Protein 5FJN (pdb70)

Radius of gyration: 31.71 Å; Cα contacts (8 Å, |Δi|>4): 2123; chains: 2; bounding box: 74×63×100 Å

Solvent-accessible surface area: 36143 Å² total

Organism: NCBI:txid184072

B-factor: mean 37.13, std 14.11, range [18.3, 121.69]

Structure (mmCIF, N/CA/C/O backbone):
data_5FJN
#
_entry.id   5FJN
#
_cell.length_a   72.810
_cell.length_b   93.320
_cell.length_c   75.070
_cell.angle_alpha   90.00
_cell.angle_beta   103.22
_cell.angle_gamma   90.00
#
_symmetry.space_group_name_H-M   'P 1 21 1'
#
loop_
_entity.id
_entity.type
_entity.pdbx_description
1 polymer 'L-AMINO ACID DEAMINASE'
2 non-polymer 'FLAVIN-ADENINE DINUCLEOTIDE'
3 non-polymer '2-AMINOBENZOIC ACID'
4 water water
#
loop_
_atom_site.group_PDB
_atom_site.id
_atom_site.type_symbol
_atom_site.label_atom_id
_atom_site.label_alt_id
_atom_site.label_comp_id
_atom_site.label_asym_id
_atom_site.label_entity_id
_atom_site.label_seq_id
_atom_site.pdbx_PDB_ins_code
_atom_site.Cartn_x
_atom_site.Cartn_y
_atom_site.Cartn_z
_atom_site.occupancy
_atom_site.B_iso_or_equiv
_atom_site.auth_seq_id
_atom_site.auth_comp_id
_atom_site.auth_asym_id
_atom_site.auth_atom_id
_atom_site.pdbx_PDB_model_num
ATOM 1 N N . MET A 1 10 ? -21.757 25.585 -30.199 1.00 100.04 28 MET A N 1
ATOM 2 C CA . MET A 1 10 ? -21.090 26.668 -30.990 1.00 97.61 28 MET A CA 1
ATOM 3 C C . MET A 1 10 ? -19.570 26.543 -30.893 1.00 91.13 28 MET A C 1
ATOM 4 O O . MET A 1 10 ? -19.031 26.331 -29.805 1.00 99.46 28 MET A O 1
ATOM 9 N N . VAL A 1 11 ? -18.889 26.664 -32.031 1.00 81.78 29 VAL A N 1
ATOM 10 C CA . VAL A 1 11 ? -17.425 26.577 -32.083 1.00 73.10 29 VAL A CA 1
ATOM 11 C C . VAL A 1 11 ? -16.819 27.939 -31.755 1.00 62.78 29 VAL A C 1
ATOM 12 O O . VAL A 1 11 ? -17.353 28.976 -32.146 1.00 57.67 29 VAL A O 1
ATOM 16 N N . ARG A 1 12 ? -15.688 27.925 -31.056 1.00 59.19 30 ARG A N 1
ATOM 17 C CA . ARG A 1 12 ? -15.031 29.157 -30.616 1.00 55.47 30 ARG A CA 1
ATOM 18 C C . ARG A 1 12 ? -14.548 29.999 -31.797 1.00 51.64 30 ARG A C 1
ATOM 19 O O . ARG A 1 12 ? -14.304 29.470 -32.883 1.00 51.57 30 ARG A O 1
ATOM 27 N N . ARG A 1 13 ? -14.407 31.306 -31.576 1.00 51.99 31 ARG A N 1
ATOM 28 C CA . ARG A 1 13 ? -14.073 32.249 -32.652 1.00 60.51 31 ARG A CA 1
ATOM 29 C C . ARG A 1 13 ? -12.876 33.157 -32.330 1.00 60.69 31 ARG A C 1
ATOM 30 O O . ARG A 1 13 ? -12.630 34.133 -33.041 1.00 60.60 31 ARG A O 1
ATOM 38 N N . ASP A 1 14 ? -12.114 32.816 -31.292 1.00 60.35 32 ASP A N 1
ATOM 39 C CA . ASP A 1 14 ? -11.151 33.755 -30.689 1.00 61.10 32 ASP A CA 1
ATOM 40 C C . ASP A 1 14 ? -9.675 33.525 -31.044 1.00 59.37 32 ASP A C 1
ATOM 41 O O . ASP A 1 14 ? -8.889 34.475 -31.044 1.00 61.62 32 ASP A O 1
ATOM 46 N N . GLY A 1 15 ? -9.295 32.279 -31.319 1.00 53.06 33 GLY A N 1
ATOM 47 C CA . GLY A 1 15 ? -7.892 31.942 -31.579 1.00 45.56 33 GLY A CA 1
ATOM 48 C C . GLY A 1 15 ? -7.372 32.601 -32.841 1.00 42.01 33 GLY A C 1
ATOM 49 O O . GLY A 1 15 ? -7.973 32.457 -33.906 1.00 46.60 33 GLY A O 1
ATOM 50 N N . LYS A 1 16 ? -6.262 33.331 -32.729 1.00 35.76 34 LYS A N 1
ATOM 51 C CA . LYS A 1 16 ? -5.723 34.082 -33.867 1.00 36.58 34 LYS A CA 1
ATOM 52 C C . LYS A 1 16 ? -4.190 34.141 -33.903 1.00 32.34 34 LYS A C 1
ATOM 53 O O . LYS A 1 16 ? -3.541 34.438 -32.904 1.00 29.97 34 LYS A O 1
ATOM 59 N N . PHE A 1 17 ? -3.641 33.887 -35.088 1.00 32.13 35 PHE A N 1
ATOM 60 C CA . PHE A 1 17 ? -2.209 33.990 -35.368 1.00 30.69 35 PHE A CA 1
ATOM 61 C C . PHE A 1 17 ? -1.855 35.465 -35.538 1.00 31.33 35 PHE A C 1
ATOM 62 O O . PHE A 1 17 ? -2.428 36.132 -36.396 1.00 34.65 35 PHE A O 1
ATOM 70 N N . VAL A 1 18 ? -0.934 35.980 -34.724 1.00 29.87 36 VAL A N 1
ATOM 71 C CA . VAL A 1 18 ? -0.582 37.411 -34.767 1.00 31.60 36 VAL A CA 1
ATOM 72 C C . VAL A 1 18 ? 0.922 37.672 -34.687 1.00 32.06 36 VAL A C 1
ATOM 73 O O . VAL A 1 18 ? 1.677 36.872 -34.133 1.00 29.95 36 VAL A O 1
ATOM 77 N N . GLU A 1 19 ? 1.344 38.802 -35.250 1.00 33.55 37 GLU A N 1
ATOM 78 C CA . GLU A 1 19 ? 2.701 39.303 -35.052 1.00 35.15 37 GLU A CA 1
ATOM 79 C C . GLU A 1 19 ? 2.780 39.835 -33.627 1.00 32.45 37 GLU A C 1
ATOM 80 O O . GLU A 1 19 ? 1.840 40.457 -33.140 1.00 36.54 37 GLU A O 1
ATOM 86 N N . SER A 1 20 ? 3.892 39.568 -32.954 1.00 30.26 38 SER A N 1
ATOM 87 C CA . SER A 1 20 ? 4.055 39.959 -31.563 1.00 31.12 38 SER A CA 1
ATOM 88 C C . SER A 1 20 ? 5.475 40.455 -31.306 1.00 29.37 38 SER A C 1
ATOM 89 O O . SER A 1 20 ? 6.200 40.797 -32.241 1.00 31.00 38 SER A O 1
ATOM 92 N N . LYS A 1 21 ? 5.844 40.519 -30.031 1.00 30.97 39 LYS A N 1
ATOM 93 C CA . LYS A 1 21 ? 7.195 40.870 -29.605 1.00 32.40 39 LYS A CA 1
ATOM 94 C C . LYS A 1 21 ? 7.743 39.734 -28.751 1.00 29.26 39 LYS A C 1
ATOM 95 O O . LYS A 1 21 ? 6.982 38.905 -28.260 1.00 28.83 39 LYS A O 1
ATOM 101 N N . SER A 1 22 ? 9.061 39.694 -28.579 1.00 27.81 40 SER A N 1
ATOM 102 C CA . SER A 1 22 ? 9.679 38.676 -27.743 1.00 25.94 40 SER A CA 1
ATOM 103 C C . SER A 1 22 ? 9.364 38.956 -26.283 1.00 26.74 40 SER A C 1
ATOM 104 O O . SER A 1 22 ? 9.304 40.118 -25.869 1.00 28.31 40 SER A O 1
ATOM 107 N N . ARG A 1 23 ? 9.145 37.889 -25.515 1.00 25.57 41 ARG A N 1
ATOM 108 C CA . ARG A 1 23 ? 9.054 37.986 -24.056 1.00 27.02 41 ARG A CA 1
ATOM 109 C C . ARG A 1 23 ? 10.338 37.510 -23.378 1.00 24.97 41 ARG A C 1
ATOM 110 O O . ARG A 1 23 ? 10.411 37.435 -22.154 1.00 27.02 41 ARG A O 1
ATOM 118 N N . ALA A 1 24 ? 11.348 37.182 -24.175 1.00 26.36 42 ALA A N 1
ATOM 119 C CA . ALA A 1 24 ? 12.602 36.670 -23.644 1.00 25.35 42 ALA A CA 1
ATOM 120 C C . ALA A 1 24 ? 13.641 37.775 -23.620 1.00 25.87 42 ALA A C 1
ATOM 121 O O . ALA A 1 24 ? 13.472 38.803 -24.275 1.00 25.12 42 ALA A O 1
ATOM 123 N N . LEU A 1 25 ? 14.715 37.547 -22.867 1.00 25.91 43 LEU A N 1
ATOM 124 C CA . LEU A 1 25 ? 15.838 38.473 -22.810 1.00 27.68 43 LEU A CA 1
ATOM 125 C C . LEU A 1 25 ? 16.342 38.795 -24.210 1.00 27.47 43 LEU A C 1
ATOM 126 O O . LEU A 1 25 ? 16.387 37.931 -25.092 1.00 26.22 43 LEU A O 1
ATOM 131 N N . PHE A 1 26 ? 16.727 40.049 -24.396 1.00 28.53 44 PHE A N 1
ATOM 132 C CA . PHE A 1 26 ? 17.189 40.544 -25.678 1.00 28.64 44 PHE A CA 1
ATOM 133 C C . PHE A 1 26 ? 18.592 40.020 -25.961 1.00 27.56 44 PHE A C 1
ATOM 134 O O . PHE A 1 26 ? 19.435 39.978 -25.067 1.00 29.70 44 PHE A O 1
ATOM 142 N N . VAL A 1 27 ? 18.827 39.600 -27.200 1.00 27.15 45 VAL A N 1
ATOM 143 C CA . VAL A 1 27 ? 20.161 39.206 -27.642 1.00 27.63 45 VAL A CA 1
ATOM 144 C C . VAL A 1 27 ? 20.555 40.079 -28.824 1.00 28.00 45 VAL A C 1
ATOM 145 O O . VAL A 1 27 ? 19.888 40.071 -29.860 1.00 27.69 45 VAL A O 1
ATOM 149 N N . GLU A 1 28 ? 21.632 40.843 -28.642 1.00 30.82 46 GLU A N 1
ATOM 150 C CA . GLU A 1 28 ? 22.198 41.688 -29.686 1.00 32.93 46 GLU A CA 1
ATOM 151 C C . GLU A 1 28 ? 22.622 40.862 -30.889 1.00 29.99 46 GLU A C 1
ATOM 152 O O . GLU A 1 28 ? 23.213 39.794 -30.743 1.00 31.70 46 GLU A O 1
ATOM 158 N N . SER A 1 29 ? 22.327 41.367 -32.077 1.00 31.12 47 SER A N 1
ATOM 159 C CA . SER A 1 29 ? 22.854 40.792 -33.307 1.00 32.47 47 SER A CA 1
ATOM 160 C C . SER A 1 29 ? 24.375 40.930 -33.328 1.00 32.67 47 SER A C 1
ATOM 161 O O . SER A 1 29 ? 24.929 41.891 -32.787 1.00 33.45 47 SER A O 1
ATOM 164 N N . THR A 1 30 ? 25.047 39.957 -33.937 1.00 34.04 48 THR A N 1
ATOM 165 C CA . THR A 1 30 ? 26.455 40.103 -34.283 1.00 33.64 48 THR A CA 1
ATOM 166 C C . THR A 1 30 ? 26.568 41.356 -35.153 1.00 34.38 48 THR A C 1
ATOM 167 O O . THR A 1 30 ? 25.714 41.590 -36.006 1.00 33.53 48 THR A O 1
ATOM 171 N N . GLU A 1 31 ? 27.596 42.168 -34.911 1.00 36.49 49 GLU A N 1
ATOM 172 C CA . GLU A 1 31 ? 27.767 43.443 -35.619 1.00 41.11 49 GLU A CA 1
ATOM 173 C C . GLU A 1 31 ? 28.276 43.230 -37.037 1.00 39.62 49 GLU A C 1
ATOM 174 O O . GLU A 1 31 ? 28.990 42.269 -37.304 1.00 35.96 49 GLU A O 1
ATOM 180 N N . GLY A 1 32 ? 27.908 44.136 -37.937 1.00 41.62 50 GLY A N 1
ATOM 181 C CA . GLY A 1 32 ? 28.508 44.195 -39.267 1.00 41.56 50 GLY A CA 1
ATOM 182 C C . GLY A 1 32 ? 27.784 43.402 -40.335 1.00 42.01 50 GLY A C 1
ATOM 183 O O . GLY A 1 32 ? 26.683 42.897 -40.117 1.00 41.79 50 GLY A O 1
ATOM 184 N N . ALA A 1 33 ? 28.423 43.300 -41.497 1.00 43.67 51 ALA A N 1
ATOM 185 C CA . ALA A 1 33 ? 27.847 42.631 -42.661 1.00 40.92 51 ALA A CA 1
ATOM 186 C C . ALA A 1 33 ? 27.785 41.118 -42.474 1.00 37.61 51 ALA A C 1
ATOM 187 O O . ALA A 1 33 ? 28.562 40.549 -41.708 1.00 35.29 51 ALA A O 1
ATOM 189 N N . LEU A 1 34 ? 26.861 40.473 -43.183 1.00 35.28 52 LEU A N 1
ATOM 190 C CA . LEU A 1 34 ? 26.817 39.016 -43.235 1.00 37.42 52 LEU A CA 1
ATOM 191 C C . LEU A 1 34 ? 28.153 38.501 -43.755 1.00 37.30 52 LEU A C 1
ATOM 192 O O . LEU A 1 34 ? 28.775 39.151 -44.599 1.00 38.94 52 LEU A O 1
ATOM 197 N N . PRO A 1 35 ? 28.602 37.333 -43.262 1.00 36.80 53 PRO A N 1
ATOM 198 C CA . PRO A 1 35 ? 29.786 36.739 -43.870 1.00 38.32 53 PRO A CA 1
ATOM 199 C C . PRO A 1 35 ? 29.484 36.273 -45.293 1.00 39.75 53 PRO A C 1
ATOM 200 O O . PRO A 1 35 ? 28.337 35.943 -45.606 1.00 37.11 53 PRO A O 1
ATOM 204 N N . SER A 1 36 ? 30.498 36.266 -46.151 1.00 42.24 54 SER A N 1
ATOM 205 C CA . SER A 1 36 ? 30.321 35.801 -47.526 1.00 41.09 54 SER A CA 1
ATOM 206 C C . SER A 1 36 ? 30.205 34.279 -47.567 1.00 37.13 54 SER A C 1
ATOM 207 O O . SER A 1 36 ? 29.522 33.735 -48.431 1.00 39.64 54 SER A O 1
ATOM 210 N N . GLU A 1 37 ? 30.860 33.594 -46.629 1.00 35.67 55 GLU A N 1
ATOM 211 C CA . GLU A 1 37 ? 30.688 32.145 -46.491 1.00 37.65 55 GLU A CA 1
ATOM 212 C C . GLU A 1 37 ? 30.726 31.680 -45.031 1.00 34.99 55 GLU A C 1
ATOM 213 O O . GLU A 1 37 ? 31.177 32.402 -44.146 1.00 36.62 55 GLU A O 1
ATOM 219 N N . SER A 1 38 ? 30.236 30.465 -44.805 1.00 31.21 56 SER A N 1
ATOM 220 C CA . SER A 1 38 ? 30.270 29.829 -43.491 1.00 32.83 56 SER A CA 1
ATOM 221 C C . SER A 1 38 ? 30.243 28.320 -43.687 1.00 31.84 56 SER A C 1
ATOM 222 O O . SER A 1 38 ? 29.598 27.832 -44.612 1.00 34.58 56 SER A O 1
ATOM 225 N N . ASP A 1 39 ? 30.947 27.584 -42.830 1.00 31.82 57 ASP A N 1
ATOM 226 C CA . ASP A 1 39 ? 30.939 26.121 -42.895 1.00 33.46 57 ASP A CA 1
ATOM 227 C C . ASP A 1 39 ? 29.519 25.582 -42.769 1.00 33.61 57 ASP A C 1
ATOM 228 O O . ASP A 1 39 ? 29.123 24.685 -43.504 1.00 33.19 57 ASP A O 1
ATOM 233 N N . VAL A 1 40 ? 28.761 26.127 -41.824 1.00 32.60 58 VAL A N 1
ATOM 234 C CA . VAL A 1 40 ? 27.362 25.758 -41.656 1.00 29.69 58 VAL A CA 1
ATOM 235 C C . VAL A 1 40 ? 26.530 27.021 -41.483 1.00 30.38 58 VAL A C 1
ATOM 236 O O . VAL A 1 40 ? 26.962 27.973 -40.835 1.00 30.74 58 VAL A O 1
ATOM 240 N N . VAL A 1 41 ? 25.343 27.030 -42.082 1.00 29.33 59 VAL A N 1
ATOM 241 C CA . VAL A 1 41 ? 24.359 28.074 -41.822 1.00 29.61 59 VAL A CA 1
ATOM 242 C C . VAL A 1 41 ? 23.145 27.428 -41.164 1.00 29.59 59 VAL A C 1
ATOM 243 O O . VAL A 1 41 ? 22.673 26.373 -41.602 1.00 25.67 59 VAL A O 1
ATOM 247 N N . ILE A 1 42 ? 22.654 28.067 -40.105 1.00 28.11 60 ILE A N 1
ATOM 248 C CA . ILE A 1 42 ? 21.521 27.565 -39.347 1.00 27.14 60 ILE A CA 1
ATOM 249 C C . ILE A 1 42 ? 20.367 28.560 -39.450 1.00 25.47 60 ILE A C 1
ATOM 250 O O . ILE A 1 42 ? 20.529 29.750 -39.174 1.00 26.56 60 ILE A O 1
ATOM 255 N N . ILE A 1 43 ? 19.208 28.057 -39.862 1.00 25.49 61 ILE A N 1
ATOM 256 C CA . ILE A 1 43 ? 17.998 28.867 -39.987 1.00 25.27 61 ILE A CA 1
ATOM 257 C C . ILE A 1 43 ? 17.200 28.714 -38.698 1.00 24.46 61 ILE A C 1
ATOM 258 O O . ILE A 1 43 ? 16.642 27.646 -38.433 1.00 24.59 61 ILE A O 1
ATOM 263 N N . GLY A 1 44 ? 17.175 29.772 -37.889 1.00 24.41 62 GLY A N 1
ATOM 264 C CA . GLY A 1 44 ? 16.393 29.801 -36.649 1.00 24.88 62 GLY A CA 1
ATOM 265 C C . GLY A 1 44 ? 17.212 29.926 -35.369 1.00 25.19 62 GLY A C 1
ATOM 266 O O . GLY A 1 44 ? 18.129 29.135 -35.124 1.00 25.04 62 GLY A O 1
ATOM 267 N N . GLY A 1 45 ? 16.860 30.914 -34.545 1.00 24.78 63 GLY A N 1
ATOM 268 C CA . GLY A 1 45 ? 17.526 31.166 -33.266 1.00 23.83 63 GLY A CA 1
ATOM 269 C C . GLY A 1 45 ? 16.680 30.825 -32.050 1.00 24.08 63 GLY A C 1
ATOM 270 O O . GLY A 1 45 ? 16.609 31.603 -31.090 1.00 24.74 63 GLY A O 1
ATOM 271 N N . GLY A 1 46 ? 16.018 29.671 -32.104 1.00 21.63 64 GLY A N 1
ATOM 272 C CA . GLY A 1 46 ? 15.409 29.051 -30.935 1.00 22.18 64 GLY A CA 1
ATOM 273 C C . GLY A 1 46 ? 16.398 28.073 -30.330 1.00 21.55 64 GLY A C 1
ATOM 274 O O . GLY A 1 46 ? 17.559 28.019 -30.742 1.00 22.96 64 GLY A O 1
ATOM 275 N N . ILE A 1 47 ? 15.944 27.284 -29.363 1.00 23.08 65 ILE A N 1
ATOM 276 C CA . ILE A 1 47 ? 16.838 26.370 -28.650 1.00 22.98 65 ILE A CA 1
ATOM 277 C C . ILE A 1 47 ? 17.476 25.320 -29.567 1.00 23.01 65 ILE A C 1
ATOM 278 O O . ILE A 1 47 ? 18.630 24.955 -29.368 1.00 21.75 65 ILE A O 1
ATOM 283 N N . GLN A 1 48 ? 16.746 24.855 -30.581 1.00 22.58 66 GLN A N 1
ATOM 284 C CA . GLN A 1 48 ? 17.286 23.830 -31.483 1.00 23.59 66 GLN A CA 1
ATOM 285 C C . GLN A 1 48 ? 18.422 24.361 -32.344 1.00 23.23 66 GLN A C 1
ATOM 286 O O . GLN A 1 48 ? 19.474 23.715 -32.468 1.00 24.96 66 GLN A O 1
ATOM 292 N N . GLY A 1 49 ? 18.216 25.536 -32.930 1.00 21.56 67 GLY A N 1
ATOM 293 C CA . GLY A 1 49 ? 19.244 26.189 -33.721 1.00 22.36 67 GLY A CA 1
ATOM 294 C C . GLY A 1 49 ? 20.473 26.530 -32.894 1.00 23.61 67 GLY A C 1
ATOM 295 O O . GLY A 1 49 ? 21.602 26.291 -33.325 1.00 22.85 67 GLY A O 1
ATOM 296 N N . ILE A 1 50 ? 20.244 27.083 -31.705 1.00 22.45 68 ILE A N 1
ATOM 297 C CA . ILE A 1 50 ? 21.327 27.485 -30.804 1.00 22.82 68 ILE A CA 1
ATOM 298 C C . ILE A 1 50 ? 22.146 26.283 -30.319 1.00 22.61 68 ILE A C 1
ATOM 299 O O . ILE A 1 50 ? 23.377 26.311 -30.377 1.00 23.23 68 ILE A O 1
ATOM 304 N N . MET A 1 51 ? 21.480 25.230 -29.852 1.00 22.46 69 MET A N 1
ATOM 305 C CA . MET A 1 51 ? 22.203 24.035 -29.379 1.00 22.03 69 MET A CA 1
ATOM 306 C C . MET A 1 51 ? 22.941 23.316 -30.516 1.00 22.91 69 MET A C 1
ATOM 307 O O . MET A 1 51 ? 24.038 22.771 -30.312 1.00 22.46 69 MET A O 1
ATOM 312 N N . THR A 1 52 ? 22.357 23.310 -31.710 1.00 21.89 70 THR A N 1
ATOM 313 C CA . THR A 1 52 ? 23.040 22.729 -32.871 1.00 23.37 70 THR A CA 1
ATOM 314 C C . THR A 1 52 ? 24.300 23.532 -33.189 1.00 23.09 70 THR A C 1
ATOM 315 O O . THR A 1 52 ? 25.367 22.962 -33.421 1.00 25.38 70 THR A O 1
ATOM 319 N N . ALA A 1 53 ? 24.171 24.855 -33.185 1.00 23.07 71 ALA A N 1
ATOM 320 C CA . ALA A 1 53 ? 25.302 25.747 -33.453 1.00 23.10 71 ALA A CA 1
ATOM 321 C C . ALA A 1 53 ? 26.443 25.545 -32.458 1.00 23.87 71 ALA A C 1
ATOM 322 O O . ALA A 1 53 ? 27.613 25.494 -32.844 1.00 25.29 71 ALA A O 1
ATOM 324 N N . ILE A 1 54 ? 26.097 25.436 -31.180 1.00 23.45 72 ILE A N 1
ATOM 325 C CA . ILE A 1 54 ? 27.093 25.233 -30.129 1.00 23.79 72 ILE A CA 1
ATOM 326 C C . ILE A 1 54 ? 27.888 23.955 -30.375 1.00 25.54 72 ILE A C 1
ATOM 327 O O . ILE A 1 54 ? 29.119 23.960 -30.302 1.00 25.89 72 ILE A O 1
ATOM 332 N N . ASN A 1 55 ? 27.186 22.866 -30.676 1.00 24.51 73 ASN A N 1
ATOM 333 C CA . ASN A 1 55 ? 27.849 21.587 -30.918 1.00 26.50 73 ASN A CA 1
ATOM 334 C C . ASN A 1 55 ? 28.773 21.631 -32.141 1.00 28.10 73 ASN A C 1
ATOM 335 O O . ASN A 1 55 ? 29.882 21.088 -32.101 1.00 33.75 73 ASN A O 1
ATOM 340 N N . LEU A 1 56 ? 28.335 22.302 -33.203 1.00 27.00 74 LEU A N 1
ATOM 341 C CA . LEU A 1 56 ? 29.148 22.449 -34.416 1.00 28.68 74 LEU A CA 1
ATOM 342 C C . LEU A 1 56 ? 30.365 23.364 -34.224 1.00 30.84 74 LEU A C 1
ATOM 343 O O . LEU A 1 56 ? 31.457 23.055 -34.707 1.00 32.27 74 LEU A O 1
ATOM 348 N N . ALA A 1 57 ? 30.178 24.486 -33.531 1.00 29.22 75 ALA A N 1
ATOM 349 C CA . ALA A 1 57 ? 31.280 25.414 -33.259 1.00 29.59 75 ALA A CA 1
ATOM 350 C C . ALA A 1 57 ? 32.339 24.786 -32.346 1.00 31.31 75 ALA A C 1
ATOM 351 O O . ALA A 1 57 ? 33.538 25.017 -32.524 1.00 33.84 75 ALA A O 1
ATOM 353 N N . GLU A 1 58 ? 31.899 23.977 -31.387 1.00 30.87 76 GLU A N 1
ATOM 354 C CA . GLU A 1 58 ? 32.821 23.262 -30.499 1.00 35.16 76 GLU A CA 1
ATOM 355 C C . GLU A 1 58 ? 33.662 22.218 -31.242 1.00 36.57 76 GLU A C 1
ATOM 356 O O . GLU A 1 58 ? 34.707 21.797 -30.749 1.00 39.01 76 GLU A O 1
ATOM 362 N N . ARG A 1 59 ? 33.202 21.818 -32.426 1.00 36.82 77 ARG A N 1
ATOM 363 C CA . ARG A 1 59 ? 33.948 20.922 -33.311 1.00 38.41 77 ARG A CA 1
ATOM 364 C C . ARG A 1 59 ? 34.789 21.668 -34.355 1.00 38.02 77 ARG A C 1
ATOM 365 O O . ARG A 1 59 ? 35.296 21.059 -35.299 1.00 43.99 77 ARG A O 1
ATOM 373 N N . GLY A 1 60 ? 34.928 22.980 -34.189 1.00 37.38 78 GLY A N 1
ATOM 374 C CA . GLY A 1 60 ? 35.810 23.783 -35.031 1.00 38.20 78 GLY A CA 1
ATOM 375 C C . GLY A 1 60 ? 35.213 24.358 -36.303 1.00 39.71 78 GLY A C 1
ATOM 376 O O . GLY A 1 60 ? 35.936 24.944 -37.103 1.00 41.27 78 GLY A O 1
ATOM 377 N N . MET A 1 61 ? 33.905 24.208 -36.507 1.00 38.09 79 MET A N 1
ATOM 378 C CA . MET A 1 61 ? 33.262 24.773 -37.702 1.00 37.16 79 MET A CA 1
ATOM 379 C C . MET A 1 61 ? 32.795 26.204 -37.479 1.00 33.43 79 MET A C 1
ATOM 380 O O . MET A 1 61 ? 32.375 26.562 -36.381 1.00 35.97 79 MET A O 1
ATOM 385 N N . SER A 1 62 ? 32.872 27.012 -38.532 1.00 30.89 80 SER A N 1
ATOM 386 C CA . SER A 1 62 ? 32.297 28.350 -38.517 1.00 32.72 80 SER A CA 1
ATOM 387 C C . SER A 1 62 ? 30.791 28.208 -38.699 1.00 32.94 80 SER A C 1
ATOM 388 O O . SER A 1 62 ? 30.336 27.498 -39.600 1.00 31.66 80 SER A O 1
ATOM 391 N N . VAL A 1 63 ? 30.027 28.869 -37.833 1.00 31.79 81 VAL A N 1
ATOM 392 C CA . VAL A 1 63 ? 28.573 28.752 -37.831 1.00 30.80 81 VAL A CA 1
ATOM 393 C C . VAL A 1 63 ? 27.923 30.134 -37.812 1.00 29.90 81 VAL A C 1
ATOM 394 O O . VAL A 1 63 ? 28.291 30.997 -37.006 1.00 28.34 81 VAL A O 1
ATOM 398 N N . THR A 1 64 ? 26.965 30.337 -38.713 1.00 28.60 82 THR A N 1
ATOM 399 C CA . THR A 1 64 ? 26.149 31.543 -38.723 1.00 28.19 82 THR A CA 1
ATOM 400 C C . THR A 1 64 ? 24.683 31.144 -38.541 1.00 28.47 82 THR A C 1
ATOM 401 O O . THR A 1 64 ? 24.163 30.312 -39.287 1.00 29.62 82 THR A O 1
ATOM 405 N N . ILE A 1 65 ? 24.048 31.719 -37.523 1.00 27.16 83 ILE A N 1
ATOM 406 C CA . ILE A 1 65 ? 22.610 31.579 -37.301 1.00 25.52 83 ILE A CA 1
ATOM 407 C C . ILE A 1 65 ? 21.903 32.807 -37.872 1.00 24.96 83 ILE A C 1
ATOM 408 O O . ILE A 1 65 ? 22.336 33.935 -37.646 1.00 26.25 83 ILE A O 1
ATOM 413 N N . LEU A 1 66 ? 20.818 32.582 -38.606 1.00 24.80 84 LEU A N 1
ATOM 414 C CA . LEU A 1 66 ? 19.953 33.660 -39.082 1.00 26.91 84 LEU A CA 1
ATOM 415 C C . LEU A 1 66 ? 18.596 33.554 -38.393 1.00 25.83 84 LEU A C 1
ATOM 416 O O . LEU A 1 66 ? 17.995 32.481 -38.346 1.00 25.71 84 LEU A O 1
ATOM 421 N N . GLU A 1 67 ? 18.126 34.673 -37.850 1.00 26.08 85 GLU A N 1
ATOM 422 C CA . GLU A 1 67 ? 16.880 34.711 -37.090 1.00 25.09 85 GLU A CA 1
ATOM 423 C C . GLU A 1 67 ? 16.028 35.868 -37.605 1.00 25.95 85 GLU A C 1
ATOM 424 O O . GLU A 1 67 ? 16.441 37.027 -37.543 1.00 26.01 85 GLU A O 1
ATOM 430 N N . LYS A 1 68 ? 14.841 35.544 -38.113 1.00 25.65 86 LYS A N 1
ATOM 431 C CA . LYS A 1 68 ? 13.961 36.540 -38.742 1.00 26.03 86 LYS A CA 1
ATOM 432 C C . LYS A 1 68 ? 13.460 37.619 -37.776 1.00 26.93 86 LYS A C 1
ATOM 433 O O . LYS A 1 68 ? 13.181 38.743 -38.195 1.00 28.57 86 LYS A O 1
ATOM 439 N N . GLY A 1 69 ? 13.347 37.270 -36.497 1.00 25.81 87 GLY A N 1
ATOM 440 C CA . GLY A 1 69 ? 12.894 38.195 -35.463 1.00 25.40 87 GLY A CA 1
ATOM 441 C C . GLY A 1 69 ? 13.953 38.327 -34.388 1.00 25.75 87 GLY A C 1
ATOM 442 O O . GLY A 1 69 ? 14.998 38.931 -34.616 1.00 28.29 87 GLY A O 1
ATOM 443 N N . GLU A 1 70 ? 13.682 37.747 -33.220 1.00 25.53 88 GLU A N 1
ATOM 444 C CA . GLU A 1 70 ? 14.589 37.808 -32.080 1.00 25.65 88 GLU A CA 1
ATOM 445 C C . GLU A 1 70 ? 14.897 36.404 -31.588 1.00 24.27 88 GLU A C 1
ATOM 446 O O . GLU A 1 70 ? 14.115 35.474 -31.815 1.00 24.07 88 GLU A O 1
ATOM 452 N N . VAL A 1 71 ? 16.032 36.256 -30.907 1.00 24.43 89 VAL A N 1
ATOM 453 C CA . VAL A 1 71 ? 16.384 34.983 -30.285 1.00 24.13 89 VAL A CA 1
ATOM 454 C C . VAL A 1 71 ? 15.298 34.602 -29.280 1.00 24.63 89 VAL A C 1
ATOM 455 O O . VAL A 1 71 ? 14.896 35.417 -28.448 1.00 23.71 89 VAL A O 1
ATOM 459 N N . ALA A 1 72 ? 14.815 33.367 -29.386 1.00 23.83 90 ALA A N 1
ATOM 460 C CA . ALA A 1 72 ? 13.741 32.855 -28.530 1.00 24.14 90 ALA A CA 1
ATOM 461 C C . ALA A 1 72 ? 12.471 33.707 -28.584 1.00 23.03 90 ALA A C 1
ATOM 462 O O . ALA A 1 72 ? 11.740 33.796 -27.599 1.00 24.28 90 ALA A O 1
ATOM 464 N N . GLY A 1 73 ? 12.207 34.323 -29.732 1.00 23.37 91 GLY A N 1
ATOM 465 C CA . GLY A 1 73 ? 11.001 35.136 -29.905 1.00 23.72 91 GLY A CA 1
ATOM 466 C C . GLY A 1 73 ? 9.734 34.293 -29.928 1.00 23.99 91 GLY A C 1
ATOM 467 O O . GLY A 1 73 ? 8.668 34.742 -29.505 1.00 24.85 91 GLY A O 1
ATOM 468 N N . GLU A 1 74 ? 9.856 33.065 -30.423 1.00 23.38 92 GLU A N 1
ATOM 469 C CA . GLU A 1 74 ? 8.712 32.176 -30.589 1.00 23.05 92 GLU A CA 1
ATOM 470 C C . GLU A 1 74 ? 9.033 31.027 -29.608 1.00 23.93 92 GLU A C 1
ATOM 471 O O . GLU A 1 74 ? 9.721 31.257 -28.620 1.00 27.19 92 GLU A O 1
ATOM 477 N N . GLN A 1 75 ? 8.555 29.811 -29.866 1.00 25.24 93 GLN A N 1
ATOM 478 C CA . GLN A 1 75 ? 8.313 28.742 -28.876 1.00 23.99 93 GLN A CA 1
ATOM 479 C C . GLN A 1 75 ? 9.307 28.722 -27.724 1.00 21.86 93 GLN A C 1
ATOM 480 O O . GLN A 1 75 ? 8.924 28.586 -26.556 1.00 21.70 93 GLN A O 1
ATOM 486 N N . SER A 1 76 ? 10.589 28.849 -28.056 1.00 22.17 94 SER A N 1
ATOM 487 C CA . SER A 1 76 ? 11.650 28.680 -27.070 1.00 21.69 94 SER A CA 1
ATOM 488 C C . SER A 1 76 ? 11.599 29.728 -25.958 1.00 23.11 94 SER A C 1
ATOM 489 O O . SER A 1 76 ? 12.115 29.492 -24.869 1.00 27.09 94 SER A O 1
ATOM 492 N N . GLY A 1 77 ? 10.975 30.874 -26.229 1.00 21.56 95 GLY A N 1
ATOM 493 C CA . GLY A 1 77 ? 10.803 31.918 -25.217 1.00 22.96 95 GLY A CA 1
ATOM 494 C C . GLY A 1 77 ? 9.482 31.862 -24.471 1.00 23.36 95 GLY A C 1
ATOM 495 O O . GLY A 1 77 ? 9.273 32.632 -23.532 1.00 23.49 95 GLY A O 1
ATOM 496 N N . ARG A 1 78 ? 8.605 30.942 -24.878 1.00 22.66 96 ARG A N 1
ATOM 497 C CA . ARG A 1 78 ? 7.204 30.915 -24.432 1.00 22.96 96 ARG A CA 1
ATOM 498 C C . ARG A 1 78 ? 6.786 29.614 -23.734 1.00 24.22 96 ARG A C 1
ATOM 499 O O . ARG A 1 78 ? 5.655 29.498 -23.243 1.00 24.47 96 ARG A O 1
ATOM 507 N N . ALA A 1 79 ? 7.698 28.649 -23.674 1.00 23.19 97 ALA A N 1
ATOM 508 C CA . ALA A 1 79 ? 7.396 27.324 -23.146 1.00 23.59 97 ALA A CA 1
ATOM 509 C C . ALA A 1 79 ? 7.043 27.311 -21.657 1.00 24.20 97 ALA A C 1
ATOM 510 O O . ALA A 1 79 ? 7.505 28.136 -20.886 1.00 27.23 97 ALA A O 1
ATOM 512 N N . TYR A 1 80 ? 6.214 26.349 -21.269 1.00 26.31 98 TYR A N 1
ATOM 513 C CA . TYR A 1 80 ? 5.978 26.020 -19.871 1.00 26.24 98 TYR A CA 1
ATOM 514 C C . TYR A 1 80 ? 7.302 25.591 -19.261 1.00 26.28 98 TYR A C 1
ATOM 515 O O . TYR A 1 80 ? 7.631 25.957 -18.143 1.00 28.63 98 TYR A O 1
ATOM 524 N N . SER A 1 81 ? 8.032 24.785 -20.023 1.00 26.20 99 SER A N 1
ATOM 525 C CA . SER A 1 81 ? 9.465 24.562 -19.830 1.00 26.42 99 SER A CA 1
ATOM 526 C C . SER A 1 81 ? 9.816 23.642 -18.653 1.00 27.20 99 SER A C 1
ATOM 527 O O . SER A 1 81 ? 10.783 23.885 -17.920 1.00 28.53 99 SER A O 1
ATOM 530 N N . GLN A 1 82 ? 9.032 22.577 -18.490 1.00 28.18 100 GLN A N 1
ATOM 531 C CA . GLN A 1 82 ? 9.403 21.487 -17.597 1.00 27.17 100 GLN A CA 1
ATOM 532 C C . GLN A 1 82 ? 10.317 20.516 -18.344 1.00 27.41 100 GLN A C 1
ATOM 533 O O . GLN A 1 82 ? 10.050 20.123 -19.486 1.00 24.02 100 GLN A O 1
ATOM 539 N N . ILE A 1 83 ? 11.413 20.149 -17.690 1.00 28.01 101 ILE A N 1
ATOM 540 C CA . ILE A 1 83 ? 12.455 19.341 -18.298 1.00 26.36 101 ILE A CA 1
ATOM 541 C C . ILE A 1 83 ? 12.373 17.941 -17.706 1.00 27.50 101 ILE A C 1
ATOM 542 O O . ILE A 1 83 ? 12.894 17.682 -16.623 1.00 28.56 101 ILE A O 1
ATOM 547 N N . ILE A 1 84 ? 11.688 17.050 -18.420 1.00 27.78 102 ILE A N 1
ATOM 548 C CA . ILE A 1 84 ? 11.275 15.767 -17.858 1.00 27.05 102 ILE A CA 1
ATOM 549 C C . ILE A 1 84 ? 11.425 14.605 -18.830 1.00 27.48 102 ILE A C 1
ATOM 550 O O . ILE A 1 84 ? 11.462 14.791 -20.046 1.00 25.92 102 ILE A O 1
ATOM 555 N N . SER A 1 85 ? 11.496 13.401 -18.266 1.00 28.43 103 SER A N 1
ATOM 556 C CA . SER A 1 85 ? 11.497 12.160 -19.031 1.00 31.06 103 SER A CA 1
ATOM 557 C C . SER A 1 85 ? 10.239 11.312 -18.798 1.00 31.22 103 SER A C 1
ATOM 558 O O . SER A 1 85 ? 10.028 10.335 -19.507 1.00 33.39 103 SER A O 1
ATOM 561 N N . TYR A 1 86 ? 9.420 11.676 -17.812 1.00 30.81 104 TYR A N 1
ATOM 562 C CA . TYR A 1 86 ? 8.294 10.838 -17.383 1.00 33.28 104 TYR A CA 1
ATOM 563 C C . TYR A 1 86 ? 7.316 10.530 -18.520 1.00 35.80 104 TYR A C 1
ATOM 564 O O . TYR A 1 86 ? 6.954 11.415 -19.292 1.00 32.75 104 TYR A O 1
ATOM 573 N N . GLN A 1 87 ? 6.923 9.258 -18.609 1.00 38.36 105 GLN A N 1
ATOM 574 C CA . GLN A 1 87 ? 5.975 8.738 -19.612 1.00 38.24 105 GLN A CA 1
ATOM 575 C C . GLN A 1 87 ? 6.385 8.897 -21.080 1.00 36.63 105 GLN A C 1
ATOM 576 O O . GLN A 1 87 ? 5.536 8.815 -21.965 1.00 42.51 105 GLN A O 1
ATOM 582 N N . THR A 1 88 ? 7.673 9.101 -21.348 1.00 33.10 106 THR A N 1
ATOM 583 C CA . THR A 1 88 ? 8.156 9.181 -22.724 1.00 35.49 106 THR A CA 1
ATOM 584 C C . THR A 1 88 ? 8.217 7.801 -23.367 1.00 37.41 106 THR A C 1
ATOM 585 O O . THR A 1 88 ? 8.420 6.794 -22.685 1.00 39.31 106 THR A O 1
ATOM 589 N N . SER A 1 89 ? 8.045 7.766 -24.685 1.00 37.93 107 SER A N 1
ATOM 590 C CA . SER A 1 89 ? 8.128 6.523 -25.441 1.00 39.61 107 SER A CA 1
ATOM 591 C C . SER A 1 89 ? 9.568 6.007 -25.435 1.00 43.26 107 SER A C 1
ATOM 592 O O . SER A 1 89 ? 10.500 6.769 -25.153 1.00 40.25 107 SER A O 1
ATOM 595 N N . PRO A 1 90 ? 9.762 4.713 -25.749 1.00 44.55 108 PRO A N 1
ATOM 596 C CA . PRO A 1 90 ? 11.123 4.171 -25.803 1.00 43.33 108 PRO A CA 1
ATOM 597 C C . PRO A 1 90 ? 12.034 4.884 -26.811 1.00 40.10 108 PRO A C 1
ATOM 598 O O . PRO A 1 90 ? 13.241 4.944 -26.609 1.00 40.49 108 PRO A O 1
ATOM 602 N N . GLU A 1 91 ? 11.450 5.426 -27.876 1.00 38.86 109 GLU A N 1
ATOM 603 C CA . GLU A 1 91 ? 12.211 6.111 -28.921 1.00 41.22 109 GLU A CA 1
ATOM 604 C C . GLU A 1 91 ? 12.637 7.510 -28.468 1.00 37.77 109 GLU A C 1
ATOM 605 O O . GLU A 1 91 ? 13.696 7.999 -28.856 1.00 35.99 109 GLU A O 1
ATOM 611 N N . ILE A 1 92 ? 11.796 8.140 -27.651 1.00 37.55 110 ILE A N 1
ATOM 612 C CA . ILE A 1 92 ? 11.992 9.523 -27.206 1.00 35.72 110 ILE A CA 1
ATOM 613 C C . ILE A 1 92 ? 12.764 9.610 -25.891 1.00 33.93 110 ILE A C 1
ATOM 614 O O . ILE A 1 92 ? 13.490 10.579 -25.661 1.00 33.83 110 ILE A O 1
ATOM 619 N N . PHE A 1 93 ? 12.602 8.599 -25.040 1.00 33.59 111 PHE A N 1
ATOM 620 C CA . PHE A 1 93 ? 13.185 8.590 -23.696 1.00 34.89 111 PHE A CA 1
ATOM 621 C C . PHE A 1 93 ? 14.684 8.939 -23.653 1.00 34.55 111 PHE A C 1
ATOM 622 O O . PHE A 1 93 ? 15.087 9.746 -22.821 1.00 31.24 111 PHE A O 1
ATOM 630 N N . PRO A 1 94 ? 15.510 8.353 -24.545 1.00 36.12 112 PRO A N 1
ATOM 631 C CA . PRO A 1 94 ? 16.942 8.706 -24.533 1.00 35.93 112 PRO A CA 1
ATOM 632 C C . PRO A 1 94 ? 17.219 10.194 -24.779 1.00 33.89 112 PRO A C 1
ATOM 633 O O . PRO A 1 94 ? 18.125 10.767 -24.179 1.00 31.95 112 PRO A O 1
ATOM 637 N N . LEU A 1 95 ? 16.436 10.800 -25.662 1.00 33.10 113 LEU A N 1
ATOM 638 C CA . LEU A 1 95 ? 16.553 12.222 -25.971 1.00 31.06 113 LEU A CA 1
ATOM 639 C C . LEU A 1 95 ? 16.293 13.068 -24.714 1.00 27.28 113 LEU A C 1
ATOM 640 O O . LEU A 1 95 ? 16.983 14.058 -24.466 1.00 30.99 113 LEU A O 1
ATOM 645 N N . HIS A 1 96 ? 15.305 12.660 -23.919 1.00 26.39 114 HIS A N 1
ATOM 646 C CA . HIS A 1 96 ? 14.949 13.367 -22.690 1.00 27.09 114 HIS A CA 1
ATOM 647 C C . HIS A 1 96 ? 15.918 13.064 -21.555 1.00 27.66 114 HIS A C 1
ATOM 648 O O . HIS A 1 96 ? 16.336 13.970 -20.846 1.00 26.18 114 HIS A O 1
ATOM 655 N N . HIS A 1 97 ? 16.260 11.788 -21.386 1.00 29.47 115 HIS A N 1
ATOM 656 C CA . HIS A 1 97 ? 17.201 11.360 -20.347 1.00 29.56 115 HIS A CA 1
ATOM 657 C C . HIS A 1 97 ? 18.543 12.072 -20.527 1.00 28.15 115 HIS A C 1
ATOM 658 O O . HIS A 1 97 ? 19.082 12.652 -19.581 1.00 32.16 115 HIS A O 1
ATOM 665 N N . TYR A 1 98 ? 19.058 12.039 -21.751 1.00 26.52 116 TYR A N 1
ATOM 666 C CA . TYR A 1 98 ? 20.332 12.675 -22.080 1.00 27.85 116 TYR A CA 1
ATOM 667 C C . TYR A 1 98 ? 20.215 14.203 -22.107 1.00 28.60 116 TYR A C 1
ATOM 668 O O . TYR A 1 98 ? 21.151 14.904 -21.730 1.00 27.43 116 TYR A O 1
ATOM 677 N N . GLY A 1 99 ? 19.068 14.721 -22.541 1.00 29.33 117 GLY A N 1
ATOM 678 C CA . GLY A 1 99 ? 18.820 16.164 -22.472 1.00 26.78 117 GLY A CA 1
ATOM 679 C C . GLY A 1 99 ? 18.978 16.686 -21.054 1.00 25.03 117 GLY A C 1
ATOM 680 O O . GLY A 1 99 ? 19.597 17.731 -20.829 1.00 27.45 117 GLY A O 1
ATOM 681 N N . LYS A 1 100 ? 18.425 15.947 -20.094 1.00 24.82 118 LYS A N 1
ATOM 682 C CA . LYS A 1 100 ? 18.510 16.299 -18.678 1.00 26.14 118 LYS A CA 1
ATOM 683 C C . LYS A 1 100 ? 19.951 16.239 -18.155 1.00 26.64 118 LYS A C 1
ATOM 684 O O . LYS A 1 100 ? 20.381 17.121 -17.414 1.00 25.83 118 LYS A O 1
ATOM 690 N N . ILE A 1 101 ? 20.682 15.197 -18.539 1.00 26.66 119 ILE A N 1
ATOM 691 C CA . ILE A 1 101 ? 22.113 15.085 -18.200 1.00 28.13 119 ILE A CA 1
ATOM 692 C C . ILE A 1 101 ? 22.872 16.323 -18.685 1.00 26.70 119 ILE A C 1
ATOM 693 O O . ILE A 1 101 ? 23.645 16.928 -17.939 1.00 29.09 119 ILE A O 1
ATOM 698 N N . LEU A 1 102 ? 22.640 16.698 -19.937 1.00 26.09 120 LEU A N 1
ATOM 699 C CA . LEU A 1 102 ? 23.279 17.878 -20.515 1.00 26.52 120 LEU A CA 1
ATOM 700 C C . LEU A 1 102 ? 22.845 19.177 -19.834 1.00 26.61 120 LEU A C 1
ATOM 701 O O . LEU A 1 102 ? 23.667 20.059 -19.596 1.00 26.67 120 LEU A O 1
ATOM 706 N N . TRP A 1 103 ? 21.562 19.299 -19.510 1.00 24.87 121 TRP A N 1
ATOM 707 C CA . TRP A 1 103 ? 21.083 20.500 -18.829 1.00 23.88 121 TRP A CA 1
ATOM 708 C C . TRP A 1 103 ? 21.758 20.656 -17.464 1.00 25.40 121 TRP A C 1
ATOM 709 O O . TRP A 1 103 ? 22.120 21.766 -17.073 1.00 25.90 121 TRP A O 1
ATOM 720 N N . ARG A 1 104 ? 21.934 19.547 -16.748 1.00 26.26 122 ARG A N 1
ATOM 721 C CA . ARG A 1 104 ? 22.590 19.585 -15.435 1.00 27.29 122 ARG A CA 1
ATOM 722 C C . ARG A 1 104 ? 24.048 20.060 -15.509 1.00 26.98 122 ARG A C 1
ATOM 723 O O . ARG A 1 104 ? 24.569 20.592 -14.534 1.00 29.51 122 ARG A O 1
ATOM 731 N N . GLY A 1 105 ? 24.693 19.887 -16.659 1.00 26.66 123 GLY A N 1
ATOM 732 C CA . GLY A 1 105 ? 26.061 20.380 -16.862 1.00 26.64 123 GLY A CA 1
ATOM 733 C C . GLY A 1 105 ? 26.157 21.730 -17.559 1.00 24.91 123 GLY A C 1
ATOM 734 O O . GLY A 1 105 ? 27.257 22.230 -17.790 1.00 25.74 123 GLY A O 1
ATOM 735 N N . MET A 1 106 ? 25.019 22.337 -17.887 1.00 23.21 124 MET A N 1
ATOM 736 C CA . MET A 1 106 ? 25.012 23.487 -18.803 1.00 22.84 124 MET A CA 1
ATOM 737 C C . MET A 1 106 ? 25.605 24.757 -18.187 1.00 23.95 124 MET A C 1
ATOM 738 O O . MET A 1 106 ? 26.410 25.444 -18.819 1.00 25.07 124 MET A O 1
ATOM 743 N N . ASN A 1 107 ? 25.199 25.085 -16.967 1.00 24.38 125 ASN A N 1
ATOM 744 C CA . ASN A 1 107 ? 25.736 26.274 -16.308 1.00 25.11 125 ASN A CA 1
ATOM 745 C C . ASN A 1 107 ? 27.257 26.198 -16.167 1.00 25.35 125 ASN A C 1
ATOM 746 O O . ASN A 1 107 ? 27.957 27.190 -16.378 1.00 25.60 125 ASN A O 1
ATOM 751 N N . GLU A 1 108 ? 27.752 25.016 -15.819 1.00 26.80 126 GLU A N 1
ATOM 752 C CA . GLU A 1 108 ? 29.195 24.773 -15.716 1.00 28.96 126 GLU A CA 1
ATOM 753 C C . GLU A 1 108 ? 29.873 24.960 -17.066 1.00 29.49 126 GLU A C 1
ATOM 754 O O . GLU A 1 108 ? 30.910 25.605 -17.167 1.00 30.57 126 GLU A O 1
ATOM 760 N N . LYS A 1 109 ? 29.278 24.388 -18.104 1.00 30.34 127 LYS A N 1
ATOM 761 C CA . LYS A 1 109 ? 29.846 24.457 -19.445 1.00 29.74 127 LYS A CA 1
ATOM 762 C C . LYS A 1 109 ? 29.970 25.896 -19.958 1.00 27.03 127 LYS A C 1
ATOM 763 O O . LYS A 1 109 ? 31.001 26.275 -20.521 1.00 31.80 127 LYS A O 1
ATOM 769 N N . ILE A 1 110 ? 28.930 26.692 -19.718 1.00 25.04 128 ILE A N 1
ATOM 770 C CA A ILE A 1 110 ? 28.750 28.038 -20.260 0.50 26.87 128 ILE A CA 1
ATOM 771 C CA B ILE A 1 110 ? 28.879 28.038 -20.305 0.50 24.52 128 ILE A CA 1
ATOM 772 C C . ILE A 1 110 ? 29.357 29.135 -19.357 1.00 24.69 128 ILE A C 1
ATOM 773 O O . ILE A 1 110 ? 29.549 30.272 -19.783 1.00 26.45 128 ILE A O 1
ATOM 782 N N . GLY A 1 111 ? 29.604 28.798 -18.095 1.00 26.73 129 GLY A N 1
ATOM 783 C CA . GLY A 1 111 ? 30.111 29.777 -17.119 1.00 28.60 129 GLY A CA 1
ATOM 784 C C . GLY A 1 111 ? 29.113 30.884 -16.827 1.00 28.77 129 GLY A C 1
ATOM 785 O O . GLY A 1 111 ? 29.482 32.044 -16.660 1.00 29.51 129 GLY A O 1
ATOM 786 N N . ALA A 1 112 ? 27.835 30.520 -16.789 1.00 28.90 130 ALA A N 1
ATOM 787 C CA . ALA A 1 112 ? 26.761 31.466 -16.532 1.00 27.79 130 ALA A CA 1
ATOM 788 C C . ALA A 1 112 ? 25.529 30.709 -16.061 1.00 28.49 130 ALA A C 1
ATOM 789 O O . ALA A 1 112 ? 25.518 29.478 -16.049 1.00 28.72 130 ALA A O 1
ATOM 791 N N . ASP A 1 113 ? 24.494 31.450 -15.681 1.00 25.02 131 ASP A N 1
ATOM 792 C CA . ASP A 1 113 ? 23.267 30.848 -15.173 1.00 26.32 131 ASP A CA 1
ATOM 793 C C . ASP A 1 113 ? 22.162 30.890 -16.224 1.00 25.42 131 ASP A C 1
ATOM 794 O O . ASP A 1 113 ? 21.588 31.949 -16.499 1.00 24.60 131 ASP A O 1
ATOM 799 N N . THR A 1 114 ? 21.866 29.721 -16.794 1.00 24.15 132 THR A N 1
ATOM 800 C CA . THR A 1 114 ? 20.767 29.558 -17.747 1.00 22.41 132 THR A CA 1
ATOM 801 C C . THR A 1 114 ? 19.399 29.624 -17.081 1.00 22.89 132 THR A C 1
ATOM 802 O O . THR A 1 114 ? 18.380 29.710 -17.772 1.00 23.72 132 THR A O 1
ATOM 806 N N . SER A 1 115 ? 19.397 29.551 -15.749 1.00 25.71 133 SER A N 1
ATOM 807 C CA . SER A 1 115 ? 18.202 29.414 -14.907 1.00 25.48 133 SER A CA 1
ATOM 808 C C . SER A 1 115 ? 17.797 27.949 -14.714 1.00 25.30 133 SER A C 1
ATOM 809 O O . SER A 1 115 ? 16.828 27.677 -14.012 1.00 25.93 133 SER A O 1
ATOM 812 N N . TYR A 1 116 ? 18.535 27.008 -15.310 1.00 25.08 134 TYR A N 1
ATOM 813 C CA . TYR A 1 116 ? 18.228 25.590 -15.116 1.00 25.14 134 TYR A CA 1
ATOM 814 C C . TYR A 1 116 ? 18.381 25.207 -13.653 1.00 26.87 134 TYR A C 1
ATOM 815 O O . TYR A 1 116 ? 19.383 25.548 -13.015 1.00 26.54 134 TYR A O 1
ATOM 824 N N . ARG A 1 117 ? 17.376 24.500 -13.139 1.00 28.70 135 ARG A N 1
ATOM 825 C CA . ARG A 1 117 ? 17.358 24.007 -11.766 1.00 29.07 135 ARG A CA 1
ATOM 826 C C . ARG A 1 117 ? 16.809 22.583 -11.762 1.00 28.74 135 ARG A C 1
ATOM 827 O O . ARG A 1 117 ? 15.810 22.304 -12.424 1.00 32.89 135 ARG A O 1
ATOM 835 N N . THR A 1 118 ? 17.458 21.690 -11.025 1.00 28.58 136 THR A N 1
ATOM 836 C CA . THR A 1 118 ? 16.888 20.379 -10.734 1.00 29.25 136 THR A CA 1
ATOM 837 C C . THR A 1 118 ? 15.939 20.597 -9.559 1.00 30.98 136 THR A C 1
ATOM 838 O O . THR A 1 118 ? 16.371 21.038 -8.492 1.00 31.99 136 THR A O 1
ATOM 842 N N . GLN A 1 119 ? 14.649 20.328 -9.760 1.00 28.92 137 GLN A N 1
ATOM 843 C CA . GLN A 1 119 ? 13.633 20.665 -8.749 1.00 31.53 137 GLN A CA 1
ATOM 844 C C . GLN A 1 119 ? 12.692 19.527 -8.340 1.00 31.86 137 GLN A C 1
ATOM 845 O O . GLN A 1 119 ? 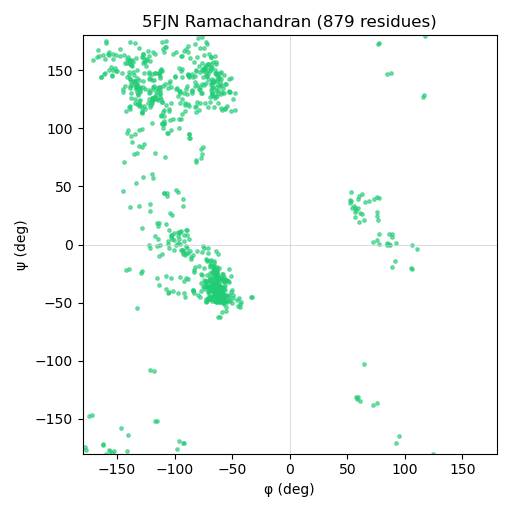12.104 19.582 -7.263 1.00 32.25 137 GLN A O 1
ATOM 851 N N . GLY A 1 120 ? 12.530 18.519 -9.194 1.00 30.02 138 GLY A N 1
ATOM 852 C CA . GLY A 1 120 ? 11.626 17.411 -8.907 1.00 31.81 138 GLY A CA 1
ATOM 853 C C . GLY A 1 120 ? 10.187 17.711 -9.298 1.00 31.32 138 GLY A C 1
ATOM 854 O O . GLY A 1 120 ? 9.729 18.854 -9.204 1.00 28.21 138 GLY A O 1
ATOM 855 N N . ARG A 1 121 ? 9.476 16.673 -9.730 1.00 30.98 139 ARG A N 1
ATOM 856 C CA . ARG A 1 121 ? 8.107 16.806 -10.229 1.00 30.08 139 ARG A CA 1
ATOM 857 C C . ARG A 1 121 ? 7.199 15.756 -9.612 1.00 30.77 139 ARG A C 1
ATOM 858 O O . ARG A 1 121 ? 7.439 14.562 -9.776 1.00 34.26 139 ARG A O 1
ATOM 866 N N . VAL A 1 122 ? 6.151 16.209 -8.928 1.00 32.77 140 VAL A N 1
ATOM 867 C CA . VAL A 1 122 ? 5.154 15.312 -8.339 1.00 33.63 140 VAL A CA 1
ATOM 868 C C . VAL A 1 122 ? 3.863 15.340 -9.161 1.00 33.01 140 VAL A C 1
ATOM 869 O O . VAL A 1 122 ? 3.201 16.373 -9.246 1.00 32.11 140 VAL A O 1
ATOM 873 N N . GLU A 1 123 ? 3.527 14.203 -9.771 1.00 30.69 141 GLU A N 1
ATOM 874 C CA . GLU A 1 123 ? 2.266 14.045 -10.491 1.00 31.35 141 GLU A CA 1
ATOM 875 C C . GLU A 1 123 ? 1.345 13.112 -9.717 1.00 32.76 141 GLU A C 1
ATOM 876 O O . GLU A 1 123 ? 1.540 11.901 -9.736 1.00 33.72 141 GLU A O 1
ATOM 882 N N . ALA A 1 124 ? 0.348 13.677 -9.042 1.00 35.09 142 ALA A N 1
ATOM 883 C CA . ALA A 1 124 ? -0.654 12.870 -8.341 1.00 36.49 142 ALA A CA 1
ATOM 884 C C . ALA A 1 124 ? -1.401 11.992 -9.343 1.00 41.08 142 ALA A C 1
ATOM 885 O O . ALA A 1 124 ? -1.637 12.400 -10.483 1.00 39.46 142 ALA A O 1
ATOM 887 N N . LEU A 1 125 ? -1.752 10.781 -8.920 1.00 42.34 143 LEU A N 1
ATOM 888 C CA . LEU A 1 125 ? -2.421 9.820 -9.794 1.00 44.54 143 LEU A CA 1
ATOM 889 C C . LEU A 1 125 ? -3.869 9.636 -9.344 1.00 48.80 143 LEU A C 1
ATOM 890 O O . LEU A 1 125 ? -4.148 9.530 -8.151 1.00 44.52 143 LEU A O 1
ATOM 895 N N . ALA A 1 126 ? -4.784 9.607 -10.309 1.00 51.97 144 ALA A N 1
ATOM 896 C CA . ALA A 1 126 ? -6.220 9.703 -10.028 1.00 53.29 144 ALA A CA 1
ATOM 897 C C . ALA A 1 126 ? -6.833 8.408 -9.494 1.00 51.53 144 ALA A C 1
ATOM 898 O O . ALA A 1 126 ? -7.672 8.444 -8.595 1.00 51.86 144 ALA A O 1
ATOM 900 N N . ASP A 1 127 ? -6.412 7.276 -10.050 1.00 51.55 145 ASP A N 1
ATOM 901 C CA . ASP A 1 127 ? -7.048 5.987 -9.776 1.00 54.61 145 ASP A CA 1
ATOM 902 C C . ASP A 1 127 ? -6.067 4.831 -9.988 1.00 54.21 145 ASP A C 1
ATOM 903 O O . ASP A 1 127 ? -4.915 5.053 -10.349 1.00 51.81 145 ASP A O 1
ATOM 908 N N . GLU A 1 128 ? -6.528 3.600 -9.774 1.00 59.29 146 GLU A N 1
ATOM 909 C CA . GLU A 1 128 ? -5.656 2.420 -9.875 1.00 59.89 146 GLU A CA 1
ATOM 910 C C . GLU A 1 128 ? -5.099 2.228 -11.285 1.00 53.57 146 GLU A C 1
ATOM 911 O O . GLU A 1 128 ? -3.960 1.793 -11.445 1.00 54.03 146 GLU A O 1
ATOM 917 N N . LYS A 1 129 ? -5.905 2.536 -12.299 1.00 47.44 147 LYS A N 1
ATOM 918 C CA . LYS A 1 129 ? -5.468 2.435 -13.695 1.00 55.54 147 LYS A CA 1
ATOM 919 C C . LYS A 1 129 ? -4.322 3.411 -13.973 1.00 50.80 147 LYS A C 1
ATOM 920 O O . LYS A 1 129 ? -3.338 3.057 -14.625 1.00 47.84 147 LYS A O 1
ATOM 926 N N . ALA A 1 130 ? -4.459 4.637 -13.477 1.00 50.93 148 ALA A N 1
ATOM 927 C CA . ALA A 1 130 ? -3.383 5.625 -13.565 1.00 47.45 148 ALA A CA 1
ATOM 928 C C . ALA A 1 130 ? -2.143 5.139 -12.805 1.00 49.19 148 ALA A C 1
ATOM 929 O O . ALA A 1 130 ? -1.021 5.243 -13.307 1.00 50.77 148 ALA A O 1
ATOM 931 N N . LEU A 1 131 ? -2.354 4.599 -11.605 1.00 47.87 149 LEU A N 1
ATOM 932 C CA . LEU A 1 131 ? -1.260 4.031 -10.809 1.00 49.63 149 LEU A CA 1
ATOM 933 C C . LEU A 1 131 ? -0.564 2.884 -11.541 1.00 47.06 149 LEU A C 1
ATOM 934 O O . LEU A 1 131 ? 0.661 2.841 -11.605 1.00 43.05 149 LEU A O 1
ATOM 939 N N . ASP A 1 132 ? -1.348 1.961 -12.092 1.00 50.31 150 ASP A N 1
ATOM 940 C CA . ASP A 1 132 ? -0.801 0.828 -12.844 1.00 52.35 150 ASP A CA 1
ATOM 941 C C . ASP A 1 132 ? 0.062 1.300 -14.011 1.00 51.16 150 ASP A C 1
ATOM 942 O O . ASP A 1 132 ? 1.137 0.751 -14.260 1.00 48.16 150 ASP A O 1
ATOM 947 N N . ARG A 1 133 ? -0.416 2.320 -14.720 1.00 48.95 151 ARG A N 1
ATOM 948 C CA . ARG A 1 133 ? 0.296 2.850 -15.879 1.00 52.91 151 ARG A CA 1
ATOM 949 C C . ARG A 1 133 ? 1.626 3.488 -15.472 1.00 46.07 151 ARG A C 1
ATOM 950 O O . ARG A 1 133 ? 2.629 3.319 -16.161 1.00 44.39 151 ARG A O 1
ATOM 958 N N . ALA A 1 134 ? 1.625 4.207 -14.351 1.00 41.88 152 ALA A N 1
ATOM 959 C CA . ALA A 1 134 ? 2.848 4.825 -13.826 1.00 44.03 152 ALA A CA 1
ATOM 960 C C . ALA A 1 134 ? 3.880 3.770 -13.425 1.00 48.36 152 ALA A C 1
ATOM 961 O O . ALA A 1 134 ? 5.043 3.851 -13.819 1.00 46.54 152 ALA A O 1
ATOM 963 N N . GLN A 1 135 ? 3.448 2.775 -12.654 1.00 48.40 153 GLN A N 1
ATOM 964 C CA . GLN A 1 135 ? 4.354 1.715 -12.195 1.00 48.73 153 GLN A CA 1
ATOM 965 C C . GLN A 1 135 ? 4.965 0.943 -13.360 1.00 46.06 153 GLN A C 1
ATOM 966 O O . GLN A 1 135 ? 6.151 0.613 -13.335 1.00 46.80 153 GLN A O 1
ATOM 972 N N . GLU A 1 136 ? 4.153 0.670 -14.379 1.00 46.74 154 GLU A N 1
ATOM 973 C CA . GLU A 1 136 ? 4.605 -0.060 -15.565 1.00 51.53 154 GLU A CA 1
ATOM 974 C C . GLU A 1 136 ? 5.639 0.731 -16.374 1.00 51.57 154 GLU A C 1
ATOM 975 O O . GLU A 1 136 ? 6.618 0.158 -16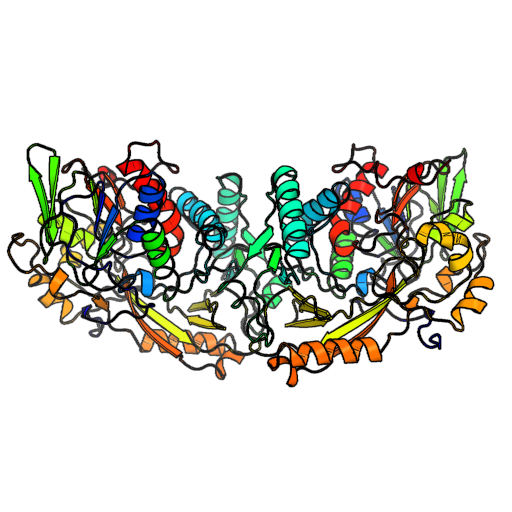.864 1.00 47.73 154 GLU A O 1
ATOM 981 N N . TRP A 1 137 ? 5.428 2.039 -16.519 1.00 47.56 155 TRP A N 1
ATOM 982 C CA . TRP A 1 137 ? 6.398 2.876 -17.229 1.00 44.11 155 TRP A CA 1
ATOM 983 C C . TRP A 1 137 ? 7.709 2.976 -16.453 1.00 38.87 155 TRP A C 1
ATOM 984 O O . TRP A 1 137 ? 8.787 2.799 -17.022 1.00 41.19 155 TRP A O 1
ATOM 995 N N . ILE A 1 138 ? 7.601 3.268 -15.159 1.00 39.99 156 ILE A N 1
ATOM 996 C CA . ILE A 1 138 ? 8.766 3.413 -14.278 1.00 44.61 156 ILE A CA 1
ATOM 997 C C . ILE A 1 138 ? 9.614 2.143 -14.282 1.00 49.51 156 ILE A C 1
ATOM 998 O O . ILE A 1 138 ? 10.838 2.212 -14.379 1.00 47.03 156 ILE A O 1
ATOM 1003 N N . LYS A 1 139 ? 8.955 0.990 -14.181 1.00 52.92 157 LYS A N 1
ATOM 1004 C CA . LYS A 1 139 ? 9.635 -0.305 -14.212 1.00 53.42 157 LYS A CA 1
ATOM 1005 C C . LYS A 1 139 ? 10.451 -0.486 -15.494 1.00 48.75 157 LYS A C 1
ATOM 1006 O O . LYS A 1 139 ? 11.624 -0.856 -15.441 1.00 54.31 157 LYS A O 1
ATOM 1012 N N . THR A 1 140 ? 9.828 -0.213 -16.636 1.00 47.40 158 THR A N 1
ATOM 1013 C CA . THR A 1 140 ? 10.468 -0.396 -17.943 1.00 51.13 158 THR A CA 1
ATOM 1014 C C . THR A 1 140 ? 11.574 0.627 -18.206 1.00 50.80 158 THR A C 1
ATOM 1015 O O . THR A 1 140 ? 12.612 0.294 -18.782 1.00 48.65 158 THR A O 1
ATOM 1019 N N . ALA A 1 141 ? 11.334 1.872 -17.802 1.00 48.90 159 ALA A N 1
ATOM 1020 C CA . ALA A 1 141 ? 12.309 2.945 -17.991 1.00 48.28 159 ALA A CA 1
ATOM 1021 C C . ALA A 1 141 ? 13.573 2.703 -17.164 1.00 48.24 159 ALA A C 1
ATOM 1022 O O . ALA A 1 141 ? 14.686 2.958 -17.630 1.00 42.42 159 ALA A O 1
ATOM 1024 N N . LYS A 1 142 ? 13.389 2.202 -15.944 1.00 50.74 160 LYS A N 1
ATOM 1025 C CA . LYS A 1 142 ? 14.501 1.913 -15.032 1.00 54.59 160 LYS A CA 1
ATOM 1026 C C . LYS A 1 142 ? 15.514 0.955 -15.661 1.00 55.36 160 LYS A C 1
ATOM 1027 O O . LYS A 1 142 ? 16.722 1.173 -15.576 1.00 52.83 160 LYS A O 1
ATOM 1033 N N . GLU A 1 143 ? 15.009 -0.092 -16.306 1.00 58.51 161 GLU A N 1
ATOM 1034 C CA . GLU A 1 143 ? 15.855 -1.133 -16.894 1.00 59.69 161 GLU A CA 1
ATOM 1035 C C . GLU A 1 143 ? 16.608 -0.677 -18.148 1.00 57.20 161 GLU A C 1
ATOM 1036 O O . GLU A 1 143 ? 17.668 -1.219 -18.458 1.00 56.88 161 GLU A O 1
ATOM 1042 N N . THR A 1 144 ? 16.063 0.311 -18.857 1.00 53.26 162 THR A N 1
ATOM 1043 C CA . THR A 1 144 ? 16.640 0.782 -20.122 1.00 55.28 162 THR A CA 1
ATOM 1044 C C . THR A 1 144 ? 17.373 2.127 -20.015 1.00 51.91 162 THR A C 1
ATOM 1045 O O . THR A 1 144 ? 17.954 2.591 -20.996 1.00 49.93 162 THR A O 1
ATOM 1049 N N . ALA A 1 145 ? 17.350 2.746 -18.834 1.00 49.79 163 ALA A N 1
ATOM 1050 C CA . ALA A 1 145 ? 17.982 4.058 -18.624 1.00 49.38 163 ALA A CA 1
ATOM 1051 C C . ALA A 1 145 ? 19.458 4.052 -19.034 1.00 51.24 163 ALA A C 1
ATOM 1052 O O . ALA A 1 145 ? 20.260 3.299 -18.477 1.00 52.90 163 ALA A O 1
ATOM 1054 N N . GLY A 1 146 ? 19.804 4.897 -20.006 1.00 47.93 164 GLY A N 1
ATOM 1055 C CA . GLY A 1 146 ? 21.135 4.884 -20.619 1.00 47.05 164 GLY A CA 1
ATOM 1056 C C . GLY A 1 146 ? 22.140 5.882 -20.066 1.00 45.34 164 GLY A C 1
ATOM 1057 O O . GLY A 1 146 ? 21.925 6.497 -19.018 1.00 39.71 164 GLY A O 1
ATOM 1058 N N . PHE A 1 147 ? 23.258 6.009 -20.780 1.00 45.09 165 PHE A N 1
ATOM 1059 C CA . PHE A 1 147 ? 24.316 6.984 -20.482 1.00 45.53 165 PHE A CA 1
ATOM 1060 C C . PHE A 1 147 ? 24.894 6.867 -19.065 1.00 48.79 165 PHE A C 1
ATOM 1061 O O . PHE A 1 147 ? 25.376 7.849 -18.498 1.00 46.95 165 PHE A O 1
ATOM 1069 N N . ASP A 1 148 ? 24.852 5.654 -18.513 1.00 50.13 166 ASP A N 1
ATOM 1070 C CA . ASP A 1 148 ? 25.366 5.363 -17.170 1.00 51.53 166 ASP A CA 1
ATOM 1071 C C . ASP A 1 148 ? 24.735 6.215 -16.064 1.00 51.59 166 ASP A C 1
ATOM 1072 O O . ASP A 1 148 ? 25.331 6.405 -15.004 1.00 50.57 166 ASP A O 1
ATOM 1077 N N . VAL A 1 149 ? 23.527 6.718 -16.316 1.00 46.98 167 VAL A N 1
ATOM 1078 C CA . VAL A 1 149 ? 22.783 7.495 -15.336 1.00 43.60 167 VAL A CA 1
ATOM 1079 C C . VAL A 1 149 ? 21.470 6.763 -15.096 1.00 43.74 167 VAL A C 1
ATOM 1080 O O . VAL A 1 149 ? 20.694 6.568 -16.038 1.00 42.27 167 VAL A O 1
ATOM 1084 N N . PRO A 1 150 ? 21.216 6.345 -13.843 1.00 45.69 168 PRO A N 1
ATOM 1085 C CA . PRO A 1 150 ? 19.971 5.634 -13.562 1.00 45.81 168 PRO A CA 1
ATOM 1086 C C . PRO A 1 150 ? 18.750 6.551 -13.585 1.00 47.93 168 PRO A C 1
ATOM 1087 O O . PRO A 1 150 ? 18.869 7.757 -13.363 1.00 41.23 168 PRO A O 1
ATOM 1091 N N . LEU A 1 151 ? 17.589 5.972 -13.866 1.00 47.30 169 LEU A N 1
ATOM 1092 C CA . LEU A 1 151 ? 16.331 6.688 -13.729 1.00 46.37 169 LEU A CA 1
ATOM 1093 C C . LEU A 1 151 ? 16.160 7.075 -12.262 1.00 46.35 169 LEU A C 1
ATOM 1094 O O . LEU A 1 151 ? 16.462 6.278 -11.370 1.00 50.38 169 LEU A O 1
ATOM 1099 N N . ASN A 1 152 ? 15.708 8.302 -12.016 1.00 38.63 170 ASN A N 1
ATOM 1100 C CA . ASN A 1 152 ? 15.396 8.751 -10.663 1.00 41.08 170 ASN A CA 1
ATOM 1101 C C . ASN A 1 152 ? 13.922 9.145 -10.572 1.00 41.34 170 ASN A C 1
ATOM 1102 O O . ASN A 1 152 ? 13.576 10.292 -10.270 1.00 38.14 170 ASN A O 1
ATOM 1107 N N . THR A 1 153 ? 13.064 8.164 -10.843 1.00 39.63 171 THR A N 1
ATOM 1108 C CA . THR A 1 153 ? 11.615 8.339 -10.804 1.00 38.88 171 THR A CA 1
ATOM 1109 C C . THR A 1 153 ? 10.991 7.185 -10.017 1.00 37.89 171 THR A C 1
ATOM 1110 O O . THR A 1 153 ? 11.317 6.030 -10.267 1.00 41.95 171 THR A O 1
ATOM 1114 N N . ARG A 1 154 ? 10.112 7.508 -9.068 1.00 38.20 172 ARG A N 1
ATOM 1115 C CA . ARG A 1 154 ? 9.478 6.505 -8.200 1.00 40.30 172 ARG A CA 1
ATOM 1116 C C . ARG A 1 154 ? 8.056 6.903 -7.799 1.00 40.08 172 ARG A C 1
ATOM 1117 O O . ARG A 1 154 ? 7.638 8.045 -7.994 1.00 39.40 172 ARG A O 1
ATOM 1125 N N . ILE A 1 155 ? 7.323 5.951 -7.227 1.00 42.38 173 ILE A N 1
ATOM 1126 C CA . ILE A 1 155 ? 6.007 6.218 -6.650 1.00 40.21 173 ILE A CA 1
ATOM 1127 C C . ILE A 1 155 ? 6.164 6.629 -5.186 1.00 38.77 173 ILE A C 1
ATOM 1128 O O . ILE A 1 155 ? 6.939 6.013 -4.449 1.00 42.23 173 ILE A O 1
ATOM 1133 N N . ILE A 1 156 ? 5.426 7.657 -4.767 1.00 37.39 174 ILE A N 1
ATOM 1134 C CA . ILE A 1 156 ? 5.409 8.091 -3.366 1.00 43.86 174 ILE A CA 1
ATOM 1135 C C . ILE A 1 156 ? 3.984 8.175 -2.827 1.00 49.44 174 ILE A C 1
ATOM 1136 O O . ILE A 1 156 ? 3.024 8.236 -3.599 1.00 48.34 174 ILE A O 1
ATOM 1141 N N . LYS A 1 157 ? 3.864 8.182 -1.498 1.00 54.21 175 LYS A N 1
ATOM 1142 C CA . LYS A 1 157 ? 2.562 8.230 -0.821 1.00 57.52 175 LYS A CA 1
ATOM 1143 C C . LYS A 1 157 ? 2.668 8.731 0.628 1.00 58.96 175 LYS A C 1
ATOM 1144 O O . LYS A 1 157 ? 3.752 9.082 1.097 1.00 61.07 175 LYS A O 1
ATOM 1150 N N . GLY A 1 158 ? 1.526 8.799 1.308 1.00 58.57 176 GLY A N 1
ATOM 1151 C CA . GLY A 1 158 ? 1.475 9.075 2.743 1.00 57.61 176 GLY A CA 1
ATOM 1152 C C . GLY A 1 158 ? 2.056 10.414 3.162 1.00 60.27 176 GLY A C 1
ATOM 1153 O O . GLY A 1 158 ? 1.781 11.443 2.540 1.00 54.70 176 GLY A O 1
ATOM 1154 N N . GLU A 1 159 ? 2.862 10.387 4.224 1.00 59.89 177 GLU A N 1
ATOM 1155 C CA . GLU A 1 159 ? 3.478 11.594 4.782 1.00 55.35 177 GLU A CA 1
ATOM 1156 C C . GLU A 1 159 ? 4.379 12.304 3.768 1.00 49.13 177 GLU A C 1
ATOM 1157 O O . GLU A 1 159 ? 4.334 13.528 3.648 1.00 46.99 177 GLU A O 1
ATOM 1163 N N . GLU A 1 160 ? 5.175 11.533 3.032 1.00 43.51 178 GLU A N 1
ATOM 1164 C CA . GLU A 1 160 ? 6.094 12.095 2.048 1.00 43.49 178 GLU A CA 1
ATOM 1165 C C . GLU A 1 160 ? 5.363 12.842 0.934 1.00 43.82 178 GLU A C 1
ATOM 1166 O O . GLU A 1 160 ? 5.790 13.921 0.518 1.00 40.05 178 GLU A O 1
ATOM 1172 N N . LEU A 1 161 ? 4.278 12.254 0.440 1.00 43.92 179 LEU A N 1
ATOM 1173 C CA . LEU A 1 161 ? 3.483 12.882 -0.609 1.00 41.85 179 LEU A CA 1
ATOM 1174 C C . LEU A 1 161 ? 2.837 14.168 -0.108 1.00 41.11 179 LEU A C 1
ATOM 1175 O O . LEU A 1 161 ? 2.930 15.202 -0.767 1.00 42.51 179 LEU A O 1
ATOM 1180 N N . SER A 1 162 ? 2.194 14.106 1.056 1.00 41.26 180 SER A N 1
ATOM 1181 C CA . SER A 1 162 ? 1.535 15.283 1.629 1.00 46.12 180 SER A CA 1
ATOM 1182 C C . SER A 1 162 ? 2.523 16.404 1.968 1.00 46.99 180 SER A C 1
ATOM 1183 O O . SER A 1 162 ? 2.159 17.577 1.915 1.00 48.89 180 SER A O 1
ATOM 1186 N N . ASN A 1 163 ? 3.760 16.037 2.314 1.00 49.10 181 ASN A N 1
ATOM 1187 C CA . ASN A 1 163 ? 4.839 17.008 2.540 1.00 48.72 181 ASN A CA 1
ATOM 1188 C C . ASN A 1 163 ? 5.192 17.760 1.264 1.00 46.22 181 ASN A C 1
ATOM 1189 O O . ASN A 1 163 ? 5.417 18.967 1.288 1.00 47.19 181 ASN A O 1
ATOM 1194 N N . ARG A 1 164 ? 5.267 17.025 0.159 1.00 43.89 182 ARG A N 1
ATOM 1195 C CA . ARG A 1 164 ? 5.532 17.608 -1.151 1.00 46.56 182 ARG A CA 1
ATOM 1196 C C . ARG A 1 164 ? 4.378 18.504 -1.588 1.00 47.04 182 ARG A C 1
ATOM 1197 O O . ARG A 1 164 ? 4.595 19.609 -2.080 1.00 43.36 182 ARG A O 1
ATOM 1205 N N . LEU A 1 165 ? 3.152 18.026 -1.389 1.00 46.61 183 LEU A N 1
ATOM 1206 C CA . LEU A 1 165 ? 1.956 18.777 -1.761 1.00 46.68 183 LEU A CA 1
ATOM 1207 C C . LEU A 1 165 ? 1.344 19.489 -0.555 1.00 47.03 183 LEU A C 1
ATOM 1208 O O . LEU A 1 165 ? 0.132 19.426 -0.340 1.00 48.41 183 LEU A O 1
ATOM 1213 N N . VAL A 1 166 ? 2.185 20.166 0.226 1.00 49.88 184 VAL A N 1
ATOM 1214 C CA . VAL A 1 166 ? 1.723 20.932 1.392 1.00 53.70 184 VAL A CA 1
ATOM 1215 C C . VAL A 1 166 ? 0.520 21.821 1.072 1.00 53.09 184 VAL A C 1
ATOM 1216 O O . VAL A 1 166 ? 0.525 22.563 0.086 1.00 51.64 184 VAL A O 1
ATOM 1220 N N . GLY A 1 167 ? -0.510 21.721 1.913 1.00 50.99 185 GLY A N 1
ATOM 1221 C CA . GLY A 1 167 ? -1.709 22.548 1.796 1.00 51.32 185 GLY A CA 1
ATOM 1222 C C . GLY A 1 167 ? -2.766 22.031 0.835 1.00 50.49 185 GLY A C 1
ATOM 1223 O O . GLY A 1 167 ? -3.799 22.674 0.658 1.00 56.90 185 GLY A O 1
ATOM 1224 N N . ALA A 1 168 ? -2.521 20.873 0.223 1.00 47.06 186 ALA A N 1
ATOM 1225 C CA . ALA A 1 168 ? -3.436 20.313 -0.776 1.00 49.83 186 ALA A CA 1
ATOM 1226 C C . ALA A 1 168 ? -4.773 19.929 -0.150 1.00 53.72 186 ALA A C 1
ATOM 1227 O O . ALA A 1 168 ? -4.823 19.074 0.732 1.00 53.99 186 ALA A O 1
ATOM 1229 N N . GLN A 1 169 ? -5.848 20.564 -0.615 1.00 55.04 187 GLN A N 1
ATOM 1230 C CA . GLN A 1 169 ? -7.190 20.324 -0.079 1.00 54.78 187 GLN A CA 1
ATOM 1231 C C . GLN A 1 169 ? -7.736 18.941 -0.432 1.00 55.29 187 GLN A C 1
ATOM 1232 O O . GLN A 1 169 ? -8.539 18.383 0.318 1.00 58.53 187 GLN A O 1
ATOM 1238 N N . THR A 1 170 ? -7.312 18.397 -1.569 1.00 53.28 188 THR A N 1
ATOM 1239 C CA . THR A 1 170 ? -7.686 17.042 -1.958 1.00 54.36 188 THR A CA 1
ATOM 1240 C C . THR A 1 170 ? -6.729 16.054 -1.300 1.00 57.91 188 THR A C 1
ATOM 1241 O O . THR A 1 170 ? -5.512 16.223 -1.395 1.00 57.20 188 THR A O 1
ATOM 1245 N N . PRO A 1 171 ? -7.268 15.014 -0.637 1.00 61.84 189 PRO A N 1
ATOM 1246 C CA . PRO A 1 171 ? -6.403 14.014 -0.018 1.00 58.82 189 PRO A CA 1
ATOM 1247 C C . PRO A 1 171 ? -5.822 13.058 -1.059 1.00 54.24 189 PRO A C 1
ATOM 1248 O O . PRO A 1 171 ? -6.296 11.929 -1.209 1.00 54.85 189 PRO A O 1
ATOM 1252 N N . TRP A 1 172 ? -4.802 13.521 -1.780 1.00 50.08 190 TRP A N 1
ATOM 1253 C CA . TRP A 1 172 ? -4.128 12.693 -2.777 1.00 46.70 190 TRP A CA 1
ATOM 1254 C C . TRP A 1 172 ? -3.403 11.575 -2.043 1.00 45.84 190 TRP A C 1
ATOM 1255 O O . TRP A 1 172 ? -2.805 11.810 -0.994 1.00 46.94 190 TRP A O 1
ATOM 1266 N N . THR A 1 173 ? -3.469 10.365 -2.589 1.00 45.50 191 THR A N 1
ATOM 1267 C CA . THR A 1 173 ? -2.930 9.185 -1.916 1.00 46.80 191 THR A CA 1
ATOM 1268 C C . THR A 1 173 ? -1.652 8.648 -2.551 1.00 44.29 191 THR A C 1
ATOM 1269 O O . THR A 1 173 ? -0.845 8.026 -1.871 1.00 47.43 191 THR A O 1
ATOM 1273 N N . VAL A 1 174 ? -1.466 8.874 -3.847 1.00 43.60 192 VAL A N 1
ATOM 1274 C CA . VAL A 1 174 ? -0.335 8.285 -4.556 1.00 43.67 192 VAL A CA 1
ATOM 1275 C C . VAL A 1 174 ? 0.091 9.173 -5.729 1.00 43.25 192 VAL A C 1
ATOM 1276 O O . VAL A 1 174 ? -0.733 9.874 -6.316 1.00 40.23 192 VAL A O 1
ATOM 1280 N N . ALA A 1 175 ? 1.382 9.151 -6.054 1.00 41.57 193 ALA A N 1
ATOM 1281 C CA . ALA A 1 175 ? 1.927 10.024 -7.097 1.00 39.11 193 ALA A CA 1
ATOM 1282 C C . ALA A 1 175 ? 3.199 9.463 -7.713 1.00 36.74 193 ALA A C 1
ATOM 1283 O O . ALA A 1 175 ? 3.931 8.719 -7.070 1.00 37.94 193 ALA A O 1
ATOM 1285 N N . ALA A 1 176 ? 3.454 9.824 -8.968 1.00 38.36 194 ALA A N 1
ATOM 1286 C CA . ALA A 1 176 ? 4.741 9.550 -9.596 1.00 37.54 194 ALA A CA 1
ATOM 1287 C C . ALA A 1 176 ? 5.662 10.735 -9.317 1.00 40.31 194 ALA A C 1
ATOM 1288 O O . ALA A 1 176 ? 5.277 11.885 -9.538 1.00 36.57 194 ALA A O 1
ATOM 1290 N N . PHE A 1 177 ? 6.869 10.450 -8.828 1.00 40.46 195 PHE A N 1
ATOM 1291 C CA . PHE A 1 177 ? 7.825 11.486 -8.428 1.00 38.30 195 PHE A CA 1
ATOM 1292 C C . PHE A 1 177 ? 9.098 11.365 -9.253 1.00 37.26 195 PHE A C 1
ATOM 1293 O O . PHE A 1 177 ? 9.894 10.455 -9.040 1.00 37.91 195 PHE A O 1
ATOM 1301 N N . GLU A 1 178 ? 9.271 12.268 -10.214 1.00 36.47 196 GLU A N 1
ATOM 1302 C CA . GLU A 1 178 ? 10.515 12.354 -10.969 1.00 34.69 196 GLU A CA 1
ATOM 1303 C C . GLU A 1 178 ? 11.441 13.269 -10.189 1.00 35.45 196 GLU A C 1
ATOM 1304 O O . GLU A 1 178 ? 11.406 14.484 -10.358 1.00 31.42 196 GLU A O 1
ATOM 1310 N N . GLU A 1 179 ? 12.254 12.689 -9.312 1.00 35.25 197 GLU A N 1
ATOM 1311 C CA . GLU A 1 179 ? 12.986 13.495 -8.338 1.00 35.42 197 GLU A CA 1
ATOM 1312 C C . GLU A 1 179 ? 14.013 14.424 -8.980 1.00 30.49 197 GLU A C 1
ATOM 1313 O O . GLU A 1 179 ? 14.290 15.492 -8.437 1.00 31.94 197 GLU A O 1
ATOM 1319 N N . ASP A 1 180 ? 14.558 14.033 -10.130 1.00 29.92 198 ASP A N 1
ATOM 1320 C CA . ASP A 1 180 ? 15.565 14.850 -10.817 1.00 30.85 198 ASP A CA 1
ATOM 1321 C C . ASP A 1 180 ? 14.998 15.622 -12.016 1.00 31.09 198 ASP A C 1
ATOM 1322 O O . ASP A 1 180 ? 15.735 15.971 -12.939 1.00 29.09 198 ASP A O 1
ATOM 1327 N N . SER A 1 181 ? 13.697 15.904 -11.998 1.00 30.53 199 SER A N 1
ATOM 1328 C CA . SER A 1 181 ? 13.100 16.721 -13.054 1.00 28.63 199 SER A CA 1
ATOM 1329 C C . SER A 1 181 ? 13.706 18.113 -13.011 1.00 28.39 199 SER A C 1
ATOM 1330 O O . SER A 1 181 ? 14.037 18.621 -11.935 1.00 28.71 199 SER A O 1
ATOM 1333 N N . GLY A 1 182 ? 13.844 18.724 -14.183 1.00 28.35 200 GLY A N 1
ATOM 1334 C CA . GLY A 1 182 ? 14.420 20.050 -14.295 1.00 27.46 200 GLY A CA 1
ATOM 1335 C C . GLY A 1 182 ? 13.433 21.134 -14.675 1.00 28.04 200 GLY A C 1
ATOM 1336 O O . GLY A 1 182 ? 12.292 20.869 -15.078 1.00 26.40 200 GLY A O 1
ATOM 1337 N N . SER A 1 183 ? 13.906 22.365 -14.544 1.00 27.96 201 SER A N 1
ATOM 1338 C CA . SER A 1 183 ? 13.151 23.554 -14.885 1.00 27.48 201 SER A CA 1
ATOM 1339 C C . SER A 1 183 ? 14.121 24.551 -15.486 1.00 27.49 201 SER A C 1
ATOM 1340 O O . SER A 1 183 ? 15.223 24.717 -14.982 1.00 28.16 201 SER A O 1
ATOM 1343 N N . VAL A 1 184 ? 13.718 25.194 -16.574 1.00 27.44 202 VAL A N 1
ATOM 1344 C CA . VAL A 1 184 ? 14.436 26.358 -17.077 1.00 26.63 202 VAL A CA 1
ATOM 1345 C C . VAL A 1 184 ? 13.399 27.428 -17.398 1.00 25.78 202 VAL A C 1
ATOM 1346 O O . VAL A 1 184 ? 12.353 27.127 -17.964 1.00 26.48 202 VAL A O 1
ATOM 1350 N N . ASP A 1 185 ? 13.673 28.665 -16.994 1.00 23.63 203 ASP A N 1
ATOM 1351 C CA . ASP A 1 185 ? 12.796 29.781 -17.317 1.00 24.80 203 ASP A CA 1
ATOM 1352 C C . ASP A 1 185 ? 13.071 30.193 -18.769 1.00 24.03 203 ASP A C 1
ATOM 1353 O O . ASP A 1 185 ? 14.179 30.626 -19.093 1.00 22.96 203 ASP A O 1
ATOM 1358 N N . PRO A 1 186 ? 12.076 30.042 -19.657 1.00 24.16 204 PRO A N 1
ATOM 1359 C CA . PRO A 1 186 ? 12.354 30.213 -21.087 1.00 25.49 204 PRO A CA 1
ATOM 1360 C C . PRO A 1 186 ? 12.772 31.629 -21.494 1.00 24.54 204 PRO A C 1
ATOM 1361 O O . PRO A 1 186 ? 13.473 31.797 -22.485 1.00 26.53 204 PRO A O 1
ATOM 1365 N N . GLU A 1 187 ? 12.360 32.633 -20.728 1.00 25.20 205 GLU A N 1
ATOM 1366 C CA . GLU A 1 187 ? 12.801 34.010 -20.962 1.00 24.87 205 GLU A CA 1
ATOM 1367 C C . GLU A 1 187 ? 14.311 34.173 -20.781 1.00 24.54 205 GLU A C 1
ATOM 1368 O O . GLU A 1 187 ? 14.901 35.092 -21.346 1.00 25.71 205 GLU A O 1
ATOM 1374 N N . THR A 1 188 ? 14.919 33.275 -19.999 1.00 24.17 206 THR A N 1
ATOM 1375 C CA . THR A 1 188 ? 16.335 33.348 -19.635 1.00 24.75 206 THR A CA 1
ATOM 1376 C C . THR A 1 188 ? 17.212 32.320 -20.361 1.00 24.14 206 THR A C 1
ATOM 1377 O O . THR A 1 188 ? 18.311 32.648 -20.807 1.00 24.38 206 THR A O 1
ATOM 1381 N N . GLY A 1 189 ? 16.724 31.089 -20.487 1.00 22.64 207 GLY A N 1
ATOM 1382 C CA . GLY A 1 189 ? 17.552 29.972 -20.936 1.00 22.31 207 GLY A CA 1
ATOM 1383 C C . GLY A 1 189 ? 18.161 30.116 -22.316 1.00 22.32 207 GLY A C 1
ATOM 1384 O O . GLY A 1 189 ? 19.388 30.141 -22.462 1.00 21.06 207 GLY A O 1
ATOM 1385 N N . THR A 1 190 ? 17.313 30.201 -23.336 1.00 21.25 208 THR A N 1
ATOM 1386 C CA . THR A 1 190 ? 17.803 30.251 -24.708 1.00 21.64 208 THR A CA 1
ATOM 1387 C C . THR A 1 190 ? 18.653 31.506 -24.970 1.00 22.21 208 THR A C 1
ATOM 1388 O O . THR A 1 190 ? 19.715 31.406 -25.587 1.00 23.35 208 THR A O 1
ATOM 1392 N N . PRO A 1 191 ? 18.221 32.681 -24.473 1.00 21.51 209 PRO A N 1
ATOM 1393 C CA . PRO A 1 191 ? 19.092 33.851 -24.655 1.00 22.74 209 PRO A CA 1
ATOM 1394 C C . PRO A 1 191 ? 20.491 33.707 -24.041 1.00 21.89 209 PRO A C 1
ATOM 1395 O O . PRO A 1 191 ? 21.467 34.150 -24.655 1.00 22.81 209 PRO A O 1
ATOM 1399 N N . THR A 1 192 ? 20.593 33.096 -22.862 1.00 21.34 210 THR A N 1
ATOM 1400 C CA A THR A 1 192 ? 21.883 32.860 -22.208 0.50 22.74 210 THR A CA 1
ATOM 1401 C CA B THR A 1 192 ? 21.903 32.896 -22.239 0.50 23.19 210 THR A CA 1
ATOM 1402 C C . THR A 1 192 ? 22.748 31.908 -23.037 1.00 23.73 210 THR A C 1
ATOM 1403 O O . THR A 1 192 ? 23.962 32.066 -23.127 1.00 25.20 210 THR A O 1
ATOM 1410 N N . LEU A 1 193 ? 22.110 30.902 -23.634 1.00 24.38 211 LEU A N 1
ATOM 1411 C CA . LEU A 1 193 ? 22.822 29.966 -24.493 1.00 23.48 211 LEU A CA 1
ATOM 1412 C C . LEU A 1 193 ? 23.295 30.668 -25.764 1.00 22.46 211 LEU A C 1
ATOM 1413 O O . LEU A 1 193 ? 24.378 30.372 -26.267 1.00 23.09 211 LEU A O 1
ATOM 1418 N N . ALA A 1 194 ? 22.504 31.617 -26.264 1.00 23.11 212 ALA A N 1
ATOM 1419 C CA . ALA A 1 194 ? 22.884 32.377 -27.457 1.00 23.88 212 ALA A CA 1
ATOM 1420 C C . ALA A 1 194 ? 24.109 33.246 -27.195 1.00 23.80 212 ALA A C 1
ATOM 1421 O O . ALA A 1 194 ? 24.969 33.384 -28.066 1.00 22.85 212 ALA A O 1
ATOM 1423 N N . ARG A 1 195 ? 24.182 33.834 -26.002 1.00 24.30 213 ARG A N 1
ATOM 1424 C CA . ARG A 1 195 ? 25.356 34.617 -25.601 1.00 25.85 213 ARG A CA 1
ATOM 1425 C C . ARG A 1 195 ? 26.605 33.748 -25.572 1.00 25.16 213 ARG A C 1
ATOM 1426 O O . ARG A 1 195 ? 27.669 34.169 -26.025 1.00 25.18 213 ARG A O 1
ATOM 1434 N N . TYR A 1 196 ? 26.473 32.531 -25.052 1.00 25.14 214 TYR A N 1
ATOM 1435 C CA . TYR A 1 196 ? 27.580 31.582 -25.059 1.00 25.65 214 TYR A CA 1
ATOM 1436 C C . TYR A 1 196 ? 27.983 31.201 -26.481 1.00 25.94 214 TYR A C 1
ATOM 1437 O O . TYR A 1 196 ? 29.176 31.157 -26.804 1.00 24.75 214 TYR A O 1
ATOM 1446 N N . ALA A 1 197 ? 26.995 30.920 -27.328 1.00 24.07 215 ALA A N 1
ATOM 1447 C CA . ALA A 1 197 ? 27.264 30.624 -28.734 1.00 23.82 215 ALA A CA 1
ATOM 1448 C C . ALA A 1 197 ? 28.115 31.728 -29.352 1.00 22.91 215 ALA A C 1
ATOM 1449 O O . ALA A 1 197 ? 29.116 31.450 -30.009 1.00 24.26 215 ALA A O 1
ATOM 1451 N N . LYS A 1 198 ? 27.731 32.979 -29.119 1.00 23.04 216 LYS A N 1
ATOM 1452 C CA . LYS A 1 198 ? 28.493 34.112 -29.642 1.00 23.92 216 LYS A CA 1
ATOM 1453 C C . LYS A 1 198 ? 29.917 34.166 -29.089 1.00 24.13 216 LYS A C 1
ATOM 1454 O O . LYS A 1 198 ? 30.853 34.486 -29.824 1.00 26.42 216 LYS A O 1
ATOM 1460 N N . GLN A 1 199 ? 30.079 33.839 -27.810 1.00 26.30 217 GLN A N 1
ATOM 1461 C CA . GLN A 1 199 ? 31.408 33.794 -27.180 1.00 28.10 217 GLN A CA 1
ATOM 1462 C C . GLN A 1 199 ? 32.345 32.786 -27.835 1.00 28.32 217 GLN A C 1
ATOM 1463 O O . GLN A 1 199 ? 33.548 33.032 -27.922 1.00 30.86 217 GLN A O 1
ATOM 1469 N N . ILE A 1 200 ? 31.806 31.656 -28.288 1.00 26.61 218 ILE A N 1
ATOM 1470 C CA . ILE A 1 200 ? 32.639 30.634 -28.929 1.00 25.89 218 ILE A CA 1
ATOM 1471 C C . ILE A 1 200 ? 32.730 30.791 -30.455 1.00 25.45 218 ILE A C 1
ATOM 1472 O O . ILE A 1 200 ? 33.278 29.925 -31.134 1.00 29.09 218 ILE A O 1
ATOM 1477 N N . GLY A 1 201 ? 32.213 31.899 -30.982 1.00 25.14 219 GLY A N 1
ATOM 1478 C CA . GLY A 1 201 ? 32.429 32.272 -32.378 1.00 26.93 219 GLY A CA 1
ATOM 1479 C C . GLY A 1 201 ? 31.248 32.104 -33.319 1.00 28.42 219 GLY A C 1
ATOM 1480 O O . GLY A 1 201 ? 31.364 32.405 -34.508 1.00 28.56 219 GLY A O 1
ATOM 1481 N N . VAL A 1 202 ? 30.113 31.629 -32.811 1.00 27.39 220 VAL A N 1
ATOM 1482 C CA . VAL A 1 202 ? 28.899 31.565 -33.623 1.00 26.25 220 VAL A CA 1
ATOM 1483 C C . VAL A 1 202 ? 28.432 32.994 -33.912 1.00 26.84 220 VAL A C 1
ATOM 1484 O O . VAL A 1 202 ? 28.314 33.808 -33.000 1.00 27.64 220 VAL A O 1
ATOM 1488 N N . LYS A 1 203 ? 28.193 33.294 -35.184 1.00 26.44 221 LYS A N 1
ATOM 1489 C CA . LYS A 1 203 ? 27.619 34.572 -35.581 1.00 26.68 221 LYS A CA 1
ATOM 1490 C C . LYS A 1 203 ? 26.105 34.423 -35.586 1.00 26.51 221 LYS A C 1
ATOM 1491 O O . LYS A 1 203 ? 25.586 33.434 -36.100 1.00 27.11 221 LYS A O 1
ATOM 1497 N N . ILE A 1 204 ? 25.409 35.397 -35.001 1.00 26.37 222 ILE A N 1
ATOM 1498 C CA . ILE A 1 204 ? 23.945 35.392 -34.944 1.00 26.80 222 ILE A CA 1
ATOM 1499 C C . ILE A 1 204 ? 23.403 36.721 -35.466 1.00 27.43 222 ILE A C 1
ATOM 1500 O O . ILE A 1 204 ? 23.664 37.783 -34.887 1.00 29.38 222 ILE A O 1
ATOM 1505 N N . TYR A 1 205 ? 22.648 36.653 -36.558 1.00 26.09 223 TYR A N 1
ATOM 1506 C CA . TYR A 1 205 ? 22.043 37.838 -37.157 1.00 26.67 223 TYR A CA 1
ATOM 1507 C C . TYR A 1 205 ? 20.532 37.795 -36.985 1.00 26.87 223 TYR A C 1
ATOM 1508 O O . TYR A 1 205 ? 19.847 36.955 -37.577 1.00 27.01 223 TYR A O 1
ATOM 1517 N N . THR A 1 206 ? 20.029 38.689 -36.136 1.00 27.12 224 THR A N 1
ATOM 1518 C CA . THR A 1 206 ? 18.598 38.826 -35.892 1.00 27.40 224 THR A CA 1
ATOM 1519 C C . THR A 1 206 ? 17.998 39.804 -36.896 1.00 29.79 224 THR A C 1
ATOM 1520 O O . THR A 1 206 ? 18.728 40.458 -37.645 1.00 29.89 224 THR A O 1
ATOM 1524 N N . HIS A 1 207 ? 16.669 39.889 -36.915 1.00 29.71 225 HIS A N 1
ATOM 1525 C CA . HIS A 1 207 ? 15.952 40.701 -37.900 1.00 32.32 225 HIS A CA 1
ATOM 1526 C C . HIS A 1 207 ? 16.405 40.362 -39.319 1.00 30.79 225 HIS A C 1
ATOM 1527 O O . HIS A 1 207 ? 16.483 41.237 -40.179 1.00 32.70 225 HIS A O 1
ATOM 1534 N N . CYS A 1 208 ? 16.699 39.085 -39.551 1.00 31.70 226 CYS A N 1
ATOM 1535 C CA . CYS A 1 208 ? 17.271 38.635 -40.817 1.00 30.94 226 CYS A CA 1
ATOM 1536 C C . CYS A 1 208 ? 16.650 37.310 -41.233 1.00 29.77 226 CYS A C 1
ATOM 1537 O O . CYS A 1 208 ? 17.036 36.242 -40.747 1.00 30.62 226 CYS A O 1
ATOM 1540 N N . ALA A 1 209 ? 15.672 37.396 -42.128 1.00 30.98 227 ALA A N 1
ATOM 1541 C CA . ALA A 1 209 ? 14.930 36.232 -42.591 1.00 30.46 227 ALA A CA 1
ATOM 1542 C C . ALA A 1 209 ? 15.689 35.506 -43.692 1.00 29.47 227 ALA A C 1
ATOM 1543 O O . ALA A 1 209 ? 16.283 36.142 -44.566 1.00 31.05 227 ALA A O 1
ATOM 1545 N N . VAL A 1 210 ? 15.664 34.177 -43.638 1.00 28.70 228 VAL A N 1
ATOM 1546 C CA . VAL A 1 210 ? 16.140 33.341 -44.731 1.00 30.64 228 VAL A CA 1
ATOM 1547 C C . VAL A 1 210 ? 14.960 33.043 -45.655 1.00 33.67 228 VAL A C 1
ATOM 1548 O O . VAL A 1 210 ? 13.959 32.461 -45.232 1.00 32.95 228 VAL A O 1
ATOM 1552 N N . ARG A 1 211 ? 15.087 33.448 -46.912 1.00 35.37 229 ARG A N 1
ATOM 1553 C CA . ARG A 1 211 ? 14.034 33.243 -47.902 1.00 35.94 229 ARG A CA 1
ATOM 1554 C C . ARG A 1 211 ? 14.123 31.855 -48.519 1.00 37.07 229 ARG A C 1
ATOM 1555 O O . ARG A 1 211 ? 13.104 31.203 -48.757 1.00 37.75 229 ARG A O 1
ATOM 1563 N N . GLY A 1 212 ? 15.341 31.397 -48.777 1.00 35.17 230 GLY A N 1
ATOM 1564 C CA . GLY A 1 212 ? 15.516 30.063 -49.318 1.00 36.05 230 GLY A CA 1
ATOM 1565 C C . GLY A 1 212 ? 16.953 29.633 -49.496 1.00 36.97 230 GLY A C 1
ATOM 1566 O O . GLY A 1 212 ? 17.886 30.358 -49.146 1.00 36.65 230 GLY A O 1
ATOM 1567 N N . ILE A 1 213 ? 17.103 28.434 -50.049 1.00 35.40 231 ILE A N 1
ATOM 1568 C CA . ILE A 1 213 ? 18.396 27.812 -50.286 1.00 37.99 231 ILE A CA 1
ATOM 1569 C C . ILE A 1 213 ? 18.576 27.658 -51.792 1.00 40.67 231 ILE A C 1
ATOM 1570 O O . ILE A 1 213 ? 17.675 27.176 -52.473 1.00 37.98 231 ILE A O 1
ATOM 1575 N N . GLU A 1 214 ? 19.729 28.076 -52.306 1.00 43.15 232 GLU A N 1
ATOM 1576 C CA . GLU A 1 214 ? 20.060 27.875 -53.718 1.00 46.15 232 GLU A CA 1
ATOM 1577 C C . GLU A 1 214 ? 20.929 26.628 -53.865 1.00 48.28 232 GLU A C 1
ATOM 1578 O O . GLU A 1 214 ? 21.948 26.487 -53.184 1.00 45.60 232 GLU A O 1
ATOM 1584 N N . THR A 1 215 ? 20.504 25.732 -54.753 1.00 50.19 233 THR A N 1
ATOM 1585 C CA . THR A 1 215 ? 21.099 24.407 -54.912 1.00 51.42 233 THR A CA 1
ATOM 1586 C C . THR A 1 215 ? 21.171 24.066 -56.398 1.00 53.31 233 THR A C 1
ATOM 1587 O O . THR A 1 215 ? 20.325 24.504 -57.176 1.00 46.80 233 THR A O 1
ATOM 1591 N N . ALA A 1 216 ? 22.183 23.293 -56.784 1.00 58.68 234 ALA A N 1
ATOM 1592 C CA . ALA A 1 216 ? 22.289 22.768 -58.150 1.00 58.44 234 ALA A CA 1
ATOM 1593 C C . ALA A 1 216 ? 23.097 21.475 -58.157 1.00 60.46 234 ALA A C 1
ATOM 1594 O O . ALA A 1 216 ? 23.858 21.205 -57.224 1.00 55.70 234 ALA A O 1
ATOM 1596 N N . GLY A 1 217 ? 22.930 20.685 -59.216 1.00 65.60 235 GLY A N 1
ATOM 1597 C CA . GLY A 1 217 ? 23.499 19.341 -59.276 1.00 66.66 235 GLY A CA 1
ATOM 1598 C C . GLY A 1 217 ? 22.853 18.494 -58.198 1.00 71.31 235 GLY A C 1
ATOM 1599 O O . GLY A 1 217 ? 21.714 18.048 -58.348 1.00 86.89 235 GLY A O 1
ATOM 1600 N N . GLY A 1 218 ? 23.585 18.273 -57.112 1.00 68.01 236 GLY A N 1
ATOM 1601 C CA . GLY A 1 218 ? 23.008 17.749 -55.875 1.00 61.82 236 GLY A CA 1
ATOM 1602 C C . GLY A 1 218 ? 23.600 18.470 -54.678 1.00 55.18 236 GLY A C 1
ATOM 1603 O O . GLY A 1 218 ? 23.735 17.891 -53.604 1.00 53.10 236 GLY A O 1
ATOM 1604 N N . LYS A 1 219 ? 23.931 19.746 -54.858 1.00 50.89 237 LYS A N 1
ATOM 1605 C CA . LYS A 1 219 ? 24.783 20.453 -53.907 1.00 52.84 237 LYS A CA 1
ATOM 1606 C C . LYS A 1 219 ? 24.313 21.871 -53.602 1.00 48.72 237 LYS A C 1
ATOM 1607 O O . LYS A 1 219 ? 24.115 22.685 -54.507 1.00 46.12 237 LYS A O 1
ATOM 1613 N N . ILE A 1 220 ? 24.137 22.151 -52.312 1.00 47.55 238 ILE A N 1
ATOM 1614 C CA . ILE A 1 220 ? 23.787 23.488 -51.845 1.00 43.26 238 ILE A CA 1
ATOM 1615 C C . ILE A 1 220 ? 24.966 24.415 -52.097 1.00 40.53 238 ILE A C 1
ATOM 1616 O O . ILE A 1 220 ? 26.114 24.061 -51.816 1.00 46.23 238 ILE A O 1
ATOM 1621 N N . SER A 1 221 ? 24.676 25.598 -52.630 1.00 37.86 239 SER A N 1
ATOM 1622 C CA . SER A 1 221 ? 25.701 26.602 -52.915 1.00 44.38 239 SER A CA 1
ATOM 1623 C C . SER A 1 221 ? 25.640 27.784 -51.947 1.00 42.59 239 SER A C 1
ATOM 1624 O O . SER A 1 221 ? 26.678 28.307 -51.547 1.00 42.73 239 SER A O 1
ATOM 1627 N N . ASP A 1 222 ? 24.431 28.208 -51.577 1.00 42.66 240 ASP A N 1
ATOM 1628 C CA . ASP A 1 222 ? 24.262 29.327 -50.648 1.00 41.56 240 ASP A CA 1
ATOM 1629 C C . ASP A 1 222 ? 22.844 29.422 -50.083 1.00 40.60 240 ASP A C 1
ATOM 1630 O O . ASP A 1 222 ? 21.906 28.845 -50.627 1.00 39.68 240 ASP A O 1
ATOM 1635 N N . VAL A 1 223 ? 22.705 30.153 -48.980 1.00 38.19 241 VAL A N 1
ATOM 1636 C CA . VAL A 1 223 ? 21.386 30.514 -48.454 1.00 37.85 241 VAL A CA 1
ATOM 1637 C C . VAL A 1 223 ? 21.137 31.973 -48.804 1.00 34.39 241 VAL A C 1
ATOM 1638 O O . VAL A 1 223 ? 22.054 32.789 -48.750 1.00 41.60 241 VAL A O 1
ATOM 1642 N N . VAL A 1 224 ? 19.902 32.299 -49.171 1.00 33.33 242 VAL A N 1
ATOM 1643 C CA . VAL A 1 224 ? 19.549 33.669 -49.529 1.00 35.79 242 VAL A CA 1
ATOM 1644 C C . VAL A 1 224 ? 18.703 34.294 -48.424 1.00 34.91 242 VAL A C 1
ATOM 1645 O O . VAL A 1 224 ? 17.625 33.794 -48.105 1.00 37.75 242 VAL A O 1
ATOM 1649 N N . THR A 1 225 ? 19.201 35.390 -47.855 1.00 35.35 243 THR A N 1
ATOM 1650 C CA . THR A 1 225 ? 18.488 36.125 -46.813 1.00 36.17 243 THR A CA 1
ATOM 1651 C C . THR A 1 225 ? 17.958 37.432 -47.395 1.00 39.01 243 THR A C 1
ATOM 1652 O O . THR A 1 225 ? 18.246 37.770 -48.543 1.00 42.74 243 THR A O 1
ATOM 1656 N N . GLU A 1 226 ? 17.192 38.167 -46.593 1.00 38.67 244 GLU A N 1
ATOM 1657 C CA . GLU A 1 226 ? 16.732 39.507 -46.973 1.00 39.72 244 GLU A CA 1
ATOM 1658 C C . GLU A 1 226 ? 17.859 40.551 -47.028 1.00 42.19 244 GLU A C 1
ATOM 1659 O O . GLU A 1 226 ? 17.658 41.643 -47.562 1.00 45.35 244 GLU A O 1
ATOM 1665 N N . LYS A 1 227 ? 19.026 40.227 -46.468 1.00 45.38 245 LYS A N 1
ATOM 1666 C CA . LYS A 1 227 ? 20.171 41.147 -46.448 1.00 49.11 245 LYS A CA 1
ATOM 1667 C C . LYS A 1 227 ? 21.368 40.650 -47.263 1.00 46.01 245 LYS A C 1
ATOM 1668 O O . LYS A 1 227 ? 22.477 41.154 -47.094 1.00 50.68 245 LYS A O 1
ATOM 1674 N N . GLY A 1 228 ? 21.148 39.671 -48.138 1.00 43.01 246 GLY A N 1
ATOM 1675 C CA . GLY A 1 228 ? 22.224 39.092 -48.939 1.00 42.99 246 GLY A CA 1
ATOM 1676 C C . GLY A 1 228 ? 22.336 37.586 -48.790 1.00 42.66 246 GLY A C 1
ATOM 1677 O O . GLY A 1 228 ? 21.572 36.960 -48.047 1.00 40.82 246 GLY A O 1
ATOM 1678 N N . ALA A 1 229 ? 23.302 37.009 -49.499 1.00 39.62 247 ALA A N 1
ATOM 1679 C CA . ALA A 1 229 ? 23.493 35.563 -49.535 1.00 39.62 247 ALA A CA 1
ATOM 1680 C C . ALA A 1 229 ? 24.776 35.163 -48.818 1.00 38.85 247 ALA A C 1
ATOM 1681 O O . ALA A 1 229 ? 25.742 35.924 -48.793 1.00 39.75 247 ALA A O 1
ATOM 1683 N N . ILE A 1 230 ? 24.767 33.966 -48.236 1.00 37.91 248 ILE A N 1
ATOM 1684 C CA . ILE A 1 230 ? 25.941 33.393 -47.582 1.00 36.43 248 ILE A CA 1
ATOM 1685 C C . ILE A 1 230 ? 26.259 32.055 -48.234 1.00 34.05 248 ILE A C 1
ATOM 1686 O O . ILE A 1 230 ? 25.401 31.181 -48.287 1.00 33.65 248 ILE A O 1
ATOM 1691 N N . ARG A 1 231 ? 27.489 31.889 -48.719 1.00 34.90 249 ARG A N 1
ATOM 1692 C CA A ARG A 1 231 ? 27.899 30.627 -49.332 0.50 33.72 249 ARG A CA 1
ATOM 1693 C CA B ARG A 1 231 ? 27.899 30.626 -49.332 0.50 34.87 249 ARG A CA 1
ATOM 1694 C C . ARG A 1 231 ? 28.115 29.540 -48.284 1.00 32.48 249 ARG A C 1
ATOM 1695 O O . ARG A 1 231 ? 28.730 29.778 -47.248 1.00 35.42 249 ARG A O 1
ATOM 1710 N N . THR A 1 232 ? 27.609 28.347 -48.572 1.00 33.31 250 THR A N 1
ATOM 1711 C CA . THR A 1 232 ? 27.783 27.187 -47.706 1.00 35.30 250 THR A CA 1
ATOM 1712 C C . THR A 1 232 ? 27.280 25.954 -48.451 1.00 34.83 250 THR A C 1
ATOM 1713 O O . THR A 1 232 ? 26.500 26.078 -49.393 1.00 39.22 250 THR A O 1
ATOM 1717 N N . SER A 1 233 ? 27.733 24.774 -48.039 1.00 35.29 251 SER A N 1
ATOM 1718 C CA . SER A 1 233 ? 27.163 23.517 -48.532 1.00 38.59 251 SER A CA 1
ATOM 1719 C C . SER A 1 233 ? 26.461 22.735 -47.419 1.00 37.29 251 SER A C 1
ATOM 1720 O O . SER A 1 233 ? 26.007 21.610 -47.639 1.00 34.99 251 SER A O 1
ATOM 1723 N N . ASN A 1 234 ? 26.371 23.329 -46.227 1.00 35.64 252 ASN A N 1
ATOM 1724 C CA . ASN A 1 234 ? 25.687 22.703 -45.100 1.00 34.14 252 ASN A CA 1
ATOM 1725 C C . ASN A 1 234 ? 24.701 23.660 -44.456 1.00 31.78 252 ASN A C 1
ATOM 1726 O O . ASN A 1 234 ? 25.072 24.765 -44.055 1.00 29.47 252 ASN A O 1
ATOM 1731 N N . VAL A 1 235 ? 23.447 23.222 -44.366 1.00 31.04 253 VAL A N 1
ATOM 1732 C CA . VAL A 1 235 ? 22.373 24.036 -43.806 1.00 30.27 253 VAL A CA 1
ATOM 1733 C C . VAL A 1 235 ? 21.539 23.218 -42.828 1.00 29.09 253 VAL A C 1
ATOM 1734 O O . VAL A 1 235 ? 21.169 22.078 -43.114 1.00 30.66 253 VAL A O 1
ATOM 1738 N N . VAL A 1 236 ? 21.257 23.807 -41.667 1.00 26.76 254 VAL A N 1
ATOM 1739 C CA . VAL A 1 236 ? 20.326 23.229 -40.710 1.00 26.75 254 VAL A CA 1
ATOM 1740 C C . VAL A 1 236 ? 19.089 24.115 -40.677 1.00 26.67 254 VAL A C 1
ATOM 1741 O O . VAL A 1 236 ? 19.190 25.317 -40.431 1.00 26.69 254 VAL A O 1
ATOM 1745 N N . LEU A 1 237 ? 17.930 23.525 -40.950 1.00 27.14 255 LEU A N 1
ATOM 1746 C CA . LEU A 1 237 ? 16.661 24.214 -40.750 1.00 25.56 255 LEU A CA 1
ATOM 1747 C C . LEU A 1 237 ? 16.141 23.867 -39.367 1.00 25.02 255 LEU A C 1
ATOM 1748 O O . LEU A 1 237 ? 15.778 22.720 -39.097 1.00 25.06 255 LEU A O 1
ATOM 1753 N N . ALA A 1 238 ? 16.125 24.867 -38.492 1.00 25.13 256 ALA A N 1
ATOM 1754 C CA . ALA A 1 238 ? 15.507 24.758 -37.181 1.00 24.75 256 ALA A CA 1
ATOM 1755 C C . ALA A 1 238 ? 14.534 25.928 -37.042 1.00 24.26 256 ALA A C 1
ATOM 1756 O O . ALA A 1 238 ? 14.653 26.745 -36.130 1.00 23.54 256 ALA A O 1
ATOM 1758 N N . GLY A 1 239 ? 13.576 26.000 -37.965 1.00 23.89 257 GLY A N 1
ATOM 1759 C CA . GLY A 1 239 ? 12.672 27.149 -38.060 1.00 24.61 257 GLY A CA 1
ATOM 1760 C C . GLY A 1 239 ? 11.402 27.066 -37.230 1.00 24.45 257 GLY A C 1
ATOM 1761 O O . GLY A 1 239 ? 10.481 27.872 -37.415 1.00 24.62 257 GLY A O 1
ATOM 1762 N N . GLY A 1 240 ? 11.339 26.111 -36.308 1.00 22.78 258 GLY A N 1
ATOM 1763 C CA . GLY A 1 240 ? 10.163 25.955 -35.461 1.00 23.59 258 GLY A CA 1
ATOM 1764 C C . GLY A 1 240 ? 8.913 25.741 -36.298 1.00 24.88 258 GLY A C 1
ATOM 1765 O O . GLY A 1 240 ? 8.917 24.941 -37.241 1.00 24.09 258 GLY A O 1
ATOM 1766 N N . ILE A 1 241 ? 7.856 26.492 -35.995 1.00 24.55 259 ILE A N 1
ATOM 1767 C CA . ILE A 1 241 ? 6.561 26.293 -36.668 1.00 25.84 259 ILE A CA 1
ATOM 1768 C C . ILE A 1 241 ? 6.608 26.634 -38.168 1.00 26.64 259 ILE A C 1
ATOM 1769 O O . ILE A 1 241 ? 5.713 26.242 -38.920 1.00 29.52 259 ILE A O 1
ATOM 1774 N N . TRP A 1 242 ? 7.648 27.356 -38.583 1.00 24.57 260 TRP A N 1
ATOM 1775 C CA . TRP A 1 242 ? 7.823 27.813 -39.960 1.00 25.81 260 TRP A CA 1
ATOM 1776 C C . TRP A 1 242 ? 8.525 26.812 -40.871 1.00 25.48 260 TRP A C 1
ATOM 1777 O O . TRP A 1 242 ? 8.645 27.050 -42.072 1.00 27.81 260 TRP A O 1
ATOM 1788 N N . SER A 1 243 ? 8.996 25.707 -40.305 1.00 25.78 261 SER A N 1
ATOM 1789 C CA . SER A 1 243 ? 9.791 24.746 -41.060 1.00 25.65 261 SER A CA 1
ATOM 1790 C C . SER A 1 243 ? 9.005 24.136 -42.223 1.00 25.94 261 SER A C 1
ATOM 1791 O O . SER A 1 243 ? 9.528 24.027 -43.328 1.00 27.45 261 SER A O 1
ATOM 1794 N N . ARG A 1 244 ? 7.751 23.768 -41.977 1.00 26.97 262 ARG A N 1
ATOM 1795 C CA . ARG A 1 244 ? 6.885 23.223 -43.032 1.00 27.53 262 ARG A CA 1
ATOM 1796 C C . ARG A 1 244 ? 6.773 24.197 -44.200 1.00 28.68 262 ARG A C 1
ATOM 1797 O O . ARG A 1 244 ? 6.993 23.821 -45.352 1.00 29.92 262 ARG A O 1
ATOM 1805 N N . LEU A 1 245 ? 6.447 25.452 -43.903 1.00 30.51 263 LEU A N 1
ATOM 1806 C CA . LEU A 1 245 ? 6.306 26.465 -44.949 1.00 31.10 263 LEU A CA 1
ATOM 1807 C C . LEU A 1 245 ? 7.590 26.602 -45.759 1.00 32.35 263 LEU A C 1
ATOM 1808 O O . LEU A 1 245 ? 7.560 26.640 -46.990 1.00 33.65 263 LEU A O 1
ATOM 1813 N N . PHE A 1 246 ? 8.719 26.671 -45.061 1.00 33.46 264 PHE A N 1
ATOM 1814 C CA . PHE A 1 246 ? 10.022 26.776 -45.706 1.00 32.02 264 PHE A CA 1
ATOM 1815 C C . PHE A 1 246 ? 10.285 25.608 -46.650 1.00 30.32 264 PHE A C 1
ATOM 1816 O O . PHE A 1 246 ? 10.682 25.814 -47.792 1.00 35.45 264 PHE A O 1
ATOM 1824 N N . MET A 1 247 ? 10.074 24.387 -46.165 1.00 29.86 265 MET A N 1
ATOM 1825 C CA . MET A 1 247 ? 10.325 23.192 -46.972 1.00 32.42 265 MET A CA 1
ATOM 1826 C C . MET A 1 247 ? 9.326 23.041 -48.122 1.00 35.00 265 MET A C 1
ATOM 1827 O O . MET A 1 247 ? 9.681 22.521 -49.180 1.00 36.82 265 MET A O 1
ATOM 1832 N N . GLY A 1 248 ? 8.096 23.509 -47.923 1.00 37.00 266 GLY A N 1
ATOM 1833 C CA . GLY A 1 248 ? 7.089 23.530 -48.988 1.00 37.89 266 GLY A CA 1
ATOM 1834 C C . GLY A 1 248 ? 7.535 24.305 -50.217 1.00 36.90 266 GLY A C 1
ATOM 1835 O O . GLY A 1 248 ? 7.250 23.910 -51.347 1.00 38.54 266 GLY A O 1
ATOM 1836 N N . ASN A 1 249 ? 8.250 25.405 -49.998 1.00 39.16 267 ASN A N 1
ATOM 1837 C CA . ASN A 1 249 ? 8.825 26.198 -51.087 1.00 40.76 267 ASN A CA 1
ATOM 1838 C C . ASN A 1 249 ? 9.916 25.443 -51.860 1.00 40.54 267 ASN A C 1
ATOM 1839 O O . ASN A 1 249 ? 10.237 25.805 -52.992 1.00 44.37 267 ASN A O 1
ATOM 1844 N N . MET A 1 250 ? 10.480 24.404 -51.240 1.00 40.13 268 MET A N 1
ATOM 1845 C CA . MET A 1 250 ? 11.480 23.540 -51.876 1.00 40.89 268 MET A CA 1
ATOM 1846 C C . MET A 1 250 ? 10.885 22.207 -52.342 1.00 40.38 268 MET A C 1
ATOM 1847 O O . MET A 1 250 ? 11.617 21.305 -52.753 1.00 40.00 268 MET A O 1
ATOM 1852 N N . GLY A 1 251 ? 9.564 22.080 -52.276 1.00 40.98 269 GLY A N 1
ATOM 1853 C CA . GLY A 1 251 ? 8.879 20.880 -52.746 1.00 40.75 269 GLY A CA 1
ATOM 1854 C C . GLY A 1 251 ? 8.986 19.671 -51.832 1.00 40.83 269 GLY A C 1
ATOM 1855 O O . GLY A 1 251 ? 8.853 18.539 -52.295 1.00 44.47 269 GLY A O 1
ATOM 1856 N N . VAL A 1 252 ? 9.222 19.901 -50.540 1.00 39.89 270 VAL A N 1
ATOM 1857 C CA . VAL A 1 252 ? 9.259 18.826 -49.544 1.00 39.06 270 VAL A CA 1
ATOM 1858 C C . VAL A 1 252 ? 8.170 19.062 -48.503 1.00 37.54 270 VAL A C 1
ATOM 1859 O O . VAL A 1 252 ? 8.029 20.172 -47.994 1.00 37.84 270 VAL A O 1
ATOM 1863 N N . ASP A 1 253 ? 7.423 18.009 -48.178 1.00 39.97 271 ASP A N 1
ATOM 1864 C CA . ASP A 1 253 ? 6.326 18.091 -47.211 1.00 39.97 271 ASP A CA 1
ATOM 1865 C C . ASP A 1 253 ? 6.776 17.690 -45.808 1.00 39.27 271 ASP A C 1
ATOM 1866 O O . ASP A 1 253 ? 7.266 16.577 -45.607 1.00 41.42 271 ASP A O 1
ATOM 1871 N N . LEU A 1 254 ? 6.610 18.601 -44.847 1.00 34.13 272 LEU A N 1
ATOM 1872 C CA . LEU A 1 254 ? 6.725 18.264 -43.428 1.00 33.42 272 LEU A CA 1
ATOM 1873 C C . LEU A 1 254 ? 5.322 18.212 -42.841 1.00 31.84 272 LEU A C 1
ATOM 1874 O O . LEU A 1 254 ? 4.630 19.232 -42.822 1.00 35.44 272 LEU A O 1
ATOM 1879 N N . PRO A 1 255 ? 4.894 17.033 -42.358 1.00 32.85 273 PRO A N 1
ATOM 1880 C CA . PRO A 1 255 ? 3.525 16.902 -41.862 1.00 33.10 273 PRO A CA 1
ATOM 1881 C C . PRO A 1 255 ? 3.359 17.417 -40.430 1.00 30.12 273 PRO A C 1
ATOM 1882 O O . PRO A 1 255 ? 3.202 16.634 -39.491 1.00 31.03 273 PRO A O 1
ATOM 1886 N N . THR A 1 256 ? 3.393 18.739 -40.280 1.00 28.61 274 THR A N 1
ATOM 1887 C CA . THR A 1 256 ? 3.219 19.382 -38.983 1.00 28.03 274 THR A CA 1
ATOM 1888 C C . THR A 1 256 ? 1.966 20.243 -39.000 1.00 27.02 274 THR A C 1
ATOM 1889 O O . THR A 1 256 ? 1.613 20.805 -40.032 1.00 30.04 274 THR A O 1
ATOM 1893 N N . LEU A 1 257 ? 1.307 20.341 -37.851 1.00 26.68 275 LEU A N 1
ATOM 1894 C CA . LEU A 1 257 ? 0.066 21.105 -37.733 1.00 28.59 275 LEU A CA 1
ATOM 1895 C C . LEU A 1 257 ? 0.145 22.019 -36.515 1.00 29.53 275 LEU A C 1
ATOM 1896 O O . LEU A 1 257 ? 0.490 21.575 -35.412 1.00 28.42 275 LEU A O 1
ATOM 1901 N N . ASN A 1 258 ? -0.167 23.295 -36.719 1.00 28.03 276 ASN A N 1
ATOM 1902 C CA . ASN A 1 258 ? -0.099 24.274 -35.640 1.00 29.28 276 ASN A CA 1
ATOM 1903 C C . ASN A 1 258 ? -1.170 24.037 -34.579 1.00 28.90 276 ASN A C 1
ATOM 1904 O O . ASN A 1 258 ? -2.313 23.705 -34.900 1.00 31.28 276 ASN A O 1
ATOM 1909 N N . VAL A 1 259 ? -0.777 24.207 -33.320 1.00 26.98 277 VAL A N 1
ATOM 1910 C CA . VAL A 1 259 ? -1.675 24.131 -32.174 1.00 30.47 277 VAL A CA 1
ATOM 1911 C C . VAL A 1 259 ? -1.395 25.350 -31.300 1.00 30.41 277 VAL A C 1
ATOM 1912 O O . VAL A 1 259 ? -0.232 25.704 -31.084 1.00 30.90 277 VAL A O 1
ATOM 1916 N N . TYR A 1 260 ? -2.451 25.980 -30.792 1.00 28.64 278 TYR A N 1
ATOM 1917 C CA . TYR A 1 260 ? -2.297 27.179 -29.971 1.00 27.46 278 TYR A CA 1
ATOM 1918 C C . TYR A 1 260 ? -2.399 26.853 -28.494 1.00 26.88 278 TYR A C 1
ATOM 1919 O O . TYR A 1 260 ? -3.178 25.989 -28.083 1.00 27.33 278 TYR A O 1
ATOM 1928 N N . LEU A 1 261 ? -1.605 27.574 -27.708 1.00 28.52 279 LEU A N 1
ATOM 1929 C CA . LEU A 1 261 ? -1.501 27.375 -26.271 1.00 29.12 279 LEU A CA 1
ATOM 1930 C C . LEU A 1 261 ? -1.486 28.722 -25.554 1.00 27.65 279 LEU A C 1
ATOM 1931 O O . LEU A 1 261 ? -1.168 29.746 -26.157 1.00 29.07 279 LEU A O 1
ATOM 1936 N N . SER A 1 262 ? -1.831 28.704 -24.268 1.00 26.73 280 SER A N 1
ATOM 1937 C CA . SER A 1 262 ? -1.727 29.885 -23.407 1.00 27.27 280 SER A CA 1
ATOM 1938 C C . SER A 1 262 ? -0.912 29.548 -22.170 1.00 26.38 280 SER A C 1
ATOM 1939 O O . SER A 1 262 ? -0.947 28.418 -21.685 1.00 28.99 280 SER A O 1
ATOM 1942 N N . GLN A 1 263 ? -0.184 30.538 -21.660 1.00 26.94 281 GLN A N 1
ATOM 1943 C CA . GLN A 1 263 ? 0.674 30.365 -20.489 1.00 27.10 281 GLN A CA 1
ATOM 1944 C C . GLN A 1 263 ? 0.613 31.593 -19.597 1.00 26.50 281 GLN A C 1
ATOM 1945 O O . GLN A 1 263 ? 0.240 32.682 -20.044 1.00 29.67 281 GLN A O 1
ATOM 1951 N N . GLN A 1 264 ? 0.987 31.418 -18.334 1.00 27.23 282 GLN A N 1
ATOM 1952 C CA . GLN A 1 264 ? 1.091 32.551 -17.426 1.00 28.39 282 GLN A CA 1
ATOM 1953 C C . GLN A 1 264 ? 2.119 32.357 -16.329 1.00 27.44 282 GLN A C 1
ATOM 1954 O O . GLN A 1 264 ? 2.573 31.240 -16.066 1.00 30.26 282 GLN A O 1
ATOM 1960 N N . ARG A 1 265 ? 2.488 33.473 -15.709 1.00 27.74 283 ARG A N 1
ATOM 1961 C CA . ARG A 1 265 ? 3.261 33.475 -14.476 1.00 28.55 283 ARG A CA 1
ATOM 1962 C C . ARG A 1 265 ? 2.440 34.150 -13.386 1.00 29.47 283 ARG A C 1
ATOM 1963 O O . ARG A 1 265 ? 1.825 35.188 -13.619 1.00 29.70 283 ARG A O 1
ATOM 1971 N N . VAL A 1 266 ? 2.432 33.550 -12.202 1.00 29.77 284 VAL A N 1
ATOM 1972 C CA . VAL A 1 266 ? 1.775 34.138 -11.037 1.00 32.69 284 VAL A CA 1
ATOM 1973 C C . VAL A 1 266 ? 2.808 34.316 -9.927 1.00 34.16 284 VAL A C 1
ATOM 1974 O O . VAL A 1 266 ? 3.851 33.654 -9.921 1.00 33.74 284 VAL A O 1
ATOM 1978 N N . SER A 1 267 ? 2.520 35.215 -8.996 1.00 35.67 285 SER A N 1
ATOM 1979 C CA . SER A 1 267 ? 3.468 35.541 -7.938 1.00 36.12 285 SER A CA 1
ATOM 1980 C C . SER A 1 267 ? 3.588 34.394 -6.937 1.00 37.01 285 SER A C 1
ATOM 1981 O O . SER A 1 267 ? 2.616 33.682 -6.665 1.00 37.13 285 SER A O 1
ATOM 1984 N N . GLY A 1 268 ? 4.795 34.213 -6.410 1.00 36.63 286 GLY A N 1
ATOM 1985 C CA . GLY A 1 268 ? 5.040 33.226 -5.369 1.00 39.15 286 GLY A CA 1
ATOM 1986 C C . GLY A 1 268 ? 4.486 33.702 -4.039 1.00 39.63 286 GLY A C 1
ATOM 1987 O O . GLY A 1 268 ? 4.387 34.905 -3.794 1.00 38.02 286 GLY A O 1
ATOM 1988 N N . VAL A 1 269 ? 4.116 32.752 -3.187 1.00 39.94 287 VAL A N 1
ATOM 1989 C CA . VAL A 1 269 ? 3.599 33.051 -1.853 1.00 40.52 287 VAL A CA 1
ATOM 1990 C C . VAL A 1 269 ? 4.237 32.115 -0.829 1.00 41.62 287 VAL A C 1
ATOM 1991 O O . VAL A 1 269 ? 4.706 31.032 -1.191 1.00 43.96 287 VAL A O 1
ATOM 1995 N N . PRO A 1 270 ? 4.255 32.522 0.454 1.00 44.58 288 PRO A N 1
ATOM 1996 C CA . PRO A 1 270 ? 4.761 31.609 1.477 1.00 46.83 288 PRO A CA 1
ATOM 1997 C C . PRO A 1 270 ? 3.825 30.413 1.671 1.00 47.14 288 PRO A C 1
ATOM 1998 O O . PRO A 1 270 ? 2.604 30.582 1.691 1.00 51.80 288 PRO A O 1
ATOM 2002 N N . GLY A 1 271 ? 4.398 29.220 1.793 1.00 45.90 289 GLY A N 1
ATOM 2003 C CA . GLY A 1 271 ? 3.619 28.001 2.018 1.00 49.37 289 GLY A CA 1
ATOM 2004 C C . GLY A 1 271 ? 3.217 27.245 0.762 1.00 49.76 289 GLY A C 1
ATOM 2005 O O . GLY A 1 271 ? 2.544 26.220 0.850 1.00 51.59 289 GLY A O 1
ATOM 2006 N N . ALA A 1 272 ? 3.627 27.741 -0.405 1.00 47.33 290 ALA A N 1
ATOM 2007 C CA . ALA A 1 272 ? 3.331 27.079 -1.672 1.00 46.00 290 ALA A CA 1
ATOM 2008 C C . ALA A 1 272 ? 4.171 25.812 -1.826 1.00 44.50 290 ALA A C 1
ATOM 2009 O O . ALA A 1 272 ? 5.303 25.761 -1.344 1.00 47.15 290 ALA A O 1
ATOM 2011 N N . PRO A 1 273 ? 3.622 24.781 -2.493 1.00 41.57 291 PRO A N 1
ATOM 2012 C CA . PRO A 1 273 ? 4.464 23.638 -2.839 1.00 42.31 291 PRO A CA 1
ATOM 2013 C C . PRO A 1 273 ? 5.643 24.055 -3.718 1.00 43.17 291 PRO A C 1
ATOM 2014 O O . PRO A 1 273 ? 5.501 24.939 -4.565 1.00 40.22 291 PRO A O 1
ATOM 2018 N N . ARG A 1 274 ? 6.794 23.430 -3.493 1.00 42.96 292 ARG A N 1
ATOM 2019 C CA . ARG A 1 274 ? 8.001 23.722 -4.257 1.00 42.18 292 ARG A CA 1
ATOM 2020 C C . ARG A 1 274 ? 8.043 22.883 -5.529 1.00 37.74 292 ARG A C 1
ATOM 2021 O O . ARG A 1 274 ? 7.365 21.859 -5.645 1.00 37.08 292 ARG A O 1
ATOM 2029 N N . GLY A 1 275 ? 8.847 23.332 -6.483 1.00 35.27 293 GLY A N 1
ATOM 2030 C CA . GLY A 1 275 ? 9.123 22.553 -7.673 1.00 35.25 293 GLY A CA 1
ATOM 2031 C C . GLY A 1 275 ? 7.941 22.499 -8.617 1.00 33.10 293 GLY A C 1
ATOM 2032 O O . GLY A 1 275 ? 7.250 23.498 -8.816 1.00 31.35 293 GLY A O 1
ATOM 2033 N N . ASN A 1 276 ? 7.714 21.310 -9.168 1.00 32.54 294 ASN A N 1
ATOM 2034 C CA . ASN A 1 276 ? 6.779 21.085 -10.261 1.00 31.45 294 ASN A CA 1
ATOM 2035 C C . ASN A 1 276 ? 5.641 20.192 -9.766 1.00 32.17 294 ASN A C 1
ATOM 2036 O O . ASN A 1 276 ? 5.888 19.106 -9.244 1.00 31.31 294 ASN A O 1
ATOM 2041 N N . VAL A 1 277 ? 4.404 20.661 -9.925 1.00 32.07 295 VAL A N 1
ATOM 2042 C CA . VAL A 1 277 ? 3.219 19.917 -9.486 1.00 31.01 295 VAL A CA 1
ATOM 2043 C C . VAL A 1 277 ? 2.274 19.674 -10.659 1.00 31.57 295 VAL A C 1
ATOM 2044 O O . VAL A 1 277 ? 1.948 20.600 -11.398 1.00 30.64 295 VAL A O 1
ATOM 2048 N N . HIS A 1 278 ? 1.843 18.424 -10.820 1.00 33.35 296 HIS A N 1
ATOM 2049 C CA . HIS A 1 278 ? 0.820 18.058 -11.801 1.00 31.98 296 HIS A CA 1
ATOM 2050 C C . HIS A 1 278 ? -0.279 17.263 -11.098 1.00 34.51 296 HIS A C 1
ATOM 2051 O O . HIS A 1 278 ? -0.034 16.159 -10.634 1.00 35.00 296 HIS A O 1
ATOM 2058 N N . LEU A 1 279 ? -1.483 17.825 -11.025 1.00 37.00 297 LEU A N 1
ATOM 2059 C CA . LEU A 1 279 ? -2.625 17.120 -10.436 1.00 35.30 297 LEU A CA 1
ATOM 2060 C C . LEU A 1 279 ? -3.663 16.797 -11.516 1.00 39.82 297 LEU A C 1
ATOM 2061 O O . LEU A 1 279 ? -3.849 17.577 -12.451 1.00 38.68 297 LEU A O 1
ATOM 2066 N N . PRO A 1 280 ? -4.346 15.645 -11.390 1.00 40.08 298 PRO A N 1
ATOM 2067 C CA . PRO A 1 280 ? -5.294 15.210 -12.422 1.00 40.63 298 PRO A CA 1
ATOM 2068 C C . PRO A 1 280 ? -6.587 16.031 -12.496 1.00 38.89 298 PRO A C 1
ATOM 2069 O O . PRO A 1 280 ? -7.373 15.829 -13.419 1.00 42.07 298 PRO A O 1
ATOM 2073 N N . ASN A 1 281 ? -6.802 16.937 -11.543 1.00 38.75 299 ASN A N 1
ATOM 2074 C CA . ASN A 1 281 ? -7.924 17.879 -11.601 1.00 41.49 299 ASN A CA 1
ATOM 2075 C C . ASN A 1 281 ? -7.547 19.223 -12.260 1.00 41.17 299 ASN A C 1
ATOM 2076 O O . ASN A 1 281 ? -7.989 20.290 -11.827 1.00 45.00 299 ASN A O 1
ATOM 2081 N N . GLY A 1 282 ? -6.731 19.153 -13.312 1.00 38.57 300 GLY A N 1
ATOM 2082 C CA . GLY A 1 282 ? -6.398 20.318 -14.131 1.00 38.96 300 GLY A CA 1
ATOM 2083 C C . GLY A 1 282 ? -5.547 21.384 -13.466 1.00 40.02 300 GLY A C 1
ATOM 2084 O O . GLY A 1 282 ? -5.757 22.574 -13.699 1.00 38.20 300 GLY A O 1
ATOM 2085 N N . ILE A 1 283 ? -4.584 20.971 -12.643 1.00 39.31 301 ILE A N 1
ATOM 2086 C CA . ILE A 1 283 ? -3.656 21.912 -12.009 1.00 37.03 301 ILE A CA 1
ATOM 2087 C C . ILE A 1 283 ? -2.220 21.537 -12.357 1.00 36.21 301 ILE A C 1
ATOM 2088 O O . ILE A 1 283 ? -1.770 20.424 -12.091 1.00 33.70 301 ILE A O 1
ATOM 2093 N N . HIS A 1 284 ? -1.508 22.475 -12.969 1.00 35.46 302 HIS A N 1
ATOM 2094 C CA . HIS A 1 284 ? -0.129 22.247 -13.374 1.00 34.90 302 HIS A CA 1
ATOM 2095 C C . HIS A 1 284 ? 0.659 23.528 -13.146 1.00 34.23 302 HIS A C 1
ATOM 2096 O O . HIS A 1 284 ? 0.383 24.551 -13.777 1.00 32.18 302 HIS A O 1
ATOM 2103 N N . PHE A 1 285 ? 1.622 23.486 -12.231 1.00 31.46 303 PHE A N 1
ATOM 2104 C CA . PHE A 1 285 ? 2.498 24.634 -12.024 1.00 31.02 303 PHE A CA 1
ATOM 2105 C C . PHE A 1 285 ? 3.946 24.235 -11.763 1.00 30.66 303 PHE A C 1
ATOM 2106 O O . PHE A 1 285 ? 4.227 23.118 -11.334 1.00 28.73 303 PHE A O 1
ATOM 2114 N N . ARG A 1 286 ? 4.846 25.170 -12.056 1.00 30.33 304 ARG A N 1
ATOM 2115 C CA . ARG A 1 286 ? 6.293 24.973 -11.971 1.00 29.65 304 ARG A CA 1
ATOM 2116 C C . ARG A 1 286 ? 6.923 26.225 -11.364 1.00 29.82 304 ARG A C 1
ATOM 2117 O O . ARG A 1 286 ? 6.813 27.322 -11.926 1.00 30.29 304 ARG A O 1
ATOM 2125 N N . GLU A 1 287 ? 7.587 26.062 -10.227 1.00 28.31 305 GLU A N 1
ATOM 2126 C CA . GLU A 1 287 ? 8.282 27.167 -9.592 1.00 30.88 305 GLU A CA 1
ATOM 2127 C C . GLU A 1 287 ? 9.467 27.582 -10.460 1.00 30.94 305 GLU A C 1
ATOM 2128 O O . GLU A 1 287 ? 10.252 26.733 -10.886 1.00 30.62 305 GLU A O 1
ATOM 2134 N N . GLN A 1 288 ? 9.576 28.883 -10.720 1.00 30.17 306 GLN A N 1
ATOM 2135 C CA . GLN A 1 288 ? 10.658 29.431 -11.532 1.00 29.09 306 GLN A CA 1
ATOM 2136 C C . GLN A 1 288 ? 11.825 29.833 -10.646 1.00 31.50 306 GLN A C 1
ATOM 2137 O O . GLN A 1 288 ? 11.683 29.946 -9.427 1.00 33.12 306 GLN A O 1
ATOM 2143 N N . ALA A 1 289 ? 12.971 30.077 -11.273 1.00 31.64 307 ALA A N 1
ATOM 2144 C CA . ALA A 1 289 ? 14.173 30.501 -10.556 1.00 32.53 307 ALA A CA 1
ATOM 2145 C C . ALA A 1 289 ? 14.008 31.876 -9.915 1.00 33.08 307 ALA A C 1
ATOM 2146 O O . ALA A 1 289 ? 14.667 32.175 -8.920 1.00 38.10 307 ALA A O 1
ATOM 2148 N N . ASP A 1 290 ? 13.136 32.705 -10.489 1.00 34.07 308 ASP A N 1
ATOM 2149 C CA . ASP A 1 290 ? 12.893 34.066 -9.995 1.00 35.75 308 ASP A CA 1
ATOM 2150 C C . ASP A 1 290 ? 11.815 34.168 -8.909 1.00 35.79 308 ASP A C 1
ATOM 2151 O O . ASP A 1 290 ? 11.460 35.271 -8.501 1.00 38.08 308 ASP A O 1
ATOM 2156 N N . GLY A 1 291 ? 11.288 33.031 -8.455 1.00 34.91 309 GLY A N 1
ATOM 2157 C CA . GLY A 1 291 ? 10.294 33.019 -7.373 1.00 36.20 309 GLY A CA 1
ATOM 2158 C C . GLY A 1 291 ? 8.842 33.071 -7.816 1.00 35.54 309 GLY A C 1
ATOM 2159 O O . GLY A 1 291 ? 7.937 32.808 -7.015 1.00 37.41 309 GLY A O 1
ATOM 2160 N N . THR A 1 292 ? 8.600 33.417 -9.077 1.00 33.52 310 THR A N 1
ATOM 2161 C CA . THR A 1 292 ? 7.249 33.319 -9.638 1.00 31.94 310 THR A CA 1
ATOM 2162 C C . THR A 1 292 ? 6.937 31.866 -9.980 1.00 31.05 310 THR A C 1
ATOM 2163 O O . THR A 1 292 ? 7.822 31.004 -9.955 1.00 30.45 310 THR A O 1
ATOM 2167 N N . TYR A 1 293 ? 5.668 31.604 -10.284 1.00 31.29 311 TYR A N 1
ATOM 2168 C CA . TYR A 1 293 ? 5.205 30.274 -10.662 1.00 30.37 311 TYR A CA 1
ATOM 2169 C C . TYR A 1 293 ? 4.645 30.305 -12.077 1.00 30.52 311 TYR A C 1
ATOM 2170 O O . TYR A 1 293 ? 3.784 31.129 -12.389 1.00 29.69 311 TYR A O 1
ATOM 2179 N N . ALA A 1 294 ? 5.154 29.416 -12.926 1.00 29.00 312 ALA A N 1
ATOM 2180 C CA . ALA A 1 294 ? 4.583 29.186 -14.243 1.00 30.04 312 ALA A CA 1
ATOM 2181 C C . ALA A 1 294 ? 3.356 28.307 -14.055 1.00 31.09 312 ALA A C 1
ATOM 2182 O O . ALA A 1 294 ? 3.408 27.324 -13.320 1.00 31.21 312 ALA A O 1
ATOM 2184 N N . VAL A 1 295 ? 2.255 28.669 -14.708 1.00 30.81 313 VAL A N 1
ATOM 2185 C CA . VAL A 1 295 ? 0.992 27.944 -14.568 1.00 31.78 313 VAL A CA 1
ATOM 2186 C C . VAL A 1 295 ? 0.442 27.654 -15.955 1.00 31.17 313 VAL A C 1
ATOM 2187 O O . VAL A 1 295 ? 0.203 28.579 -16.736 1.00 32.55 313 VAL A O 1
ATOM 2191 N N . ALA A 1 296 ? 0.250 26.370 -16.255 1.00 29.66 314 ALA A N 1
ATOM 2192 C CA . ALA A 1 296 ? -0.157 25.927 -17.583 1.00 30.85 314 ALA A CA 1
ATOM 2193 C C . ALA A 1 296 ? -1.574 25.364 -17.539 1.00 31.37 314 ALA A C 1
ATOM 2194 O O . ALA A 1 296 ? -1.853 24.479 -16.738 1.00 31.12 314 ALA A O 1
ATOM 2196 N N . PRO A 1 297 ? -2.480 25.892 -18.383 1.00 31.45 315 PRO A N 1
ATOM 2197 C CA . PRO A 1 297 ? -3.782 25.243 -18.560 1.00 33.23 315 PRO A CA 1
ATOM 2198 C C . PRO A 1 297 ? -3.670 23.840 -19.172 1.00 35.34 315 PRO A C 1
ATOM 2199 O O . PRO A 1 297 ? -4.494 22.971 -18.880 1.00 37.63 315 PRO A O 1
ATOM 2203 N N . ARG A 1 298 ? -2.655 23.636 -20.009 1.00 36.96 316 ARG A N 1
ATOM 2204 C CA . ARG A 1 298 ? -2.473 22.390 -20.759 1.00 43.93 316 ARG A CA 1
ATOM 2205 C C . ARG A 1 298 ? -3.745 22.026 -21.539 1.00 45.06 316 ARG A C 1
ATOM 2206 O O . ARG A 1 298 ? -4.191 20.878 -21.532 1.00 50.70 316 ARG A O 1
ATOM 2214 N N . ILE A 1 299 ? -4.323 23.031 -22.195 1.00 44.55 317 ILE A N 1
ATOM 2215 C CA . ILE A 1 299 ? -5.443 22.836 -23.114 1.00 43.55 317 ILE A CA 1
ATOM 2216 C C . ILE A 1 299 ? -4.990 23.281 -24.496 1.00 39.88 317 ILE A C 1
ATOM 2217 O O . ILE A 1 299 ? -4.348 24.321 -24.645 1.00 41.15 317 ILE A O 1
ATOM 2222 N N . PHE A 1 300 ? -5.330 22.483 -25.500 1.00 40.44 318 PHE A N 1
ATOM 2223 C CA . PHE A 1 300 ? -4.887 22.710 -26.868 1.00 40.69 318 PHE A CA 1
ATOM 2224 C C . PHE A 1 300 ? -6.021 23.305 -27.693 1.00 38.78 318 PHE A C 1
ATOM 2225 O O . PHE A 1 300 ? -7.164 22.859 -27.598 1.00 41.38 318 PHE A O 1
ATOM 2233 N N . THR A 1 301 ? -5.706 24.320 -28.492 1.00 35.42 319 THR A N 1
ATOM 2234 C CA . THR A 1 301 ? -6.678 24.915 -29.397 1.00 35.74 319 THR A CA 1
ATOM 2235 C C . THR A 1 301 ? -6.189 24.757 -30.826 1.00 33.71 319 THR A C 1
ATOM 2236 O O . THR A 1 301 ? -5.072 25.166 -31.153 1.00 32.43 319 THR A O 1
ATOM 2240 N N . SER A 1 302 ? -7.032 24.152 -31.663 1.00 33.00 320 SER A N 1
ATOM 2241 C CA A SER A 1 302 ? -6.744 23.991 -33.084 0.50 34.02 320 SER A CA 1
ATOM 2242 C CA B SER A 1 302 ? -6.745 23.985 -33.084 0.50 33.63 320 SER A CA 1
ATOM 2243 C C . SER A 1 302 ? -7.583 24.963 -33.907 1.00 33.64 320 SER A C 1
ATOM 2244 O O . SER A 1 302 ? -8.797 24.785 -34.054 1.00 34.85 320 SER A O 1
ATOM 2249 N N . SER A 1 303 ? -6.935 25.998 -34.432 1.00 32.09 321 SER A N 1
ATOM 2250 C CA . SER A 1 303 ? -7.602 26.971 -35.280 1.00 32.57 321 SER A CA 1
ATOM 2251 C C . SER A 1 303 ? -7.700 26.386 -36.678 1.00 33.58 321 SER A C 1
ATOM 2252 O O . SER A 1 303 ? -6.685 26.033 -37.282 1.00 34.29 321 SER A O 1
ATOM 2255 N N . ILE A 1 304 ? -8.921 26.278 -37.188 1.00 31.14 322 ILE A N 1
ATOM 2256 C CA . ILE A 1 304 ? -9.162 25.569 -38.442 1.00 32.39 322 ILE A CA 1
ATOM 2257 C C . ILE A 1 304 ? -8.606 26.358 -39.626 1.00 31.25 322 ILE A C 1
ATOM 2258 O O . ILE A 1 304 ? -9.030 27.483 -39.897 1.00 35.84 322 ILE A O 1
ATOM 2263 N N . VAL A 1 305 ? -7.651 25.748 -40.322 1.00 30.56 323 VAL A N 1
ATOM 2264 C CA . VAL A 1 305 ? -6.955 26.382 -41.435 1.00 31.30 323 VAL A CA 1
ATOM 2265 C C . VAL A 1 305 ? -6.857 25.411 -42.604 1.00 30.90 323 VAL A C 1
ATOM 2266 O O . VAL A 1 305 ? -7.224 24.239 -42.485 1.00 33.21 323 VAL A O 1
ATOM 2270 N N . LYS A 1 306 ? -6.364 25.916 -43.731 1.00 31.33 324 LYS A N 1
ATOM 2271 C CA . LYS A 1 306 ? -6.079 25.108 -44.917 1.00 34.06 324 LYS A CA 1
ATOM 2272 C C . LYS A 1 306 ? -5.405 23.780 -44.561 1.00 32.07 324 LYS A C 1
ATOM 2273 O O . LYS A 1 306 ? -5.844 22.718 -45.000 1.00 34.14 324 LYS A O 1
ATOM 2279 N N . ASP A 1 307 ? -4.354 23.838 -43.744 1.00 31.69 325 ASP A N 1
ATOM 2280 C CA . ASP A 1 307 ? -3.593 22.629 -43.396 1.00 30.90 325 ASP A CA 1
ATOM 2281 C C . ASP A 1 307 ? -4.371 21.609 -42.565 1.00 28.47 325 ASP A C 1
ATOM 2282 O O . ASP A 1 307 ? -4.042 20.421 -42.593 1.00 30.68 325 ASP A O 1
ATOM 2287 N N . SER A 1 308 ? -5.389 22.061 -41.830 1.00 29.67 326 SER A N 1
ATOM 2288 C CA . SER A 1 308 ? -6.281 21.148 -41.102 1.00 30.67 326 SER A CA 1
ATOM 2289 C C . SER A 1 308 ? -6.911 20.131 -42.056 1.00 31.27 326 SER A C 1
ATOM 2290 O O . SER A 1 308 ? -7.135 18.979 -41.686 1.00 30.65 326 SER A O 1
ATOM 2293 N N . PHE A 1 309 ? -7.195 20.574 -43.278 1.00 29.83 327 PHE A N 1
ATOM 2294 C CA . PHE A 1 309 ? -7.775 19.713 -44.307 1.00 31.75 327 PHE A CA 1
ATOM 2295 C C . PHE A 1 309 ? -6.699 18.917 -45.043 1.00 34.89 327 PHE A C 1
ATOM 2296 O O . PHE A 1 309 ? -6.895 17.741 -45.343 1.00 39.20 327 PHE A O 1
ATOM 2304 N N . LEU A 1 310 ? -5.564 19.553 -45.327 1.00 33.76 328 LEU A N 1
ATOM 2305 C CA . LEU A 1 310 ? -4.463 18.881 -46.025 1.00 34.64 328 LEU A CA 1
ATOM 2306 C C . LEU A 1 310 ? -3.818 17.756 -45.211 1.00 35.78 328 LEU A C 1
ATOM 2307 O O . LEU A 1 310 ? -3.350 16.772 -45.792 1.00 37.84 328 LEU A O 1
ATOM 2312 N N . LEU A 1 311 ? -3.789 17.904 -43.886 1.00 32.16 329 LEU A N 1
ATOM 2313 C CA . LEU A 1 311 ? -3.153 16.920 -42.993 1.00 35.69 329 LEU A CA 1
ATOM 2314 C C . LEU A 1 311 ? -4.123 16.205 -42.047 1.00 36.10 329 LEU A C 1
ATOM 2315 O O . LEU A 1 311 ? -3.713 15.325 -41.298 1.00 35.85 329 LEU A O 1
ATOM 2320 N N . GLY A 1 312 ? -5.406 16.555 -42.103 1.00 38.51 330 GLY A N 1
ATOM 2321 C CA . GLY A 1 312 ? -6.416 16.000 -41.197 1.00 37.43 330 GLY A CA 1
ATOM 2322 C C . GLY A 1 312 ? -6.402 14.498 -40.934 1.00 38.33 330 GLY A C 1
ATOM 2323 O O . GLY A 1 312 ? -6.518 14.081 -39.780 1.00 39.21 330 GLY A O 1
ATOM 2324 N N . PRO A 1 313 ? -6.271 13.670 -41.993 1.00 38.26 331 PRO A N 1
ATOM 2325 C CA . PRO A 1 313 ? -6.368 12.211 -41.810 1.00 38.97 331 PRO A CA 1
ATOM 2326 C C . PRO A 1 313 ? -5.334 11.631 -40.847 1.00 39.47 331 PRO A C 1
ATOM 2327 O O . PRO A 1 313 ? -5.657 10.749 -40.047 1.00 39.28 331 PRO A O 1
ATOM 2331 N N . LYS A 1 314 ? -4.107 12.135 -40.930 1.00 42.38 332 LYS A N 1
ATOM 2332 C CA . LYS A 1 314 ? -3.006 11.648 -40.098 1.00 44.46 332 LYS A CA 1
ATOM 2333 C C . LYS A 1 314 ? -3.143 12.090 -38.645 1.00 41.58 332 LYS A C 1
ATOM 2334 O O . LYS A 1 314 ? -2.726 11.375 -37.735 1.00 45.83 332 LYS A O 1
ATOM 2340 N N . PHE A 1 315 ? -3.730 13.264 -38.435 1.00 36.33 333 PHE A N 1
ATOM 2341 C CA . PHE A 1 315 ? -3.886 13.819 -37.097 1.00 38.65 333 PHE A CA 1
ATOM 2342 C C . PHE A 1 315 ? -5.107 13.257 -36.377 1.00 45.56 333 PHE A C 1
ATOM 2343 O O . PHE A 1 315 ? -5.137 13.253 -35.151 1.00 49.82 333 PHE A O 1
ATOM 2351 N N . MET A 1 316 ? -6.094 12.763 -37.119 1.00 49.07 334 MET A N 1
ATOM 2352 C CA . MET A 1 316 ? -7.451 12.550 -36.607 1.00 56.84 334 MET A CA 1
ATOM 2353 C C . MET A 1 316 ? -7.509 11.703 -35.337 1.00 62.71 334 MET A C 1
ATOM 2354 O O . MET A 1 316 ? -8.387 11.912 -34.501 1.00 71.66 334 MET A O 1
ATOM 2359 N N . HIS A 1 317 ? -6.581 10.762 -35.181 1.00 68.28 335 HIS A N 1
ATOM 2360 C CA . HIS A 1 317 ? -6.479 10.010 -33.926 1.00 75.07 335 HIS A CA 1
ATOM 2361 C C . HIS A 1 317 ? -6.139 10.922 -32.732 1.00 79.55 335 HIS A C 1
ATOM 2362 O O . HIS A 1 317 ? -6.165 10.477 -31.584 1.00 86.86 335 HIS A O 1
ATOM 2369 N N . LEU A 1 318 ? -5.827 12.190 -33.015 1.00 84.86 336 LEU A N 1
ATOM 2370 C CA . LEU A 1 318 ? -5.608 13.210 -31.980 1.00 82.90 336 LEU A CA 1
ATOM 2371 C C . LEU A 1 318 ? -6.197 14.615 -32.282 1.00 90.17 336 LEU A C 1
ATOM 2372 O O . LEU A 1 318 ? -6.399 15.397 -31.352 1.00 99.76 336 LEU A O 1
ATOM 2377 N N . LEU A 1 319 ? -6.467 14.934 -33.554 1.00 97.76 337 LEU A N 1
ATOM 2378 C CA . LEU A 1 319 ? -7.089 16.217 -33.955 1.00 99.39 337 LEU A CA 1
ATOM 2379 C C . LEU A 1 319 ? -8.611 16.090 -33.911 1.00 113.88 337 LEU A C 1
ATOM 2380 O O . LEU A 1 319 ? -9.231 15.613 -34.866 1.00 121.55 337 LEU A O 1
ATOM 2385 N N . GLY A 1 320 ? -9.206 16.505 -32.795 1.00 118.47 338 GLY A N 1
ATOM 2386 C CA . GLY A 1 320 ? -10.653 16.387 -32.600 1.00 110.77 338 GLY A CA 1
ATOM 2387 C C . GLY A 1 320 ? -11.115 14.958 -32.359 1.00 108.34 338 GLY A C 1
ATOM 2388 O O . GLY A 1 320 ? -12.313 14.704 -32.221 1.00 112.95 338 GLY A O 1
ATOM 2389 N N . GLY A 1 321 ? -10.160 14.028 -32.319 1.00 106.03 339 GLY A N 1
ATOM 2390 C CA . GLY A 1 321 ? -10.412 12.627 -32.000 1.00 102.19 339 GLY A CA 1
ATOM 2391 C C . GLY A 1 321 ? -9.467 12.212 -30.890 1.00 101.72 339 GLY A C 1
ATOM 2392 O O . GLY A 1 321 ? -8.482 12.899 -30.615 1.00 95.93 339 GLY A O 1
ATOM 2393 N N . GLY A 1 322 ? -9.764 11.087 -30.247 1.00 101.60 340 GLY A N 1
ATOM 2394 C CA . GLY A 1 322 ? -9.083 10.715 -29.011 1.00 102.65 340 GLY A CA 1
ATOM 2395 C C . GLY A 1 322 ? -9.636 11.550 -27.869 1.00 106.40 340 GLY A C 1
ATOM 2396 O O . GLY A 1 322 ? -10.416 12.478 -28.093 1.00 111.38 340 GLY A O 1
ATOM 2397 N N . GLU A 1 323 ? -9.225 11.233 -26.645 1.00 109.25 341 GLU A N 1
ATOM 2398 C CA . GLU A 1 323 ? -9.778 11.888 -25.451 1.00 107.31 341 GLU A CA 1
ATOM 2399 C C . GLU A 1 323 ? -8.789 12.878 -24.820 1.00 103.62 341 GLU A C 1
ATOM 2400 O O . GLU A 1 323 ? -8.626 12.920 -23.598 1.00 104.54 341 GLU A O 1
ATOM 2406 N N . LEU A 1 324 ? -8.144 13.681 -25.668 1.00 97.48 342 LEU A N 1
ATOM 2407 C CA . LEU A 1 324 ? -7.216 14.722 -25.217 1.00 91.59 342 LEU A CA 1
ATOM 2408 C C . LEU A 1 324 ? -7.951 16.064 -25.136 1.00 82.86 342 LEU A C 1
ATOM 2409 O O . LEU A 1 324 ? -8.909 16.288 -25.882 1.00 80.86 342 LEU A O 1
ATOM 2414 N N . PRO A 1 325 ? -7.506 16.966 -24.239 1.00 73.70 343 PRO A N 1
ATOM 2415 C CA . PRO A 1 325 ? -8.226 18.221 -24.042 1.00 67.38 343 PRO A CA 1
ATOM 2416 C C . PRO A 1 325 ? -7.942 19.212 -25.171 1.00 64.05 343 PRO A C 1
ATOM 2417 O O . PRO A 1 325 ? -7.081 20.086 -25.040 1.00 60.46 343 PRO A O 1
ATOM 2421 N N . LEU A 1 326 ? -8.662 19.044 -26.279 1.00 63.23 344 LEU A N 1
ATOM 2422 C CA . LEU A 1 326 ? -8.523 19.899 -27.453 1.00 61.46 344 LEU A CA 1
ATOM 2423 C C . LEU A 1 326 ? -9.825 20.647 -27.724 1.00 62.25 344 LEU A C 1
ATOM 2424 O O . LEU A 1 326 ? -10.911 20.133 -27.454 1.00 65.28 344 LEU A O 1
ATOM 2429 N N . GLU A 1 327 ? -9.703 21.861 -28.256 1.00 56.58 345 GLU A N 1
ATOM 2430 C CA . GLU A 1 327 ? -10.854 22.659 -28.670 1.00 50.27 345 GLU A CA 1
ATOM 2431 C C . GLU A 1 327 ? -10.639 23.184 -30.084 1.00 48.83 345 GLU A C 1
ATOM 2432 O O . GLU A 1 327 ? -9.521 23.546 -30.450 1.00 46.84 345 GLU A O 1
ATOM 2438 N N . PHE A 1 328 ? -11.707 23.212 -30.878 1.00 44.19 346 PHE A N 1
ATOM 2439 C CA . PHE A 1 328 ? -11.664 23.822 -32.203 1.00 43.25 346 PHE A CA 1
ATOM 2440 C C . PHE A 1 328 ? -11.912 25.321 -32.096 1.00 40.73 346 PHE A C 1
ATOM 2441 O O . PHE A 1 328 ? -12.672 25.774 -31.241 1.00 41.76 346 PHE A O 1
ATOM 2449 N N . SER A 1 329 ? -11.265 26.079 -32.976 1.00 37.91 347 SER A N 1
ATOM 2450 C CA . SER A 1 329 ? -11.532 27.503 -33.131 1.00 39.35 347 SER A CA 1
ATOM 2451 C C . SER A 1 329 ? -11.602 27.814 -34.614 1.00 36.89 347 SER A C 1
ATOM 2452 O O . SER A 1 329 ? -10.934 27.166 -35.421 1.00 34.60 347 SER A O 1
ATOM 2455 N N . ILE A 1 330 ? -12.421 28.793 -34.978 1.00 35.96 348 ILE A N 1
ATOM 2456 C CA . ILE A 1 330 ? -12.433 29.278 -36.349 1.00 41.47 348 ILE A CA 1
ATOM 2457 C C . ILE A 1 330 ? -12.544 30.795 -36.364 1.00 42.26 348 ILE A C 1
ATOM 2458 O O . ILE A 1 330 ? -13.236 31.383 -35.539 1.00 46.81 348 ILE A O 1
ATOM 2463 N N . GLY A 1 331 ? -11.842 31.422 -37.298 1.00 44.05 349 GLY A N 1
ATOM 2464 C CA . GLY A 1 331 ? -11.819 32.873 -37.387 1.00 45.54 349 GLY A CA 1
ATOM 2465 C C . GLY A 1 331 ? -11.065 33.337 -38.611 1.00 44.17 349 GLY A C 1
ATOM 2466 O O . GLY A 1 331 ? -11.058 32.659 -39.643 1.00 45.05 349 GLY A O 1
ATOM 2467 N N . GLU A 1 332 ? -10.417 34.492 -38.490 1.00 45.39 350 GLU A N 1
ATOM 2468 C CA . GLU A 1 332 ? -9.637 35.064 -39.588 1.00 45.00 350 GLU A CA 1
ATOM 2469 C C . GLU A 1 332 ? -8.552 34.116 -40.103 1.00 40.18 350 GLU A C 1
ATOM 2470 O O . GLU A 1 332 ? -8.233 34.145 -41.291 1.00 37.31 350 GLU A O 1
ATOM 2476 N N . ASP A 1 333 ? -8.002 33.283 -39.215 1.00 36.56 351 ASP A N 1
ATOM 2477 C CA . ASP A 1 333 ? -6.960 32.307 -39.579 1.00 35.64 351 ASP A CA 1
ATOM 2478 C C . ASP A 1 333 ? -7.330 31.486 -40.812 1.00 36.41 351 ASP A C 1
ATOM 2479 O O . ASP A 1 333 ? -6.490 31.268 -41.687 1.00 34.71 351 ASP A O 1
ATOM 2484 N N . LEU A 1 334 ? -8.578 31.024 -40.882 1.00 36.85 352 LEU A N 1
ATOM 2485 C CA . LEU A 1 334 ? -9.005 30.193 -42.010 1.00 36.99 352 LEU A CA 1
ATOM 2486 C C . LEU A 1 334 ? -8.738 30.909 -43.325 1.00 37.67 352 LEU A C 1
ATOM 2487 O O . LEU A 1 334 ? -8.026 30.396 -44.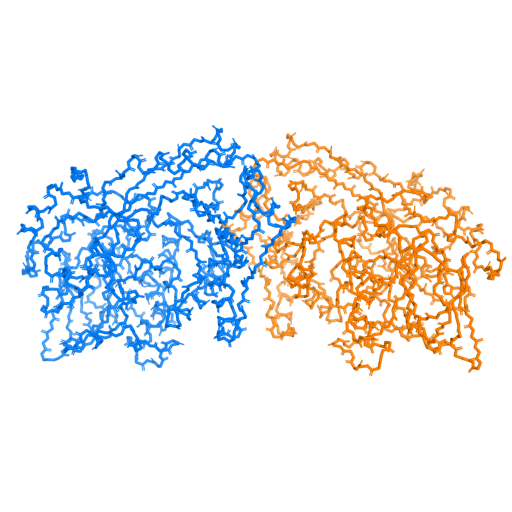183 1.00 36.82 352 LEU A O 1
ATOM 2492 N N . PHE A 1 335 ? -9.298 32.103 -43.477 1.00 40.10 353 PHE A N 1
ATOM 2493 C CA . PHE A 1 335 ? -9.144 32.844 -44.727 1.00 45.02 353 PHE A CA 1
ATOM 2494 C C . PHE A 1 335 ? -7.699 33.275 -44.958 1.00 42.55 353 PHE A C 1
ATOM 2495 O O . PHE A 1 335 ? -7.199 33.193 -46.080 1.00 40.90 353 PHE A O 1
ATOM 2503 N N . ASN A 1 336 ? -7.028 33.710 -43.896 1.00 39.87 354 ASN A N 1
ATOM 2504 C CA . ASN A 1 336 ? -5.616 34.082 -43.988 1.00 42.17 354 ASN A CA 1
ATOM 2505 C C . ASN A 1 336 ? -4.729 32.917 -44.424 1.00 41.58 354 ASN A C 1
ATOM 2506 O O . ASN A 1 336 ? -3.801 33.108 -45.210 1.00 41.65 354 ASN A O 1
ATOM 2511 N N . SER A 1 337 ? -5.030 31.714 -43.938 1.00 40.33 355 SER A N 1
ATOM 2512 C CA . SER A 1 337 ? -4.250 30.524 -44.297 1.00 39.11 355 SER A CA 1
ATOM 2513 C C . SER A 1 337 ? -4.314 30.211 -45.793 1.00 40.17 355 SER A C 1
ATOM 2514 O O . SER A 1 337 ? -3.355 29.681 -46.355 1.00 40.16 355 SER A O 1
ATOM 2517 N N . PHE A 1 338 ? -5.439 30.537 -46.430 1.00 42.64 356 PHE A N 1
ATOM 2518 C CA . PHE A 1 338 ? -5.583 30.362 -47.879 1.00 43.74 356 PHE A CA 1
ATOM 2519 C C . PHE A 1 338 ? -4.900 31.482 -48.667 1.00 46.71 356 PHE A C 1
ATOM 2520 O O . PHE A 1 338 ? -4.627 31.321 -49.855 1.00 51.73 356 PHE A O 1
ATOM 2528 N N . LYS A 1 339 ? -4.626 32.607 -48.004 1.00 49.53 357 LYS A N 1
ATOM 2529 C CA . LYS A 1 339 ? -3.894 33.724 -48.615 1.00 55.05 357 LYS A CA 1
ATOM 2530 C C . LYS A 1 339 ? -2.374 33.600 -48.452 1.00 54.64 357 LYS A C 1
ATOM 2531 O O . LYS A 1 339 ? -1.622 34.084 -49.294 1.00 49.02 357 LYS A O 1
ATOM 2537 N N . MET A 1 340 ? -1.933 32.965 -47.366 1.00 56.01 358 MET A N 1
ATOM 2538 C CA . MET A 1 340 ? -0.508 32.706 -47.124 1.00 53.35 358 MET A CA 1
ATOM 2539 C C . MET A 1 340 ? 0.131 32.041 -48.344 1.00 49.63 358 MET A C 1
ATOM 2540 O O . MET A 1 340 ? -0.236 30.918 -48.687 1.00 53.37 358 MET A O 1
ATOM 2545 N N . PRO A 1 341 ? 1.085 32.724 -49.008 1.00 49.65 359 PRO A N 1
ATOM 2546 C CA . PRO A 1 341 ? 1.753 32.044 -50.120 1.00 50.03 359 PRO A CA 1
ATOM 2547 C C . PRO A 1 341 ? 2.598 30.870 -49.634 1.00 50.45 359 PRO A C 1
ATOM 2548 O O . PRO A 1 341 ? 3.232 30.958 -48.577 1.00 48.25 359 PRO A O 1
ATOM 2552 N N . THR A 1 342 ? 2.577 29.778 -50.393 1.00 50.33 360 THR A N 1
ATOM 2553 C CA . THR A 1 342 ? 3.355 28.584 -50.073 1.00 50.18 360 THR A CA 1
ATOM 2554 C C . THR A 1 342 ? 4.570 28.444 -50.992 1.00 48.86 360 THR A C 1
ATOM 2555 O O . THR A 1 342 ? 5.307 27.462 -50.917 1.00 49.27 360 THR A O 1
ATOM 2559 N N . SER A 1 343 ? 4.766 29.428 -51.865 1.00 48.89 361 SER A N 1
ATOM 2560 C CA . SER A 1 343 ? 6.010 29.560 -52.611 1.00 50.36 361 SER A CA 1
ATOM 2561 C C . SER A 1 343 ? 6.281 31.028 -52.928 1.00 47.62 361 SER A C 1
ATOM 2562 O O . SER A 1 343 ? 5.358 31.833 -53.064 1.00 50.93 361 SER A O 1
ATOM 2565 N N . TRP A 1 344 ? 7.562 31.365 -53.012 1.00 44.59 362 TRP A N 1
ATOM 2566 C CA . TRP A 1 344 ? 8.009 32.729 -53.254 1.00 43.25 362 TRP A CA 1
ATOM 2567 C C . TRP A 1 344 ? 9.376 32.667 -53.918 1.00 45.56 362 TRP A C 1
ATOM 2568 O O . TRP A 1 344 ? 10.137 31.722 -53.695 1.00 48.51 362 TRP A O 1
ATOM 2579 N N . LYS A 1 345 ? 9.680 33.660 -54.745 1.00 47.90 363 LYS A N 1
ATOM 2580 C CA . LYS A 1 345 ? 11.009 33.784 -55.328 1.00 52.03 363 LYS A CA 1
ATOM 2581 C C . LYS A 1 345 ? 11.959 34.325 -54.262 1.00 52.19 363 LYS A C 1
ATOM 2582 O O . LYS A 1 345 ? 11.526 34.971 -53.304 1.00 46.42 363 LYS A O 1
ATOM 2588 N N . LEU A 1 346 ? 13.250 34.050 -54.418 1.00 51.16 364 LEU A N 1
ATOM 2589 C CA . LEU A 1 346 ? 14.236 34.426 -53.401 1.00 50.11 364 LEU A CA 1
ATOM 2590 C C . LEU A 1 346 ? 14.646 35.895 -53.483 1.00 52.14 364 LEU A C 1
ATOM 2591 O O . LEU A 1 346 ? 15.372 36.385 -52.620 1.00 54.89 364 LEU A O 1
ATOM 2596 N N . ASP A 1 347 ? 14.169 36.596 -54.510 1.00 54.23 365 ASP A N 1
ATOM 2597 C CA . ASP A 1 347 ? 14.434 38.028 -54.672 1.00 57.37 365 ASP A CA 1
ATOM 2598 C C . ASP A 1 347 ? 13.230 38.895 -54.287 1.00 56.11 365 ASP A C 1
ATOM 2599 O O . ASP A 1 347 ? 13.240 40.106 -54.516 1.00 60.58 365 ASP A O 1
ATOM 2604 N N . GLU A 1 348 ? 12.201 38.278 -53.704 1.00 54.11 366 GLU A N 1
ATOM 2605 C CA . GLU A 1 348 ? 11.032 39.014 -53.219 1.00 55.59 366 GLU A CA 1
ATOM 2606 C C . GLU A 1 348 ? 10.786 38.757 -51.731 1.00 53.73 366 GLU A C 1
ATOM 2607 O O . GLU A 1 348 ? 11.356 37.836 -51.138 1.00 51.33 366 GLU A O 1
ATOM 2613 N N . LYS A 1 349 ? 9.928 39.586 -51.146 1.00 54.13 367 LYS A N 1
ATOM 2614 C CA . LYS A 1 349 ? 9.597 39.518 -49.723 1.00 50.70 367 LYS A CA 1
ATOM 2615 C C . LYS A 1 349 ? 8.930 38.183 -49.388 1.00 47.25 367 LYS A C 1
ATOM 2616 O O . LYS A 1 349 ? 7.964 37.791 -50.038 1.00 48.84 367 LYS A O 1
ATOM 2622 N N . SER A 1 350 ? 9.460 37.487 -48.385 1.00 42.97 368 SER A N 1
ATOM 2623 C CA . SER A 1 350 ? 8.931 36.191 -47.959 1.00 38.96 368 SER A CA 1
ATOM 2624 C C . SER A 1 350 ? 7.928 36.380 -46.822 1.00 36.11 368 SER A C 1
ATOM 2625 O O . SER A 1 350 ? 7.923 37.429 -46.177 1.00 38.40 368 SER A O 1
ATOM 2628 N N . PRO A 1 351 ? 7.088 35.358 -46.553 1.00 35.19 369 PRO A N 1
ATOM 2629 C CA . PRO A 1 351 ? 6.167 35.432 -45.411 1.00 36.12 369 PRO A CA 1
ATOM 2630 C C . PRO A 1 351 ? 6.880 35.634 -44.069 1.00 35.08 369 PRO A C 1
ATOM 2631 O O . PRO A 1 351 ? 6.289 36.176 -43.136 1.00 34.33 369 PRO A O 1
ATOM 2635 N N . PHE A 1 352 ? 8.141 35.207 -43.997 1.00 33.87 370 PHE A N 1
ATOM 2636 C CA . PHE A 1 352 ? 8.962 35.330 -42.790 1.00 33.24 370 PHE A CA 1
ATOM 2637 C C . PHE A 1 352 ? 9.248 36.779 -42.400 1.00 35.71 370 PHE A C 1
ATOM 2638 O O . PHE A 1 352 ? 9.487 37.076 -41.227 1.00 34.78 370 PHE A O 1
ATOM 2646 N N . GLU A 1 353 ? 9.239 37.673 -43.386 1.00 35.30 371 GLU A N 1
ATOM 2647 C CA . GLU A 1 353 ? 9.504 39.087 -43.148 1.00 36.90 371 GLU A CA 1
ATOM 2648 C C . GLU A 1 353 ? 8.247 39.846 -42.704 1.00 38.13 371 GLU A C 1
ATOM 2649 O O . GLU A 1 353 ? 8.332 41.000 -42.296 1.00 39.39 371 GLU A O 1
ATOM 2655 N N . GLN A 1 354 ? 7.094 39.186 -42.779 1.00 38.61 372 GLN A N 1
ATOM 2656 C CA . GLN A 1 354 ? 5.823 39.743 -42.312 1.00 41.02 372 GLN A CA 1
ATOM 2657 C C . GLN A 1 354 ? 5.559 39.359 -40.854 1.00 39.10 372 GLN A C 1
ATOM 2658 O O . GLN A 1 354 ? 5.098 40.181 -40.061 1.00 43.28 372 GLN A O 1
ATOM 2664 N N . TYR A 1 355 ? 5.848 38.106 -40.512 1.00 35.01 373 TYR A N 1
ATOM 2665 C CA . TYR A 1 355 ? 5.626 37.588 -39.163 1.00 33.41 373 TYR A CA 1
ATOM 2666 C C . TYR A 1 355 ? 6.954 37.176 -38.537 1.00 32.63 373 TYR A C 1
ATOM 2667 O O . TYR A 1 355 ? 7.288 35.990 -38.486 1.00 31.77 373 TYR A O 1
ATOM 2676 N N . ARG A 1 356 ? 7.703 38.160 -38.052 1.00 30.98 374 ARG A N 1
ATOM 2677 C CA . ARG A 1 356 ? 9.044 37.921 -37.516 1.00 29.38 374 ARG A CA 1
ATOM 2678 C C . ARG A 1 356 ? 9.031 37.272 -36.132 1.00 27.98 374 ARG A C 1
ATOM 2679 O O . ARG A 1 356 ? 9.896 36.452 -35.819 1.00 26.23 374 ARG A O 1
ATOM 2687 N N . ILE A 1 357 ? 8.059 37.654 -35.308 1.00 28.16 375 ILE A N 1
ATOM 2688 C CA . ILE A 1 357 ? 7.869 37.067 -33.985 1.00 27.72 375 ILE A CA 1
ATOM 2689 C C . ILE A 1 357 ? 6.397 36.690 -33.848 1.00 27.86 375 ILE A C 1
ATOM 2690 O O . ILE A 1 357 ? 5.588 37.460 -33.317 1.00 29.39 375 ILE A O 1
ATOM 2695 N N . ALA A 1 358 ? 6.058 35.502 -34.338 1.00 26.70 376 ALA A N 1
ATOM 2696 C CA . ALA A 1 358 ? 4.671 35.073 -34.410 1.00 26.35 376 ALA A CA 1
ATOM 2697 C C . ALA A 1 358 ? 4.242 34.382 -33.130 1.00 27.15 376 ALA A C 1
ATOM 2698 O O . ALA A 1 358 ? 5.039 33.701 -32.474 1.00 28.83 376 ALA A O 1
ATOM 2700 N N . THR A 1 359 ? 2.978 34.574 -32.775 1.00 25.45 377 THR A N 1
ATOM 2701 C CA . THR A 1 359 ? 2.374 33.839 -31.685 1.00 27.09 377 THR A CA 1
ATOM 2702 C C . THR A 1 359 ? 0.869 33.734 -31.924 1.00 26.09 377 THR A C 1
ATOM 2703 O O . THR A 1 359 ? 0.358 34.171 -32.964 1.00 26.50 377 THR A O 1
ATOM 2707 N N . ALA A 1 360 ? 0.174 33.126 -30.974 1.00 26.59 378 ALA A N 1
ATOM 2708 C CA . ALA A 1 360 ? -1.278 33.099 -30.982 1.00 27.80 378 ALA A CA 1
ATOM 2709 C C . ALA A 1 360 ? -1.763 33.950 -29.828 1.00 29.16 378 ALA A C 1
ATOM 2710 O O . ALA A 1 360 ? -1.080 34.076 -28.809 1.00 29.99 378 ALA A O 1
ATOM 2712 N N . THR A 1 361 ? -2.935 34.548 -29.994 1.00 29.40 379 THR A N 1
ATOM 2713 C CA . THR A 1 361 ? -3.549 35.313 -28.918 1.00 31.61 379 THR A CA 1
ATOM 2714 C C . THR A 1 361 ? -3.865 34.390 -27.741 1.00 31.63 379 THR A C 1
ATOM 2715 O O . THR A 1 361 ? -4.277 33.245 -27.933 1.00 32.35 379 THR A O 1
ATOM 2719 N N . GLN A 1 362 ? -3.649 34.890 -26.528 1.00 30.44 380 GLN A N 1
ATOM 2720 C CA . GLN A 1 362 ? -3.888 34.116 -25.314 1.00 34.06 380 GLN A CA 1
ATOM 2721 C C . GLN A 1 362 ? -5.375 33.868 -25.096 1.00 34.49 380 GLN A C 1
ATOM 2722 O O . GLN A 1 362 ? -6.221 34.653 -25.532 1.00 37.28 380 GLN A O 1
ATOM 2728 N N . ASN A 1 363 ? -5.680 32.775 -24.409 1.00 32.72 381 ASN A N 1
ATOM 2729 C CA . ASN A 1 363 ? -7.041 32.479 -23.998 1.00 31.84 381 ASN A CA 1
ATOM 2730 C C . ASN A 1 363 ? -7.208 32.788 -22.515 1.00 30.18 381 ASN A C 1
ATOM 2731 O O . ASN A 1 363 ? -6.853 31.980 -21.652 1.00 30.89 381 ASN A O 1
ATOM 2736 N N . THR A 1 364 ? -7.758 33.963 -22.229 1.00 30.20 382 THR A N 1
ATOM 2737 C CA . THR A 1 364 ? -7.917 34.443 -20.859 1.00 31.27 382 THR A CA 1
ATOM 2738 C C . THR A 1 364 ? -8.817 33.539 -20.021 1.00 29.75 382 THR A C 1
ATOM 2739 O O . THR A 1 364 ? -8.547 33.320 -18.845 1.00 31.61 382 THR A O 1
ATOM 2743 N N . GLU A 1 365 ? -9.878 33.010 -20.626 1.00 30.82 383 GLU A N 1
ATOM 2744 C CA . GLU A 1 365 ? -10.758 32.071 -19.924 1.00 31.61 383 GLU A CA 1
ATOM 2745 C C . GLU A 1 365 ? -9.993 30.843 -19.420 1.00 32.98 383 GLU A C 1
ATOM 2746 O O . GLU A 1 365 ? -10.132 30.463 -18.256 1.00 32.71 383 GLU A O 1
ATOM 2752 N N . HIS A 1 366 ? -9.190 30.232 -20.292 1.00 31.24 384 HIS A N 1
ATOM 2753 C CA . HIS A 1 366 ? -8.358 29.085 -19.896 1.00 32.83 384 HIS A CA 1
ATOM 2754 C C . HIS A 1 366 ? -7.418 29.449 -18.750 1.00 31.55 384 HIS A C 1
ATOM 2755 O O . HIS A 1 366 ? -7.298 28.705 -17.779 1.00 32.99 384 HIS A O 1
ATOM 2762 N N . LEU A 1 367 ? -6.756 30.596 -18.869 1.00 31.26 385 LEU A N 1
ATOM 2763 C CA . LEU A 1 367 ? -5.771 31.027 -17.872 1.00 32.39 385 LEU A CA 1
ATOM 2764 C C . LEU A 1 367 ? -6.405 31.363 -16.520 1.00 33.87 385 LEU A C 1
ATOM 2765 O O . LEU A 1 367 ? -5.837 31.046 -15.470 1.00 31.84 385 LEU A O 1
ATOM 2770 N N . ASP A 1 368 ? -7.578 31.995 -16.547 1.00 34.60 386 ASP A N 1
ATOM 2771 C CA . ASP A 1 368 ? -8.338 32.253 -15.321 1.00 33.79 386 ASP A CA 1
ATOM 2772 C C . ASP A 1 368 ? -8.797 30.953 -14.666 1.00 31.88 386 ASP A C 1
ATOM 2773 O O . ASP A 1 368 ? -8.712 30.805 -13.447 1.00 33.54 386 ASP A O 1
ATOM 2778 N N . ALA A 1 369 ? -9.273 30.014 -15.478 1.00 32.74 387 ALA A N 1
ATOM 2779 C CA . ALA A 1 369 ? -9.797 28.750 -14.960 1.00 35.32 387 ALA A CA 1
ATOM 2780 C C . ALA A 1 369 ? -8.742 27.934 -14.206 1.00 36.51 387 ALA A C 1
ATOM 2781 O O . ALA A 1 369 ? -8.994 27.487 -13.088 1.00 36.43 387 ALA A O 1
ATOM 2783 N N . VAL A 1 370 ? -7.564 27.750 -14.802 1.00 36.17 388 VAL A N 1
ATOM 2784 C CA . VAL A 1 370 ? -6.499 26.982 -14.136 1.00 34.28 388 VAL A CA 1
ATOM 2785 C C . VAL A 1 370 ? -6.035 27.668 -12.850 1.00 32.16 388 VAL A C 1
ATOM 2786 O O . VAL A 1 370 ? -5.770 27.003 -11.848 1.00 34.56 388 VAL A O 1
ATOM 2790 N N . PHE A 1 371 ? -5.959 28.995 -12.874 1.00 31.69 389 PHE A N 1
ATOM 2791 C CA . PHE A 1 371 ? -5.511 29.749 -11.706 1.00 35.29 389 PHE A CA 1
ATOM 2792 C C . PHE A 1 371 ? -6.533 29.650 -10.568 1.00 40.43 389 PHE A C 1
ATOM 2793 O O . PHE A 1 371 ? -6.158 29.537 -9.400 1.00 38.11 389 PHE A O 1
ATOM 2801 N N . GLN A 1 372 ? -7.820 29.663 -10.911 1.00 42.75 390 GLN A N 1
ATOM 2802 C CA . GLN A 1 372 ? -8.873 29.454 -9.912 1.00 42.87 390 GLN A CA 1
ATOM 2803 C C . GLN A 1 372 ? -8.800 28.052 -9.304 1.00 40.69 390 GLN A C 1
ATOM 2804 O O . GLN A 1 372 ? -8.877 27.898 -8.083 1.00 42.88 390 GLN A O 1
ATOM 2810 N N . ARG A 1 373 ? -8.661 27.040 -10.157 1.00 36.99 391 ARG A N 1
ATOM 2811 C CA . ARG A 1 373 ? -8.552 25.655 -9.702 1.00 41.42 391 ARG A CA 1
ATOM 2812 C C . ARG A 1 373 ? -7.354 25.494 -8.765 1.00 43.68 391 ARG A C 1
ATOM 2813 O O . ARG A 1 373 ? -7.430 24.821 -7.736 1.00 41.06 391 ARG A O 1
ATOM 2821 N N . MET A 1 374 ? -6.252 26.137 -9.129 1.00 42.74 392 MET A N 1
ATOM 2822 C CA . MET A 1 374 ? -5.048 26.162 -8.308 1.00 41.09 392 MET A CA 1
ATOM 2823 C C . MET A 1 374 ? -5.299 26.804 -6.937 1.00 41.89 392 MET A C 1
ATOM 2824 O O . MET A 1 374 ? -4.824 26.302 -5.916 1.00 44.73 392 MET A O 1
ATOM 2829 N N . LYS A 1 375 ? -6.049 27.905 -6.920 1.00 43.68 393 LYS A N 1
ATOM 2830 C CA . LYS A 1 375 ? -6.401 28.600 -5.671 1.00 46.61 393 LYS A CA 1
ATOM 2831 C C . LYS A 1 375 ? -7.284 27.757 -4.747 1.00 48.98 393 LYS A C 1
ATOM 2832 O O . LYS A 1 375 ? -7.155 27.825 -3.524 1.00 47.89 393 LYS A O 1
ATOM 2838 N N . THR A 1 376 ? -8.194 26.990 -5.338 1.00 52.10 394 THR A N 1
ATOM 2839 C CA . THR A 1 376 ? -9.091 26.122 -4.577 1.00 51.41 394 THR A CA 1
ATOM 2840 C C . THR A 1 376 ? -8.318 24.967 -3.935 1.00 52.10 394 THR A C 1
ATOM 2841 O O . THR A 1 376 ? -8.505 24.671 -2.753 1.00 51.13 394 THR A O 1
ATOM 2845 N N . GLU A 1 377 ? -7.458 24.323 -4.722 1.00 48.51 395 GLU A N 1
ATOM 2846 C CA . GLU A 1 377 ? -6.651 23.195 -4.248 1.00 46.67 395 GLU A CA 1
ATOM 2847 C C . GLU A 1 377 ? -5.574 23.641 -3.264 1.00 46.67 395 GLU A C 1
ATOM 2848 O O . GLU A 1 377 ? -5.272 22.930 -2.302 1.00 44.08 395 GLU A O 1
ATOM 2854 N N . PHE A 1 378 ? -4.996 24.813 -3.520 1.00 45.71 396 PHE A N 1
ATOM 2855 C CA . PHE A 1 378 ? -3.932 25.370 -2.691 1.00 45.65 396 PHE A CA 1
ATOM 2856 C C . PHE A 1 378 ? -4.289 26.798 -2.251 1.00 47.16 396 PHE A C 1
ATOM 2857 O O . PHE A 1 378 ? -3.904 27.767 -2.909 1.00 46.34 396 PHE A O 1
ATOM 2865 N N . PRO A 1 379 ? -5.038 26.929 -1.136 1.00 49.12 397 PRO A N 1
ATOM 2866 C CA . PRO A 1 379 ? -5.511 28.213 -0.599 1.00 48.11 397 PRO A CA 1
ATOM 2867 C C . PRO A 1 379 ? -4.469 29.325 -0.399 1.00 45.39 397 PRO A C 1
ATOM 2868 O O . PRO A 1 379 ? -4.838 30.498 -0.439 1.00 46.59 397 PRO A O 1
ATOM 2872 N N . VAL A 1 380 ? -3.197 28.987 -0.183 1.00 45.73 398 VAL A N 1
ATOM 2873 C CA . VAL A 1 380 ? -2.155 30.027 -0.087 1.00 46.93 398 VAL A CA 1
ATOM 2874 C C . VAL A 1 380 ? -2.094 30.904 -1.346 1.00 43.55 398 VAL A C 1
ATOM 2875 O O . VAL A 1 380 ? -1.745 32.083 -1.265 1.00 45.70 398 VAL A O 1
ATOM 2879 N N . PHE A 1 381 ? -2.447 30.335 -2.497 1.00 43.12 399 PHE A N 1
ATOM 2880 C CA . PHE A 1 381 ? -2.441 31.080 -3.766 1.00 44.19 399 PHE A CA 1
ATOM 2881 C C . PHE A 1 381 ? -3.609 32.071 -3.919 1.00 45.78 399 PHE A C 1
ATOM 2882 O O . PHE A 1 381 ? -3.674 32.804 -4.903 1.00 42.26 399 PHE A O 1
ATOM 2890 N N . GLU A 1 382 ? -4.521 32.113 -2.949 1.00 49.62 400 GLU A N 1
ATOM 2891 C CA . GLU A 1 382 ? -5.516 33.190 -2.889 1.00 48.70 400 GLU A CA 1
ATOM 2892 C C . GLU A 1 382 ? -4.845 34.571 -2.839 1.00 45.24 400 GLU A C 1
ATOM 2893 O O . GLU A 1 382 ? -5.388 35.544 -3.356 1.00 44.44 400 GLU A O 1
ATOM 2899 N N . LYS A 1 383 ? -3.664 34.649 -2.224 1.00 43.07 401 LYS A N 1
ATOM 2900 C CA . LYS A 1 383 ? -2.918 35.906 -2.131 1.00 45.30 401 LYS A CA 1
ATOM 2901 C C . LYS A 1 383 ? -1.944 36.144 -3.296 1.00 45.62 401 LYS A C 1
ATOM 2902 O O . LYS A 1 383 ? -1.282 37.181 -3.346 1.00 42.80 401 LYS A O 1
ATOM 2908 N N . SER A 1 384 ? -1.861 35.196 -4.228 1.00 44.03 402 SER A N 1
ATOM 2909 C CA . SER A 1 384 ? -1.009 35.346 -5.410 1.00 43.39 402 SER A CA 1
ATOM 2910 C C . SER A 1 384 ? -1.722 36.180 -6.464 1.00 43.84 402 SER A C 1
ATOM 2911 O O . SER A 1 384 ? -2.952 36.175 -6.537 1.00 41.35 402 SER A O 1
ATOM 2914 N N . GLN A 1 385 ? -0.955 36.900 -7.278 1.00 41.51 403 GLN A N 1
ATOM 2915 C CA . GLN A 1 385 ? -1.533 37.649 -8.388 1.00 45.52 403 GLN A CA 1
ATOM 2916 C C . GLN A 1 385 ? -0.837 37.339 -9.708 1.00 41.31 403 GLN A C 1
ATOM 2917 O O . GLN A 1 385 ? 0.284 36.827 -9.739 1.00 35.92 403 GLN A O 1
ATOM 2923 N N . ILE A 1 386 ? -1.531 37.656 -10.795 1.00 40.23 404 ILE A N 1
ATOM 2924 C CA . ILE A 1 386 ? -1.030 37.413 -12.137 1.00 35.79 404 ILE A CA 1
ATOM 2925 C C . ILE A 1 386 ? 0.132 38.367 -12.387 1.00 36.31 404 ILE A C 1
ATOM 2926 O O . ILE A 1 386 ? -0.002 39.578 -12.195 1.00 34.28 404 ILE A O 1
ATOM 2931 N N . VAL A 1 387 ? 1.270 37.808 -12.790 1.00 34.48 405 VAL A N 1
ATOM 2932 C CA . VAL A 1 387 ? 2.459 38.589 -13.127 1.00 34.96 405 VAL A CA 1
ATOM 2933 C C . VAL A 1 387 ? 2.550 38.810 -14.638 1.00 31.46 405 VAL A C 1
ATOM 2934 O O . VAL A 1 387 ? 2.895 39.897 -15.091 1.00 31.30 405 VAL A O 1
ATOM 2938 N N . GLU A 1 388 ? 2.249 37.775 -15.416 1.00 29.79 406 GLU A N 1
ATOM 2939 C CA . GLU A 1 388 ? 2.410 37.836 -16.870 1.00 28.30 406 GLU A CA 1
ATOM 2940 C C . GLU A 1 388 ? 1.571 36.757 -17.550 1.00 25.55 406 GLU A C 1
ATOM 2941 O O . GLU A 1 388 ? 1.368 35.683 -16.993 1.00 29.73 406 GLU A O 1
ATOM 2947 N N . ARG A 1 389 ? 1.083 37.066 -18.748 1.00 27.20 407 ARG A N 1
ATOM 2948 C CA . ARG A 1 389 ? 0.302 36.134 -19.558 1.00 26.49 407 ARG A CA 1
ATOM 2949 C C . ARG A 1 389 ? 0.704 36.253 -21.017 1.00 26.41 407 ARG A C 1
ATOM 2950 O O . ARG A 1 389 ? 1.052 37.338 -21.492 1.00 27.33 407 ARG A O 1
ATOM 2958 N N . TRP A 1 390 ? 0.669 35.134 -21.731 1.00 25.31 408 TRP A N 1
ATOM 2959 C CA . TRP A 1 390 ? 0.982 35.142 -23.153 1.00 24.73 408 TRP A CA 1
ATOM 2960 C C . TRP A 1 390 ? 0.388 33.940 -23.847 1.00 24.76 408 TRP A C 1
ATOM 2961 O O . TRP A 1 390 ? -0.042 32.978 -23.198 1.00 26.11 408 TRP A O 1
ATOM 2972 N N . GLY A 1 391 ? 0.337 34.028 -25.171 1.00 25.60 409 GLY A N 1
ATOM 2973 C CA . GLY A 1 391 ? -0.044 32.909 -26.011 1.00 25.66 409 GLY A CA 1
ATOM 2974 C C . GLY A 1 391 ? 1.163 32.350 -26.739 1.00 26.34 409 GLY A C 1
ATOM 2975 O O . GLY A 1 391 ? 2.249 32.944 -26.727 1.00 25.79 409 GLY A O 1
ATOM 2976 N N . ALA A 1 392 ? 0.967 31.202 -27.375 1.00 26.82 410 ALA A N 1
ATOM 2977 C CA . ALA A 1 392 ? 2.046 30.507 -28.066 1.00 28.20 410 ALA A CA 1
ATOM 2978 C C . ALA A 1 392 ? 1.509 29.508 -29.091 1.00 28.79 410 ALA A C 1
ATOM 2979 O O . ALA A 1 392 ? 0.351 29.088 -29.017 1.00 27.73 410 ALA A O 1
ATOM 2981 N N . VAL A 1 393 ? 2.364 29.150 -30.046 1.00 26.93 411 VAL A N 1
ATOM 2982 C CA . VAL A 1 393 ? 2.040 28.184 -31.092 1.00 26.59 411 VAL A CA 1
ATOM 2983 C C . VAL A 1 393 ? 3.101 27.089 -31.098 1.00 27.97 411 VAL A C 1
ATOM 2984 O O . VAL A 1 393 ? 4.302 27.390 -31.044 1.00 26.71 411 VAL A O 1
ATOM 2988 N N . VAL A 1 394 ? 2.654 25.833 -31.157 1.00 28.08 412 VAL A N 1
ATOM 2989 C CA . VAL A 1 394 ? 3.538 24.684 -31.414 1.00 27.51 412 VAL A CA 1
ATOM 2990 C C . VAL A 1 394 ? 3.097 24.002 -32.695 1.00 29.39 412 VAL A C 1
ATOM 2991 O O . VAL A 1 394 ? 1.994 24.255 -33.193 1.00 27.99 412 VAL A O 1
ATOM 2995 N N . SER A 1 395 ? 3.954 23.135 -33.225 1.00 28.17 413 SER A N 1
ATOM 2996 C CA . SER A 1 395 ? 3.675 22.487 -34.496 1.00 28.12 413 SER A CA 1
ATOM 2997 C C . SER A 1 395 ? 4.177 21.045 -34.519 1.00 25.27 413 SER A C 1
ATOM 2998 O O . SER A 1 395 ? 5.145 20.737 -35.207 1.00 27.21 413 SER A O 1
ATOM 3001 N N . PRO A 1 396 ? 3.511 20.153 -33.771 1.00 25.52 414 PRO A N 1
ATOM 3002 C CA . PRO A 1 396 ? 3.935 18.753 -33.765 1.00 26.60 414 PRO A CA 1
ATOM 3003 C C . PRO A 1 396 ? 3.673 18.008 -35.069 1.00 28.23 414 PRO A C 1
ATOM 3004 O O . PRO A 1 396 ? 2.890 18.462 -35.916 1.00 28.33 414 PRO A O 1
ATOM 3008 N N . THR A 1 397 ? 4.333 16.864 -35.209 1.00 29.78 415 THR A N 1
ATOM 3009 C CA . THR A 1 397 ? 3.968 15.872 -36.211 1.00 31.46 415 THR A CA 1
ATOM 3010 C C . THR A 1 397 ? 2.784 15.082 -35.670 1.00 33.07 415 THR A C 1
ATOM 3011 O O . THR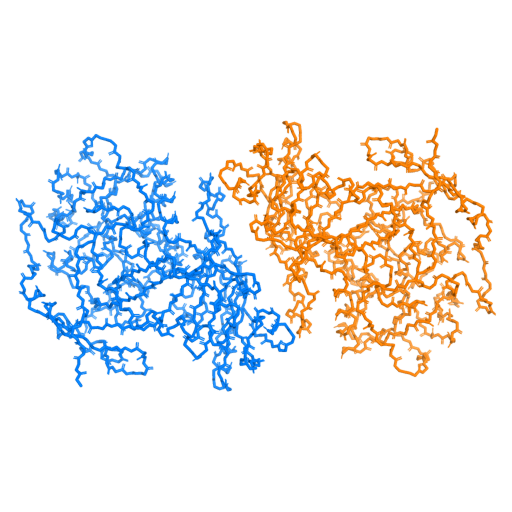 A 1 397 ? 2.354 15.298 -34.537 1.00 32.00 415 THR A O 1
ATOM 3015 N N . PHE A 1 398 ? 2.269 14.154 -36.470 1.00 31.44 416 PHE A N 1
ATOM 3016 C CA . PHE A 1 398 ? 1.131 13.330 -36.052 1.00 35.06 416 PHE A CA 1
ATOM 3017 C C . PHE A 1 398 ? 1.522 12.087 -35.244 1.00 35.10 416 PHE A C 1
ATOM 3018 O O . PHE A 1 398 ? 0.656 11.439 -34.659 1.00 34.90 416 PHE A O 1
ATOM 3026 N N . ASP A 1 399 ? 2.814 11.768 -35.193 1.00 35.77 417 ASP A N 1
ATOM 3027 C CA . ASP A 1 399 ? 3.266 10.509 -34.583 1.00 35.09 417 ASP A CA 1
ATOM 3028 C C . ASP A 1 399 ? 4.102 10.664 -33.302 1.00 38.12 417 ASP A C 1
ATOM 3029 O O . ASP A 1 399 ? 4.799 9.733 -32.903 1.00 37.88 417 ASP A O 1
ATOM 3034 N N . GLU A 1 400 ? 4.025 11.832 -32.664 1.00 39.34 418 GLU A N 1
ATOM 3035 C CA . GLU A 1 400 ? 4.703 12.088 -31.382 1.00 40.92 418 GLU A CA 1
ATOM 3036 C C . GLU A 1 400 ? 6.216 11.825 -31.422 1.00 37.48 418 GLU A C 1
ATOM 3037 O O . GLU A 1 400 ? 6.814 11.396 -30.430 1.00 35.38 418 GLU A O 1
ATOM 3043 N N . LEU A 1 401 ? 6.818 12.090 -32.577 1.00 31.82 419 LEU A N 1
ATOM 3044 C CA . LEU A 1 401 ? 8.260 12.004 -32.754 1.00 31.67 419 LEU A CA 1
ATOM 3045 C C . LEU A 1 401 ? 8.734 13.269 -33.457 1.00 31.38 419 LEU A C 1
ATOM 3046 O O . LEU A 1 401 ? 8.029 13.792 -34.331 1.00 29.28 419 LEU A O 1
ATOM 3051 N N . PRO A 1 402 ? 9.924 13.775 -33.083 1.00 29.86 420 PRO A N 1
ATOM 3052 C CA . PRO A 1 402 ? 10.456 14.927 -33.795 1.00 28.81 420 PRO A CA 1
ATOM 3053 C C . PRO A 1 402 ? 10.950 14.582 -35.193 1.00 26.70 420 PRO A C 1
ATOM 3054 O O . PRO A 1 402 ? 10.953 13.414 -35.600 1.00 29.18 420 PRO A O 1
ATOM 3058 N N . ILE A 1 403 ? 11.339 15.616 -35.922 1.00 25.76 421 ILE A N 1
ATOM 3059 C CA . ILE A 1 403 ? 11.999 15.465 -37.201 1.00 27.76 421 ILE A CA 1
ATOM 3060 C C . ILE A 1 403 ? 13.441 15.930 -37.034 1.00 29.47 421 ILE A C 1
ATOM 3061 O O . ILE A 1 403 ? 13.714 17.124 -36.952 1.00 28.56 421 ILE A O 1
ATOM 3066 N N . ILE A 1 404 ? 14.349 14.964 -36.945 1.00 29.78 422 ILE A N 1
ATOM 3067 C CA . ILE A 1 404 ? 15.780 15.228 -36.879 1.00 28.97 422 ILE A CA 1
ATOM 3068 C C . ILE A 1 404 ? 16.379 14.359 -37.970 1.00 28.28 422 ILE A C 1
ATOM 3069 O O . ILE A 1 404 ? 16.550 13.154 -37.778 1.00 31.34 422 ILE A O 1
ATOM 3074 N N . SER A 1 405 ? 16.661 14.959 -39.123 1.00 28.63 423 SER A N 1
ATOM 3075 C CA . SER A 1 405 ? 16.861 14.178 -40.346 1.00 32.24 423 SER A CA 1
ATOM 3076 C C . SER A 1 405 ? 17.591 14.910 -41.459 1.00 30.49 423 SER A C 1
ATOM 3077 O O . SER A 1 405 ? 17.433 16.114 -41.635 1.00 31.37 423 SER A O 1
ATOM 3080 N N . GLU A 1 406 ? 18.367 14.156 -42.232 1.00 34.95 424 GLU A N 1
ATOM 3081 C CA . GLU A 1 406 ? 18.864 14.628 -43.521 1.00 36.27 424 GLU A CA 1
ATOM 3082 C C . GLU A 1 406 ? 17.671 14.784 -44.450 1.00 34.62 424 GLU A C 1
ATOM 3083 O O . GLU A 1 406 ? 16.635 14.145 -44.252 1.00 34.58 424 GLU A O 1
ATOM 3089 N N . VAL A 1 407 ? 17.825 15.627 -45.467 1.00 36.51 425 VAL A N 1
ATOM 3090 C CA . VAL A 1 407 ? 16.840 15.729 -46.540 1.00 39.70 425 VAL A CA 1
ATOM 3091 C C . VAL A 1 407 ? 17.467 15.156 -47.810 1.00 43.10 425 VAL A C 1
ATOM 3092 O O . VAL A 1 407 ? 18.257 15.823 -48.485 1.00 38.81 425 VAL A O 1
ATOM 3096 N N . LYS A 1 408 ? 17.107 13.913 -48.121 1.00 47.73 426 LYS A N 1
ATOM 3097 C CA . LYS A 1 408 ? 17.672 13.192 -49.266 1.00 49.56 426 LYS A CA 1
ATOM 3098 C C . LYS A 1 408 ? 17.630 13.998 -50.565 1.00 45.16 426 LYS A C 1
ATOM 3099 O O . LYS A 1 408 ? 18.584 13.974 -51.338 1.00 43.41 426 LYS A O 1
ATOM 3105 N N . GLU A 1 409 ? 16.543 14.735 -50.782 1.00 43.40 427 GLU A N 1
ATOM 3106 C CA . GLU A 1 409 ? 16.389 15.552 -51.990 1.00 46.54 427 GLU A CA 1
ATOM 3107 C C . GLU A 1 409 ? 17.406 16.694 -52.088 1.00 42.13 427 GLU A C 1
ATOM 3108 O O . GLU A 1 409 ? 17.668 17.196 -53.177 1.00 41.14 427 GLU A O 1
ATOM 3114 N N . TYR A 1 410 ? 17.968 17.110 -50.955 1.00 42.59 428 TYR A N 1
ATOM 3115 C CA . TYR A 1 410 ? 18.850 18.273 -50.903 1.00 39.10 428 TYR A CA 1
ATOM 3116 C C . TYR A 1 410 ? 20.094 17.997 -50.061 1.00 41.47 428 TYR A C 1
ATOM 3117 O O . TYR A 1 410 ? 20.177 18.438 -48.906 1.00 38.26 428 TYR A O 1
ATOM 3126 N N . PRO A 1 411 ? 21.072 17.271 -50.634 1.00 40.70 429 PRO A N 1
ATOM 3127 C CA . PRO A 1 411 ? 22.268 16.923 -49.869 1.00 37.51 429 PRO A CA 1
ATOM 3128 C C . PRO A 1 411 ? 22.922 18.142 -49.232 1.00 36.60 429 PRO A C 1
ATOM 3129 O O . PRO A 1 411 ? 23.116 19.164 -49.893 1.00 36.09 429 PRO A O 1
ATOM 3133 N N . GLY A 1 412 ? 23.236 18.025 -47.946 1.00 34.58 430 GLY A N 1
ATOM 3134 C CA . GLY A 1 412 ? 23.761 19.144 -47.174 1.00 34.76 430 GLY A CA 1
ATOM 3135 C C . GLY A 1 412 ? 22.727 19.733 -46.231 1.00 34.63 430 GLY A C 1
ATOM 3136 O O . GLY A 1 412 ? 23.085 20.405 -45.266 1.00 34.52 430 GLY A O 1
ATOM 3137 N N . LEU A 1 413 ? 21.446 19.488 -46.504 1.00 32.99 431 LEU A N 1
ATOM 3138 C CA . LEU A 1 413 ? 20.371 20.025 -45.664 1.00 32.75 431 LEU A CA 1
ATOM 3139 C C . LEU A 1 413 ? 19.989 19.046 -44.561 1.00 31.05 431 LEU A C 1
ATOM 3140 O O . LEU A 1 413 ? 19.741 17.872 -44.823 1.00 35.21 431 LEU A O 1
ATOM 3145 N N . VAL A 1 414 ? 19.932 19.542 -43.326 1.00 28.08 432 VAL A N 1
ATOM 3146 C CA . VAL A 1 414 ? 19.474 18.749 -42.188 1.00 27.41 432 VAL A CA 1
ATOM 3147 C C . VAL A 1 414 ? 18.383 19.540 -41.474 1.00 26.81 432 VAL A C 1
ATOM 3148 O O . VAL A 1 414 ? 18.477 20.759 -41.349 1.00 29.76 432 VAL A O 1
ATOM 3152 N N . ILE A 1 415 ? 17.349 18.837 -41.023 1.00 27.37 433 ILE A N 1
ATOM 3153 C CA . ILE A 1 415 ? 16.215 19.451 -40.338 1.00 26.76 433 ILE A CA 1
ATOM 3154 C C . ILE A 1 415 ? 16.199 19.017 -38.879 1.00 26.96 433 ILE A C 1
ATOM 3155 O O . ILE A 1 415 ? 16.383 17.850 -38.569 1.00 28.97 433 ILE A O 1
ATOM 3160 N N . ASN A 1 416 ? 15.978 19.976 -37.987 1.00 27.85 434 ASN A N 1
ATOM 3161 C CA . ASN A 1 416 ? 15.814 19.708 -36.566 1.00 25.64 434 ASN A CA 1
ATOM 3162 C C . ASN A 1 416 ? 14.616 20.517 -36.092 1.00 26.87 434 ASN A C 1
ATOM 3163 O O . ASN A 1 416 ? 14.753 21.695 -35.787 1.00 26.77 434 ASN A O 1
ATOM 3168 N N . THR A 1 417 ? 13.442 19.890 -36.053 1.00 28.04 435 THR A N 1
ATOM 3169 C CA . THR A 1 417 ? 12.204 20.626 -35.786 1.00 26.39 435 THR A CA 1
ATOM 3170 C C . THR A 1 417 ? 11.047 19.715 -35.365 1.00 26.52 435 THR A C 1
ATOM 3171 O O . THR A 1 417 ? 11.241 18.523 -35.096 1.00 26.66 435 THR A O 1
ATOM 3175 N N . ALA A 1 418 ? 9.855 20.301 -35.271 1.00 27.09 436 ALA A N 1
ATOM 3176 C CA . ALA A 1 418 ? 8.610 19.557 -35.089 1.00 26.83 436 ALA A CA 1
ATOM 3177 C C . ALA A 1 418 ? 8.563 18.774 -33.780 1.00 26.45 436 ALA A C 1
ATOM 3178 O O . ALA A 1 418 ? 8.129 17.624 -33.752 1.00 31.13 436 ALA A O 1
ATOM 3180 N N . THR A 1 419 ? 9.000 19.404 -32.695 1.00 24.26 437 THR A N 1
ATOM 3181 C CA . THR A 1 419 ? 8.886 18.800 -31.375 1.00 24.22 437 THR A CA 1
ATOM 3182 C C . THR A 1 419 ? 8.094 19.693 -30.435 1.00 24.75 437 THR A C 1
ATOM 3183 O O . THR A 1 419 ? 8.162 20.924 -30.526 1.00 27.71 437 THR A O 1
ATOM 3187 N N . VAL A 1 420 ? 7.350 19.065 -29.530 1.00 24.17 438 VAL A N 1
ATOM 3188 C CA . VAL A 1 420 ? 6.683 19.782 -28.450 1.00 25.68 438 VAL A CA 1
ATOM 3189 C C . VAL A 1 420 ? 7.404 19.570 -27.115 1.00 24.12 438 VAL A C 1
ATOM 3190 O O . VAL A 1 420 ? 6.882 19.922 -26.060 1.00 23.47 438 VAL A O 1
ATOM 3194 N N . TRP A 1 421 ? 8.615 19.011 -27.178 1.00 23.42 439 TRP A N 1
ATOM 3195 C CA . TRP A 1 421 ? 9.452 18.791 -25.998 1.00 24.75 439 TRP A CA 1
ATOM 3196 C C . TRP A 1 421 ? 10.877 19.309 -26.237 1.00 24.25 439 TRP A C 1
ATOM 3197 O O . TRP A 1 421 ? 11.858 18.758 -25.710 1.00 25.00 439 TRP A O 1
ATOM 3208 N N . GLY A 1 422 ? 10.982 20.382 -27.016 1.00 22.27 440 GLY A N 1
ATOM 3209 C CA . GLY A 1 422 ? 12.272 20.922 -27.430 1.00 22.44 440 GLY A CA 1
ATOM 3210 C C . GLY A 1 422 ? 13.108 21.576 -26.340 1.00 22.31 440 GLY A C 1
ATOM 3211 O O . GLY A 1 422 ? 14.332 21.646 -26.467 1.00 23.37 440 GLY A O 1
ATOM 3212 N N . MET A 1 423 ? 12.478 22.060 -25.272 1.00 21.34 441 MET A N 1
ATOM 3213 C CA . MET A 1 423 ? 13.252 22.615 -24.152 1.00 22.89 441 MET A CA 1
ATOM 3214 C C . MET A 1 423 ? 14.062 21.496 -23.500 1.00 23.67 441 MET A C 1
ATOM 3215 O O . MET A 1 423 ? 15.241 21.666 -23.199 1.00 24.74 441 MET A O 1
ATOM 3220 N N . THR A 1 424 ? 13.426 20.343 -23.323 1.00 24.12 442 THR A N 1
ATOM 3221 C CA . THR A 1 424 ? 14.075 19.149 -22.778 1.00 22.74 442 THR A CA 1
ATOM 3222 C C . THR A 1 424 ? 15.040 18.512 -23.776 1.00 23.81 442 THR A C 1
ATOM 3223 O O . THR A 1 424 ? 16.181 18.192 -23.432 1.00 25.10 442 THR A O 1
ATOM 3227 N N . GLU A 1 425 ? 14.575 18.324 -25.008 1.00 24.16 443 GLU A N 1
ATOM 3228 C CA . GLU A 1 425 ? 15.336 17.599 -26.032 1.00 25.11 443 GLU A CA 1
ATOM 3229 C C . GLU A 1 425 ? 16.486 18.410 -26.637 1.00 24.20 443 GLU A C 1
ATOM 3230 O O . GLU A 1 425 ? 17.464 17.837 -27.105 1.00 24.01 443 GLU A O 1
ATOM 3236 N N . GLY A 1 426 ? 16.361 19.737 -26.622 1.00 23.55 444 GLY A N 1
ATOM 3237 C CA . GLY A 1 426 ? 17.252 20.622 -27.365 1.00 22.60 444 GLY A CA 1
ATOM 3238 C C . GLY A 1 426 ? 18.743 20.324 -27.274 1.00 23.34 444 GLY A C 1
ATOM 3239 O O . GLY A 1 426 ? 19.413 20.217 -28.302 1.00 22.26 444 GLY A O 1
ATOM 3240 N N . PRO A 1 427 ? 19.279 20.207 -26.047 1.00 23.47 445 PRO A N 1
ATOM 3241 C CA . PRO A 1 427 ? 20.711 19.897 -25.930 1.00 24.44 445 PRO A CA 1
ATOM 3242 C C . PRO A 1 427 ? 21.101 18.573 -26.604 1.00 24.44 445 PRO A C 1
ATOM 3243 O O . PRO A 1 427 ? 22.138 18.500 -27.269 1.00 24.17 445 PRO A O 1
ATOM 3247 N N . ALA A 1 428 ? 20.259 17.554 -26.452 1.00 25.27 446 ALA A N 1
ATOM 3248 C CA . ALA A 1 428 ? 20.504 16.248 -27.064 1.00 25.98 446 ALA A CA 1
ATOM 3249 C C . ALA A 1 428 ? 20.307 16.275 -28.581 1.00 25.71 446 ALA A C 1
ATOM 3250 O O . ALA A 1 428 ? 21.161 15.799 -29.332 1.00 25.34 446 ALA A O 1
ATOM 3252 N N . ALA A 1 429 ? 19.191 16.843 -29.034 1.00 25.49 447 ALA A N 1
ATOM 3253 C CA . ALA A 1 429 ? 18.901 16.940 -30.467 1.00 24.82 447 ALA A CA 1
ATOM 3254 C C . ALA A 1 429 ? 19.929 17.801 -31.201 1.00 23.39 447 ALA A C 1
ATOM 3255 O O . ALA A 1 429 ? 20.248 17.553 -32.361 1.00 24.96 447 ALA A O 1
ATOM 3257 N N . GLY A 1 430 ? 20.444 18.818 -30.517 1.00 25.51 448 GLY A N 1
ATOM 3258 C CA . GLY A 1 430 ? 21.508 19.641 -31.063 1.00 23.43 448 GLY A CA 1
ATOM 3259 C C . GLY A 1 430 ? 22.765 18.838 -31.338 1.00 24.34 448 GLY A C 1
ATOM 3260 O O . GLY A 1 430 ? 23.426 19.045 -32.359 1.00 24.99 448 GLY A O 1
ATOM 3261 N N . GLU A 1 431 ? 23.102 17.922 -30.431 1.00 24.65 449 GLU A N 1
ATOM 3262 C CA . GLU A 1 431 ? 24.275 17.063 -30.627 1.00 26.81 449 GLU A CA 1
ATOM 3263 C C . GLU A 1 431 ? 24.016 16.059 -31.754 1.00 27.27 449 GLU A C 1
ATOM 3264 O O . GLU A 1 431 ? 24.865 15.863 -32.620 1.00 31.13 449 GLU A O 1
ATOM 3270 N N . VAL A 1 432 ? 22.839 15.439 -31.741 1.00 27.86 450 VAL A N 1
ATOM 3271 C CA . VAL A 1 432 ? 22.448 14.506 -32.809 1.00 27.39 450 VAL A CA 1
ATOM 3272 C C . VAL A 1 432 ? 22.511 15.202 -34.173 1.00 26.20 450 VAL A C 1
ATOM 3273 O O . VAL A 1 432 ? 23.087 14.675 -35.125 1.00 28.18 450 VAL A O 1
ATOM 3277 N N . THR A 1 433 ? 21.935 16.396 -34.258 1.00 25.70 451 THR A N 1
ATOM 3278 C CA . THR A 1 433 ? 21.942 17.165 -35.501 1.00 24.43 451 THR A CA 1
ATOM 3279 C C . THR A 1 433 ? 23.363 17.474 -35.972 1.00 26.69 451 THR A C 1
ATOM 3280 O O . THR A 1 433 ? 23.672 17.324 -37.154 1.00 27.86 451 THR A O 1
ATOM 3284 N N . ALA A 1 434 ? 24.222 17.900 -35.046 1.00 28.17 452 ALA A N 1
ATOM 3285 C CA . ALA A 1 434 ? 25.628 18.165 -35.355 1.00 27.48 452 ALA A CA 1
ATOM 3286 C C . ALA A 1 434 ? 26.330 16.915 -35.905 1.00 28.37 452 ALA A C 1
ATOM 3287 O O . ALA A 1 434 ? 27.127 17.012 -36.840 1.00 31.24 452 ALA A O 1
ATOM 3289 N N . ASP A 1 435 ? 26.017 15.755 -35.330 1.00 28.19 453 ASP A N 1
ATOM 3290 C CA . ASP A 1 435 ? 26.559 14.467 -35.794 1.00 29.82 453 ASP A CA 1
ATOM 3291 C C . ASP A 1 435 ? 26.105 14.134 -37.214 1.00 31.42 453 ASP A C 1
ATOM 3292 O O . ASP A 1 435 ? 26.903 13.678 -38.035 1.00 34.07 453 ASP A O 1
ATOM 3297 N N . ILE A 1 436 ? 24.825 14.366 -37.500 1.00 33.08 454 ILE A N 1
ATOM 3298 C CA . ILE A 1 436 ? 24.294 14.153 -38.847 1.00 32.47 454 ILE A CA 1
ATOM 3299 C C . ILE A 1 436 ? 25.001 15.081 -39.827 1.00 31.68 454 ILE A C 1
ATOM 3300 O O . ILE A 1 436 ? 25.445 14.644 -40.880 1.00 34.26 454 ILE A O 1
ATOM 3305 N N . VAL A 1 437 ? 25.118 16.357 -39.470 1.00 29.86 455 VAL A N 1
ATOM 3306 C CA . VAL A 1 437 ? 25.787 17.342 -40.325 1.00 31.56 455 VAL A CA 1
ATOM 3307 C C . VAL A 1 437 ? 27.217 16.917 -40.682 1.00 33.81 455 VAL A C 1
ATOM 3308 O O . VAL A 1 437 ? 27.624 17.023 -41.836 1.00 36.81 455 VAL A O 1
ATOM 3312 N N . THR A 1 438 ? 27.964 16.437 -39.691 1.00 34.39 456 THR A N 1
ATOM 3313 C CA . THR A 1 438 ? 29.391 16.134 -39.865 1.00 36.80 456 THR A CA 1
ATOM 3314 C C . THR A 1 438 ? 29.688 14.704 -40.329 1.00 40.48 456 THR A C 1
ATOM 3315 O O . THR A 1 438 ? 30.838 14.381 -40.623 1.00 45.63 456 THR A O 1
ATOM 3319 N N . GLY A 1 439 ? 28.670 13.851 -40.379 1.00 40.94 457 GLY A N 1
ATOM 3320 C CA . GLY A 1 439 ? 28.859 12.445 -40.747 1.00 41.22 457 GLY A CA 1
ATOM 3321 C C . GLY A 1 439 ? 29.445 11.573 -39.646 1.00 42.95 457 GLY A C 1
ATOM 3322 O O . GLY A 1 439 ? 30.006 10.511 -39.926 1.00 48.08 457 GLY A O 1
ATOM 3323 N N . LYS A 1 440 ? 29.318 12.014 -38.397 1.00 41.34 458 LYS A N 1
ATOM 3324 C CA . LYS A 1 440 ? 29.756 11.233 -37.240 1.00 43.60 458 LYS A CA 1
ATOM 3325 C C . LYS A 1 440 ? 28.619 10.318 -36.791 1.00 44.77 458 LYS A C 1
ATOM 3326 O O . LYS A 1 440 ? 27.449 10.688 -36.906 1.00 45.54 458 LYS A O 1
ATOM 3332 N N . LYS A 1 441 ? 28.955 9.131 -36.285 1.00 40.88 459 LYS A N 1
ATOM 3333 C CA . LYS A 1 441 ? 27.948 8.243 -35.699 1.00 45.34 459 LYS A CA 1
ATOM 3334 C C . LYS A 1 441 ? 27.214 9.000 -34.589 1.00 42.78 459 LYS A C 1
ATOM 3335 O O . LYS A 1 441 ? 27.834 9.401 -33.605 1.00 37.86 459 LYS A O 1
ATOM 3341 N N . PRO A 1 442 ? 25.896 9.217 -34.749 1.00 40.58 460 PRO A N 1
ATOM 3342 C CA . PRO A 1 442 ? 25.227 10.042 -33.745 1.00 38.45 460 PRO A CA 1
ATOM 3343 C C . PRO A 1 442 ? 25.199 9.441 -32.341 1.00 36.46 460 PRO A C 1
ATOM 3344 O O . PRO A 1 442 ? 25.152 8.221 -32.184 1.00 38.66 460 PRO A O 1
ATOM 3348 N N . VAL A 1 443 ? 25.246 10.314 -31.336 1.00 34.85 461 VAL A N 1
ATOM 3349 C CA . VAL A 1 443 ? 25.190 9.910 -29.927 1.00 36.20 461 VAL A CA 1
ATOM 3350 C C . VAL A 1 443 ? 23.905 9.143 -29.597 1.00 36.67 461 VAL A C 1
ATOM 3351 O O . VAL A 1 443 ? 23.886 8.309 -28.690 1.00 37.23 461 VAL A O 1
ATOM 3355 N N . ILE A 1 444 ? 22.833 9.453 -30.324 1.00 37.07 462 ILE A N 1
ATOM 3356 C CA . ILE A 1 444 ? 21.580 8.702 -30.257 1.00 36.28 462 ILE A CA 1
ATOM 3357 C C . ILE A 1 444 ? 21.170 8.382 -31.689 1.00 35.74 462 ILE A C 1
ATOM 3358 O O . ILE A 1 444 ? 21.227 9.250 -32.560 1.00 32.68 462 ILE A O 1
ATOM 3363 N N . ASP A 1 445 ? 20.770 7.135 -31.931 1.00 37.60 463 ASP A N 1
ATOM 3364 C CA . ASP A 1 445 ? 20.350 6.703 -33.266 1.00 38.02 463 ASP A CA 1
ATOM 3365 C C . ASP A 1 445 ? 19.163 7.553 -33.718 1.00 31.94 463 ASP A C 1
ATOM 3366 O O . ASP A 1 445 ? 18.119 7.526 -33.079 1.00 37.55 463 ASP A O 1
ATOM 3371 N N . PRO A 1 446 ? 19.326 8.320 -34.812 1.00 33.58 464 PRO A N 1
ATOM 3372 C CA . PRO A 1 446 ? 18.260 9.214 -35.268 1.00 35.46 464 PRO A CA 1
ATOM 3373 C C . PRO A 1 446 ? 17.273 8.571 -36.249 1.00 36.30 464 PRO A C 1
ATOM 3374 O O . PRO A 1 446 ? 16.423 9.268 -36.803 1.00 36.49 464 PRO A O 1
ATOM 3378 N N . THR A 1 447 ? 17.380 7.262 -36.457 1.00 34.58 465 THR A N 1
ATOM 3379 C CA . THR A 1 447 ? 16.503 6.556 -37.394 1.00 34.70 465 THR A CA 1
ATOM 3380 C C . THR A 1 447 ? 15.015 6.837 -37.135 1.00 32.23 465 THR A C 1
ATOM 3381 O O . THR A 1 447 ? 14.287 7.171 -38.074 1.00 34.13 465 THR A O 1
ATOM 3385 N N . PRO A 1 448 ? 14.561 6.735 -35.867 1.00 30.45 466 PRO A N 1
ATOM 3386 C CA . PRO A 1 448 ? 13.139 6.983 -35.580 1.00 33.29 466 PRO A CA 1
ATOM 3387 C C . PRO A 1 448 ? 12.649 8.395 -35.921 1.00 34.29 466 PRO A C 1
ATOM 3388 O O . PRO A 1 448 ? 11.447 8.605 -36.085 1.00 35.96 466 PRO A O 1
ATOM 3392 N N . PHE A 1 449 ? 13.575 9.342 -36.036 1.00 33.82 467 PHE A N 1
ATOM 3393 C CA . PHE A 1 449 ? 13.239 10.743 -36.278 1.00 31.25 467 PHE A CA 1
ATOM 3394 C C . PHE A 1 449 ? 13.417 11.126 -37.743 1.00 31.70 467 PHE A C 1
ATOM 3395 O O . PHE A 1 449 ? 13.338 12.304 -38.092 1.00 32.72 467 PHE A O 1
ATOM 3403 N N . SER A 1 450 ? 13.638 10.128 -38.597 1.00 31.99 468 SER A N 1
ATOM 3404 C CA . SER A 1 450 ? 13.914 10.349 -40.010 1.00 32.84 468 SER A CA 1
ATOM 3405 C C . SER A 1 450 ? 12.666 10.771 -40.785 1.00 32.77 468 SER A C 1
ATOM 3406 O O . SER A 1 450 ? 11.547 10.391 -40.434 1.00 32.97 468 SER A O 1
ATOM 3409 N N . LEU A 1 451 ? 12.885 11.542 -41.848 1.00 31.28 469 LEU A N 1
ATOM 3410 C CA . LEU A 1 451 ? 11.839 11.863 -42.826 1.00 36.84 469 LEU A CA 1
ATOM 3411 C C . LEU A 1 451 ? 11.445 10.644 -43.659 1.00 40.61 469 LEU A C 1
ATOM 3412 O O . LEU A 1 451 ? 10.375 10.632 -44.271 1.00 41.12 469 LEU A O 1
ATOM 3417 N N . ASP A 1 452 ? 12.314 9.633 -43.687 1.00 41.02 470 ASP A N 1
ATOM 3418 C CA . ASP A 1 452 ? 12.023 8.371 -44.378 1.00 42.53 470 ASP A CA 1
ATOM 3419 C C . ASP A 1 452 ? 10.745 7.708 -43.866 1.00 42.58 470 ASP A C 1
ATOM 3420 O O . ASP A 1 452 ? 10.086 6.981 -44.608 1.00 49.01 470 ASP A O 1
ATOM 3425 N N . ARG A 1 453 ? 10.392 7.959 -42.606 1.00 40.73 471 ARG A N 1
ATOM 3426 C CA . ARG A 1 453 ? 9.219 7.329 -41.993 1.00 42.28 471 ARG A CA 1
ATOM 3427 C C . ARG A 1 453 ? 7.878 7.796 -42.579 1.00 43.83 471 ARG A C 1
ATOM 3428 O O . ARG 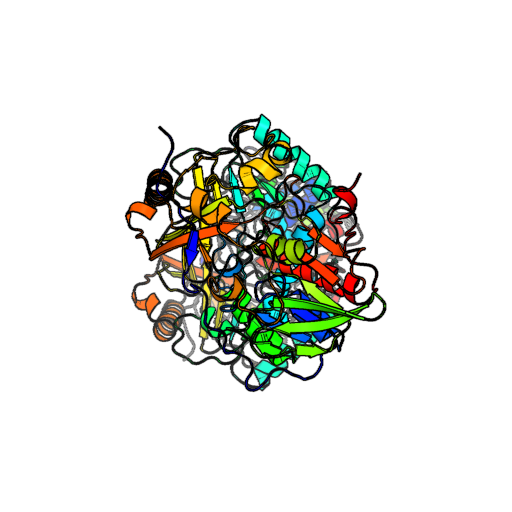A 1 453 ? 6.858 7.133 -42.386 1.00 44.72 471 ARG A O 1
ATOM 3436 N N . PHE A 1 454 ? 7.880 8.928 -43.280 1.00 41.88 472 PHE A N 1
ATOM 3437 C CA . PHE A 1 454 ? 6.674 9.433 -43.939 1.00 46.17 472 PHE A CA 1
ATOM 3438 C C . PHE A 1 454 ? 6.567 8.956 -45.389 1.00 54.01 472 PHE A C 1
ATOM 3439 O O . PHE A 1 454 ? 5.554 9.198 -46.044 1.00 59.04 472 PHE A O 1
ATOM 3447 N N . LYS A 1 455 ? 7.607 8.285 -45.885 1.00 60.50 473 LYS A N 1
ATOM 3448 C CA . LYS A 1 455 ? 7.647 7.826 -47.276 1.00 69.12 473 LYS A CA 1
ATOM 3449 C C . LYS A 1 455 ? 6.663 6.681 -47.510 1.00 78.32 473 LYS A C 1
ATOM 3450 O O . LYS A 1 455 ? 6.422 5.868 -46.614 1.00 73.56 473 LYS A O 1
ATOM 3456 N N . LYS A 1 456 ? 6.105 6.632 -48.720 1.00 85.89 474 LYS A N 1
ATOM 3457 C CA . LYS A 1 456 ? 5.190 5.563 -49.140 1.00 89.82 474 LYS A CA 1
ATOM 3458 C C . LYS A 1 456 ? 3.979 5.451 -48.216 1.00 90.27 474 LYS A C 1
ATOM 3459 O O . LYS A 1 456 ? 3.014 4.754 -48.525 1.00 98.00 474 LYS A O 1
ATOM 3465 N N . MET B 1 10 ? 40.967 36.009 31.722 1.00 110.59 28 MET B N 1
ATOM 3466 C CA . MET B 1 10 ? 39.478 35.909 31.822 1.00 109.89 28 MET B CA 1
ATOM 3467 C C . MET B 1 10 ? 38.953 34.682 31.066 1.00 104.22 28 MET B C 1
ATOM 3468 O O . MET B 1 10 ? 38.536 34.780 29.909 1.00 109.10 28 MET B O 1
ATOM 3473 N N . VAL B 1 11 ? 38.990 33.527 31.730 1.00 93.95 29 VAL B N 1
ATOM 3474 C CA . VAL B 1 11 ? 38.460 32.280 31.172 1.00 89.90 29 VAL B CA 1
ATOM 3475 C C . VAL B 1 11 ? 36.975 32.163 31.504 1.00 84.91 29 VAL B C 1
ATOM 3476 O O . VAL B 1 11 ? 36.535 32.578 32.577 1.00 75.96 29 VAL B O 1
ATOM 3480 N N . ARG B 1 12 ? 36.215 31.583 30.580 1.00 85.97 30 ARG B N 1
ATOM 3481 C CA . ARG B 1 12 ? 34.763 31.480 30.711 1.00 84.23 30 ARG B CA 1
ATOM 3482 C C . ARG B 1 12 ? 34.299 30.534 31.823 1.00 80.30 30 ARG B C 1
ATOM 3483 O O . ARG B 1 12 ? 35.050 29.675 32.288 1.00 70.70 30 ARG B O 1
ATOM 3491 N N . ARG B 1 13 ? 33.038 30.704 32.215 1.00 83.09 31 ARG B N 1
ATOM 3492 C CA . ARG B 1 13 ? 32.394 29.901 33.255 1.00 87.23 31 ARG B CA 1
ATOM 3493 C C . ARG B 1 13 ? 30.914 29.508 33.219 1.00 91.63 31 ARG B C 1
ATOM 3494 O O . ARG B 1 13 ? 30.198 29.646 34.214 1.00 100.52 31 ARG B O 1
ATOM 3502 N N . ASP B 1 14 ? 30.455 29.050 32.054 1.00 89.54 32 ASP B N 1
ATOM 3503 C CA . ASP B 1 14 ? 29.034 28.959 31.684 1.00 83.20 32 ASP B CA 1
ATOM 3504 C C . ASP B 1 14 ? 28.653 27.599 31.076 1.00 78.33 32 ASP B C 1
ATOM 3505 O O . ASP B 1 14 ? 27.731 26.942 31.564 1.00 79.85 32 ASP B O 1
ATOM 3510 N N . GLY B 1 15 ? 29.353 27.186 30.019 1.00 69.96 33 GLY B N 1
ATOM 3511 C CA . GLY B 1 15 ? 29.045 25.931 29.321 1.00 61.27 33 GLY B CA 1
ATOM 3512 C C . GLY B 1 15 ? 29.211 24.713 30.216 1.00 54.01 33 GLY B C 1
ATOM 3513 O O . GLY B 1 15 ? 30.297 24.480 30.744 1.00 60.77 33 GLY B O 1
ATOM 3514 N N . LYS B 1 16 ? 28.137 23.939 30.386 1.00 43.08 34 LYS B N 1
ATOM 3515 C CA . LYS B 1 16 ? 28.120 22.828 31.344 1.00 40.27 34 LYS B CA 1
ATOM 3516 C C . LYS B 1 16 ? 27.421 21.574 30.806 1.00 33.02 34 LYS B C 1
ATOM 3517 O O . LYS B 1 16 ? 26.406 21.660 30.122 1.00 32.44 34 LYS B O 1
ATOM 3523 N N . PHE B 1 17 ? 27.971 20.417 31.167 1.00 30.28 35 PHE B N 1
ATOM 3524 C CA . PHE B 1 17 ? 27.404 19.106 30.855 1.00 30.38 35 PHE B CA 1
ATOM 3525 C C . PHE B 1 17 ? 26.185 18.847 31.738 1.00 32.27 35 PHE B C 1
ATOM 3526 O O . PHE B 1 17 ? 26.299 18.868 32.966 1.00 38.29 35 PHE B O 1
ATOM 3534 N N . VAL B 1 18 ? 25.028 18.606 31.123 1.00 29.52 36 VAL B N 1
ATOM 3535 C CA . VAL B 1 18 ? 23.774 18.434 31.869 1.00 31.91 36 VAL B CA 1
ATOM 3536 C C . VAL B 1 18 ? 22.918 17.300 31.319 1.00 32.67 36 VAL B C 1
ATOM 3537 O O . VAL B 1 18 ? 23.029 16.932 30.149 1.00 32.18 36 VAL B O 1
ATOM 3541 N N . GLU B 1 19 ? 22.066 16.748 32.178 1.00 35.75 37 GLU B N 1
ATOM 3542 C CA . GLU B 1 19 ? 21.036 15.817 31.738 1.00 35.16 37 GLU B CA 1
ATOM 3543 C C . GLU B 1 19 ? 19.953 16.656 31.073 1.00 33.03 37 GLU B C 1
ATOM 3544 O O . GLU B 1 19 ? 19.691 17.784 31.492 1.00 38.05 37 GLU B O 1
ATOM 3550 N N . SER B 1 20 ? 19.348 16.120 30.020 1.00 31.68 38 SER B N 1
ATOM 3551 C CA . SER B 1 20 ? 18.391 16.877 29.218 1.00 33.76 38 SER B CA 1
ATOM 3552 C C . SER B 1 20 ? 17.300 15.958 28.670 1.00 31.60 38 SER B C 1
ATOM 3553 O O . SER B 1 20 ? 17.041 14.892 29.232 1.00 32.55 38 SER B O 1
ATOM 3556 N N . LYS B 1 21 ? 16.647 16.386 27.593 1.00 30.64 39 LYS B N 1
ATOM 3557 C CA . LYS B 1 21 ? 15.629 15.585 26.919 1.00 31.64 39 LYS B CA 1
ATOM 3558 C C . LYS B 1 21 ? 15.882 15.614 25.427 1.00 27.88 39 LYS B C 1
ATOM 3559 O O . LYS B 1 21 ? 16.573 16.501 24.928 1.00 30.43 39 LYS B O 1
ATOM 3565 N N . SER B 1 22 ? 15.311 14.649 24.718 1.00 26.18 40 SER B N 1
ATOM 3566 C CA . SER B 1 22 ? 15.453 14.593 23.268 1.00 26.26 40 SER B CA 1
ATOM 3567 C C . SER B 1 22 ? 14.740 15.770 22.610 1.00 26.75 40 SER B C 1
ATOM 3568 O O . SER B 1 22 ? 13.646 16.157 23.024 1.00 30.48 40 SER B O 1
ATOM 3571 N N . ARG B 1 23 ? 15.367 16.339 21.587 1.00 25.27 41 ARG B N 1
ATOM 3572 C CA . ARG B 1 23 ? 14.700 17.333 20.745 1.00 24.50 41 ARG B CA 1
ATOM 3573 C C . ARG B 1 23 ? 14.210 16.701 19.440 1.00 24.85 41 ARG B C 1
ATOM 3574 O O . ARG B 1 23 ? 13.683 17.397 18.570 1.00 27.37 41 ARG B O 1
ATOM 3582 N N . ALA B 1 24 ? 14.387 15.388 19.303 1.00 24.50 42 ALA B N 1
ATOM 3583 C CA . ALA B 1 24 ? 14.007 14.675 18.089 1.00 25.98 42 ALA B CA 1
ATOM 3584 C C . ALA B 1 24 ? 12.661 14.003 18.280 1.00 24.84 42 ALA B C 1
ATOM 3585 O O . ALA B 1 24 ? 12.182 13.883 19.407 1.00 27.57 42 ALA B O 1
ATOM 3587 N N . LEU B 1 25 ? 12.056 13.572 17.175 1.00 25.92 43 LEU B N 1
ATOM 3588 C CA . LEU B 1 25 ? 10.772 12.867 17.220 1.00 29.06 43 LEU B CA 1
ATOM 3589 C C . LEU B 1 25 ? 10.849 11.643 18.127 1.00 31.51 43 LEU B C 1
ATOM 3590 O O . LEU B 1 25 ? 11.836 10.899 18.101 1.00 30.21 43 LEU B O 1
ATOM 3595 N N . PHE B 1 26 ? 9.795 11.440 18.912 1.00 31.86 44 PHE B N 1
ATOM 3596 C CA . PHE B 1 26 ? 9.707 10.307 19.826 1.00 32.52 44 PHE B CA 1
ATOM 3597 C C . PHE B 1 26 ? 9.611 8.991 19.049 1.00 31.77 44 PHE B C 1
ATOM 3598 O O . PHE B 1 26 ? 8.865 8.893 18.077 1.00 32.04 44 PHE B O 1
ATOM 3606 N N . VAL B 1 27 ? 10.390 7.998 19.473 1.00 31.01 45 VAL B N 1
ATOM 3607 C CA . VAL B 1 27 ? 10.303 6.643 18.933 1.00 30.82 45 VAL B CA 1
ATOM 3608 C C . VAL B 1 27 ? 9.956 5.715 20.095 1.00 33.38 45 VAL B C 1
ATOM 3609 O O . VAL B 1 27 ? 10.684 5.660 21.091 1.00 28.53 45 VAL B O 1
ATOM 3613 N N . GLU B 1 28 ? 8.833 5.008 19.969 1.00 32.64 46 GLU B N 1
ATOM 3614 C CA A GLU B 1 28 ? 8.373 4.106 21.020 0.50 32.82 46 GLU B CA 1
ATOM 3615 C CA B GLU B 1 28 ? 8.367 4.101 21.014 0.50 32.97 46 GLU B CA 1
ATOM 3616 C C . GLU B 1 28 ? 9.306 2.903 21.110 1.00 32.47 46 GLU B C 1
ATOM 3617 O O . GLU B 1 28 ? 9.772 2.388 20.092 1.00 30.88 46 GLU B O 1
ATOM 3628 N N . SER B 1 29 ? 9.576 2.468 22.335 1.00 30.58 47 SER B N 1
ATOM 3629 C CA . SER B 1 29 ? 10.355 1.262 22.566 1.00 34.15 47 SER B CA 1
ATOM 3630 C C . SER B 1 29 ? 9.622 0.062 21.991 1.00 34.99 47 SER B C 1
ATOM 3631 O O . SER B 1 29 ? 8.386 0.015 21.984 1.00 37.43 47 SER B O 1
ATOM 3634 N N . THR B 1 30 ? 10.385 -0.903 21.492 1.00 34.04 48 THR B N 1
ATOM 3635 C CA . THR B 1 30 ? 9.855 -2.233 21.243 1.00 34.68 48 THR B CA 1
ATOM 3636 C C . THR B 1 30 ? 9.169 -2.683 22.533 1.00 35.71 48 THR B C 1
ATOM 3637 O O . THR B 1 30 ? 9.624 -2.371 23.637 1.00 31.96 48 THR B O 1
ATOM 3641 N N . GLU B 1 31 ? 8.057 -3.389 22.388 1.00 39.38 49 GLU B N 1
ATOM 3642 C CA . GLU B 1 31 ? 7.235 -3.763 23.536 1.00 42.39 49 GLU B CA 1
ATOM 3643 C C . GLU B 1 31 ? 7.790 -5.013 24.216 1.00 41.95 49 GLU B C 1
ATOM 3644 O O . GLU B 1 31 ? 8.341 -5.894 23.554 1.00 41.52 49 GLU B O 1
ATOM 3650 N N . GLY B 1 32 ? 7.662 -5.062 25.539 1.00 41.75 50 GLY B N 1
ATOM 3651 C CA . GLY B 1 32 ? 7.925 -6.278 26.307 1.00 42.39 50 GLY B CA 1
ATOM 3652 C C . GLY B 1 32 ? 9.321 -6.383 26.884 1.00 43.39 50 GLY B C 1
ATOM 3653 O O . GLY B 1 32 ? 10.059 -5.401 26.955 1.00 41.80 50 GLY B O 1
ATOM 3654 N N . ALA B 1 33 ? 9.675 -7.593 27.300 1.00 41.55 51 ALA B N 1
ATOM 3655 C CA . ALA B 1 33 ? 10.966 -7.858 27.915 1.00 39.32 51 ALA B CA 1
ATOM 3656 C C . ALA B 1 33 ? 12.040 -7.997 26.847 1.00 36.44 51 ALA B C 1
ATOM 3657 O O . ALA B 1 33 ? 11.746 -8.236 25.674 1.00 32.85 51 ALA B O 1
ATOM 3659 N N . LEU B 1 34 ? 13.293 -7.854 27.261 1.00 35.47 52 LEU B N 1
ATOM 3660 C CA . LEU B 1 34 ? 14.410 -8.072 26.352 1.00 34.75 52 LEU B CA 1
ATOM 3661 C C . LEU B 1 34 ? 14.390 -9.509 25.845 1.00 31.58 52 LEU B C 1
ATOM 3662 O O . LEU B 1 34 ? 13.969 -10.421 26.570 1.00 35.26 52 LEU B O 1
ATOM 3667 N N . PRO B 1 35 ? 14.840 -9.721 24.599 1.00 28.26 53 PRO B N 1
ATOM 3668 C CA . PRO B 1 35 ? 14.929 -11.092 24.115 1.00 29.31 53 PRO B CA 1
ATOM 3669 C C . PRO B 1 35 ? 16.015 -11.859 24.867 1.00 30.41 53 PRO B C 1
ATOM 3670 O O . PRO B 1 35 ? 16.933 -11.250 25.407 1.00 30.20 53 PRO B O 1
ATOM 3674 N N . SER B 1 36 ? 15.890 -13.180 24.926 1.00 32.58 54 SER B N 1
ATOM 3675 C CA . SER B 1 36 ? 16.910 -14.017 25.560 1.00 32.34 54 SER B CA 1
ATOM 3676 C C . SER B 1 36 ? 18.221 -13.985 24.767 1.00 31.14 54 SER B C 1
ATOM 3677 O O . SER B 1 36 ? 19.304 -14.050 25.348 1.00 32.56 54 SER B O 1
ATOM 3680 N N . GLU B 1 37 ? 18.111 -13.878 23.444 1.00 30.88 55 GLU B N 1
ATOM 3681 C CA . GLU B 1 37 ? 19.278 -13.868 22.563 1.00 33.69 55 GLU B CA 1
ATOM 3682 C C . GLU B 1 37 ? 19.060 -13.004 21.319 1.00 33.95 55 GLU B C 1
ATOM 3683 O O . GLU B 1 37 ? 17.925 -12.686 20.969 1.00 35.85 55 GLU B O 1
ATOM 3689 N N . SER B 1 38 ? 20.160 -12.644 20.658 1.00 29.67 56 SER B N 1
ATOM 3690 C CA . SER B 1 38 ? 20.127 -11.926 19.383 1.00 28.94 56 SER B CA 1
ATOM 3691 C C . SER B 1 38 ? 21.413 -12.213 18.609 1.00 25.88 56 SER B C 1
ATOM 3692 O O . SER B 1 38 ? 22.469 -12.381 19.220 1.00 28.20 56 SER B O 1
ATOM 3695 N N . ASP B 1 39 ? 21.330 -12.284 17.279 1.00 25.08 57 ASP B N 1
ATOM 3696 C CA . ASP B 1 39 ? 22.528 -12.492 16.451 1.00 26.43 57 ASP B CA 1
ATOM 3697 C C . ASP B 1 39 ? 23.540 -11.376 16.701 1.00 27.39 57 ASP B C 1
ATOM 3698 O O . ASP B 1 39 ? 24.737 -11.622 16.815 1.00 25.63 57 ASP B O 1
ATOM 3703 N N . VAL B 1 40 ? 23.045 -10.145 16.762 1.00 27.59 58 VAL B N 1
ATOM 3704 C CA . VAL B 1 40 ? 23.879 -8.985 17.057 1.00 26.17 58 VAL B CA 1
ATOM 3705 C C . VAL B 1 40 ? 23.147 -8.099 18.057 1.00 26.11 58 VAL B C 1
ATOM 3706 O O . VAL B 1 40 ? 21.926 -7.949 17.983 1.00 27.25 58 VAL B O 1
ATOM 3710 N N . VAL B 1 41 ? 23.897 -7.543 19.007 1.00 25.66 59 VAL B N 1
ATOM 3711 C CA . VAL B 1 41 ? 23.388 -6.523 19.904 1.00 24.46 59 VAL B CA 1
ATOM 3712 C C . VAL B 1 41 ? 24.142 -5.230 19.614 1.00 25.41 59 VAL B C 1
ATOM 3713 O O . VAL B 1 41 ? 25.366 -5.222 19.488 1.00 23.07 59 VAL B O 1
ATOM 3717 N N . ILE B 1 42 ? 23.394 -4.141 19.498 1.00 24.77 60 ILE B N 1
ATOM 3718 C CA . ILE B 1 42 ? 23.973 -2.833 19.210 1.00 23.85 60 ILE B CA 1
ATOM 3719 C C . ILE B 1 42 ? 23.725 -1.912 20.394 1.00 22.70 60 ILE B C 1
ATOM 3720 O O . ILE B 1 42 ? 22.598 -1.786 20.876 1.00 25.46 60 ILE B O 1
ATOM 3725 N N . ILE B 1 43 ? 24.798 -1.284 20.869 1.00 21.82 61 ILE B N 1
ATOM 3726 C CA . ILE B 1 43 ? 24.733 -0.360 21.982 1.00 21.51 61 ILE B CA 1
ATOM 3727 C C . ILE B 1 43 ? 24.642 1.047 21.399 1.00 22.13 61 ILE B C 1
ATOM 3728 O O . ILE B 1 43 ? 25.615 1.553 20.844 1.00 21.68 61 ILE B O 1
ATOM 3733 N N . GLY B 1 44 ? 23.466 1.659 21.509 1.00 22.07 62 GLY B N 1
ATOM 3734 C CA . GLY B 1 44 ? 23.270 3.035 21.064 1.00 22.97 62 GLY B CA 1
ATOM 3735 C C . GLY B 1 44 ? 22.267 3.176 19.933 1.00 24.45 62 GLY B C 1
ATOM 3736 O O . GLY B 1 44 ? 22.364 2.493 18.906 1.00 22.81 62 GLY B O 1
ATOM 3737 N N . GLY B 1 45 ? 21.305 4.077 20.126 1.00 24.61 63 GLY B N 1
ATOM 3738 C CA . GLY B 1 45 ? 20.286 4.369 19.119 1.00 23.55 63 GLY B CA 1
ATOM 3739 C C . GLY B 1 45 ? 20.439 5.734 18.466 1.00 24.24 63 GLY B C 1
ATOM 3740 O O . GLY B 1 45 ? 19.455 6.454 18.287 1.00 24.76 63 GLY B O 1
ATOM 3741 N N . GLY B 1 46 ? 21.671 6.088 18.107 1.00 23.86 64 GLY B N 1
ATOM 3742 C CA . GLY B 1 46 ? 21.927 7.224 17.221 1.00 22.70 64 GLY B CA 1
ATOM 3743 C C . GLY B 1 46 ? 21.968 6.736 15.783 1.00 22.17 64 GLY B C 1
ATOM 3744 O O . GLY B 1 46 ? 21.655 5.579 15.511 1.00 23.60 64 GLY B O 1
ATOM 3745 N N . ILE B 1 47 ? 22.373 7.605 14.862 1.00 20.93 65 ILE B N 1
ATOM 3746 C CA A ILE B 1 47 ? 22.394 7.248 13.449 0.50 20.50 65 ILE B CA 1
ATOM 3747 C CA B ILE B 1 47 ? 22.416 7.267 13.437 0.50 20.44 65 ILE B CA 1
ATOM 3748 C C . ILE B 1 47 ? 23.348 6.077 13.148 1.00 20.92 65 ILE B C 1
ATOM 3749 O O . ILE B 1 47 ? 23.065 5.250 12.278 1.00 20.78 65 ILE B O 1
ATOM 3758 N N . GLN B 1 48 ? 24.458 5.985 13.874 1.00 20.78 66 GLN B N 1
ATOM 3759 C 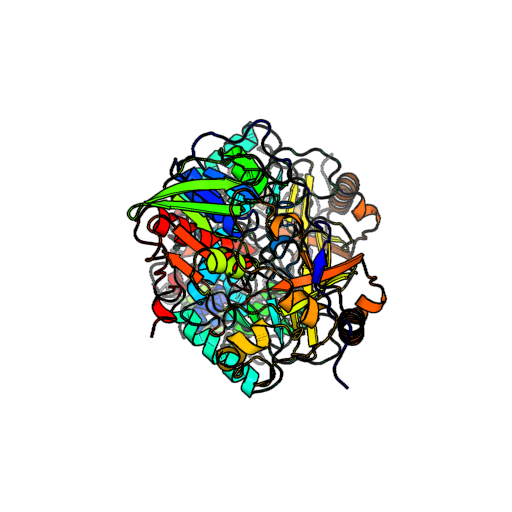CA . GLN B 1 48 ? 25.410 4.907 13.623 1.00 21.00 66 GLN B CA 1
ATOM 3760 C C . GLN B 1 48 ? 24.839 3.551 14.028 1.00 20.80 66 GLN B C 1
ATOM 3761 O O . GLN B 1 48 ? 24.910 2.591 13.261 1.00 22.83 66 GLN B O 1
ATOM 3767 N N . GLY B 1 49 ? 24.260 3.478 15.220 1.00 20.13 67 GLY B N 1
ATOM 3768 C CA . GLY B 1 49 ? 23.627 2.242 15.677 1.00 20.84 67 GLY B CA 1
ATOM 3769 C C . GLY B 1 49 ? 22.481 1.808 14.768 1.00 22.60 67 GLY B C 1
ATOM 3770 O O . GLY B 1 49 ? 22.372 0.634 14.415 1.00 22.16 67 GLY B O 1
ATOM 3771 N N . ILE B 1 50 ? 21.653 2.771 14.363 1.00 22.17 68 ILE B N 1
ATOM 3772 C CA A ILE B 1 50 ? 20.467 2.498 13.542 0.50 22.86 68 ILE B CA 1
ATOM 3773 C CA B ILE B 1 50 ? 20.473 2.474 13.555 0.50 22.80 68 ILE B CA 1
ATOM 3774 C C . ILE B 1 50 ? 20.844 2.030 12.135 1.00 21.58 68 ILE B C 1
ATOM 3775 O O . ILE B 1 50 ? 20.283 1.061 11.628 1.00 23.81 68 ILE B O 1
ATOM 3784 N N . MET B 1 51 ? 21.795 2.716 11.500 1.00 20.97 69 MET B N 1
ATOM 3785 C CA . MET B 1 51 ? 22.227 2.340 10.149 1.00 21.95 69 MET B CA 1
ATOM 3786 C C . MET B 1 51 ? 22.967 1.003 10.126 1.00 23.04 69 MET B C 1
ATOM 3787 O O . MET B 1 51 ? 22.847 0.236 9.168 1.00 25.12 69 MET B O 1
ATOM 3792 N N . THR B 1 52 ? 23.739 0.728 11.170 1.00 22.07 70 THR B N 1
ATOM 3793 C CA . THR B 1 52 ? 24.388 -0.572 11.300 1.00 22.91 70 THR B CA 1
ATOM 3794 C C . THR B 1 52 ? 23.325 -1.671 11.433 1.00 23.53 70 THR B C 1
ATOM 3795 O O . THR B 1 52 ? 23.411 -2.705 10.767 1.00 25.38 70 THR B O 1
ATOM 3799 N N . ALA B 1 53 ? 22.327 -1.431 12.280 1.00 23.25 71 ALA B N 1
ATOM 3800 C CA . ALA B 1 53 ? 21.227 -2.386 12.496 1.00 24.39 71 ALA B CA 1
ATOM 3801 C C . ALA B 1 53 ? 20.459 -2.673 11.216 1.00 26.87 71 ALA B C 1
ATOM 3802 O O . ALA B 1 53 ? 20.132 -3.830 10.936 1.00 29.94 71 ALA B O 1
ATOM 3804 N N . ILE B 1 54 ? 20.173 -1.626 10.443 1.00 25.47 72 ILE B N 1
ATOM 3805 C CA . ILE B 1 54 ? 19.430 -1.784 9.191 1.00 26.96 72 ILE B CA 1
ATOM 3806 C C . ILE B 1 54 ? 20.176 -2.707 8.230 1.00 27.33 72 ILE B C 1
ATOM 3807 O O . ILE B 1 54 ? 19.591 -3.643 7.692 1.00 29.61 72 ILE B O 1
ATOM 3812 N N . ASN B 1 55 ? 21.468 -2.450 8.036 1.00 26.80 73 ASN B N 1
ATOM 3813 C CA . ASN B 1 55 ? 22.301 -3.278 7.164 1.00 28.34 73 ASN B CA 1
ATOM 3814 C C . ASN B 1 55 ? 22.364 -4.740 7.604 1.00 28.30 73 ASN B C 1
ATOM 3815 O O . ASN B 1 55 ? 22.322 -5.649 6.767 1.00 30.67 73 ASN B O 1
ATOM 3820 N N . LEU B 1 56 ? 22.458 -4.963 8.911 1.00 25.65 74 LEU B N 1
ATOM 3821 C CA . LEU B 1 56 ? 22.520 -6.323 9.449 1.00 28.06 74 LEU B CA 1
ATOM 3822 C C . LEU B 1 56 ? 21.193 -7.051 9.275 1.00 31.16 74 LEU B C 1
ATOM 3823 O O . LEU B 1 56 ? 21.170 -8.213 8.851 1.00 32.80 74 LEU B O 1
ATOM 3828 N N . ALA B 1 57 ? 20.099 -6.366 9.600 1.00 31.53 75 ALA B N 1
ATOM 3829 C CA . ALA B 1 57 ? 18.752 -6.925 9.442 1.00 32.25 75 ALA B CA 1
ATOM 3830 C C . ALA B 1 57 ? 18.437 -7.257 7.987 1.00 33.94 75 ALA B C 1
ATOM 3831 O O . ALA B 1 57 ? 17.769 -8.252 7.710 1.00 36.52 75 ALA B O 1
ATOM 3833 N N . GLU B 1 58 ? 18.926 -6.436 7.060 1.00 36.46 76 GLU B N 1
ATOM 3834 C CA . GLU B 1 58 ? 18.735 -6.691 5.631 1.00 40.05 76 GLU B CA 1
ATOM 3835 C C . GLU B 1 58 ? 19.568 -7.875 5.123 1.00 41.43 76 GLU B C 1
ATOM 3836 O O . GLU B 1 58 ? 19.317 -8.385 4.029 1.00 46.02 76 GLU B O 1
ATOM 3842 N N . ARG B 1 59 ? 20.544 -8.313 5.918 1.00 37.25 77 ARG B N 1
ATOM 3843 C CA . ARG B 1 59 ? 21.292 -9.542 5.634 1.00 41.06 77 ARG B CA 1
ATOM 3844 C C . ARG B 1 59 ? 20.740 -10.764 6.373 1.00 40.85 77 ARG B C 1
ATOM 3845 O O . ARG B 1 59 ? 21.379 -11.819 6.396 1.00 45.71 77 ARG B O 1
ATOM 3853 N N . GLY B 1 60 ? 19.564 -10.620 6.978 1.00 39.68 78 GLY B N 1
ATOM 3854 C CA . GLY B 1 60 ? 18.859 -11.742 7.601 1.00 40.56 78 GLY B CA 1
ATOM 3855 C C . GLY B 1 60 ? 19.210 -12.015 9.053 1.00 40.55 78 GLY B C 1
ATOM 3856 O O . GLY B 1 60 ? 18.791 -13.027 9.608 1.00 45.12 78 GLY B O 1
ATOM 3857 N N . MET B 1 61 ? 19.967 -11.121 9.680 1.00 39.63 79 MET B N 1
ATOM 3858 C CA . MET B 1 61 ? 20.365 -11.313 11.074 1.00 36.78 79 MET B CA 1
ATOM 3859 C C . MET B 1 61 ? 19.399 -10.622 12.025 1.00 32.36 79 MET B C 1
ATOM 3860 O O . MET B 1 61 ? 18.876 -9.547 11.719 1.00 36.08 79 MET B O 1
ATOM 3865 N N . SER B 1 62 ? 19.154 -11.244 13.176 1.00 29.53 80 SER B N 1
ATOM 3866 C CA . SER B 1 62 ? 18.370 -10.612 14.230 1.00 30.10 80 SER B CA 1
ATOM 3867 C C . SER B 1 62 ? 19.236 -9.570 14.928 1.00 29.87 80 SER B C 1
ATOM 3868 O O . SER B 1 62 ? 20.420 -9.802 15.174 1.00 29.84 80 SER B O 1
ATOM 3871 N N . VAL B 1 63 ? 18.642 -8.416 15.217 1.00 28.83 81 VAL B N 1
ATOM 3872 C CA . VAL B 1 63 ? 19.356 -7.286 15.808 1.00 27.14 81 VAL B CA 1
ATOM 3873 C C . VAL B 1 63 ? 18.518 -6.639 16.895 1.00 26.47 81 VAL B C 1
ATOM 3874 O O . VAL B 1 63 ? 17.343 -6.325 16.680 1.00 29.18 81 VAL B O 1
ATOM 3878 N N . THR B 1 64 ? 19.130 -6.429 18.055 1.00 24.15 82 THR B N 1
ATOM 3879 C CA . THR B 1 64 ? 18.529 -5.650 19.124 1.00 25.26 82 THR B CA 1
ATOM 3880 C C . THR B 1 64 ? 19.405 -4.432 19.412 1.00 26.51 82 THR B C 1
ATOM 3881 O O . THR B 1 64 ? 20.609 -4.570 19.659 1.00 25.58 82 THR B O 1
ATOM 3885 N N . ILE B 1 65 ? 18.793 -3.250 19.362 1.00 25.57 83 ILE B N 1
ATOM 3886 C CA . ILE B 1 65 ? 19.436 -2.007 19.776 1.00 24.19 83 ILE B CA 1
ATOM 3887 C C . ILE B 1 65 ? 18.999 -1.664 21.194 1.00 23.88 83 ILE B C 1
ATOM 3888 O O . ILE B 1 65 ? 17.805 -1.717 21.518 1.00 26.01 83 ILE B O 1
ATOM 3893 N N . LEU B 1 66 ? 19.970 -1.305 22.030 1.00 22.93 84 LEU B N 1
ATOM 3894 C CA . LEU B 1 66 ? 19.711 -0.817 23.375 1.00 24.14 84 LEU B CA 1
ATOM 3895 C C . LEU B 1 66 ? 20.104 0.653 23.452 1.00 25.09 84 LEU B C 1
ATOM 3896 O O . LEU B 1 66 ? 21.209 1.034 23.054 1.00 25.16 84 LEU B O 1
ATOM 3901 N N . GLU B 1 67 ? 19.180 1.466 23.957 1.00 24.77 85 GLU B N 1
ATOM 3902 C CA . GLU B 1 67 ? 19.343 2.915 24.038 1.00 25.31 85 GLU B CA 1
ATOM 3903 C C . GLU B 1 67 ? 19.003 3.367 25.454 1.00 25.04 85 GLU B C 1
ATOM 3904 O O . GLU B 1 67 ? 17.886 3.159 25.926 1.00 27.06 85 GLU B O 1
ATOM 3910 N N . LYS B 1 68 ? 19.978 3.974 26.125 1.00 23.83 86 LYS B N 1
ATOM 3911 C CA . LYS B 1 68 ? 19.841 4.376 27.529 1.00 25.80 86 LYS B CA 1
ATOM 3912 C C . LYS B 1 68 ? 18.822 5.502 27.745 1.00 26.30 86 LYS B C 1
ATOM 3913 O O . LYS B 1 68 ? 18.219 5.606 28.820 1.00 27.45 86 LYS B O 1
ATOM 3919 N N . GLY B 1 69 ? 18.653 6.342 26.729 1.00 26.69 87 GLY B N 1
ATOM 3920 C CA . GLY B 1 69 ? 17.657 7.419 26.748 1.00 26.04 87 GLY B CA 1
ATOM 3921 C C . GLY B 1 69 ? 16.634 7.215 25.647 1.00 27.79 87 GLY B C 1
ATOM 3922 O O . GLY B 1 69 ? 15.812 6.300 25.714 1.00 29.00 87 GLY B O 1
ATOM 3923 N N . GLU B 1 70 ? 16.696 8.064 24.626 1.00 26.80 88 GLU B N 1
ATOM 3924 C CA . GLU B 1 70 ? 15.764 8.018 23.506 1.00 27.28 88 GLU B CA 1
ATOM 3925 C C . GLU B 1 70 ? 16.554 7.966 22.211 1.00 25.25 88 GLU B C 1
ATOM 3926 O O . GLU B 1 70 ? 17.710 8.386 22.168 1.00 24.99 88 GLU B O 1
ATOM 3932 N N . VAL B 1 71 ? 15.925 7.446 21.161 1.00 25.54 89 VAL B N 1
ATOM 3933 C CA . VAL B 1 71 ? 16.510 7.445 19.827 1.00 24.79 89 VAL B CA 1
ATOM 3934 C C . VAL B 1 71 ? 16.824 8.892 19.434 1.00 25.11 89 VAL B C 1
ATOM 3935 O O . VAL B 1 71 ? 15.979 9.783 19.584 1.00 24.27 89 VAL B O 1
ATOM 3939 N N . ALA B 1 72 ? 18.050 9.116 18.964 1.00 24.49 90 ALA B N 1
ATOM 3940 C CA . ALA B 1 72 ? 18.517 10.448 18.564 1.00 23.03 90 ALA B CA 1
ATOM 3941 C C . ALA B 1 72 ? 18.427 11.491 19.682 1.00 22.52 90 ALA B C 1
ATOM 3942 O O . ALA B 1 72 ? 18.262 12.679 19.413 1.00 23.45 90 ALA B O 1
ATOM 3944 N N . GLY B 1 73 ? 18.551 11.051 20.934 1.00 22.39 91 GLY B N 1
ATOM 3945 C CA . GLY B 1 73 ? 18.516 11.962 22.072 1.00 23.89 91 GLY B CA 1
ATOM 3946 C C . GLY B 1 73 ? 19.746 12.849 22.157 1.00 23.01 91 GLY B C 1
ATOM 3947 O O . GLY B 1 73 ? 19.667 13.987 22.623 1.00 25.15 91 GLY B O 1
ATOM 3948 N N . GLU B 1 74 ? 20.881 12.333 21.694 1.00 22.23 92 GLU B N 1
ATOM 3949 C CA . GLU B 1 74 ? 22.149 13.045 21.798 1.00 23.40 92 GLU B CA 1
ATOM 3950 C C . GLU B 1 74 ? 22.527 13.271 20.322 1.00 23.04 92 GLU B C 1
ATOM 3951 O O . GLU B 1 74 ? 21.637 13.359 19.479 1.00 28.22 92 GLU B O 1
ATOM 3957 N N . GLN B 1 75 ? 23.815 13.364 20.002 1.00 23.72 93 GLN B N 1
ATOM 3958 C CA . GLN B 1 75 ? 24.365 14.038 18.811 1.00 22.45 93 GLN B CA 1
ATOM 3959 C C . GLN B 1 75 ? 23.479 13.974 17.576 1.00 20.60 93 GLN B C 1
ATOM 3960 O O . GLN B 1 75 ? 23.308 14.975 16.881 1.00 22.05 93 GLN B O 1
ATOM 3966 N N . SER B 1 76 ? 22.931 12.791 17.295 1.00 20.68 94 SER B N 1
ATOM 3967 C CA . SER B 1 76 ? 22.205 12.563 16.048 1.00 20.57 94 SER B CA 1
ATOM 3968 C C . SER B 1 76 ? 20.919 13.382 15.953 1.00 21.52 94 SER B C 1
ATOM 3969 O O . SER B 1 76 ? 20.429 13.617 14.857 1.00 24.22 94 SER B O 1
ATOM 3972 N N . GLY B 1 77 ? 20.382 13.808 17.095 1.00 21.16 95 GLY B N 1
ATOM 3973 C CA . GLY B 1 77 ? 19.201 14.674 17.116 1.00 20.52 95 GLY B CA 1
ATOM 3974 C C . GLY B 1 77 ? 19.523 16.159 17.169 1.00 21.50 95 GLY B C 1
ATOM 3975 O O . GLY B 1 77 ? 18.606 16.982 17.091 1.00 23.81 95 GLY B O 1
ATOM 3976 N N . ARG B 1 78 ? 20.811 16.501 17.279 1.00 20.36 96 ARG B N 1
ATOM 3977 C CA . ARG B 1 78 ? 21.258 17.874 17.576 1.00 21.18 96 ARG B CA 1
ATOM 3978 C C . ARG B 1 78 ? 22.204 18.485 16.532 1.00 20.92 96 ARG B C 1
ATOM 3979 O O . ARG B 1 78 ? 22.624 19.635 16.674 1.00 22.56 96 ARG B O 1
ATOM 3987 N N . ALA B 1 79 ? 22.529 17.726 15.490 1.00 22.19 97 ALA B N 1
ATOM 3988 C CA . ALA B 1 79 ? 23.515 18.143 14.507 1.00 21.29 97 ALA B CA 1
ATOM 3989 C C . ALA B 1 79 ? 23.052 19.307 13.627 1.00 21.58 97 ALA B C 1
ATOM 3990 O O . ALA B 1 79 ? 21.872 19.459 13.353 1.00 23.91 97 ALA B O 1
ATOM 3992 N N . TYR B 1 80 ? 24.007 20.119 13.191 1.00 21.88 98 TYR B N 1
ATOM 3993 C CA . TYR B 1 80 ? 23.793 21.093 12.127 1.00 22.05 98 TYR B CA 1
ATOM 3994 C C . TYR B 1 80 ? 23.278 20.351 10.903 1.00 22.59 98 TYR B C 1
ATOM 3995 O O . TYR B 1 80 ? 22.321 20.775 10.255 1.00 23.60 98 TYR B O 1
ATOM 4004 N N . SER B 1 81 ? 23.933 19.232 10.614 1.00 22.96 99 SER B N 1
ATOM 4005 C CA . SER B 1 81 ? 23.404 18.195 9.738 1.00 23.66 99 SER B CA 1
ATOM 4006 C C . SER B 1 81 ? 23.497 18.529 8.243 1.00 23.43 99 SER B C 1
ATOM 4007 O O . SER B 1 81 ? 22.578 18.245 7.465 1.00 22.84 99 SER B O 1
ATOM 4010 N N . GLN B 1 82 ? 24.618 19.125 7.846 1.00 22.49 100 GLN B N 1
ATOM 4011 C CA . GLN B 1 82 ? 24.942 19.246 6.430 1.00 22.65 100 GLN B CA 1
ATOM 4012 C C . GLN B 1 82 ? 25.633 17.963 5.966 1.00 22.59 100 GLN B C 1
ATOM 4013 O O . GLN B 1 82 ? 26.560 17.456 6.618 1.00 22.93 100 GLN B O 1
ATOM 4019 N N . ILE B 1 83 ? 25.158 17.440 4.842 1.00 22.37 101 ILE B N 1
ATOM 4020 C CA . ILE B 1 83 ? 25.626 16.166 4.299 1.00 22.12 101 ILE B CA 1
ATOM 4021 C C . ILE B 1 83 ? 26.517 16.457 3.096 1.00 21.43 101 ILE B C 1
ATOM 4022 O O . ILE B 1 83 ? 26.027 16.659 1.979 1.00 23.38 101 ILE B O 1
ATOM 4027 N N . ILE B 1 84 ? 27.829 16.484 3.334 1.00 21.56 102 ILE B N 1
ATOM 4028 C CA . ILE B 1 84 ? 28.785 17.001 2.354 1.00 23.16 102 ILE B CA 1
ATOM 4029 C C . ILE B 1 84 ? 30.047 16.160 2.255 1.00 23.98 102 ILE B C 1
ATOM 4030 O O . ILE B 1 84 ? 30.410 15.461 3.198 1.00 24.03 102 ILE B O 1
ATOM 4035 N N . SER B 1 85 ? 30.721 16.259 1.109 1.00 23.98 103 SER B N 1
ATOM 4036 C CA . SER B 1 85 ? 32.019 15.621 0.900 1.00 24.52 103 SER B CA 1
ATOM 4037 C C . SER B 1 85 ? 33.168 16.627 0.788 1.00 22.99 103 SER B C 1
ATOM 4038 O O . SER B 1 85 ? 34.334 16.230 0.774 1.00 25.49 103 SER B O 1
ATOM 4041 N N . TYR B 1 86 ? 32.851 17.921 0.723 1.00 24.05 104 TYR B N 1
ATOM 4042 C CA . TYR B 1 86 ? 33.850 18.950 0.416 1.00 25.39 104 TYR B CA 1
ATOM 4043 C C . TYR B 1 86 ? 35.030 18.991 1.402 1.00 25.98 104 TYR B C 1
ATOM 4044 O O . TYR B 1 86 ? 34.842 18.9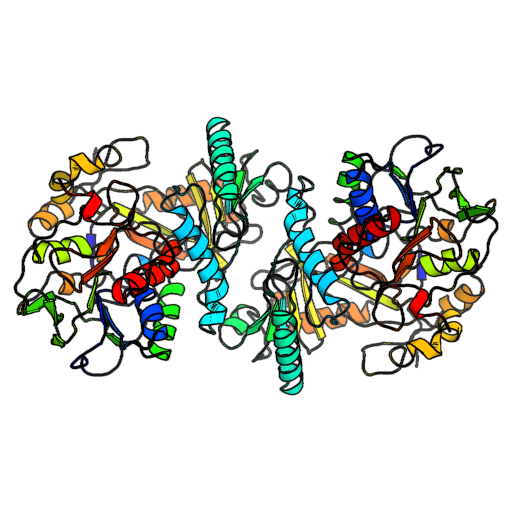97 2.618 1.00 27.27 104 TYR B O 1
ATOM 4053 N N . GLN B 1 87 ? 36.242 19.014 0.849 1.00 27.04 105 GLN B N 1
ATOM 4054 C CA . GLN B 1 87 ? 37.495 19.112 1.613 1.00 29.64 105 GLN B CA 1
ATOM 4055 C C . GLN B 1 87 ? 37.798 17.922 2.523 1.00 31.01 105 GLN B C 1
ATOM 4056 O O . GLN B 1 87 ? 38.596 18.044 3.448 1.00 31.99 105 GLN B O 1
ATOM 4062 N N . THR B 1 88 ? 37.192 16.768 2.250 1.00 30.01 106 THR B N 1
ATOM 4063 C CA . THR B 1 88 ? 37.481 15.571 3.033 1.00 29.92 106 THR B CA 1
ATOM 4064 C C . THR B 1 88 ? 38.810 14.957 2.602 1.00 29.66 106 THR B C 1
ATOM 4065 O O . THR B 1 88 ? 39.203 15.042 1.436 1.00 32.79 106 THR B O 1
ATOM 4069 N N . SER B 1 89 ? 39.498 14.337 3.551 1.00 29.28 107 SER B N 1
ATOM 4070 C CA . SER B 1 89 ? 40.748 13.646 3.262 1.00 30.58 107 SER B CA 1
ATOM 4071 C C . SER B 1 89 ? 40.485 12.454 2.337 1.00 31.16 107 SER B C 1
ATOM 4072 O O . SER B 1 89 ? 39.340 12.017 2.205 1.00 29.19 107 SER B O 1
ATOM 4075 N N . PRO B 1 90 ? 41.538 11.926 1.686 1.00 30.14 108 PRO B N 1
ATOM 4076 C CA . PRO B 1 90 ? 41.328 10.748 0.834 1.00 32.88 108 PRO B CA 1
ATOM 4077 C C . PRO B 1 90 ? 40.796 9.521 1.592 1.00 32.06 108 PRO B C 1
ATOM 4078 O O . PRO B 1 90 ? 40.097 8.695 1.005 1.00 34.37 108 PRO B O 1
ATOM 4082 N N . GLU B 1 91 ? 41.121 9.416 2.879 1.00 32.95 109 GLU B N 1
ATOM 4083 C CA . GLU B 1 91 ? 40.675 8.295 3.714 1.00 34.33 109 GLU B CA 1
ATOM 4084 C C . GLU B 1 91 ? 39.182 8.386 4.026 1.00 32.27 109 GLU B C 1
ATOM 4085 O O . GLU B 1 91 ? 38.491 7.368 4.125 1.00 32.80 109 GLU B O 1
ATOM 4091 N N . ILE B 1 92 ? 38.708 9.619 4.171 1.00 30.30 110 ILE B N 1
ATOM 4092 C CA . ILE B 1 92 ? 37.341 9.934 4.585 1.00 29.34 110 ILE B CA 1
ATOM 4093 C C . ILE B 1 92 ? 36.404 10.183 3.401 1.00 25.55 110 ILE B C 1
ATOM 4094 O O . ILE B 1 92 ? 35.203 9.944 3.497 1.00 24.56 110 ILE B O 1
ATOM 4099 N N . PHE B 1 93 ? 36.953 10.656 2.286 1.00 27.01 111 PHE B N 1
ATOM 4100 C CA . PHE B 1 93 ? 36.146 11.022 1.117 1.00 27.38 111 PHE B CA 1
ATOM 4101 C C . PHE B 1 93 ? 35.149 9.932 0.673 1.00 25.86 111 PHE B C 1
ATOM 4102 O O . PHE B 1 93 ? 33.964 10.221 0.513 1.00 25.79 111 PHE B O 1
ATOM 4110 N N . PRO B 1 94 ? 35.606 8.674 0.503 1.00 28.34 112 PRO B N 1
ATOM 4111 C CA . PRO B 1 94 ? 34.650 7.627 0.093 1.00 28.90 112 PRO B CA 1
ATOM 4112 C C . PRO B 1 94 ? 33.454 7.481 1.041 1.00 28.35 112 PRO B C 1
ATOM 4113 O O . PRO B 1 94 ? 32.325 7.270 0.596 1.00 27.39 112 PRO B O 1
ATOM 4117 N N . LEU B 1 95 ? 33.717 7.587 2.340 1.00 26.20 113 LEU B N 1
ATOM 4118 C CA . LEU B 1 95 ? 32.675 7.508 3.365 1.00 25.40 113 LEU B CA 1
ATOM 4119 C C . LEU B 1 95 ? 31.607 8.599 3.174 1.00 22.68 113 LEU B C 1
ATOM 4120 O O . LEU B 1 95 ? 30.421 8.360 3.372 1.00 24.41 113 LEU B O 1
ATOM 4125 N N . HIS B 1 96 ? 32.035 9.801 2.801 1.00 22.75 114 HIS B N 1
ATOM 4126 C CA . HIS B 1 96 ? 31.105 10.911 2.567 1.00 22.29 114 HIS B CA 1
ATOM 4127 C C . HIS B 1 96 ? 30.429 10.822 1.198 1.00 22.54 114 HIS B C 1
ATOM 4128 O O . HIS B 1 96 ? 29.220 11.048 1.071 1.00 22.35 114 HIS B O 1
ATOM 4135 N N . HIS B 1 97 ? 31.223 10.502 0.182 1.00 23.94 115 HIS B N 1
ATOM 4136 C CA . HIS B 1 97 ? 30.728 10.352 -1.188 1.00 25.06 115 HIS B CA 1
ATOM 4137 C C . HIS B 1 97 ? 29.672 9.245 -1.253 1.00 24.99 115 HIS B C 1
ATOM 4138 O O . HIS B 1 97 ? 28.589 9.441 -1.806 1.00 25.33 115 HIS B O 1
ATOM 4145 N N . TYR B 1 98 ? 29.983 8.096 -0.658 1.00 25.28 116 TYR B N 1
ATOM 4146 C CA . TYR B 1 98 ? 29.056 6.970 -0.632 1.00 25.45 116 TYR B CA 1
ATOM 4147 C C . TYR B 1 98 ? 27.893 7.237 0.323 1.00 25.08 116 TYR B C 1
ATOM 4148 O O . TYR B 1 98 ? 26.750 6.869 0.031 1.00 22.99 116 TYR B O 1
ATOM 4157 N N . GLY B 1 99 ? 28.169 7.900 1.448 1.00 24.76 117 GLY B N 1
ATOM 4158 C CA . GLY B 1 99 ? 27.108 8.330 2.362 1.00 24.29 117 GLY B CA 1
ATOM 4159 C C . GLY B 1 99 ? 26.025 9.126 1.649 1.00 23.31 117 GLY B C 1
ATOM 4160 O O . GLY B 1 99 ? 24.838 8.896 1.851 1.00 24.31 117 GLY B O 1
ATOM 4161 N N . LYS B 1 100 ? 26.444 10.060 0.804 1.00 23.65 118 LYS B N 1
ATOM 4162 C CA . LYS B 1 100 ? 25.517 10.876 0.022 1.00 24.12 118 LYS B CA 1
ATOM 4163 C C . LYS B 1 100 ? 24.718 10.035 -0.975 1.00 24.42 118 LYS B C 1
ATOM 4164 O O . LYS B 1 100 ? 23.513 10.232 -1.132 1.00 27.07 118 LYS B O 1
ATOM 4170 N N . ILE B 1 101 ? 25.391 9.099 -1.635 1.00 25.38 119 ILE B N 1
ATOM 4171 C CA . ILE B 1 101 ? 24.719 8.183 -2.567 1.00 27.58 119 ILE B CA 1
ATOM 4172 C C . ILE B 1 101 ? 23.595 7.446 -1.838 1.00 27.10 119 ILE B C 1
ATOM 4173 O O . ILE B 1 101 ? 22.460 7.406 -2.316 1.00 27.98 119 ILE B O 1
ATOM 4178 N N . LEU B 1 102 ? 23.897 6.898 -0.661 1.00 25.32 120 LEU B N 1
ATOM 4179 C CA . LEU B 1 102 ? 22.896 6.160 0.111 1.00 27.06 120 LEU B CA 1
ATOM 4180 C C . LEU B 1 102 ? 21.777 7.063 0.613 1.00 25.52 120 LEU B C 1
ATOM 4181 O O . LEU B 1 102 ? 20.612 6.682 0.586 1.00 25.07 120 LEU B O 1
ATOM 4186 N N . TRP B 1 103 ? 22.124 8.265 1.063 1.00 24.61 121 TRP B N 1
ATOM 4187 C CA . TRP B 1 103 ? 21.103 9.212 1.498 1.00 24.36 121 TRP B CA 1
ATOM 4188 C C . TRP B 1 103 ? 20.117 9.542 0.370 1.00 24.11 121 TRP B C 1
ATOM 4189 O O . TRP B 1 103 ? 18.913 9.631 0.601 1.00 24.23 121 TRP B O 1
ATOM 4200 N N . ARG B 1 104 ? 20.632 9.724 -0.843 1.00 24.97 122 ARG B N 1
ATOM 4201 C CA . ARG B 1 104 ? 19.783 10.036 -2.003 1.00 26.91 122 ARG B CA 1
ATOM 4202 C C . ARG B 1 104 ? 18.780 8.913 -2.316 1.00 29.95 122 ARG B C 1
ATOM 4203 O O . ARG B 1 104 ? 17.702 9.176 -2.846 1.00 29.35 122 ARG B O 1
ATOM 4211 N N . GLY B 1 105 ? 19.123 7.673 -1.968 1.00 31.92 123 GLY B N 1
ATOM 4212 C CA . GLY B 1 105 ? 18.206 6.539 -2.145 1.00 30.41 123 GLY B CA 1
ATOM 4213 C C . GLY B 1 105 ? 17.378 6.178 -0.922 1.00 28.78 123 GLY B C 1
ATOM 4214 O O . GLY B 1 105 ? 16.576 5.246 -0.972 1.00 33.53 123 GLY B O 1
ATOM 4215 N N . MET B 1 106 ? 17.543 6.919 0.170 1.00 29.31 124 MET B N 1
ATOM 4216 C CA . MET B 1 106 ? 17.003 6.512 1.469 1.00 28.49 124 MET B CA 1
ATOM 4217 C C . MET B 1 106 ? 15.485 6.592 1.571 1.00 29.25 124 MET B C 1
ATOM 4218 O O . MET B 1 106 ? 14.849 5.672 2.083 1.00 29.14 124 MET B O 1
ATOM 4223 N N . ASN B 1 107 ? 14.904 7.696 1.112 1.00 29.37 125 ASN B N 1
ATOM 4224 C CA . ASN B 1 107 ? 13.456 7.859 1.195 1.00 28.93 125 ASN B CA 1
ATOM 4225 C C . ASN B 1 107 ? 12.744 6.783 0.385 1.00 27.70 125 ASN B C 1
ATOM 4226 O O . ASN B 1 107 ? 11.743 6.238 0.833 1.00 29.69 125 ASN B O 1
ATOM 4231 N N . GLU B 1 108 ? 13.284 6.472 -0.790 1.00 31.38 126 GLU B N 1
ATOM 4232 C CA . GLU B 1 108 ? 12.776 5.373 -1.614 1.00 34.74 126 GLU B CA 1
ATOM 4233 C C . GLU B 1 108 ? 12.925 4.032 -0.902 1.00 36.85 126 GLU B C 1
ATOM 4234 O O . GLU B 1 108 ? 12.007 3.211 -0.909 1.00 36.34 126 GLU B O 1
ATOM 4240 N N . LYS B 1 109 ? 14.092 3.814 -0.300 1.00 36.09 127 LYS B N 1
ATOM 4241 C CA . LYS B 1 109 ? 14.397 2.555 0.373 1.00 34.52 127 LYS B CA 1
ATOM 4242 C C . LYS B 1 109 ? 13.386 2.274 1.477 1.00 32.76 127 LYS B C 1
ATOM 4243 O O . LYS B 1 109 ? 12.832 1.177 1.548 1.00 35.60 127 LYS B O 1
ATOM 4249 N N . ILE B 1 110 ? 13.130 3.270 2.321 1.00 29.07 128 ILE B N 1
ATOM 4250 C CA . ILE B 1 110 ? 12.289 3.073 3.503 1.00 32.34 128 ILE B CA 1
ATOM 4251 C C . ILE B 1 110 ? 10.809 3.415 3.279 1.00 32.88 128 ILE B C 1
ATOM 4252 O O . ILE B 1 110 ? 9.988 3.212 4.172 1.00 31.87 128 ILE B O 1
ATOM 4257 N N . GLY B 1 111 ? 10.473 3.929 2.098 1.00 35.34 129 GLY B N 1
ATOM 4258 C CA . GLY B 1 111 ? 9.091 4.309 1.787 1.00 35.30 129 GLY B CA 1
ATOM 4259 C C . GLY B 1 111 ? 8.522 5.360 2.726 1.00 35.29 129 GLY B C 1
ATOM 4260 O O . GLY B 1 111 ? 7.363 5.288 3.118 1.00 35.91 129 GLY B O 1
ATOM 4261 N N . ALA B 1 112 ? 9.346 6.334 3.101 1.00 34.85 130 ALA B N 1
ATOM 4262 C CA . ALA B 1 112 ? 8.913 7.427 3.969 1.00 33.96 130 ALA B CA 1
ATOM 4263 C C . ALA B 1 112 ? 9.883 8.585 3.804 1.00 31.63 130 ALA B C 1
ATOM 4264 O O . ALA B 1 112 ? 10.898 8.446 3.127 1.00 31.38 130 ALA B O 1
ATOM 4266 N N . ASP B 1 113 ? 9.568 9.722 4.414 1.00 29.92 131 ASP B N 1
ATOM 4267 C CA . ASP B 1 113 ? 10.382 10.926 4.248 1.00 29.68 131 ASP B CA 1
ATOM 4268 C C . ASP B 1 113 ? 11.295 11.144 5.454 1.00 26.39 131 ASP B C 1
ATOM 4269 O O . ASP B 1 113 ? 10.832 11.522 6.527 1.00 27.06 131 ASP B O 1
ATOM 4274 N N . THR B 1 114 ? 12.592 10.914 5.259 1.00 27.21 132 THR B N 1
ATOM 4275 C CA . THR B 1 114 ? 13.599 11.169 6.300 1.00 25.70 132 THR B CA 1
ATOM 4276 C C . THR B 1 114 ? 13.843 12.662 6.526 1.00 25.46 132 THR B C 1
ATOM 4277 O O . THR B 1 114 ? 14.480 13.054 7.513 1.00 25.91 132 THR B O 1
ATOM 4281 N N . SER B 1 115 ? 13.339 13.473 5.598 1.00 26.46 133 SER B N 1
ATOM 4282 C CA . SER B 1 115 ? 13.644 14.902 5.475 1.00 26.29 133 SER B CA 1
ATOM 4283 C C . SER B 1 115 ? 14.918 15.154 4.650 1.00 26.81 133 SER B C 1
ATOM 4284 O O . SER B 1 115 ? 15.291 16.310 4.439 1.00 27.45 133 SER B O 1
ATOM 4287 N N . TYR B 1 116 ? 15.562 14.097 4.149 1.00 25.52 134 TYR B N 1
ATOM 4288 C CA . TYR B 1 116 ? 16.749 14.277 3.312 1.00 26.09 134 TYR B CA 1
ATOM 4289 C C . TYR B 1 116 ? 16.401 14.993 2.015 1.00 26.86 134 TYR B C 1
ATOM 4290 O O . TYR B 1 116 ? 15.445 14.626 1.330 1.00 28.27 134 TYR B O 1
ATOM 4299 N N . ARG B 1 117 ? 17.198 16.007 1.695 1.00 27.31 135 ARG B N 1
ATOM 4300 C CA . ARG B 1 117 ? 17.055 16.784 0.469 1.00 29.13 135 ARG B CA 1
ATOM 4301 C C . ARG B 1 117 ? 18.430 17.036 -0.126 1.00 28.73 135 ARG B C 1
ATOM 4302 O O . ARG B 1 117 ? 19.386 17.286 0.607 1.00 29.92 135 ARG B O 1
ATOM 4310 N N . THR B 1 118 ? 18.527 16.941 -1.449 1.00 27.86 136 THR B N 1
ATOM 4311 C CA . THR B 1 118 ? 19.688 17.407 -2.184 1.00 29.09 136 THR B CA 1
ATOM 4312 C C . THR B 1 118 ? 19.424 18.885 -2.476 1.00 28.58 136 THR B C 1
ATOM 4313 O O . THR B 1 118 ? 18.432 19.224 -3.122 1.00 33.20 136 THR B O 1
ATOM 4317 N N . GLN B 1 119 ? 20.284 19.765 -1.974 1.00 27.73 137 GLN B N 1
ATOM 4318 C CA . GLN B 1 119 ? 20.025 21.213 -2.044 1.00 28.33 137 GLN B CA 1
ATOM 4319 C C . GLN B 1 119 ? 21.177 22.058 -2.600 1.00 26.54 137 GLN B C 1
ATOM 4320 O O . GLN B 1 119 ? 20.939 23.158 -3.086 1.00 31.63 137 GLN B O 1
ATOM 4326 N N . GLY B 1 120 ? 22.413 21.570 -2.506 1.00 24.92 138 GLY B N 1
ATOM 4327 C CA . GLY B 1 120 ? 23.574 22.335 -2.955 1.00 25.24 138 GLY B CA 1
ATOM 4328 C C . GLY B 1 120 ? 24.133 23.237 -1.863 1.00 24.67 138 GLY B C 1
ATOM 4329 O O . GLY B 1 120 ? 23.389 23.747 -1.018 1.00 24.61 138 GLY B O 1
ATOM 4330 N N . ARG B 1 121 ? 25.451 23.426 -1.883 1.00 24.69 139 ARG B N 1
ATOM 4331 C CA . ARG B 1 121 ? 26.153 24.197 -0.860 1.00 23.92 139 ARG B CA 1
ATOM 4332 C C . ARG B 1 121 ? 27.146 25.156 -1.492 1.00 24.65 139 ARG B C 1
ATOM 4333 O O . ARG B 1 121 ? 28.016 24.740 -2.252 1.00 25.40 139 ARG B O 1
ATOM 4341 N N . VAL B 1 122 ? 27.025 26.434 -1.157 1.00 25.80 140 VAL B N 1
ATOM 4342 C CA . VAL B 1 122 ? 27.939 27.451 -1.667 1.00 26.83 140 VAL B CA 1
ATOM 4343 C C . VAL B 1 122 ? 28.838 27.922 -0.529 1.00 25.40 140 VAL B C 1
ATOM 4344 O O . VAL B 1 122 ? 28.352 28.476 0.462 1.00 25.01 140 VAL B O 1
ATOM 4348 N N . GLU B 1 123 ? 30.138 27.661 -0.663 1.00 23.85 141 GLU B N 1
ATOM 4349 C CA . GLU B 1 123 ? 31.134 28.162 0.275 1.00 25.77 141 GLU B CA 1
ATOM 4350 C C . GLU B 1 123 ? 31.968 29.239 -0.398 1.00 25.98 141 GLU B C 1
ATOM 4351 O O . GLU B 1 123 ? 32.844 28.939 -1.215 1.00 26.56 141 GLU B O 1
ATOM 4357 N N . ALA B 1 124 ? 31.698 30.492 -0.047 1.00 27.81 142 ALA B N 1
ATOM 4358 C CA . ALA B 1 124 ? 32.471 31.611 -0.587 1.00 28.27 142 ALA B CA 1
ATOM 4359 C C . ALA B 1 124 ? 33.900 31.521 -0.068 1.00 29.29 142 ALA B C 1
ATOM 4360 O O . ALA B 1 124 ? 34.125 31.158 1.088 1.00 31.48 142 ALA B O 1
ATOM 4362 N N . LEU B 1 125 ? 34.861 31.824 -0.935 1.00 29.74 143 LEU B N 1
ATOM 4363 C CA . LEU B 1 125 ? 36.276 31.685 -0.603 1.00 31.18 143 LEU B CA 1
ATOM 4364 C C . LEU B 1 125 ? 36.905 33.062 -0.376 1.00 34.21 143 LEU B C 1
ATOM 4365 O O . LEU B 1 125 ? 36.689 33.990 -1.158 1.00 34.50 143 LEU B O 1
ATOM 4370 N N . ALA B 1 126 ? 37.684 33.178 0.699 1.00 36.43 144 ALA B N 1
ATOM 4371 C CA . ALA B 1 126 ? 38.155 34.482 1.192 1.00 38.29 144 ALA B CA 1
ATOM 4372 C C . ALA B 1 126 ? 39.259 35.112 0.339 1.00 38.88 144 ALA B C 1
ATOM 4373 O O . ALA B 1 126 ? 39.302 36.336 0.189 1.00 42.37 144 ALA B O 1
ATOM 4375 N N . ASP B 1 127 ? 40.144 34.281 -0.208 1.00 36.67 145 ASP B N 1
ATOM 4376 C CA . ASP B 1 127 ? 41.317 34.764 -0.944 1.00 41.35 145 ASP B CA 1
ATOM 4377 C C . ASP B 1 127 ? 41.845 33.719 -1.937 1.00 41.93 145 ASP B C 1
ATOM 4378 O O . ASP B 1 127 ? 41.259 32.646 -2.073 1.00 42.77 145 ASP B O 1
ATOM 4383 N N . GLU B 1 128 ? 42.946 34.035 -2.621 1.00 46.60 146 GLU B N 1
ATOM 4384 C CA . GLU B 1 128 ? 43.517 33.139 -3.645 1.00 48.18 146 GLU B CA 1
ATOM 4385 C C . GLU B 1 128 ? 44.041 31.844 -3.044 1.00 43.56 146 GLU B C 1
ATOM 4386 O O . GLU B 1 128 ? 44.026 30.806 -3.703 1.00 44.73 146 GLU B O 1
ATOM 4392 N N . LYS B 1 129 ? 44.546 31.917 -1.814 1.00 42.68 147 LYS B N 1
ATOM 4393 C CA . LYS B 1 129 ? 45.063 30.732 -1.129 1.00 45.69 147 LYS B CA 1
ATOM 4394 C C . LYS B 1 129 ? 43.937 29.741 -0.863 1.00 42.18 147 LYS B C 1
ATOM 4395 O O . LYS B 1 129 ? 44.100 28.543 -1.079 1.00 41.92 147 LYS B O 1
ATOM 4401 N N . ALA B 1 130 ? 42.795 30.253 -0.409 1.00 39.19 148 ALA B N 1
ATOM 4402 C CA . ALA B 1 130 ? 41.595 29.436 -0.246 1.00 35.35 148 ALA B CA 1
ATOM 4403 C C . ALA B 1 130 ? 41.109 28.895 -1.595 1.00 35.45 148 ALA B C 1
ATOM 4404 O O . ALA B 1 130 ? 40.718 27.737 -1.698 1.00 32.21 148 ALA B O 1
ATOM 4406 N N . LEU B 1 131 ? 41.147 29.730 -2.632 1.00 36.43 149 LEU B N 1
ATOM 4407 C CA . LEU B 1 131 ? 40.756 29.302 -3.978 1.00 36.37 149 LEU B CA 1
ATOM 4408 C C . LEU B 1 131 ? 41.660 28.192 -4.514 1.00 37.16 149 LEU B C 1
ATOM 4409 O O . LEU B 1 131 ? 41.172 27.202 -5.060 1.00 37.23 149 LEU B O 1
ATOM 4414 N N . ASP B 1 132 ? 42.972 28.361 -4.359 1.00 38.04 150 ASP B N 1
ATOM 4415 C CA . ASP B 1 132 ? 43.934 27.350 -4.804 1.00 40.61 150 ASP B CA 1
ATOM 4416 C C . ASP B 1 132 ? 43.740 26.018 -4.075 1.00 37.20 150 ASP B C 1
ATOM 4417 O O . ASP B 1 132 ? 43.792 24.958 -4.694 1.00 40.22 150 ASP B O 1
ATOM 4422 N N . ARG B 1 133 ? 43.527 26.081 -2.764 1.00 38.00 151 ARG B N 1
ATOM 4423 C CA . ARG B 1 133 ? 43.225 24.886 -1.967 1.00 39.48 151 ARG B CA 1
ATOM 4424 C C . ARG B 1 133 ? 41.974 24.178 -2.486 1.00 36.89 151 ARG B C 1
ATOM 4425 O O . ARG B 1 133 ? 41.960 22.952 -2.646 1.00 35.91 151 ARG B O 1
ATOM 4433 N N . ALA B 1 134 ? 40.927 24.958 -2.743 1.00 31.86 152 ALA B N 1
ATOM 4434 C CA . ALA B 1 134 ? 39.668 24.420 -3.253 1.00 32.62 152 ALA B CA 1
ATOM 4435 C C . ALA B 1 134 ? 39.863 23.762 -4.617 1.00 32.74 152 ALA B C 1
ATOM 4436 O O . ALA B 1 134 ? 39.367 22.662 -4.859 1.00 31.07 152 ALA B O 1
ATOM 4438 N N . GLN B 1 135 ? 40.598 24.431 -5.502 1.00 34.03 153 GLN B N 1
ATOM 4439 C CA . GLN B 1 135 ? 40.845 23.900 -6.844 1.00 36.04 153 GLN B CA 1
ATOM 4440 C C . GLN B 1 135 ? 41.625 22.591 -6.793 1.00 34.41 153 GLN B C 1
ATOM 4441 O O . GLN B 1 135 ? 41.252 21.616 -7.448 1.00 39.32 153 GLN B O 1
ATOM 4447 N N . GLU B 1 136 ? 42.697 22.574 -6.005 1.00 36.97 154 GLU B N 1
ATOM 4448 C CA . GLU B 1 136 ? 43.523 21.377 -5.846 1.00 40.04 154 GLU B CA 1
ATOM 4449 C C . GLU B 1 136 ? 42.718 20.213 -5.274 1.00 36.82 154 GLU B C 1
ATOM 4450 O O . GLU B 1 136 ? 42.836 19.085 -5.754 1.00 34.21 154 GLU B O 1
ATOM 4456 N N . TRP B 1 137 ? 41.884 20.488 -4.271 1.00 35.04 155 TRP B N 1
ATOM 4457 C CA . TRP B 1 137 ? 41.036 19.443 -3.696 1.00 33.27 155 TRP B CA 1
ATOM 4458 C C . TRP B 1 137 ? 40.046 18.896 -4.722 1.00 32.33 155 TRP B C 1
ATOM 4459 O O . TRP B 1 137 ? 39.916 17.682 -4.878 1.00 35.38 155 TRP B O 1
ATOM 4470 N N . ILE B 1 138 ? 39.345 19.795 -5.407 1.00 33.28 156 ILE B N 1
ATOM 4471 C CA . ILE B 1 138 ? 38.368 19.407 -6.426 1.00 36.01 156 ILE B CA 1
ATOM 4472 C C . ILE B 1 138 ? 39.004 18.537 -7.510 1.00 36.42 156 ILE B C 1
ATOM 4473 O O . ILE B 1 138 ? 38.442 17.510 -7.888 1.00 36.72 156 ILE B O 1
ATOM 4478 N N . LYS B 1 139 ? 40.174 18.945 -7.996 1.00 38.77 157 LYS B N 1
ATOM 4479 C CA . LYS B 1 139 ? 40.878 18.192 -9.038 1.00 41.42 157 LYS B CA 1
ATOM 4480 C C . LYS B 1 139 ? 41.112 16.744 -8.608 1.00 41.91 157 LYS B C 1
ATOM 4481 O O . LYS B 1 139 ? 40.742 15.814 -9.323 1.00 41.63 157 LYS B O 1
ATOM 4487 N N . THR B 1 140 ? 41.717 16.566 -7.435 1.00 41.22 158 THR B N 1
ATOM 4488 C CA . THR B 1 140 ? 42.060 15.231 -6.935 1.00 42.23 158 THR B CA 1
ATOM 4489 C C . THR B 1 140 ? 40.821 14.392 -6.613 1.00 41.51 158 THR B C 1
ATOM 4490 O O . THR B 1 140 ? 40.809 13.184 -6.860 1.00 41.12 158 THR B O 1
ATOM 4494 N N . ALA B 1 141 ? 39.784 15.033 -6.072 1.00 36.63 159 ALA B N 1
ATOM 4495 C CA . ALA B 1 141 ? 38.527 14.346 -5.753 1.00 37.99 159 ALA B CA 1
ATOM 4496 C C . ALA B 1 141 ? 37.771 13.891 -7.003 1.00 38.86 159 ALA B C 1
ATOM 4497 O O . ALA B 1 141 ? 37.140 12.833 -6.992 1.00 35.78 159 ALA B O 1
ATOM 4499 N N . LYS B 1 142 ? 37.821 14.690 -8.069 1.00 41.75 160 LYS B N 1
ATOM 4500 C CA . LYS B 1 142 ? 37.227 14.297 -9.355 1.00 44.22 160 LYS B CA 1
ATOM 4501 C C . LYS B 1 142 ? 37.883 13.023 -9.884 1.00 44.01 160 LYS B C 1
ATOM 4502 O O . LYS B 1 142 ? 37.197 12.124 -10.369 1.00 46.12 160 LYS B O 1
ATOM 4508 N N . GLU B 1 143 ? 39.209 12.955 -9.778 1.00 44.17 161 GLU B N 1
ATOM 4509 C CA . GLU B 1 143 ? 39.978 11.795 -10.242 1.00 50.32 161 GLU B CA 1
ATOM 4510 C C . GLU B 1 143 ? 39.615 10.517 -9.488 1.00 51.97 161 GLU B C 1
ATOM 4511 O O . GLU B 1 143 ? 39.517 9.443 -10.083 1.00 55.49 161 GLU B O 1
ATOM 4517 N N . THR B 1 144 ? 39.418 10.644 -8.178 1.00 49.96 162 THR B N 1
ATOM 4518 C CA . THR B 1 144 ? 39.261 9.486 -7.298 1.00 45.43 162 THR B CA 1
ATOM 4519 C C . THR B 1 144 ? 37.812 9.157 -6.921 1.00 43.27 162 THR B C 1
ATOM 4520 O O . THR B 1 144 ? 37.571 8.148 -6.260 1.00 45.34 162 THR B O 1
ATOM 4524 N N . ALA B 1 145 ? 36.857 9.994 -7.330 1.00 40.48 163 ALA B N 1
ATOM 4525 C CA . ALA B 1 145 ? 35.443 9.777 -6.998 1.00 41.49 163 ALA B CA 1
ATOM 4526 C C . ALA B 1 145 ? 35.027 8.345 -7.310 1.00 42.74 163 ALA B C 1
ATOM 4527 O O . ALA B 1 145 ? 35.207 7.874 -8.433 1.00 48.49 163 ALA B O 1
ATOM 4529 N N . GLY B 1 146 ? 34.477 7.659 -6.312 1.00 40.51 164 GLY B N 1
ATOM 4530 C CA . GLY B 1 146 ? 34.175 6.237 -6.434 1.00 39.28 164 GLY B CA 1
ATOM 4531 C C . GLY B 1 146 ? 32.736 5.915 -6.776 1.00 37.67 164 GLY B C 1
ATOM 4532 O O . GLY B 1 146 ? 31.920 6.808 -7.025 1.00 36.53 164 GLY B O 1
ATOM 4533 N N . PHE B 1 147 ? 32.445 4.614 -6.804 1.00 35.62 165 PHE B N 1
ATOM 4534 C CA . PHE B 1 147 ? 31.083 4.092 -6.922 1.00 39.44 165 PHE B CA 1
ATOM 4535 C C . PHE B 1 147 ? 30.366 4.497 -8.215 1.00 39.96 165 PHE B C 1
ATOM 4536 O O . PHE B 1 147 ? 29.138 4.562 -8.254 1.00 39.22 165 PHE B O 1
ATOM 4544 N N . ASP B 1 148 ? 31.146 4.749 -9.267 1.00 42.48 166 ASP B N 1
ATOM 4545 C CA . ASP B 1 148 ? 30.626 5.173 -10.575 1.00 46.04 166 ASP B CA 1
ATOM 4546 C C . ASP B 1 148 ? 29.721 6.407 -10.494 1.00 44.22 166 ASP B C 1
ATOM 4547 O O . ASP B 1 148 ? 28.792 6.561 -11.285 1.00 42.29 166 ASP B O 1
ATOM 4552 N N . VAL B 1 149 ? 30.005 7.280 -9.532 1.00 43.31 167 VAL B N 1
ATOM 4553 C CA . VAL B 1 149 ? 29.287 8.535 -9.375 1.00 40.22 167 VAL B CA 1
ATOM 4554 C C . VAL B 1 149 ? 30.341 9.630 -9.370 1.00 36.40 167 VAL B C 1
ATOM 4555 O O . VAL B 1 149 ? 31.203 9.647 -8.489 1.00 35.11 167 VAL B O 1
ATOM 4559 N N . PRO B 1 150 ? 30.300 10.533 -10.366 1.00 38.64 168 PRO B N 1
ATOM 4560 C CA . PRO B 1 150 ? 31.323 11.573 -10.391 1.00 37.45 168 PRO B CA 1
ATOM 4561 C C . PRO B 1 150 ? 31.132 12.590 -9.269 1.00 34.31 168 PRO B C 1
ATOM 4562 O O . PRO B 1 150 ? 30.021 12.761 -8.763 1.00 35.42 168 PRO B O 1
ATOM 4566 N N . LEU B 1 151 ? 32.221 13.237 -8.881 1.00 33.00 169 LEU B N 1
ATOM 4567 C CA . LEU B 1 151 ? 32.149 14.383 -7.994 1.00 35.12 169 LEU B CA 1
ATOM 4568 C C . LEU B 1 151 ? 31.322 15.468 -8.674 1.00 37.29 169 LEU B C 1
ATOM 4569 O O . LEU B 1 151 ? 31.482 15.723 -9.870 1.00 42.02 169 LEU B O 1
ATOM 4574 N N . ASN B 1 152 ? 30.427 16.087 -7.915 1.00 35.13 170 ASN B N 1
ATOM 4575 C CA . ASN B 1 152 ? 29.588 17.155 -8.427 1.00 32.79 170 ASN B CA 1
ATOM 4576 C C . ASN B 1 152 ? 29.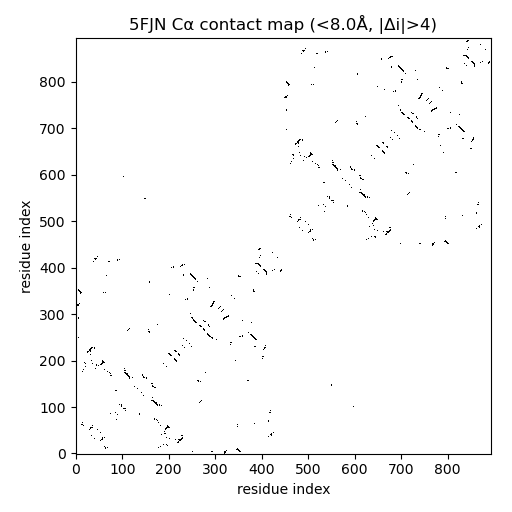865 18.440 -7.645 1.00 30.77 170 ASN B C 1
ATOM 4577 O O . ASN B 1 152 ? 28.967 19.039 -7.050 1.00 30.07 170 ASN B O 1
ATOM 4582 N N . THR B 1 153 ? 31.134 18.839 -7.667 1.00 29.09 171 THR B N 1
ATOM 4583 C CA . THR B 1 153 ? 31.623 20.018 -6.967 1.00 30.28 171 THR B CA 1
ATOM 4584 C C . THR B 1 153 ? 32.520 20.831 -7.901 1.00 30.97 171 THR B C 1
ATOM 4585 O O . THR B 1 153 ? 33.377 20.276 -8.589 1.00 31.06 171 THR B O 1
ATOM 4589 N N . ARG B 1 154 ? 32.320 22.121 -7.904 1.00 30.66 172 ARG B N 1
ATOM 4590 C CA . ARG B 1 154 ? 33.074 23.004 -8.790 1.00 32.63 172 ARG B CA 1
ATOM 4591 C C . ARG B 1 154 ? 33.111 24.431 -8.262 1.00 33.54 172 ARG B C 1
ATOM 4592 O O . ARG B 1 154 ? 32.328 24.807 -7.389 1.00 31.23 172 ARG B O 1
ATOM 4600 N N . ILE B 1 155 ? 34.020 25.239 -8.838 1.00 35.39 173 ILE B N 1
ATOM 4601 C CA . ILE B 1 155 ? 34.135 26.654 -8.530 1.00 35.80 173 ILE B CA 1
ATOM 4602 C C . ILE B 1 155 ? 33.100 27.428 -9.339 1.00 35.28 173 ILE B C 1
ATOM 4603 O O . ILE B 1 155 ? 32.922 27.172 -10.528 1.00 38.19 173 ILE B O 1
ATOM 4608 N N . ILE B 1 156 ? 32.422 28.372 -8.696 1.00 33.56 174 ILE B N 1
ATOM 4609 C CA . ILE B 1 156 ? 31.529 29.283 -9.409 1.00 35.25 174 ILE B CA 1
ATOM 4610 C C . ILE B 1 156 ? 31.889 30.737 -9.131 1.00 36.81 174 ILE B C 1
ATOM 4611 O O . ILE B 1 156 ? 32.478 31.057 -8.096 1.00 33.41 174 ILE B O 1
ATOM 4616 N N . LYS B 1 157 ? 31.542 31.598 -10.086 1.00 39.41 175 LYS B N 1
ATOM 4617 C CA . LYS B 1 157 ? 31.762 33.039 -9.988 1.00 40.60 175 LYS B CA 1
ATOM 4618 C C . LYS B 1 157 ? 30.578 33.785 -10.589 1.00 40.34 175 LYS B C 1
ATOM 4619 O O . LYS B 1 157 ? 29.608 33.174 -11.040 1.00 42.65 175 LYS B O 1
ATOM 4625 N N . GLY B 1 158 ? 30.685 35.112 -10.609 1.00 40.62 176 GLY B N 1
ATOM 4626 C CA . GLY B 1 158 ? 29.808 35.960 -11.409 1.00 42.57 176 GLY B CA 1
ATOM 4627 C C . GLY B 1 158 ? 28.331 35.814 -11.105 1.00 45.11 176 GLY B C 1
ATOM 4628 O O . GLY B 1 158 ? 27.929 35.796 -9.939 1.00 46.83 176 GLY B O 1
ATOM 4629 N N . GLU B 1 159 ? 27.525 35.690 -12.156 1.00 45.18 177 GLU B N 1
ATOM 4630 C CA . GLU B 1 159 ? 26.071 35.731 -12.008 1.00 44.75 177 GLU B CA 1
ATOM 4631 C C . GLU B 1 159 ? 25.502 34.487 -11.317 1.00 39.92 177 GLU B C 1
ATOM 4632 O O . GLU B 1 159 ? 24.555 34.618 -10.539 1.00 37.68 177 GLU B O 1
ATOM 4638 N N . GLU B 1 160 ? 26.071 33.300 -11.570 1.00 37.47 178 GLU B N 1
ATOM 4639 C CA A GLU B 1 160 ? 25.560 32.109 -10.895 0.50 38.13 178 GLU B CA 1
ATOM 4640 C CA B GLU B 1 160 ? 25.643 32.060 -10.901 0.50 38.65 178 GLU B CA 1
ATOM 4641 C C . GLU B 1 160 ? 25.797 32.215 -9.390 1.00 38.19 178 GLU B C 1
ATOM 4642 O O . GLU B 1 160 ? 24.921 31.852 -8.610 1.00 35.52 178 GLU B O 1
ATOM 4653 N N . LEU B 1 161 ? 26.955 32.734 -8.988 1.00 35.29 179 LEU B N 1
ATOM 4654 C CA . LEU B 1 161 ? 27.264 32.907 -7.576 1.00 33.81 179 LEU B CA 1
ATOM 4655 C C . LEU B 1 161 ? 26.322 33.920 -6.928 1.00 32.55 179 LEU B C 1
ATOM 4656 O O . LEU B 1 161 ? 25.747 33.652 -5.872 1.00 31.54 179 LEU B O 1
ATOM 4661 N N . SER B 1 162 ? 26.162 35.077 -7.565 1.00 32.84 180 SER B N 1
ATOM 4662 C CA . SER B 1 162 ? 25.282 36.123 -7.044 1.00 34.26 180 SER B CA 1
ATOM 4663 C C . SER B 1 162 ? 23.836 35.653 -6.946 1.00 31.26 180 SER B C 1
ATOM 4664 O O . SER B 1 162 ? 23.123 36.028 -6.016 1.00 32.35 180 SER B O 1
ATOM 4667 N N . ASN B 1 163 ? 23.404 34.846 -7.914 1.00 32.29 181 ASN B N 1
ATOM 4668 C CA . ASN B 1 163 ? 22.045 34.295 -7.908 1.00 32.48 181 ASN B CA 1
ATOM 4669 C C . ASN B 1 163 ? 21.813 33.329 -6.743 1.00 31.16 181 ASN B C 1
ATOM 4670 O O . ASN B 1 163 ? 20.737 33.333 -6.141 1.00 34.10 181 ASN B O 1
ATOM 4675 N N . ARG B 1 164 ? 22.820 32.516 -6.423 1.00 31.73 182 ARG B N 1
ATOM 4676 C CA A ARG B 1 164 ? 22.724 31.586 -5.295 0.50 32.52 182 ARG B CA 1
ATOM 4677 C CA B ARG B 1 164 ? 22.738 31.594 -5.282 0.50 32.13 182 ARG B CA 1
ATOM 4678 C C . ARG B 1 164 ? 22.794 32.356 -3.966 1.00 32.40 182 ARG B C 1
ATOM 4679 O O . ARG B 1 164 ? 22.082 32.027 -3.020 1.00 34.28 182 ARG B O 1
ATOM 4694 N N . LEU B 1 165 ? 23.642 33.386 -3.908 1.00 31.50 183 LEU B N 1
ATOM 4695 C CA . LEU B 1 165 ? 23.771 34.222 -2.709 1.00 31.47 183 LEU B CA 1
ATOM 4696 C C . LEU B 1 165 ? 22.937 35.496 -2.811 1.00 33.45 183 LEU B C 1
ATOM 4697 O O . LEU B 1 165 ? 23.404 36.582 -2.468 1.00 36.26 183 LEU B O 1
ATOM 4702 N N . VAL B 1 166 ? 21.693 35.347 -3.258 1.00 36.57 184 VAL B N 1
ATOM 4703 C CA . VAL B 1 166 ? 20.803 36.485 -3.488 1.00 38.44 184 VAL B CA 1
ATOM 4704 C C . VAL B 1 166 ? 20.692 37.387 -2.255 1.00 38.65 184 VAL B C 1
ATOM 4705 O O . VAL B 1 166 ? 20.501 36.907 -1.134 1.00 37.88 184 VAL B O 1
ATOM 4709 N N . GLY B 1 167 ? 20.845 38.692 -2.474 1.00 39.90 185 GLY B N 1
ATOM 4710 C CA . GLY B 1 167 ? 20.703 39.688 -1.409 1.00 36.32 185 GLY B CA 1
ATOM 4711 C C . GLY B 1 167 ? 21.944 39.929 -0.566 1.00 34.47 185 GLY B C 1
ATOM 4712 O O . GLY B 1 167 ? 21.920 40.762 0.340 1.00 36.86 185 GLY B O 1
ATOM 4713 N N . ALA B 1 168 ? 23.030 39.218 -0.860 1.00 33.29 186 ALA B N 1
ATOM 4714 C CA . ALA B 1 168 ? 24.261 39.324 -0.074 1.00 36.12 186 ALA B CA 1
ATOM 4715 C C . ALA B 1 168 ? 24.836 40.739 -0.138 1.00 39.45 186 ALA B C 1
ATOM 4716 O O . ALA B 1 168 ? 24.985 41.298 -1.220 1.00 38.10 186 ALA B O 1
ATOM 4718 N N . GLN B 1 169 ? 25.161 41.310 1.019 1.00 38.21 187 GLN B N 1
ATOM 4719 C CA . GLN B 1 169 ? 25.700 42.673 1.074 1.00 37.87 187 GLN B CA 1
ATOM 4720 C C . GLN B 1 169 ? 27.203 42.733 0.797 1.00 38.81 187 GLN B C 1
ATOM 4721 O O . GLN B 1 169 ? 27.731 43.793 0.457 1.00 43.80 187 GLN B O 1
ATOM 4727 N N . THR B 1 170 ? 27.890 41.605 0.940 1.00 36.82 188 THR B N 1
ATOM 4728 C CA . THR B 1 170 ? 29.312 41.518 0.620 1.00 37.16 188 THR B CA 1
ATOM 4729 C C . THR B 1 170 ? 29.467 40.995 -0.807 1.00 37.84 188 THR B C 1
ATOM 4730 O O . THR B 1 170 ? 28.860 39.983 -1.160 1.00 37.02 188 THR B O 1
ATOM 4734 N N . PRO B 1 171 ? 30.281 41.677 -1.635 1.00 39.29 189 PRO B N 1
ATOM 4735 C CA . PRO B 1 171 ? 30.472 41.246 -3.016 1.00 38.34 189 PRO B CA 1
ATOM 4736 C C . PRO B 1 171 ? 31.412 40.039 -3.137 1.00 37.00 189 PRO B C 1
ATOM 4737 O O . PRO B 1 171 ? 32.562 40.175 -3.558 1.00 33.37 189 PRO B O 1
ATOM 4741 N N . TRP B 1 172 ? 30.913 38.859 -2.776 1.00 35.36 190 TRP B N 1
ATOM 4742 C CA . TRP B 1 172 ? 31.686 37.628 -2.938 1.00 32.57 190 TRP B CA 1
ATOM 4743 C C . TRP B 1 172 ? 31.952 37.413 -4.420 1.00 32.38 190 TRP B C 1
ATOM 4744 O O . TRP B 1 172 ? 31.101 37.703 -5.261 1.00 36.10 190 TRP B O 1
ATOM 4755 N N . THR B 1 173 ? 33.144 36.924 -4.732 1.00 31.19 191 THR B N 1
ATOM 4756 C CA . THR B 1 173 ? 33.588 36.807 -6.115 1.00 33.57 191 THR B CA 1
ATOM 4757 C C . THR B 1 173 ? 33.790 35.360 -6.563 1.00 34.02 191 THR B C 1
ATOM 4758 O O . THR B 1 173 ? 33.657 35.055 -7.746 1.00 33.42 191 THR B O 1
ATOM 4762 N N . VAL B 1 174 ? 34.120 34.471 -5.630 1.00 33.36 192 VAL B N 1
ATOM 4763 C CA . VAL B 1 174 ? 34.346 33.068 -5.968 1.00 32.69 192 VAL B CA 1
ATOM 4764 C C . VAL B 1 174 ? 33.895 32.133 -4.839 1.00 33.10 192 VAL B C 1
ATOM 4765 O O . VAL B 1 174 ? 33.971 32.484 -3.658 1.00 32.10 192 VAL B O 1
ATOM 4769 N N . ALA B 1 175 ? 33.421 30.948 -5.215 1.00 30.75 193 ALA B N 1
ATOM 4770 C CA . ALA B 1 175 ? 32.927 29.976 -4.240 1.00 28.64 193 ALA B CA 1
ATOM 4771 C C . ALA B 1 175 ? 33.073 28.541 -4.724 1.00 29.96 193 ALA B C 1
ATOM 4772 O O . ALA B 1 175 ? 33.061 28.269 -5.935 1.00 29.94 193 ALA B O 1
ATOM 4774 N N . ALA B 1 176 ? 33.215 27.630 -3.763 1.00 28.81 194 ALA B N 1
ATOM 4775 C CA . ALA B 1 176 ? 33.141 26.201 -4.023 1.00 28.24 194 ALA B CA 1
ATOM 4776 C C . ALA B 1 176 ? 31.682 25.788 -3.899 1.00 28.88 194 ALA B C 1
ATOM 4777 O O . ALA B 1 176 ? 31.063 25.977 -2.846 1.00 29.56 194 ALA B O 1
ATOM 4779 N N . PHE B 1 177 ? 31.140 25.238 -4.983 1.00 26.97 195 PHE B N 1
ATOM 4780 C CA . PHE B 1 177 ? 29.736 24.860 -5.065 1.00 26.86 195 PHE B CA 1
ATOM 4781 C C . PHE B 1 177 ? 29.646 23.341 -5.094 1.00 28.98 195 PHE B C 1
ATOM 4782 O O . PHE B 1 177 ? 29.968 22.719 -6.106 1.00 28.08 195 PHE B O 1
ATOM 4790 N N . GLU B 1 178 ? 29.249 22.748 -3.968 1.00 28.90 196 GLU B N 1
ATOM 4791 C CA . GLU B 1 178 ? 28.946 21.321 -3.920 1.00 26.71 196 GLU B CA 1
ATOM 4792 C C . GLU B 1 178 ? 27.483 21.181 -4.304 1.00 26.19 196 GLU B C 1
ATOM 4793 O O . GLU B 1 178 ? 26.574 21.325 -3.483 1.00 24.93 196 GLU B O 1
ATOM 4799 N N . GLU B 1 179 ? 27.278 20.922 -5.588 1.00 27.51 197 GLU B N 1
ATOM 4800 C CA . GLU B 1 179 ? 25.971 20.982 -6.203 1.00 28.67 197 GLU B CA 1
ATOM 4801 C C . GLU B 1 179 ? 25.000 19.940 -5.646 1.00 26.35 197 GLU B C 1
ATOM 4802 O O . GLU B 1 179 ? 23.801 20.197 -5.525 1.00 25.17 197 GLU B O 1
ATOM 4808 N N . ASP B 1 180 ? 25.526 18.771 -5.295 1.00 26.09 198 ASP B N 1
ATOM 4809 C CA . ASP B 1 180 ? 24.696 17.696 -4.773 1.00 26.84 198 ASP B CA 1
ATOM 4810 C C . ASP B 1 180 ? 24.829 17.538 -3.254 1.00 26.00 198 ASP B C 1
ATOM 4811 O O . ASP B 1 180 ? 24.611 16.459 -2.724 1.00 25.62 198 ASP B O 1
ATOM 4816 N N . SER B 1 181 ? 25.169 18.613 -2.551 1.00 26.81 199 SER B N 1
ATOM 4817 C CA . SER B 1 181 ? 25.230 18.547 -1.091 1.00 24.89 199 SER B CA 1
ATOM 4818 C C . SER B 1 181 ? 23.842 18.240 -0.544 1.00 24.81 199 SER B C 1
ATOM 4819 O O . SER B 1 181 ? 22.827 18.654 -1.117 1.00 25.53 199 SER B O 1
ATOM 4822 N N . GLY B 1 182 ? 23.807 17.521 0.572 1.00 24.17 200 GLY B N 1
ATOM 4823 C CA . GLY B 1 182 ? 22.562 17.137 1.195 1.00 23.98 200 GLY B CA 1
ATOM 4824 C C . GLY B 1 182 ? 22.264 17.838 2.502 1.00 22.40 200 GLY B C 1
ATOM 4825 O O . GLY B 1 182 ? 23.137 18.466 3.112 1.00 21.76 200 GLY B O 1
ATOM 4826 N N . SER B 1 183 ? 21.007 17.709 2.914 1.00 22.14 201 SER B N 1
ATOM 4827 C CA . SER B 1 183 ? 20.505 18.205 4.187 1.00 22.77 201 SER B CA 1
ATOM 4828 C C . SER B 1 183 ? 19.563 17.159 4.770 1.00 22.92 201 SER B C 1
ATOM 4829 O O . SER B 1 183 ? 18.744 16.602 4.048 1.00 24.02 201 SER B O 1
ATOM 4832 N N . VAL B 1 184 ? 19.683 16.888 6.064 1.00 22.87 202 VAL B N 1
ATOM 4833 C CA . VAL B 1 184 ? 18.644 16.162 6.784 1.00 24.19 202 VAL B CA 1
ATOM 4834 C C . VAL B 1 184 ? 18.361 16.907 8.078 1.00 23.59 202 VAL B C 1
ATOM 4835 O O . VAL B 1 184 ? 19.278 17.399 8.736 1.00 24.60 202 VAL B O 1
ATOM 4839 N N . ASP B 1 185 ? 17.083 17.031 8.416 1.00 23.14 203 ASP B N 1
ATOM 4840 C CA . ASP B 1 185 ? 16.689 17.668 9.659 1.00 23.89 203 ASP B CA 1
ATOM 4841 C C . ASP B 1 185 ? 16.844 16.603 10.736 1.00 22.63 203 ASP B C 1
ATOM 4842 O O . ASP B 1 185 ? 16.129 15.604 10.708 1.00 22.92 203 ASP B O 1
ATOM 4847 N N . PRO B 1 186 ? 17.789 16.800 11.678 1.00 22.50 204 PRO B N 1
ATOM 4848 C CA . PRO B 1 186 ? 18.127 15.719 12.614 1.00 25.11 204 PRO B CA 1
ATOM 4849 C C . PRO B 1 186 ? 16.995 15.330 13.573 1.00 26.50 204 PRO B C 1
ATOM 4850 O O . PRO B 1 186 ? 16.968 14.204 14.079 1.00 27.95 204 PRO B O 1
ATOM 4854 N N . GLU B 1 187 ? 16.063 16.247 13.814 1.00 27.24 205 GLU B N 1
ATOM 4855 C CA . GLU B 1 187 ? 14.872 15.922 14.597 1.00 27.05 205 GLU B CA 1
ATOM 4856 C C . GLU B 1 187 ? 14.001 14.866 13.902 1.00 25.73 205 GLU B C 1
ATOM 4857 O O . GLU B 1 187 ? 13.243 14.161 14.559 1.00 27.62 205 GLU B O 1
ATOM 4863 N N . THR B 1 188 ? 14.122 14.768 12.578 1.00 24.22 206 THR B N 1
ATOM 4864 C CA . THR B 1 188 ? 13.283 13.897 11.763 1.00 25.42 206 THR B CA 1
ATOM 4865 C C . THR B 1 188 ? 14.003 12.637 11.288 1.00 25.04 206 THR B C 1
ATOM 4866 O O . THR B 1 188 ? 13.417 11.554 11.286 1.00 28.05 206 THR B O 1
ATOM 4870 N N . GLY B 1 189 ? 15.267 12.787 10.894 1.00 25.06 207 GLY B N 1
ATOM 4871 C CA . GLY B 1 189 ? 15.991 11.758 10.153 1.00 24.26 207 GLY B CA 1
ATOM 4872 C C . GLY B 1 189 ? 16.200 10.433 10.865 1.00 25.28 207 GLY B C 1
ATOM 4873 O O . GLY B 1 189 ? 15.713 9.393 10.410 1.00 22.61 207 GLY B O 1
ATOM 4874 N N . THR B 1 190 ? 16.930 10.465 11.976 1.00 24.19 208 THR B N 1
ATOM 4875 C CA . THR B 1 190 ? 17.244 9.237 12.706 1.00 23.84 208 THR B CA 1
ATOM 4876 C C . THR B 1 190 ? 15.979 8.551 13.249 1.00 24.15 208 THR B C 1
ATOM 4877 O O . THR B 1 190 ? 15.844 7.331 13.124 1.00 24.96 208 THR B O 1
ATOM 4881 N N . PRO B 1 191 ? 15.042 9.324 13.838 1.00 24.90 209 PRO B N 1
ATOM 4882 C CA . PRO B 1 191 ? 13.798 8.678 14.273 1.00 25.94 209 PRO B CA 1
ATOM 4883 C C . PRO B 1 191 ? 13.039 7.980 13.140 1.00 26.05 209 PRO B C 1
ATOM 4884 O O . PRO B 1 191 ? 12.499 6.890 13.342 1.00 27.34 209 PRO B O 1
ATOM 4888 N N . THR B 1 192 ? 13.009 8.589 11.957 1.00 26.64 210 THR B N 1
ATOM 4889 C CA . THR B 1 192 ? 12.342 7.978 10.800 1.00 27.37 210 THR B CA 1
ATOM 4890 C C . THR B 1 192 ? 13.050 6.688 10.379 1.00 28.39 210 THR B C 1
ATOM 4891 O O . THR B 1 192 ? 12.405 5.709 9.999 1.00 28.96 210 THR B O 1
ATOM 4895 N N . LEU B 1 193 ? 14.373 6.687 10.469 1.00 26.69 211 LEU B N 1
ATOM 4896 C CA . LEU B 1 193 ? 15.163 5.485 10.185 1.00 26.54 211 LEU B CA 1
ATOM 4897 C C . LEU B 1 193 ? 14.959 4.391 11.236 1.00 23.89 211 LEU B C 1
ATOM 4898 O O . LEU B 1 193 ? 14.954 3.205 10.903 1.00 28.99 211 LEU B O 1
ATOM 4903 N N . ALA B 1 194 ? 14.793 4.794 12.495 1.00 22.98 212 ALA B N 1
ATOM 4904 C CA . ALA B 1 194 ? 14.497 3.860 13.581 1.00 24.78 212 ALA B CA 1
ATOM 4905 C C . ALA B 1 194 ? 13.140 3.186 13.367 1.00 27.67 212 ALA B C 1
ATOM 4906 O O . ALA B 1 194 ? 12.994 1.987 13.618 1.00 27.68 212 ALA B O 1
ATOM 4908 N N . ARG B 1 195 ? 12.169 3.946 12.871 1.00 28.44 213 ARG B N 1
ATOM 4909 C CA . ARG B 1 195 ? 10.861 3.392 12.545 1.00 31.03 213 ARG B CA 1
ATOM 4910 C C . ARG B 1 195 ? 10.990 2.285 11.501 1.00 29.64 213 ARG B C 1
ATOM 4911 O O . ARG B 1 195 ? 10.401 1.213 11.643 1.00 32.38 213 ARG B O 1
ATOM 4919 N N . TYR B 1 196 ? 11.767 2.551 10.455 1.00 27.48 214 TYR B N 1
ATOM 4920 C CA . TYR B 1 196 ? 12.000 1.573 9.396 1.00 29.62 214 TYR B CA 1
ATOM 4921 C C . TYR B 1 196 ? 12.729 0.340 9.920 1.00 30.40 214 TYR B C 1
ATOM 4922 O O . TYR B 1 196 ? 12.397 -0.788 9.546 1.00 29.29 214 TYR B O 1
ATOM 4931 N N . ALA B 1 197 ? 13.729 0.558 10.772 1.00 29.17 215 ALA B N 1
ATOM 4932 C CA . ALA B 1 197 ? 14.462 -0.549 11.385 1.00 28.61 215 ALA B CA 1
ATOM 4933 C C . ALA B 1 197 ? 13.496 -1.504 12.090 1.00 30.82 215 ALA B C 1
ATOM 4934 O O . ALA B 1 197 ? 13.558 -2.720 11.888 1.00 32.17 215 ALA B O 1
ATOM 4936 N N . LYS B 1 198 ? 12.608 -0.945 12.907 1.00 29.80 216 LYS B N 1
ATOM 4937 C CA . LYS B 1 198 ? 11.586 -1.738 13.600 1.00 31.50 216 LYS B CA 1
ATOM 4938 C C . LYS B 1 198 ? 10.649 -2.450 12.633 1.00 34.68 216 LYS B C 1
ATOM 4939 O O . LYS B 1 198 ? 10.275 -3.596 12.870 1.00 36.50 216 LYS B O 1
ATOM 4945 N N . GLN B 1 199 ? 10.275 -1.782 11.545 1.00 36.77 217 GLN B N 1
ATOM 4946 C CA . GLN B 1 199 ? 9.400 -2.392 10.539 1.00 37.34 217 GLN B CA 1
ATOM 4947 C C . GLN B 1 199 ? 10.013 -3.638 9.900 1.00 36.37 217 GLN B C 1
ATOM 4948 O O . GLN B 1 199 ? 9.285 -4.568 9.540 1.00 35.72 217 GLN B O 1
ATOM 4954 N N . ILE B 1 200 ? 11.340 -3.666 9.764 1.00 34.63 218 ILE B N 1
ATOM 4955 C CA . ILE B 1 200 ? 12.022 -4.830 9.179 1.00 32.55 218 ILE B CA 1
ATOM 4956 C C . ILE B 1 200 ? 12.580 -5.815 10.217 1.00 30.14 218 ILE B C 1
ATOM 4957 O O . ILE B 1 200 ? 13.336 -6.719 9.860 1.00 34.01 218 ILE B O 1
ATOM 4962 N N . GLY B 1 201 ? 12.204 -5.649 11.485 1.00 29.06 219 GLY B N 1
ATOM 4963 C CA . GLY B 1 201 ? 12.488 -6.649 12.521 1.00 32.15 219 GLY B CA 1
ATOM 4964 C C . GLY B 1 201 ? 13.511 -6.288 13.588 1.00 31.92 219 GLY B C 1
ATOM 4965 O O . GLY B 1 201 ? 13.728 -7.063 14.521 1.00 31.24 219 GLY B O 1
ATOM 4966 N N . VAL B 1 202 ? 14.142 -5.124 13.470 1.00 30.41 220 VAL B N 1
ATOM 4967 C CA . VAL B 1 202 ? 15.081 -4.665 14.492 1.00 28.38 220 VAL B CA 1
ATOM 4968 C C . VAL B 1 202 ? 14.301 -4.339 15.761 1.00 28.11 220 VAL B C 1
ATOM 4969 O O . VAL B 1 202 ? 13.278 -3.658 15.708 1.00 33.27 220 VAL B O 1
ATOM 4973 N N . LYS B 1 203 ? 14.781 -4.823 16.900 1.00 26.45 221 LYS B N 1
ATOM 4974 C CA . LYS B 1 203 ? 14.171 -4.508 18.185 1.00 28.66 221 LYS B CA 1
ATOM 4975 C C . LYS B 1 203 ? 14.935 -3.353 18.816 1.00 29.49 221 LYS B C 1
ATOM 4976 O O . LYS B 1 203 ? 16.164 -3.368 18.845 1.00 30.63 221 LYS B O 1
ATOM 4982 N N . ILE B 1 204 ? 14.211 -2.345 19.298 1.00 28.77 222 ILE B N 1
ATOM 4983 C CA . ILE B 1 204 ? 14.837 -1.160 19.888 1.00 27.88 222 ILE B CA 1
ATOM 4984 C C . ILE B 1 204 ? 14.238 -0.894 21.258 1.00 29.03 222 ILE B C 1
ATOM 4985 O O . ILE B 1 204 ? 13.052 -0.571 21.378 1.00 32.62 222 ILE B O 1
ATOM 4990 N N . TYR B 1 205 ? 15.064 -1.031 22.288 1.00 27.66 223 TYR B N 1
ATOM 4991 C CA . TYR B 1 205 ? 14.628 -0.816 23.662 1.00 29.59 223 TYR B CA 1
ATOM 4992 C C . TYR B 1 205 ? 15.240 0.463 24.207 1.00 29.60 223 TYR B C 1
ATOM 4993 O O . TYR B 1 205 ? 16.452 0.546 24.414 1.00 30.95 223 TYR B O 1
ATOM 5002 N N . THR B 1 206 ? 14.390 1.465 24.417 1.00 29.44 224 THR B N 1
ATOM 5003 C CA . THR B 1 206 ? 14.816 2.757 24.948 1.00 28.81 224 THR B CA 1
ATOM 5004 C C . THR B 1 206 ? 14.727 2.720 26.468 1.00 27.06 224 THR B C 1
ATOM 5005 O O . THR B 1 206 ? 14.150 1.796 27.034 1.00 30.70 224 THR B O 1
ATOM 5009 N N . HIS B 1 207 ? 15.299 3.728 27.123 1.00 28.21 225 HIS B N 1
ATOM 5010 C CA . HIS B 1 207 ? 15.408 3.753 28.584 1.00 30.07 225 HIS B CA 1
ATOM 5011 C C . HIS B 1 207 ? 16.043 2.456 29.101 1.00 30.13 225 HIS B C 1
ATOM 5012 O O . HIS B 1 207 ? 15.643 1.926 30.142 1.00 31.08 225 HIS B O 1
ATOM 5019 N N . CYS B 1 208 ? 17.033 1.957 28.361 1.00 28.56 226 CYS B N 1
ATOM 5020 C CA . CYS B 1 208 ? 17.678 0.686 28.672 1.00 27.96 226 CYS B CA 1
ATOM 5021 C C . CYS B 1 208 ? 19.182 0.782 28.413 1.00 27.61 226 CYS B C 1
ATOM 5022 O O . CYS B 1 208 ? 19.653 0.612 27.283 1.00 28.74 226 CYS B O 1
ATOM 5025 N N . ALA B 1 209 ? 19.913 1.064 29.486 1.00 27.01 227 ALA B N 1
ATOM 5026 C CA . ALA B 1 209 ? 21.356 1.243 29.449 1.00 27.31 227 ALA B CA 1
ATOM 5027 C C . ALA B 1 209 ? 22.098 -0.091 29.440 1.00 28.12 227 ALA B C 1
ATOM 5028 O O . ALA B 1 209 ? 21.743 -1.018 30.172 1.00 29.49 227 ALA B O 1
ATOM 5030 N N . VAL B 1 210 ? 23.131 -0.184 28.608 1.00 27.83 228 VAL B N 1
ATOM 5031 C CA . VAL B 1 210 ? 24.030 -1.335 28.629 1.00 26.66 228 VAL B CA 1
ATOM 5032 C C . VAL B 1 210 ? 25.169 -1.032 29.591 1.00 28.47 228 VAL B C 1
ATOM 5033 O O . VAL B 1 210 ? 25.892 -0.049 29.416 1.00 27.59 228 VAL B O 1
ATOM 5037 N N . ARG B 1 211 ? 25.320 -1.880 30.606 1.00 28.04 229 ARG B N 1
ATOM 5038 C CA . ARG B 1 211 ? 26.337 -1.686 31.634 1.00 29.52 229 ARG B CA 1
ATOM 5039 C C . ARG B 1 211 ? 27.680 -2.252 31.189 1.00 31.05 229 ARG B C 1
ATOM 5040 O O . ARG B 1 211 ? 28.732 -1.658 31.445 1.00 34.13 229 ARG B O 1
ATOM 5048 N N . GLY B 1 212 ? 27.645 -3.395 30.515 1.00 28.15 230 GLY B N 1
ATOM 5049 C CA . GLY B 1 212 ? 28.872 -4.013 30.041 1.00 30.65 230 GLY B CA 1
ATOM 5050 C C . GLY B 1 212 ? 28.650 -5.278 29.247 1.00 29.94 230 GLY B C 1
ATOM 5051 O O . GLY B 1 212 ? 27.510 -5.650 28.941 1.00 28.93 230 GLY B O 1
ATOM 5052 N N . ILE B 1 213 ? 29.763 -5.926 28.913 1.00 30.32 231 ILE B N 1
ATOM 5053 C CA . ILE B 1 213 ? 29.785 -7.136 28.100 1.00 31.02 231 ILE B CA 1
ATOM 5054 C C . ILE B 1 213 ? 30.476 -8.235 28.901 1.00 31.43 231 ILE B C 1
ATOM 5055 O O . ILE B 1 213 ? 31.426 -7.963 29.630 1.00 32.13 231 ILE B O 1
ATOM 5060 N N . GLU B 1 214 ? 29.982 -9.465 28.775 1.00 32.70 232 GLU B N 1
ATOM 5061 C CA . GLU B 1 214 ? 30.598 -10.622 29.424 1.00 33.32 232 GLU B CA 1
ATOM 5062 C C . GLU B 1 214 ? 31.153 -11.559 28.367 1.00 33.96 232 GLU B C 1
ATOM 5063 O O . GLU B 1 214 ? 30.610 -11.660 27.262 1.00 31.67 232 GLU B O 1
ATOM 5069 N N . THR B 1 215 ? 32.249 -12.229 28.708 1.00 32.87 233 THR B N 1
ATOM 5070 C CA . THR B 1 215 ? 32.900 -13.147 27.789 1.00 33.44 233 THR B CA 1
ATOM 5071 C C . THR B 1 215 ? 33.029 -14.527 28.413 1.00 32.95 233 THR B C 1
ATOM 5072 O O . THR B 1 215 ? 32.977 -14.679 29.634 1.00 34.26 233 THR B O 1
ATOM 5076 N N . ALA B 1 216 ? 33.182 -15.521 27.546 1.00 32.78 234 ALA B N 1
ATOM 5077 C CA . ALA B 1 216 ? 33.500 -16.887 27.944 1.00 36.11 234 ALA B CA 1
ATOM 5078 C C . ALA B 1 216 ? 34.413 -17.479 26.874 1.00 35.44 234 ALA B C 1
ATOM 5079 O O . ALA B 1 216 ? 34.129 -17.363 25.679 1.00 36.87 234 ALA B O 1
ATOM 5081 N N . GLY B 1 217 ? 35.519 -18.088 27.297 1.00 36.72 235 GLY B N 1
ATOM 5082 C CA . GLY B 1 217 ? 36.514 -18.616 26.364 1.00 38.30 235 GLY B CA 1
ATOM 5083 C C . GLY B 1 217 ? 37.164 -17.534 25.516 1.00 35.72 235 GLY B C 1
ATOM 5084 O O . GLY B 1 217 ? 37.628 -17.801 24.410 1.00 39.50 235 GLY B O 1
ATOM 5085 N N . GLY B 1 218 ? 37.202 -16.311 26.043 1.00 34.44 236 GLY B N 1
ATOM 5086 C CA . GLY B 1 218 ? 37.727 -15.160 25.314 1.00 36.50 236 GLY B CA 1
ATOM 5087 C C . GLY B 1 218 ? 36.805 -14.608 24.236 1.00 38.01 236 GLY B C 1
ATOM 5088 O O . GLY B 1 218 ? 37.188 -13.684 23.523 1.00 40.28 236 GLY B O 1
ATOM 5089 N N . LYS B 1 219 ? 35.599 -15.167 24.123 1.00 38.85 237 LYS B N 1
ATOM 5090 C CA . LYS B 1 219 ? 34.594 -14.719 23.151 1.00 40.54 237 LYS B CA 1
ATOM 5091 C C . LYS B 1 219 ? 33.436 -14.079 23.895 1.00 37.11 237 LYS B C 1
ATOM 5092 O O . LYS B 1 219 ? 33.150 -14.442 25.032 1.00 33.27 237 LYS B O 1
ATOM 5098 N N . ILE B 1 220 ? 32.756 -13.138 23.251 1.00 37.32 238 ILE B N 1
ATOM 5099 C CA . ILE B 1 220 ? 31.585 -12.512 23.861 1.00 35.90 238 ILE B CA 1
ATOM 5100 C C . ILE B 1 220 ? 30.491 -13.556 24.066 1.00 32.09 238 ILE B C 1
ATOM 5101 O O . ILE B 1 220 ? 30.234 -14.376 23.189 1.00 33.64 238 ILE B O 1
ATOM 5106 N N . SER B 1 221 ? 29.875 -13.531 25.242 1.00 32.05 239 SER B N 1
ATOM 5107 C CA . SER B 1 221 ? 28.805 -14.462 25.582 1.00 34.51 239 SER B CA 1
ATOM 5108 C C . SER B 1 221 ? 27.468 -13.745 25.740 1.00 35.21 239 SER B C 1
ATOM 5109 O O . SER B 1 221 ? 26.426 -14.300 25.404 1.00 33.61 239 SER B O 1
ATOM 5112 N N . ASP B 1 222 ? 27.498 -12.520 26.260 1.00 35.20 240 ASP B N 1
ATOM 5113 C CA . ASP B 1 222 ? 26.276 -11.747 26.444 1.00 34.95 240 ASP B CA 1
ATOM 5114 C C . ASP B 1 222 ? 26.540 -10.276 26.741 1.00 32.93 240 ASP B C 1
ATOM 5115 O O . ASP B 1 222 ? 27.665 -9.861 27.020 1.00 34.29 240 ASP B O 1
ATOM 5120 N N . VAL B 1 223 ? 25.467 -9.501 26.661 1.00 31.37 241 VAL B N 1
ATOM 5121 C CA . VAL B 1 223 ? 25.468 -8.095 27.002 1.00 32.28 241 VAL B CA 1
ATOM 5122 C C . VAL B 1 223 ? 24.596 -7.951 28.241 1.00 31.38 241 VAL B C 1
ATOM 5123 O O . VAL B 1 223 ? 23.497 -8.506 28.290 1.00 35.64 241 VAL B O 1
ATOM 5127 N N . VAL B 1 224 ? 25.089 -7.220 29.236 1.00 29.20 242 VAL B N 1
ATOM 5128 C CA . VAL B 1 224 ? 24.333 -6.970 30.462 1.00 30.21 242 VAL B CA 1
ATOM 5129 C C . VAL B 1 224 ? 23.751 -5.564 30.455 1.00 30.08 242 VAL B C 1
ATOM 5130 O O . VAL B 1 224 ? 24.493 -4.578 30.368 1.00 30.34 242 VAL B O 1
ATOM 5134 N N . THR B 1 225 ? 22.427 -5.485 30.562 1.00 30.78 243 THR B N 1
ATOM 5135 C CA . THR B 1 225 ? 21.719 -4.212 30.650 1.00 32.27 243 THR B CA 1
ATOM 5136 C C . THR B 1 225 ? 21.129 -4.029 32.044 1.00 34.74 243 THR B C 1
ATOM 5137 O O . THR B 1 225 ? 21.170 -4.939 32.878 1.00 35.70 243 THR B O 1
ATOM 5141 N N . GLU B 1 226 ? 20.567 -2.848 32.286 1.00 35.60 244 GLU B N 1
ATOM 5142 C CA . GLU B 1 226 ? 19.873 -2.562 33.544 1.00 36.64 244 GLU B CA 1
ATOM 5143 C C . GLU B 1 226 ? 18.569 -3.363 33.697 1.00 37.26 244 GLU B C 1
ATOM 5144 O O . GLU B 1 226 ? 17.999 -3.401 34.786 1.00 41.80 244 GLU B O 1
ATOM 5150 N N . LYS B 1 227 ? 18.091 -3.971 32.610 1.00 38.72 245 LYS B N 1
ATOM 5151 C CA . LYS B 1 227 ? 16.858 -4.769 32.628 1.00 42.60 245 LYS B CA 1
ATOM 5152 C C . LYS B 1 227 ? 17.088 -6.215 32.178 1.00 40.53 245 LYS B C 1
ATOM 5153 O O . LYS B 1 227 ? 16.180 -6.847 31.632 1.00 41.02 245 LYS B O 1
ATOM 5159 N N . GLY B 1 228 ? 18.293 -6.735 32.409 1.00 39.11 246 GLY B N 1
ATOM 5160 C CA . GLY B 1 228 ? 18.613 -8.129 32.088 1.00 39.29 246 GLY B CA 1
ATOM 5161 C C . GLY B 1 228 ? 19.701 -8.298 31.041 1.00 38.89 246 GLY B C 1
ATOM 5162 O O . GLY B 1 228 ? 20.240 -7.318 30.513 1.00 36.35 246 GLY B O 1
ATOM 5163 N N . ALA B 1 229 ? 20.018 -9.555 30.738 1.00 35.98 247 ALA B N 1
ATOM 5164 C CA . ALA B 1 229 ? 21.112 -9.882 29.828 1.00 35.63 247 ALA B CA 1
ATOM 5165 C C . ALA B 1 229 ? 20.605 -10.523 28.540 1.00 34.47 247 ALA B C 1
ATOM 5166 O O . ALA B 1 229 ? 19.618 -11.253 28.550 1.00 37.54 247 ALA B O 1
ATOM 5168 N N . ILE B 1 230 ? 21.300 -10.246 27.438 1.00 32.16 248 ILE B N 1
ATOM 5169 C CA . ILE B 1 230 ? 20.983 -10.821 26.136 1.00 30.33 248 ILE B CA 1
ATOM 5170 C C . ILE B 1 230 ? 22.178 -11.619 25.640 1.00 30.31 248 ILE B C 1
ATOM 5171 O O . ILE B 1 230 ? 23.293 -11.091 25.567 1.00 28.49 248 ILE B O 1
ATOM 5176 N N . ARG B 1 231 ? 21.938 -12.880 25.289 1.00 30.23 249 ARG B N 1
ATOM 5177 C CA . ARG B 1 231 ? 22.984 -13.745 24.759 1.00 31.85 249 ARG B CA 1
ATOM 5178 C C . ARG B 1 231 ? 23.294 -13.396 23.316 1.00 29.63 249 ARG B C 1
ATOM 5179 O O . ARG B 1 231 ? 22.394 -13.286 22.484 1.00 30.83 249 ARG B O 1
ATOM 5187 N N . THR B 1 232 ? 24.579 -13.227 23.030 1.00 26.62 250 THR B N 1
ATOM 5188 C CA . THR B 1 232 ? 25.048 -12.955 21.686 1.00 26.05 250 THR B CA 1
ATOM 5189 C C . THR B 1 232 ? 26.562 -13.122 21.665 1.00 26.03 250 THR B C 1
ATOM 5190 O O . THR B 1 232 ? 27.201 -13.103 22.713 1.00 27.11 250 THR B O 1
ATOM 5194 N N . SER B 1 233 ? 27.124 -13.292 20.476 1.00 27.57 251 SER B N 1
ATOM 5195 C CA . SER B 1 233 ? 28.576 -13.294 20.313 1.00 29.54 251 SER B CA 1
ATOM 5196 C C . SER B 1 233 ? 29.055 -12.143 19.423 1.00 30.30 251 SER B C 1
ATOM 5197 O O . SER B 1 233 ? 30.237 -12.074 19.080 1.00 29.27 251 SER B O 1
ATOM 5200 N N . ASN B 1 234 ? 28.140 -11.240 19.063 1.00 27.41 252 ASN B N 1
ATOM 5201 C CA . ASN B 1 234 ? 28.464 -10.085 18.233 1.00 25.86 252 ASN B CA 1
ATOM 5202 C C . ASN B 1 234 ? 27.845 -8.821 18.814 1.00 26.12 252 ASN B C 1
ATOM 5203 O O . ASN B 1 234 ? 26.629 -8.746 19.003 1.00 25.40 252 ASN B O 1
ATOM 5208 N N . VAL B 1 235 ? 28.690 -7.840 19.114 1.00 24.57 253 VAL B N 1
ATOM 5209 C CA . VAL B 1 235 ? 28.237 -6.592 19.721 1.00 23.83 253 VAL B CA 1
ATOM 5210 C C . VAL B 1 235 ? 28.844 -5.421 18.963 1.00 22.22 253 VAL B C 1
ATOM 5211 O O . VAL B 1 235 ? 30.031 -5.433 18.641 1.00 22.67 253 VAL B O 1
ATOM 5215 N N . VAL B 1 236 ? 28.015 -4.423 18.670 1.00 22.10 254 VAL B N 1
ATOM 5216 C CA . VAL B 1 236 ? 28.487 -3.166 18.119 1.00 20.65 254 VAL B CA 1
ATOM 5217 C C . VAL B 1 236 ? 28.315 -2.076 19.167 1.00 21.39 254 VAL B C 1
ATOM 5218 O O . VAL B 1 236 ? 27.207 -1.853 19.668 1.00 22.50 254 VAL B O 1
ATOM 5222 N N . LEU B 1 237 ? 29.416 -1.416 19.518 1.00 21.41 255 LEU B N 1
ATOM 5223 C CA . LEU B 1 237 ? 29.360 -0.231 20.368 1.00 21.15 255 LEU B CA 1
ATOM 5224 C C . LEU B 1 237 ? 29.239 0.996 19.484 1.00 21.24 255 LEU B C 1
ATOM 5225 O O . LEU B 1 237 ? 30.153 1.313 18.717 1.00 20.41 255 LEU B O 1
ATOM 5230 N N . ALA B 1 238 ? 28.100 1.675 19.593 1.00 21.29 256 ALA B N 1
ATOM 5231 C CA . ALA B 1 238 ? 27.837 2.905 18.852 1.00 20.41 256 ALA B CA 1
ATOM 5232 C C . ALA B 1 238 ? 27.275 3.909 19.842 1.00 19.94 256 ALA B C 1
ATOM 5233 O O . ALA B 1 238 ? 26.210 4.487 19.628 1.00 20.68 256 ALA B O 1
ATOM 5235 N N . GLY B 1 239 ? 28.012 4.100 20.937 1.00 20.23 257 GLY B N 1
ATOM 5236 C CA . GLY B 1 239 ? 27.537 4.865 22.085 1.00 20.27 257 GLY B CA 1
ATOM 5237 C C . GLY B 1 239 ? 27.850 6.346 22.041 1.00 20.31 257 GLY B C 1
ATOM 5238 O O . GLY B 1 239 ? 27.702 7.037 23.050 1.00 21.46 257 GLY B O 1
ATOM 5239 N N . GLY B 1 240 ? 28.288 6.844 20.886 1.00 20.00 258 GLY B N 1
ATOM 5240 C CA . GLY B 1 240 ? 28.560 8.271 20.736 1.00 19.69 258 GLY B CA 1
ATOM 5241 C C . GLY B 1 240 ? 29.607 8.746 21.728 1.00 19.85 258 GLY B C 1
ATOM 5242 O O . GLY B 1 240 ? 30.645 8.100 21.892 1.00 21.69 258 GLY B O 1
ATOM 5243 N N . ILE B 1 241 ? 29.327 9.846 22.426 1.00 20.72 259 ILE B N 1
ATOM 5244 C CA . ILE B 1 241 ? 30.315 10.428 23.348 1.00 22.07 259 ILE B CA 1
ATOM 5245 C C . ILE B 1 241 ? 30.634 9.534 24.551 1.00 22.41 259 ILE B C 1
ATOM 5246 O O . ILE B 1 241 ? 31.623 9.770 25.241 1.00 23.60 259 ILE B O 1
ATOM 5251 N N . TRP B 1 242 ? 29.802 8.517 24.783 1.00 21.61 260 TRP B N 1
ATOM 5252 C CA . TRP B 1 242 ? 29.951 7.593 25.912 1.00 22.23 260 TRP B CA 1
ATOM 5253 C C . TRP B 1 242 ? 30.828 6.379 25.613 1.00 22.66 260 TRP B C 1
ATOM 5254 O O . TRP B 1 242 ? 31.076 5.566 26.501 1.00 23.61 260 TRP B O 1
ATOM 5265 N N . SER B 1 243 ? 31.296 6.260 24.373 1.00 22.25 261 SER B N 1
ATOM 5266 C CA . SER B 1 243 ? 32.033 5.073 23.944 1.00 22.12 261 SER B CA 1
ATOM 5267 C C . SER B 1 243 ? 33.353 4.917 24.712 1.00 22.60 261 SER B C 1
ATOM 5268 O O . SER B 1 243 ? 33.703 3.811 25.133 1.00 22.52 261 SER B O 1
ATOM 5271 N N . ARG B 1 244 ? 34.066 6.025 24.914 1.00 22.67 262 ARG B N 1
ATOM 5272 C CA . ARG B 1 244 ? 35.317 6.008 25.682 1.00 22.98 262 ARG B CA 1
ATOM 5273 C C . ARG B 1 244 ? 35.088 5.461 27.094 1.00 24.41 262 ARG B C 1
ATOM 5274 O O . ARG B 1 244 ? 35.796 4.558 27.542 1.00 23.86 262 ARG B O 1
ATOM 5282 N N . LEU B 1 245 ? 34.091 6.003 27.785 1.00 24.88 263 LEU B N 1
ATOM 5283 C CA . LEU B 1 245 ? 33.780 5.563 29.147 1.00 25.43 263 LEU B CA 1
ATOM 5284 C C . LEU B 1 245 ? 33.460 4.068 29.189 1.00 26.05 263 LEU B C 1
ATOM 5285 O O . LEU B 1 245 ? 33.971 3.338 30.044 1.00 28.43 263 LEU B O 1
ATOM 5290 N N . PHE B 1 246 ? 32.625 3.616 28.254 1.00 26.22 264 PHE B N 1
ATOM 5291 C CA . PHE B 1 246 ? 32.241 2.210 28.169 1.00 26.98 264 PHE B CA 1
ATOM 5292 C C . PHE B 1 246 ? 33.462 1.304 28.017 1.00 27.51 264 PHE B C 1
ATOM 5293 O O . PHE B 1 246 ? 33.577 0.302 28.721 1.00 27.83 264 PHE B O 1
ATOM 5301 N N . MET B 1 247 ? 34.364 1.662 27.101 1.00 26.54 265 MET B N 1
ATOM 5302 C CA . MET B 1 247 ? 35.537 0.837 26.808 1.00 26.58 265 MET B CA 1
ATOM 5303 C C . MET B 1 247 ? 36.573 0.886 27.933 1.00 27.43 265 MET B C 1
ATOM 5304 O O . MET B 1 247 ? 37.275 -0.100 28.170 1.00 27.22 265 MET B O 1
ATOM 5309 N N . GLY B 1 248 ? 36.652 2.019 28.629 1.00 28.22 266 GLY B N 1
ATOM 5310 C CA . GLY B 1 248 ? 37.533 2.154 29.792 1.00 30.01 266 GLY B CA 1
ATOM 5311 C C . GLY B 1 248 ? 37.202 1.155 30.889 1.00 31.35 266 GLY B C 1
ATOM 5312 O O . GLY B 1 248 ? 38.096 0.635 31.561 1.00 34.85 266 GLY B O 1
ATOM 5313 N N . ASN B 1 249 ? 35.913 0.879 31.063 1.00 32.31 267 ASN B N 1
ATOM 5314 C CA . ASN B 1 249 ? 35.448 -0.147 31.994 1.00 32.51 267 ASN B CA 1
ATOM 5315 C C . ASN B 1 249 ? 35.871 -1.558 31.562 1.00 33.85 267 ASN B C 1
ATOM 5316 O O . ASN B 1 249 ? 35.858 -2.487 32.371 1.00 37.76 267 ASN B O 1
ATOM 5321 N N . MET B 1 250 ? 36.240 -1.712 30.290 1.00 32.21 268 MET B N 1
ATOM 5322 C CA . MET B 1 250 ? 36.770 -2.969 29.760 1.00 34.33 268 MET B CA 1
ATOM 5323 C C . MET B 1 250 ? 38.292 -2.924 29.572 1.00 33.36 268 MET B C 1
ATOM 5324 O O . MET B 1 250 ? 38.872 -3.848 29.007 1.00 33.20 268 MET B O 1
ATOM 5329 N N . GLY B 1 251 ? 38.927 -1.845 30.025 1.00 34.33 269 GLY B N 1
ATOM 5330 C CA . GLY B 1 251 ? 40.383 -1.710 29.966 1.00 34.72 269 GLY B CA 1
ATOM 5331 C C . GLY B 1 251 ? 40.945 -1.397 28.591 1.00 34.39 269 GLY B C 1
ATOM 5332 O O . GLY B 1 251 ? 42.087 -1.752 28.295 1.00 36.92 269 GLY B O 1
ATOM 5333 N N . VAL B 1 252 ? 40.145 -0.737 27.751 1.00 32.05 270 VAL B N 1
ATOM 5334 C CA . VAL B 1 252 ? 40.571 -0.304 26.420 1.00 30.97 270 VAL B CA 1
ATOM 5335 C C . VAL B 1 252 ? 40.405 1.209 26.318 1.00 30.88 270 VAL B C 1
ATOM 5336 O O . VAL B 1 252 ? 39.361 1.749 26.688 1.00 29.11 270 VAL B O 1
ATOM 5340 N N . ASP B 1 253 ? 41.432 1.884 25.808 1.00 31.26 271 ASP B N 1
ATOM 5341 C CA . ASP B 1 253 ? 41.429 3.342 25.703 1.00 31.27 271 ASP B CA 1
ATOM 5342 C C . ASP B 1 253 ? 40.940 3.823 24.337 1.00 31.40 271 ASP B C 1
ATOM 5343 O O . ASP B 1 253 ? 41.480 3.425 23.303 1.00 32.25 271 ASP B O 1
ATOM 5348 N N . LEU B 1 254 ? 39.920 4.681 24.340 1.00 28.44 272 LEU B N 1
ATOM 5349 C CA . LEU B 1 254 ? 39.496 5.385 23.132 1.00 27.58 272 LEU B CA 1
ATOM 5350 C C . LEU B 1 254 ? 39.870 6.848 23.314 1.00 26.46 272 LEU B C 1
ATOM 5351 O O . LEU B 1 254 ? 39.332 7.505 24.203 1.00 27.02 272 LEU B O 1
ATOM 5356 N N . PRO B 1 255 ? 40.806 7.357 22.491 1.00 28.22 273 PRO B N 1
ATOM 5357 C CA . PRO B 1 255 ? 41.306 8.720 22.671 1.00 28.56 273 PRO B CA 1
ATOM 5358 C C . PRO B 1 255 ? 40.377 9.773 22.064 1.00 27.60 273 PRO B C 1
ATOM 5359 O O . PRO B 1 255 ? 40.695 10.387 21.041 1.00 27.91 273 PRO B O 1
ATOM 5363 N N . THR B 1 256 ? 39.230 9.965 22.710 1.00 27.10 274 THR B N 1
ATOM 5364 C CA . THR B 1 256 ? 38.254 10.959 22.292 1.00 26.07 274 THR B CA 1
ATOM 5365 C C . THR B 1 256 ? 38.147 12.042 23.353 1.00 26.69 274 THR B C 1
ATOM 5366 O O . THR B 1 256 ? 38.301 11.769 24.545 1.00 28.59 274 THR B O 1
ATOM 5370 N N . LEU B 1 257 ? 37.876 13.266 22.915 1.00 25.50 275 LEU B N 1
ATOM 5371 C CA . LEU B 1 257 ? 37.752 14.403 23.816 1.00 27.41 275 LEU B CA 1
ATOM 5372 C C . LEU B 1 257 ? 36.482 15.168 23.489 1.00 25.77 275 LEU B C 1
ATOM 5373 O O . LEU B 1 257 ? 36.243 15.511 22.329 1.00 25.43 275 LEU B O 1
ATOM 5378 N N . ASN B 1 258 ? 35.666 15.428 24.508 1.00 25.21 276 ASN B N 1
ATOM 5379 C CA . ASN B 1 258 ? 34.418 16.161 24.321 1.00 25.90 276 ASN B CA 1
ATOM 5380 C C . ASN B 1 258 ? 34.648 17.622 23.942 1.00 25.93 276 ASN B C 1
ATOM 5381 O O . ASN B 1 258 ? 35.576 18.267 24.439 1.00 26.21 276 ASN B O 1
ATOM 5386 N N . VAL B 1 259 ? 33.789 18.118 23.058 1.00 26.15 277 VAL B N 1
ATOM 5387 C CA . VAL B 1 259 ? 33.757 19.515 22.639 1.00 28.18 277 VAL B CA 1
ATOM 5388 C C . VAL B 1 259 ? 32.296 19.968 22.654 1.00 26.87 277 VAL B C 1
ATOM 5389 O O . VAL B 1 259 ? 31.415 19.228 22.217 1.00 26.91 277 VAL B O 1
ATOM 5393 N N . TYR B 1 260 ? 32.037 21.178 23.144 1.00 25.97 278 TYR B N 1
ATOM 5394 C CA . TYR B 1 260 ? 30.667 21.701 23.219 1.00 26.03 278 TYR B CA 1
ATOM 5395 C C . TYR B 1 260 ? 30.351 22.652 22.070 1.00 26.64 278 TYR B C 1
ATOM 5396 O O . TYR B 1 260 ? 31.209 23.419 21.624 1.00 29.20 278 TYR B O 1
ATOM 5405 N N . LEU B 1 261 ? 29.100 22.596 21.618 1.00 27.31 279 LEU B N 1
ATOM 5406 C CA . LEU B 1 261 ? 28.612 23.388 20.495 1.00 29.10 279 LEU B CA 1
ATOM 5407 C C . LEU B 1 261 ? 27.220 23.923 20.798 1.00 28.24 279 LEU B C 1
ATOM 5408 O O . LEU B 1 261 ? 26.512 23.383 21.650 1.00 28.89 279 LEU B O 1
ATOM 5413 N N . SER B 1 262 ? 26.841 24.983 20.089 1.00 28.61 280 SER B N 1
ATOM 5414 C CA . SER B 1 262 ? 25.488 25.528 20.140 1.00 27.86 280 SER B CA 1
ATOM 5415 C C . SER B 1 262 ? 24.884 25.530 18.739 1.00 24.93 280 SER B C 1
ATOM 5416 O O . SER B 1 262 ? 25.600 25.673 17.747 1.00 28.36 280 SER B O 1
ATOM 5419 N N . GLN B 1 263 ? 23.568 25.364 18.667 1.00 23.94 281 GLN B N 1
ATOM 5420 C CA . GLN B 1 263 ? 22.842 25.379 17.397 1.00 24.82 281 GLN B CA 1
ATOM 5421 C C . GLN B 1 263 ? 21.520 26.112 17.568 1.00 25.44 281 GLN B C 1
ATOM 5422 O O . GLN B 1 263 ? 21.022 26.278 18.686 1.00 26.40 281 GLN B O 1
ATOM 5428 N N . GLN B 1 264 ? 20.944 26.535 16.450 1.00 25.92 282 GLN B N 1
ATOM 5429 C CA . GLN B 1 264 ? 19.618 27.135 16.473 1.00 25.83 282 GLN B CA 1
ATOM 5430 C C . GLN B 1 264 ? 18.893 26.968 15.150 1.00 25.45 282 GLN B C 1
ATOM 5431 O O . GLN B 1 264 ? 19.498 26.635 14.123 1.00 26.63 282 GLN B O 1
ATOM 5437 N N . ARG B 1 265 ? 17.585 27.187 15.201 1.00 24.70 283 ARG B N 1
ATOM 5438 C CA . ARG B 1 265 ? 16.767 27.333 14.010 1.00 26.45 283 ARG B CA 1
ATOM 5439 C C . ARG B 1 265 ? 16.137 28.714 14.046 1.00 28.34 283 ARG B C 1
ATOM 5440 O O . ARG B 1 265 ? 15.757 29.198 15.115 1.00 27.73 283 ARG B O 1
ATOM 5448 N N . VAL B 1 266 ? 16.044 29.339 12.876 1.00 29.48 284 VAL B N 1
ATOM 5449 C CA . VAL B 1 266 ? 15.353 30.621 12.721 1.00 29.02 284 VAL B CA 1
ATOM 5450 C C . VAL B 1 266 ? 14.289 30.470 11.641 1.00 30.06 284 VAL B C 1
ATOM 5451 O O . VAL B 1 266 ? 14.367 29.560 10.815 1.00 29.68 284 VAL B O 1
ATOM 5455 N N . SER B 1 267 ? 13.299 31.358 11.644 1.00 30.45 285 SER B N 1
ATOM 5456 C CA . SER B 1 267 ? 12.196 31.261 10.694 1.00 30.96 285 SER B CA 1
ATOM 5457 C C . SER B 1 267 ? 12.637 31.661 9.282 1.00 29.47 285 SER B C 1
ATOM 5458 O O . SER B 1 267 ? 13.494 32.532 9.102 1.00 28.88 285 SER B O 1
ATOM 5461 N N . GLY B 1 268 ? 12.061 30.994 8.289 1.00 28.78 286 GLY B N 1
ATOM 5462 C CA . GLY B 1 268 ? 12.327 31.304 6.890 1.00 30.57 286 GLY B CA 1
ATOM 5463 C C . GLY B 1 268 ? 11.626 32.594 6.518 1.00 32.32 286 GLY B C 1
ATOM 5464 O O . GLY B 1 268 ? 10.619 32.951 7.128 1.00 31.91 286 GLY B O 1
ATOM 5465 N N . VAL B 1 269 ? 12.170 33.297 5.532 1.00 32.66 287 VAL B N 1
ATOM 5466 C CA . VAL B 1 269 ? 11.580 34.545 5.043 1.00 34.88 287 VAL B CA 1
ATOM 5467 C C . VAL B 1 269 ? 11.646 34.583 3.519 1.00 36.92 287 VAL B C 1
ATOM 5468 O O . VAL B 1 269 ? 12.509 33.941 2.926 1.00 33.12 287 VAL B O 1
ATOM 5472 N N . PRO B 1 270 ? 10.738 35.341 2.876 1.00 40.26 288 PRO B N 1
ATOM 5473 C CA . PRO B 1 270 ? 10.813 35.429 1.414 1.00 40.63 288 PRO B CA 1
ATOM 5474 C C . PRO B 1 270 ? 12.133 36.039 0.940 1.00 37.63 288 PRO B C 1
ATOM 5475 O O . PRO B 1 270 ? 12.675 36.933 1.591 1.00 41.57 288 PRO B O 1
ATOM 5479 N N . GLY B 1 271 ? 12.654 35.535 -0.172 1.00 37.77 289 GLY B N 1
ATOM 5480 C CA . GLY B 1 271 ? 13.879 36.072 -0.761 1.00 40.35 289 GLY B CA 1
ATOM 5481 C C . GLY B 1 271 ? 15.179 35.661 -0.088 1.00 39.39 289 GLY B C 1
ATOM 5482 O O . GLY B 1 271 ? 16.238 36.191 -0.421 1.00 38.82 289 GLY B O 1
ATOM 5483 N N . ALA B 1 272 ? 15.115 34.721 0.852 1.00 38.59 290 ALA B N 1
ATOM 5484 C CA . ALA B 1 272 ? 16.327 34.192 1.479 1.00 35.88 290 ALA B CA 1
ATOM 5485 C C . ALA B 1 272 ? 17.042 33.261 0.500 1.00 34.23 290 ALA B C 1
ATOM 5486 O O . ALA B 1 272 ? 16.389 32.626 -0.335 1.00 35.27 290 ALA B O 1
ATOM 5488 N N . PRO B 1 273 ? 18.383 33.174 0.588 1.00 30.70 291 PRO B N 1
ATOM 5489 C CA . PRO B 1 273 ? 19.081 32.200 -0.242 1.00 31.04 291 PRO B CA 1
ATOM 5490 C C . PRO B 1 273 ? 18.617 30.783 0.072 1.00 32.91 291 PRO B C 1
ATOM 5491 O O . PRO B 1 273 ? 18.385 30.447 1.241 1.00 31.01 291 PRO B O 1
ATOM 5495 N N . ARG B 1 274 ? 18.471 29.975 -0.973 1.00 33.03 292 ARG B N 1
ATOM 5496 C CA . ARG B 1 274 ? 18.059 28.587 -0.832 1.00 32.61 292 ARG B CA 1
ATOM 5497 C C . ARG B 1 274 ? 19.264 27.707 -0.502 1.00 29.58 292 ARG B C 1
ATOM 5498 O O . ARG B 1 274 ? 20.407 28.059 -0.789 1.00 29.33 292 ARG B O 1
ATOM 5506 N N . GLY B 1 275 ? 18.998 26.561 0.110 1.00 27.32 293 GLY B N 1
ATOM 5507 C CA . GLY B 1 275 ? 20.034 25.568 0.355 1.00 26.09 293 GLY B CA 1
ATOM 5508 C C . GLY B 1 275 ? 20.985 25.906 1.490 1.00 23.95 293 GLY B C 1
ATOM 5509 O O . GLY B 1 275 ? 20.567 26.367 2.558 1.00 23.85 293 GLY B O 1
ATOM 5510 N N . ASN B 1 276 ? 22.271 25.673 1.238 1.00 23.47 294 ASN B N 1
ATOM 5511 C CA . ASN B 1 276 ? 23.303 25.685 2.262 1.00 24.45 294 ASN B CA 1
ATOM 5512 C C . ASN B 1 276 ? 24.346 26.749 1.917 1.00 23.76 294 ASN B C 1
ATOM 5513 O O . ASN B 1 276 ? 24.943 26.709 0.841 1.00 24.31 294 ASN B O 1
ATOM 5518 N N . VAL B 1 277 ? 24.554 27.694 2.831 1.00 22.90 295 VAL B N 1
ATOM 5519 C CA . VAL B 1 277 ? 25.511 28.782 2.630 1.00 23.78 295 VAL B CA 1
ATOM 5520 C C . VAL B 1 277 ? 26.581 28.793 3.720 1.00 22.66 295 VAL B C 1
ATOM 5521 O O . VAL B 1 277 ? 26.273 28.723 4.919 1.00 24.10 295 VAL B O 1
ATOM 5525 N N . HIS B 1 278 ? 27.833 28.890 3.284 1.00 23.78 296 HIS B N 1
ATOM 5526 C CA . HIS B 1 278 ? 28.976 29.057 4.175 1.00 25.25 296 HIS B CA 1
ATOM 5527 C C . HIS B 1 278 ? 29.807 30.249 3.696 1.00 25.69 296 HIS B C 1
ATOM 5528 O O . HIS B 1 278 ? 30.411 30.198 2.625 1.00 24.60 296 HIS B O 1
ATOM 5535 N N . LEU B 1 279 ? 29.838 31.309 4.495 1.00 25.92 297 LEU B N 1
ATOM 5536 C CA . LEU B 1 279 ? 30.653 32.487 4.190 1.00 26.38 297 LEU B CA 1
ATOM 5537 C C . LEU B 1 279 ? 31.781 32.630 5.208 1.00 29.18 297 LEU B C 1
ATOM 5538 O O . LEU B 1 279 ? 31.585 32.357 6.399 1.00 30.98 297 LEU B O 1
ATOM 5543 N N . PRO B 1 280 ? 32.964 33.082 4.753 1.00 30.51 298 PRO B N 1
ATOM 5544 C CA . PRO B 1 280 ? 34.116 33.197 5.651 1.00 32.27 298 PRO B CA 1
ATOM 5545 C C . PRO B 1 280 ? 34.028 34.330 6.687 1.00 32.82 298 PRO B C 1
ATOM 5546 O O . PRO B 1 280 ? 34.925 34.449 7.519 1.00 36.56 298 PRO B O 1
ATOM 5550 N N . ASN B 1 281 ? 32.967 35.138 6.653 1.00 30.50 299 ASN B N 1
ATOM 5551 C CA . ASN B 1 281 ? 32.725 36.117 7.719 1.00 33.13 299 ASN B CA 1
ATOM 5552 C C . ASN B 1 281 ? 31.814 35.564 8.827 1.00 35.47 299 ASN B C 1
ATOM 5553 O O . ASN B 1 281 ? 31.038 36.303 9.438 1.00 36.03 299 ASN B O 1
ATOM 5558 N N . GLY B 1 282 ? 31.926 34.258 9.078 1.00 34.42 300 GLY B N 1
ATOM 5559 C CA . GLY B 1 282 ? 31.257 33.609 10.204 1.00 33.92 300 GLY B CA 1
ATOM 5560 C C . GLY B 1 282 ? 29.761 33.436 10.040 1.00 33.24 300 GLY B C 1
ATOM 5561 O O . GLY B 1 282 ? 29.008 33.605 10.998 1.00 33.06 300 GLY B O 1
ATOM 5562 N N . ILE B 1 283 ? 29.327 33.097 8.828 1.00 29.30 301 ILE B N 1
ATOM 5563 C CA . ILE B 1 283 ? 27.909 32.889 8.555 1.00 27.28 301 ILE B CA 1
ATOM 5564 C C . ILE B 1 283 ? 27.710 31.528 7.909 1.00 27.41 301 ILE B C 1
ATOM 5565 O O . ILE B 1 283 ? 28.232 31.265 6.825 1.00 25.85 301 ILE B O 1
ATOM 5570 N N . HIS B 1 284 ? 26.946 30.676 8.587 1.00 26.92 302 HIS B N 1
ATOM 5571 C CA . HIS B 1 284 ? 26.691 29.313 8.129 1.00 25.76 302 HIS B CA 1
ATOM 5572 C C . HIS B 1 284 ? 25.223 28.988 8.371 1.00 24.69 302 HIS B C 1
ATOM 5573 O O . HIS B 1 284 ? 24.762 28.993 9.520 1.00 25.81 302 HIS B O 1
ATOM 5580 N N . PHE B 1 285 ? 24.477 28.740 7.297 1.00 23.32 303 PHE B N 1
ATOM 5581 C CA . PHE B 1 285 ? 23.087 28.322 7.438 1.00 25.45 303 PHE B CA 1
ATOM 5582 C C . PHE B 1 285 ? 22.667 27.300 6.395 1.00 25.79 303 PHE B C 1
ATOM 5583 O O . PHE B 1 285 ? 23.268 27.194 5.318 1.00 24.80 303 PHE B O 1
ATOM 5591 N N . ARG B 1 286 ? 21.636 26.544 6.761 1.00 25.07 304 ARG B N 1
ATOM 5592 C CA . ARG B 1 286 ? 21.139 25.417 5.991 1.00 25.22 304 ARG B CA 1
ATOM 5593 C C . ARG B 1 286 ? 19.615 25.435 6.027 1.00 25.12 304 ARG B C 1
ATOM 5594 O O . ARG B 1 286 ? 19.006 25.335 7.098 1.00 24.60 304 ARG B O 1
ATOM 5602 N N . GLU B 1 287 ? 19.007 25.568 4.853 1.00 23.58 305 GLU B N 1
ATOM 5603 C CA . GLU B 1 287 ? 17.562 25.495 4.723 1.00 25.44 305 GLU B CA 1
ATOM 5604 C C . GLU B 1 287 ? 17.071 24.096 5.080 1.00 25.44 305 GLU B C 1
ATOM 5605 O O . GLU B 1 287 ? 17.568 23.104 4.535 1.00 26.24 305 GLU B O 1
ATOM 5611 N N . GLN B 1 288 ? 16.100 24.026 5.988 1.00 23.07 306 GLN B N 1
ATOM 5612 C CA . GLN B 1 288 ? 15.499 22.752 6.390 1.00 25.26 306 GLN B CA 1
ATOM 5613 C C . GLN B 1 288 ? 14.319 22.388 5.493 1.00 28.41 306 GLN B C 1
ATOM 5614 O O . GLN B 1 288 ? 13.786 23.228 4.765 1.00 27.90 306 GLN B O 1
ATOM 5620 N N . ALA B 1 289 ? 13.897 21.130 5.577 1.00 31.02 307 ALA B N 1
ATOM 5621 C CA . ALA B 1 289 ? 12.739 20.653 4.831 1.00 30.68 307 ALA B CA 1
ATOM 5622 C C . ALA B 1 289 ? 11.426 21.256 5.346 1.00 31.53 307 ALA B C 1
ATOM 5623 O O . ALA B 1 289 ? 10.420 21.219 4.643 1.00 35.54 307 ALA B O 1
ATOM 5625 N N . ASP B 1 290 ? 11.434 21.808 6.559 1.00 30.51 308 ASP B N 1
ATOM 5626 C CA . ASP B 1 290 ? 10.235 22.431 7.132 1.00 33.95 308 ASP B CA 1
ATOM 5627 C C . ASP B 1 290 ? 10.187 23.953 6.938 1.00 35.53 308 ASP B C 1
ATOM 5628 O O . ASP B 1 290 ? 9.350 24.628 7.537 1.00 40.67 308 ASP B O 1
ATOM 5633 N N . GLY B 1 291 ? 11.088 24.490 6.121 1.00 34.81 309 GLY B N 1
ATOM 5634 C CA . GLY B 1 291 ? 11.096 25.923 5.818 1.00 35.35 309 GLY B CA 1
ATOM 5635 C C . GLY B 1 291 ? 11.913 26.793 6.760 1.00 34.69 309 GLY B C 1
ATOM 5636 O O . GLY B 1 291 ? 12.265 27.923 6.401 1.00 36.73 309 GLY B O 1
ATOM 5637 N N . THR B 1 292 ? 12.210 26.297 7.963 1.00 29.46 310 THR B N 1
ATOM 5638 C CA . THR B 1 292 ? 13.095 27.017 8.872 1.00 27.69 310 THR B CA 1
ATOM 5639 C C . THR B 1 292 ? 14.532 26.879 8.381 1.00 25.53 310 THR B C 1
ATOM 5640 O O . THR B 1 292 ? 14.821 26.100 7.470 1.00 28.30 310 THR B O 1
ATOM 5644 N N . TYR B 1 293 ? 15.420 27.663 8.979 1.00 24.55 311 TYR B N 1
ATOM 5645 C CA . TYR B 1 293 ? 16.835 27.640 8.648 1.00 24.04 311 TYR B CA 1
ATOM 5646 C C . TYR B 1 293 ? 17.649 27.260 9.876 1.00 24.69 311 TYR B C 1
ATOM 5647 O O . TYR B 1 293 ? 17.521 27.884 10.932 1.00 24.98 311 TYR B O 1
ATOM 5656 N N . ALA B 1 294 ? 18.477 26.229 9.734 1.00 24.78 312 ALA B N 1
ATOM 5657 C CA . ALA B 1 294 ? 19.468 25.892 10.749 1.00 23.85 312 ALA B CA 1
ATOM 5658 C C . ALA B 1 294 ? 20.618 26.870 10.601 1.00 24.35 312 ALA B C 1
ATOM 5659 O O . ALA B 1 294 ? 21.056 27.155 9.484 1.00 24.57 312 ALA B O 1
ATOM 5661 N N . VAL B 1 295 ? 21.094 27.382 11.729 1.00 24.91 313 VAL B N 1
ATOM 5662 C CA . VAL B 1 295 ? 22.166 28.363 11.750 1.00 26.92 313 VAL B CA 1
ATOM 5663 C C . VAL B 1 295 ? 23.218 27.907 12.751 1.00 27.23 313 VAL B C 1
ATOM 5664 O O . VAL B 1 295 ? 22.911 27.683 13.922 1.00 28.76 313 VAL B O 1
ATOM 5668 N N . ALA B 1 296 ? 24.455 27.767 12.283 1.00 26.90 314 ALA B N 1
ATOM 5669 C CA . ALA B 1 296 ? 25.546 27.264 13.109 1.00 27.68 314 ALA B CA 1
ATOM 5670 C C . ALA B 1 296 ? 26.578 28.360 13.361 1.00 28.54 314 ALA B C 1
ATOM 5671 O O . ALA B 1 296 ? 27.066 28.975 12.419 1.00 27.03 314 ALA B O 1
ATOM 5673 N N . PRO B 1 297 ? 26.914 28.612 14.635 1.00 31.67 315 PRO B N 1
ATOM 5674 C CA . PRO B 1 297 ? 28.075 29.457 14.939 1.00 33.62 315 PRO B CA 1
ATOM 5675 C C . PRO B 1 297 ? 29.409 28.841 14.488 1.00 35.35 315 PRO B C 1
ATOM 5676 O O . PRO B 1 297 ? 30.340 29.571 14.145 1.00 39.07 315 PRO B O 1
ATOM 5680 N N . ARG B 1 298 ? 29.486 27.511 14.499 1.00 35.47 316 ARG B N 1
ATOM 5681 C CA . ARG B 1 298 ? 30.718 26.771 14.192 1.00 42.36 316 ARG B CA 1
ATOM 5682 C C . ARG B 1 298 ? 31.909 27.248 15.042 1.00 43.35 316 ARG B C 1
ATOM 5683 O O . ARG B 1 298 ? 33.046 27.315 14.571 1.00 44.86 316 ARG B O 1
ATOM 5691 N N . ILE B 1 299 ? 31.617 27.571 16.303 1.00 42.78 317 ILE B N 1
ATOM 5692 C CA . ILE B 1 299 ? 32.631 27.892 17.305 1.00 44.74 317 ILE B CA 1
ATOM 5693 C C . ILE B 1 299 ? 32.584 26.780 18.342 1.00 42.49 317 ILE B C 1
ATOM 5694 O O . ILE B 1 299 ? 31.506 26.382 18.781 1.00 39.51 317 ILE B O 1
ATOM 5699 N N . PHE B 1 300 ? 33.754 26.295 18.738 1.00 41.46 318 PHE B N 1
ATOM 5700 C CA . PHE B 1 300 ? 33.850 25.154 19.637 1.00 42.29 318 PHE B CA 1
ATOM 5701 C C . PHE B 1 300 ? 34.241 25.637 21.030 1.00 41.28 318 PHE B C 1
ATOM 5702 O O . PHE B 1 300 ? 35.080 26.530 21.166 1.00 43.95 318 PHE B O 1
ATOM 5710 N N . THR B 1 301 ? 33.626 25.053 22.055 1.00 34.68 319 THR B N 1
ATOM 5711 C CA . THR B 1 301 ? 34.006 25.317 23.440 1.00 34.29 319 THR B CA 1
ATOM 5712 C C . THR B 1 301 ? 34.569 24.049 24.075 1.00 30.86 319 THR B C 1
ATOM 5713 O O . THR B 1 301 ? 33.914 23.010 24.074 1.00 30.79 319 THR B O 1
ATOM 5717 N N . SER B 1 302 ? 35.789 24.151 24.602 1.00 34.02 320 SER B N 1
ATOM 5718 C CA A SER B 1 302 ? 36.429 23.063 25.338 0.50 34.11 320 SER B CA 1
ATOM 5719 C CA B SER B 1 302 ? 36.418 23.058 25.335 0.50 33.90 320 SER B CA 1
ATOM 5720 C C . SER B 1 302 ? 36.322 23.327 26.835 1.00 32.94 320 SER B C 1
ATOM 5721 O O . SER B 1 302 ? 37.032 24.180 27.371 1.00 33.57 320 SER B O 1
ATOM 5726 N N . SER B 1 303 ? 35.432 22.599 27.502 1.00 31.54 321 SER B N 1
ATOM 5727 C CA . SER B 1 303 ? 35.271 22.692 28.947 1.00 32.52 321 SER B CA 1
ATOM 5728 C C . SER B 1 303 ? 36.351 21.837 29.604 1.00 33.06 321 SER B C 1
ATOM 5729 O O . SER B 1 303 ? 36.409 20.629 29.381 1.00 35.63 321 SER B O 1
ATOM 5732 N N . ILE B 1 304 ? 37.206 22.465 30.407 1.00 31.54 322 ILE B N 1
ATOM 5733 C CA . ILE B 1 304 ? 38.390 21.792 30.945 1.00 31.72 322 ILE B CA 1
ATOM 5734 C C . ILE B 1 304 ? 37.997 20.714 31.959 1.00 31.44 322 ILE B C 1
ATOM 5735 O O . ILE B 1 304 ? 37.322 20.988 32.953 1.00 34.56 322 ILE B O 1
ATOM 5740 N N . VAL B 1 305 ? 38.425 19.485 31.683 1.00 30.81 323 VAL B N 1
ATOM 5741 C CA . VAL B 1 305 ? 38.079 18.331 32.505 1.00 31.69 323 VAL B CA 1
ATOM 5742 C C . VAL B 1 305 ? 39.285 17.413 32.684 1.00 31.47 323 VAL B C 1
ATOM 5743 O O . VAL B 1 305 ? 40.338 17.624 32.082 1.00 31.28 323 VAL B O 1
ATOM 5747 N N . LYS B 1 306 ? 39.115 16.393 33.518 1.00 32.40 324 LYS B N 1
ATOM 5748 C CA . LYS B 1 306 ? 40.138 15.373 33.740 1.00 31.70 324 LYS B CA 1
ATOM 5749 C C . LYS B 1 306 ? 40.792 14.925 32.432 1.00 30.52 324 LYS B C 1
ATOM 5750 O O . LYS B 1 306 ? 42.015 14.922 32.305 1.00 29.89 324 LYS B O 1
ATOM 5756 N N . ASP B 1 307 ? 39.968 14.563 31.454 1.00 31.23 325 ASP B N 1
ATOM 5757 C CA . ASP B 1 307 ? 40.475 14.045 30.181 1.00 29.67 325 ASP B CA 1
ATOM 5758 C C . ASP B 1 307 ? 41.250 15.066 29.352 1.00 27.03 325 ASP B C 1
ATOM 5759 O O . ASP B 1 307 ? 42.057 14.680 28.514 1.00 30.33 325 ASP B O 1
ATOM 5764 N N . SER B 1 308 ? 41.020 16.357 29.585 1.00 28.62 326 SER B N 1
ATOM 5765 C CA . SER B 1 308 ? 41.817 17.409 28.943 1.00 28.53 326 SER B CA 1
ATOM 5766 C C . SER B 1 308 ? 43.302 17.223 29.251 1.00 30.38 326 SER B C 1
ATOM 5767 O O . SER B 1 308 ? 44.157 17.473 28.400 1.00 28.74 326 SER B O 1
ATOM 5770 N N . PHE B 1 309 ? 43.588 16.780 30.474 1.00 30.90 327 PHE B N 1
ATOM 5771 C CA . PHE B 1 309 ? 44.954 16.533 30.922 1.00 31.01 327 PHE B CA 1
ATOM 5772 C C . PHE B 1 309 ? 45.446 15.162 30.474 1.00 32.43 327 PHE B C 1
ATOM 5773 O O . PHE B 1 309 ? 46.584 15.032 30.027 1.00 36.59 327 PHE B O 1
ATOM 5781 N N . LEU B 1 310 ? 44.587 14.151 30.579 1.00 29.57 328 LEU B N 1
ATOM 5782 C CA . LEU B 1 310 ? 44.946 12.789 30.173 1.00 31.73 328 LEU B CA 1
ATOM 5783 C C . LEU B 1 310 ? 45.210 12.644 28.670 1.00 31.37 328 LEU B C 1
ATOM 5784 O O . LEU B 1 310 ? 46.056 11.843 28.275 1.00 33.96 328 LEU B O 1
ATOM 5789 N N . LEU B 1 311 ? 44.495 13.411 27.845 1.00 30.54 329 LEU B N 1
ATOM 5790 C CA . LEU B 1 311 ? 44.620 13.322 26.378 1.00 32.09 329 LEU B CA 1
ATOM 5791 C C . LEU B 1 311 ? 45.223 14.565 25.715 1.00 32.47 329 LEU B C 1
ATOM 5792 O O . LEU B 1 311 ? 45.402 14.591 24.496 1.00 34.12 329 LEU B O 1
ATOM 5797 N N . GLY B 1 312 ? 45.558 15.575 26.512 1.00 32.38 330 GLY B N 1
ATOM 5798 C CA . GLY B 1 312 ? 46.048 16.858 25.998 1.00 32.00 330 GLY B CA 1
ATOM 5799 C C . GLY B 1 312 ? 47.109 16.849 24.904 1.00 31.32 330 GLY B C 1
ATOM 5800 O O . GLY B 1 312 ? 46.971 17.570 23.917 1.00 35.13 330 GLY B O 1
ATOM 5801 N N . PRO B 1 313 ? 48.178 16.044 25.063 1.00 31.30 331 PRO B N 1
ATOM 5802 C CA . PRO B 1 313 ? 49.285 16.120 24.096 1.00 33.66 331 PRO B CA 1
ATOM 5803 C C . PRO B 1 313 ? 48.874 15.749 22.679 1.00 36.04 331 PRO B C 1
ATOM 5804 O O . PRO B 1 313 ? 49.382 16.318 21.711 1.00 37.05 331 PRO B O 1
ATOM 5808 N N . LYS B 1 314 ? 47.948 14.801 22.575 1.00 38.17 332 LYS B N 1
ATOM 5809 C CA . LYS B 1 314 ? 47.479 14.312 21.287 1.00 41.17 332 LYS B CA 1
ATOM 5810 C C . LYS B 1 314 ? 46.614 15.357 20.595 1.00 37.54 332 LYS B C 1
ATOM 5811 O O . LYS B 1 314 ? 46.662 15.511 19.377 1.00 36.82 332 LYS B O 1
ATOM 5817 N N . PHE B 1 315 ? 45.837 16.086 21.388 1.00 34.97 333 PHE B N 1
ATOM 5818 C CA . PHE B 1 315 ? 44.909 17.069 20.865 1.00 38.35 333 PHE B CA 1
ATOM 5819 C C . PHE B 1 315 ? 45.598 18.393 20.577 1.00 45.36 333 PHE B C 1
ATOM 5820 O O . PHE B 1 315 ? 45.105 19.159 19.760 1.00 50.19 333 PHE B O 1
ATOM 5828 N N . MET B 1 316 ? 46.740 18.654 21.210 1.00 50.13 334 MET B N 1
ATOM 5829 C CA . MET B 1 316 ? 47.307 20.002 21.323 1.00 57.34 334 MET B CA 1
ATOM 5830 C C . MET B 1 316 ? 47.492 20.717 19.987 1.00 62.61 334 MET B C 1
ATOM 5831 O O . MET B 1 316 ? 47.394 21.943 19.930 1.00 69.37 334 MET B O 1
ATOM 5836 N N . HIS B 1 317 ? 47.749 19.967 18.918 1.00 67.27 335 HIS B N 1
ATOM 5837 C CA . HIS B 1 317 ? 47.791 20.561 17.579 1.00 73.77 335 HIS B CA 1
ATOM 5838 C C . HIS B 1 317 ? 46.415 21.119 17.159 1.00 77.14 335 HIS B C 1
ATOM 5839 O O . HIS B 1 317 ? 46.295 21.751 16.110 1.00 84.76 335 HIS B O 1
ATOM 5846 N N . LEU B 1 318 ? 45.392 20.879 17.986 1.00 81.37 336 LEU B N 1
ATOM 5847 C CA . LEU B 1 318 ? 44.046 21.437 17.784 1.00 82.43 336 LEU B CA 1
ATOM 5848 C C . LEU B 1 318 ? 43.294 21.873 19.076 1.00 87.64 336 LEU B C 1
ATOM 5849 O O . LEU B 1 318 ? 42.380 22.695 18.996 1.00 86.79 336 LEU B O 1
ATOM 5854 N N . LEU B 1 319 ? 43.672 21.332 20.242 1.00 95.28 337 LEU B N 1
ATOM 5855 C CA . LEU B 1 319 ? 43.086 21.719 21.545 1.00 96.85 337 LEU B CA 1
ATOM 5856 C C . LEU B 1 319 ? 43.833 22.924 22.112 1.00 111.58 337 LEU B C 1
ATOM 5857 O O . LEU B 1 319 ? 44.848 22.773 22.797 1.00 116.43 337 LEU B O 1
ATOM 5862 N N . GLY B 1 320 ? 43.340 24.120 21.804 1.00 115.71 338 GLY B N 1
ATOM 5863 C CA . GLY B 1 320 ? 43.960 25.359 22.272 1.00 108.47 338 GLY B CA 1
ATOM 5864 C C . GLY B 1 320 ? 45.197 25.727 21.471 1.00 104.60 338 GLY B C 1
ATOM 5865 O O . GLY B 1 320 ? 45.845 26.738 21.749 1.00 94.64 338 GLY B O 1
ATOM 5866 N N . GLY B 1 321 ? 45.524 24.894 20.482 1.00 103.12 339 GLY B N 1
ATOM 5867 C CA . GLY B 1 321 ? 46.619 25.137 19.552 1.00 100.56 339 GLY B CA 1
ATOM 5868 C C . GLY B 1 321 ? 46.074 25.010 18.145 1.00 98.75 339 GLY B C 1
ATOM 5869 O O . GLY B 1 321 ? 44.989 24.465 17.943 1.00 93.38 339 GLY B O 1
ATOM 5870 N N . GLY B 1 322 ? 46.824 25.511 17.169 1.00 101.79 340 GLY B N 1
ATOM 5871 C CA . GLY B 1 322 ? 46.300 25.683 15.818 1.00 103.40 340 GLY B CA 1
ATOM 5872 C C . GLY B 1 322 ? 45.410 26.915 15.786 1.00 104.72 340 GLY B C 1
ATOM 5873 O O . GLY B 1 322 ? 45.128 27.511 16.828 1.00 102.81 340 GLY B O 1
ATOM 5874 N N . GLU B 1 323 ? 44.956 27.292 14.595 1.00 107.06 341 GLU B N 1
ATOM 5875 C CA . GLU B 1 323 ? 44.185 28.531 14.419 1.00 104.31 341 GLU B CA 1
ATOM 5876 C C . GLU B 1 323 ? 42.697 28.255 14.164 1.00 101.13 341 GLU B C 1
ATOM 5877 O O . GLU B 1 323 ? 42.067 28.906 13.327 1.00 108.02 341 GLU B O 1
ATOM 5883 N N . LEU B 1 324 ? 42.142 27.297 14.905 1.00 94.69 342 LEU B N 1
ATOM 5884 C CA . LEU B 1 324 ? 40.721 26.955 14.812 1.00 89.39 342 LEU B CA 1
ATOM 5885 C C . LEU B 1 324 ? 39.932 27.732 15.873 1.00 81.44 342 LEU B C 1
ATOM 5886 O O . LEU B 1 324 ? 40.475 28.054 16.933 1.00 74.78 342 LEU B O 1
ATOM 5891 N N . PRO B 1 325 ? 38.647 28.033 15.596 1.00 71.99 343 PRO B N 1
ATOM 5892 C CA . PRO B 1 325 ? 37.876 28.868 16.516 1.00 66.18 343 PRO B CA 1
ATOM 5893 C C . PRO B 1 325 ? 37.443 28.096 17.763 1.00 61.79 343 PRO B C 1
ATOM 5894 O O . PRO B 1 325 ? 36.330 27.568 17.822 1.00 52.47 343 PRO B O 1
ATOM 5898 N N . LEU B 1 326 ? 38.343 28.033 18.741 1.00 60.72 344 LEU B N 1
ATOM 5899 C CA . LEU B 1 326 ? 38.102 27.320 19.990 1.00 55.73 344 LEU B CA 1
ATOM 5900 C C . LEU B 1 326 ? 38.150 28.282 21.171 1.00 54.34 344 LEU B C 1
ATOM 5901 O O . LEU B 1 326 ? 38.971 29.200 21.199 1.00 59.47 344 LEU B O 1
ATOM 5906 N N . GLU B 1 327 ? 37.269 28.062 22.143 1.00 49.40 345 GLU B N 1
ATOM 5907 C CA . GLU B 1 327 ? 37.316 28.776 23.414 1.00 49.92 345 GLU B CA 1
ATOM 5908 C C . GLU B 1 327 ? 37.449 27.775 24.557 1.00 45.47 345 GLU B C 1
ATOM 5909 O O . GLU B 1 327 ? 36.887 26.681 24.500 1.00 44.07 345 GLU B O 1
ATOM 5915 N N . PHE B 1 328 ? 38.214 28.146 25.579 1.00 42.46 346 PHE B N 1
ATOM 5916 C CA . PHE B 1 328 ? 38.272 27.371 26.814 1.00 45.23 346 PHE B CA 1
ATOM 5917 C C . PHE B 1 328 ? 37.153 27.837 27.736 1.00 43.79 346 PHE B C 1
ATOM 5918 O O . PHE B 1 328 ? 36.812 29.020 27.771 1.00 49.53 346 PHE B O 1
ATOM 5926 N N . SER B 1 329 ? 36.581 26.894 28.471 1.00 40.65 347 SER B N 1
ATOM 5927 C CA . SER B 1 329 ? 35.661 27.200 29.556 1.00 42.58 347 SER B CA 1
ATOM 5928 C C . SER B 1 329 ? 36.067 26.371 30.767 1.00 42.15 347 SER B C 1
ATOM 5929 O O . SER B 1 329 ? 36.634 25.287 30.627 1.00 38.64 347 SER B O 1
ATOM 5932 N N . ILE B 1 330 ? 35.801 26.891 31.958 1.00 42.57 348 ILE B N 1
ATOM 5933 C CA . ILE B 1 330 ? 36.051 26.138 33.178 1.00 45.52 348 ILE B CA 1
ATOM 5934 C C . ILE B 1 330 ? 34.878 26.314 34.134 1.00 46.01 348 ILE B C 1
ATOM 5935 O O . ILE B 1 330 ? 34.345 27.415 34.279 1.00 49.61 348 ILE B O 1
ATOM 5940 N N . GLY B 1 331 ? 34.466 25.223 34.768 1.00 44.44 349 GLY B N 1
ATOM 5941 C CA . GLY B 1 331 ? 33.335 25.267 35.682 1.00 45.05 349 GLY B CA 1
ATOM 5942 C C . GLY B 1 331 ? 33.135 23.985 36.460 1.00 40.77 349 GLY B C 1
ATOM 5943 O O . GLY B 1 331 ? 34.098 23.292 36.786 1.00 44.15 349 GLY B O 1
ATOM 5944 N N . GLU B 1 332 ? 31.874 23.668 36.747 1.00 40.13 350 GLU B N 1
ATOM 5945 C CA . GLU B 1 332 ? 31.526 22.485 37.539 1.00 44.05 350 GLU B CA 1
ATOM 5946 C C . GLU B 1 332 ? 31.955 21.180 36.864 1.00 42.43 350 GLU B C 1
ATOM 5947 O O . GLU B 1 332 ? 32.188 20.185 37.547 1.00 39.76 350 GLU B O 1
ATOM 5953 N N . ASP B 1 333 ? 32.048 21.191 35.531 1.00 41.83 351 ASP B N 1
ATOM 5954 C CA . ASP B 1 333 ? 32.509 20.028 34.761 1.00 35.99 351 ASP B CA 1
ATOM 5955 C C . ASP B 1 333 ? 33.825 19.468 35.290 1.00 33.12 351 ASP B C 1
ATOM 5956 O O . ASP B 1 333 ? 33.999 18.255 35.343 1.00 33.99 351 ASP B O 1
ATOM 5961 N N . LEU B 1 334 ? 34.754 20.351 35.660 1.00 33.26 352 LEU B N 1
ATOM 5962 C CA . LEU B 1 334 ? 36.077 19.917 36.108 1.00 38.14 352 LEU B CA 1
ATOM 5963 C C . LEU B 1 334 ? 35.954 18.998 37.316 1.00 39.18 352 LEU B C 1
ATOM 5964 O O . LEU B 1 334 ? 36.392 17.852 37.272 1.00 38.00 352 LEU B O 1
ATOM 5969 N N . PHE B 1 335 ? 35.333 19.499 38.380 1.00 41.68 353 PHE B N 1
ATOM 5970 C CA . PHE B 1 335 ? 35.134 18.707 39.597 1.00 47.76 353 PHE B CA 1
ATOM 5971 C C . PHE B 1 335 ? 34.337 17.441 39.297 1.00 44.63 353 PHE B C 1
ATOM 5972 O O . PHE B 1 335 ? 34.714 16.349 39.719 1.00 44.83 353 PHE B O 1
ATOM 5980 N N . ASN B 1 336 ? 33.242 17.596 38.556 1.00 44.76 354 ASN B N 1
ATOM 5981 C CA . ASN B 1 336 ? 32.381 16.466 38.198 1.00 44.32 354 ASN B CA 1
ATOM 5982 C C . ASN B 1 336 ? 33.111 15.384 37.405 1.00 42.59 354 ASN B C 1
ATOM 5983 O O . ASN B 1 336 ? 32.854 14.196 37.604 1.00 45.25 354 ASN B O 1
ATOM 5988 N N . SER B 1 337 ? 34.025 15.793 36.524 1.00 38.27 355 SER B N 1
ATOM 5989 C CA . SER B 1 337 ? 34.767 14.843 35.693 1.00 37.57 355 SER B CA 1
ATOM 5990 C C . SER B 1 337 ? 35.667 13.930 36.527 1.00 41.10 355 SER B C 1
ATOM 5991 O O . SER B 1 337 ? 35.843 12.760 36.192 1.00 39.74 355 SER B O 1
ATOM 5994 N N . PHE B 1 338 ? 36.224 14.459 37.616 1.00 42.27 356 PHE B N 1
ATOM 5995 C CA . PHE B 1 338 ? 37.025 13.646 38.541 1.00 42.27 356 PHE B CA 1
ATOM 5996 C C . PHE B 1 338 ? 36.168 12.728 39.420 1.00 44.36 356 PHE B C 1
ATOM 5997 O O . PHE B 1 338 ? 36.674 11.747 39.965 1.00 49.21 356 PHE B O 1
ATOM 6005 N N . LYS B 1 339 ? 34.882 13.046 39.553 1.00 45.05 357 LYS B N 1
ATOM 6006 C CA . LYS B 1 339 ? 33.944 12.222 40.327 1.00 49.40 357 LYS B CA 1
ATOM 6007 C C . LYS B 1 339 ? 33.269 11.143 39.476 1.00 49.72 357 LYS B C 1
ATOM 6008 O O . LYS B 1 339 ? 32.895 10.095 39.999 1.00 48.82 357 LYS B O 1
ATOM 6014 N N . MET B 1 340 ? 33.107 11.413 38.179 1.00 50.84 358 MET B N 1
ATOM 6015 C CA . MET B 1 340 ? 32.587 10.433 37.215 1.00 49.52 358 MET B CA 1
ATOM 6016 C C . MET B 1 340 ? 33.317 9.101 37.387 1.00 46.29 358 MET B C 1
ATOM 6017 O O . MET B 1 340 ? 34.528 9.034 37.182 1.00 46.33 358 MET B O 1
ATOM 6022 N N . PRO B 1 341 ? 32.594 8.038 37.792 1.00 44.45 359 PRO B N 1
ATOM 6023 C CA . PRO B 1 341 ? 33.261 6.740 37.891 1.00 44.33 359 PRO B CA 1
ATOM 6024 C C . PRO B 1 341 ? 33.701 6.219 36.524 1.00 42.70 359 PRO B C 1
ATOM 6025 O O . PRO B 1 341 ? 32.973 6.372 35.540 1.00 42.11 359 PRO B O 1
ATOM 6029 N N . THR B 1 342 ? 34.890 5.628 36.472 1.00 41.25 360 THR B N 1
ATOM 6030 C CA . THR B 1 342 ? 35.409 5.025 35.244 1.00 42.20 360 THR B CA 1
ATOM 6031 C C . THR B 1 342 ? 35.350 3.496 35.299 1.00 40.63 360 THR B C 1
ATOM 6032 O O . THR B 1 342 ? 35.740 2.819 34.347 1.00 41.44 360 THR B O 1
ATOM 6036 N N . SER B 1 343 ? 34.853 2.963 36.414 1.00 40.56 361 SER B N 1
ATOM 6037 C CA . SER B 1 343 ? 34.685 1.524 36.597 1.00 41.67 361 SER B CA 1
ATOM 6038 C C . SER B 1 343 ? 33.385 1.255 37.344 1.00 39.14 361 SER B C 1
ATOM 6039 O O . SER B 1 343 ? 32.999 2.027 38.218 1.00 41.77 361 SER B O 1
ATOM 6042 N N . TRP B 1 344 ? 32.710 0.166 36.988 1.00 37.43 362 TRP B N 1
ATOM 6043 C CA . TRP B 1 344 ? 31.475 -0.238 37.662 1.00 39.97 362 TRP B CA 1
ATOM 6044 C C . TRP B 1 344 ? 31.225 -1.729 37.466 1.00 42.07 362 TRP B C 1
ATOM 6045 O O . TRP B 1 344 ? 31.626 -2.315 36.455 1.00 36.77 362 TRP B O 1
ATOM 6056 N N . LYS B 1 345 ? 30.571 -2.341 38.446 1.00 47.23 363 LYS B N 1
ATOM 6057 C CA . LYS B 1 345 ? 30.164 -3.736 38.337 1.00 48.49 363 LYS B CA 1
ATOM 6058 C C . LYS B 1 345 ? 28.914 -3.785 37.466 1.00 46.37 363 LYS B C 1
ATOM 6059 O O . LYS B 1 345 ? 28.168 -2.808 37.388 1.00 45.53 363 LYS B O 1
ATOM 6065 N N . LEU B 1 346 ? 28.690 -4.915 36.803 1.00 44.70 364 LEU B N 1
ATOM 6066 C CA . LEU B 1 346 ? 27.543 -5.053 35.909 1.00 46.07 364 LEU B CA 1
ATOM 6067 C C . LEU B 1 346 ? 26.229 -5.265 36.664 1.00 49.27 364 LEU B C 1
ATOM 6068 O O . LEU B 1 346 ? 25.160 -5.273 36.048 1.00 47.62 364 LEU B O 1
ATOM 6073 N N . ASP B 1 347 ? 26.310 -5.424 37.986 1.00 50.65 365 ASP B N 1
ATOM 6074 C CA . ASP B 1 347 ? 25.124 -5.557 38.839 1.00 52.31 365 ASP B CA 1
ATOM 6075 C C . ASP B 1 347 ? 24.843 -4.308 39.689 1.00 51.44 365 ASP B C 1
ATOM 6076 O O . ASP B 1 347 ? 24.105 -4.381 40.673 1.00 55.43 365 ASP B O 1
ATOM 6081 N N . GLU B 1 348 ? 25.427 -3.171 39.309 1.00 50.96 366 GLU B N 1
ATOM 6082 C CA . GLU B 1 348 ? 25.153 -1.890 39.971 1.00 51.59 366 GLU B CA 1
ATOM 6083 C C . GLU B 1 348 ? 24.829 -0.801 38.947 1.00 50.30 366 GLU B C 1
ATOM 6084 O O . GLU B 1 348 ? 25.020 -0.992 37.745 1.00 47.79 366 GLU B O 1
ATOM 6090 N N . LYS B 1 349 ? 24.354 0.341 39.438 1.00 47.25 367 LYS B N 1
ATOM 6091 C CA . LYS B 1 349 ? 23.989 1.466 38.579 1.00 48.86 367 LYS B CA 1
ATOM 6092 C C . LYS B 1 349 ? 25.218 2.060 37.884 1.00 48.30 367 LYS B C 1
ATOM 6093 O O . LYS B 1 349 ? 26.212 2.395 38.531 1.00 44.58 367 LYS B O 1
ATOM 6099 N N . SER B 1 350 ? 25.130 2.186 36.563 1.00 44.21 368 SER B N 1
ATOM 6100 C CA . SER B 1 350 ? 26.207 2.741 35.747 1.00 38.93 368 SER B CA 1
ATOM 6101 C C . SER B 1 350 ? 25.968 4.233 35.526 1.00 36.63 368 SER B C 1
ATOM 6102 O O . SER B 1 350 ? 24.846 4.708 35.701 1.00 39.57 368 SER B O 1
ATOM 6105 N N . PRO B 1 351 ? 27.012 4.979 35.116 1.00 35.15 369 PRO B N 1
ATOM 6106 C CA . PRO B 1 351 ? 26.819 6.402 34.798 1.00 36.72 369 PRO B CA 1
ATOM 6107 C C . PRO B 1 351 ? 25.784 6.647 33.691 1.00 35.96 369 PRO B C 1
ATOM 6108 O O . PRO B 1 351 ? 25.173 7.719 33.642 1.00 38.28 369 PRO B O 1
ATOM 6112 N N . PHE B 1 352 ? 25.592 5.649 32.827 1.00 31.77 370 PHE B N 1
ATOM 6113 C CA . PHE B 1 352 ? 24.632 5.721 31.720 1.00 32.16 370 PHE B CA 1
ATOM 6114 C C . PHE B 1 352 ? 23.191 5.868 32.204 1.00 34.91 370 PHE B C 1
ATOM 6115 O O . PHE B 1 352 ? 22.338 6.389 31.487 1.00 36.66 370 PHE B O 1
ATOM 6123 N N . GLU B 1 353 ? 22.920 5.393 33.415 1.00 33.99 371 GLU B N 1
ATOM 6124 C CA . GLU B 1 353 ? 21.572 5.430 33.968 1.00 33.83 371 GLU B CA 1
ATOM 6125 C C . GLU B 1 353 ? 21.261 6.755 34.664 1.00 34.44 371 GLU B C 1
ATOM 6126 O O . GLU B 1 353 ? 20.106 7.029 34.970 1.00 39.08 371 GLU B O 1
ATOM 6132 N N . GLN B 1 354 ? 22.289 7.570 34.897 1.00 34.69 372 GLN B N 1
ATOM 6133 C CA . GLN B 1 354 ? 22.115 8.924 35.425 1.00 40.14 372 GLN B CA 1
ATOM 6134 C C . GLN B 1 354 ? 21.977 9.949 34.290 1.00 40.43 372 GLN B C 1
ATOM 6135 O O . GLN B 1 354 ? 21.109 10.818 34.335 1.00 44.36 372 GLN B O 1
ATOM 6141 N N . TYR B 1 355 ? 22.834 9.838 33.278 1.00 35.84 373 TYR B N 1
ATOM 6142 C CA . TYR B 1 355 ? 22.803 10.742 32.124 1.00 34.01 373 TYR B CA 1
ATOM 6143 C C . TYR B 1 355 ? 22.275 10.023 30.886 1.00 31.82 373 TYR B C 1
ATOM 6144 O O . TYR B 1 355 ? 23.041 9.674 29.984 1.00 31.47 373 TYR B O 1
ATOM 6153 N N . ARG B 1 356 ? 20.966 9.806 30.843 1.00 28.58 374 ARG B N 1
ATOM 6154 C CA . ARG B 1 356 ? 20.345 9.065 29.744 1.00 29.10 374 ARG B CA 1
ATOM 6155 C C . ARG B 1 356 ? 20.285 9.874 28.446 1.00 27.12 374 ARG B C 1
ATOM 6156 O O . ARG B 1 356 ? 20.355 9.312 27.353 1.00 26.30 374 ARG B O 1
ATOM 6164 N N . ILE B 1 357 ? 20.142 11.188 28.580 1.00 27.66 375 ILE B N 1
ATOM 6165 C CA . ILE B 1 357 ? 20.102 12.102 27.439 1.00 29.08 375 ILE B CA 1
ATOM 6166 C C . ILE B 1 357 ? 20.950 13.319 27.784 1.00 29.64 375 ILE B C 1
ATOM 6167 O O . ILE B 1 357 ? 20.451 14.313 28.308 1.00 35.58 375 ILE B O 1
ATOM 6172 N N . ALA B 1 358 ? 22.242 13.230 27.489 1.00 27.49 376 ALA B N 1
ATOM 6173 C CA . ALA B 1 358 ? 23.189 14.251 27.910 1.00 28.08 376 ALA B CA 1
ATOM 6174 C C . ALA B 1 358 ? 23.414 15.300 26.831 1.00 27.78 376 ALA B C 1
ATOM 6175 O O . ALA B 1 358 ? 23.328 15.018 25.634 1.00 27.49 376 ALA B O 1
ATOM 6177 N N . THR B 1 359 ? 23.698 16.518 27.270 1.00 27.14 377 THR B N 1
ATOM 6178 C CA . THR B 1 359 ? 24.073 17.584 26.360 1.00 28.64 377 THR B CA 1
ATOM 6179 C C . THR B 1 359 ? 24.876 18.640 27.108 1.00 27.83 377 THR B C 1
ATOM 6180 O O . THR B 1 359 ? 25.192 18.470 28.293 1.00 30.69 377 THR B O 1
ATOM 6184 N N . ALA B 1 360 ? 25.229 19.707 26.402 1.00 28.53 378 ALA B N 1
ATOM 6185 C CA . ALA B 1 360 ? 25.860 20.874 27.001 1.00 29.11 378 ALA B CA 1
ATOM 6186 C C . ALA B 1 360 ? 24.892 22.044 26.917 1.00 31.73 378 ALA B C 1
ATOM 6187 O O . ALA B 1 360 ? 24.084 22.126 25.992 1.00 30.47 378 ALA B O 1
ATOM 6189 N N . THR B 1 361 ? 24.965 22.947 27.886 1.00 33.00 379 THR B N 1
ATOM 6190 C CA . THR B 1 361 ? 24.165 24.161 27.832 1.00 32.88 379 THR B CA 1
ATOM 6191 C C . THR B 1 361 ? 24.652 25.025 26.667 1.00 33.50 379 THR B C 1
ATOM 6192 O O . THR B 1 361 ? 25.856 25.114 26.407 1.00 32.97 379 THR B O 1
ATOM 6196 N N . GLN B 1 362 ? 23.709 25.644 25.967 1.00 33.27 380 GLN B N 1
ATOM 6197 C CA . GLN B 1 362 ? 24.018 26.489 24.818 1.00 35.15 380 GLN B CA 1
ATOM 6198 C C . GLN B 1 362 ? 24.765 27.753 25.232 1.00 35.88 380 GLN B C 1
ATOM 6199 O O . GLN B 1 362 ? 24.618 28.238 26.359 1.00 36.24 380 GLN B O 1
ATOM 6205 N N . ASN B 1 363 ? 25.557 28.283 24.307 1.00 34.57 381 ASN B N 1
ATOM 6206 C CA . ASN B 1 363 ? 26.140 29.608 24.454 1.00 33.85 381 ASN B CA 1
ATOM 6207 C C . ASN B 1 363 ? 25.261 30.614 23.708 1.00 34.92 381 ASN B C 1
ATOM 6208 O O . ASN B 1 363 ? 25.329 30.726 22.481 1.00 34.89 381 ASN B O 1
ATOM 6213 N N . THR B 1 364 ? 24.427 31.329 24.460 1.00 33.66 382 THR B N 1
ATOM 6214 C CA . THR B 1 364 ? 23.469 32.283 23.890 1.00 36.85 382 THR B CA 1
ATOM 6215 C C . THR B 1 364 ? 24.166 33.416 23.128 1.00 37.27 382 THR B C 1
ATOM 6216 O O . THR B 1 364 ? 23.657 33.873 22.103 1.00 34.40 382 THR B O 1
ATOM 6220 N N . GLU B 1 365 ? 25.330 33.849 23.615 1.00 37.90 383 GLU B N 1
ATOM 6221 C CA . GLU B 1 365 ? 26.083 34.923 22.964 1.00 39.32 383 GLU B CA 1
ATOM 6222 C C . GLU B 1 365 ? 26.520 34.525 21.554 1.00 37.82 383 GLU B C 1
ATOM 6223 O O . GLU B 1 365 ? 26.337 35.295 20.607 1.00 35.06 383 GLU B O 1
ATOM 6229 N N . HIS B 1 366 ? 27.093 33.327 21.424 1.00 36.90 384 HIS B N 1
ATOM 6230 C CA . HIS B 1 366 ? 27.488 32.785 20.113 1.00 37.08 384 HIS B CA 1
ATOM 6231 C C . HIS B 1 366 ? 26.315 32.751 19.137 1.00 32.66 384 HIS B C 1
ATOM 6232 O O . HIS B 1 366 ? 26.470 33.085 17.961 1.00 31.92 384 HIS B O 1
ATOM 6239 N N . LEU B 1 367 ? 25.153 32.323 19.630 1.00 32.20 385 LEU B N 1
ATOM 6240 C CA . LEU B 1 367 ? 23.959 32.185 18.797 1.00 32.89 385 LEU B CA 1
ATOM 6241 C C . LEU B 1 367 ? 23.404 33.540 18.373 1.00 34.96 385 LEU B C 1
ATOM 6242 O O . LEU B 1 367 ? 22.976 33.704 17.230 1.00 31.27 385 LEU B O 1
ATOM 6247 N N . ASP B 1 368 ? 23.414 34.503 19.292 1.00 35.77 386 ASP B N 1
ATOM 6248 C CA . ASP B 1 368 ? 22.994 35.869 18.968 1.00 34.18 386 ASP B CA 1
ATOM 6249 C C . ASP B 1 368 ? 23.932 36.481 17.938 1.00 30.65 386 ASP B C 1
ATOM 6250 O O . ASP B 1 368 ? 23.482 37.104 16.978 1.00 33.53 386 ASP B O 1
ATOM 6255 N N . ALA B 1 369 ? 25.233 36.295 18.143 1.00 31.19 387 ALA B N 1
ATOM 6256 C CA . ALA B 1 369 ? 26.244 36.884 17.267 1.00 32.66 387 ALA B CA 1
ATOM 6257 C C . ALA B 1 369 ? 26.115 36.393 15.826 1.00 34.71 387 ALA B C 1
ATOM 6258 O O . ALA B 1 369 ? 26.092 37.202 14.895 1.00 33.98 387 ALA B O 1
ATOM 6260 N N . VAL B 1 370 ? 26.014 35.077 15.632 1.00 33.71 388 VAL B N 1
ATOM 6261 C CA . VAL B 1 370 ? 25.894 34.534 14.272 1.00 31.01 388 VAL B CA 1
ATOM 6262 C C . VAL B 1 370 ? 24.601 34.999 13.583 1.00 29.93 388 VAL B C 1
ATOM 6263 O O . VAL B 1 370 ? 24.606 35.283 12.380 1.00 33.49 388 VAL B O 1
ATOM 6267 N N . PHE B 1 371 ? 23.506 35.090 14.338 1.00 28.13 389 PHE B N 1
ATOM 6268 C CA . PHE B 1 371 ? 22.225 35.507 13.770 1.00 30.97 389 PHE B CA 1
ATOM 6269 C C . PHE B 1 371 ? 22.292 36.969 13.327 1.00 33.87 389 PHE B C 1
ATOM 6270 O O . PHE B 1 371 ? 21.758 37.325 12.276 1.00 31.82 389 PHE B O 1
ATOM 6278 N N . GLN B 1 372 ? 22.972 37.798 14.116 1.00 35.10 390 GLN B N 1
ATOM 6279 C CA . GLN B 1 372 ? 23.167 39.211 13.766 1.00 36.38 390 GLN B CA 1
ATOM 6280 C C . GLN B 1 372 ? 24.049 39.373 12.524 1.00 35.06 390 GLN B C 1
ATOM 6281 O O . GLN B 1 372 ? 23.732 40.174 11.645 1.00 37.79 390 GLN B O 1
ATOM 6287 N N . ARG B 1 373 ? 25.151 38.625 12.458 1.00 33.40 391 ARG B N 1
ATOM 6288 C CA . ARG B 1 373 ? 26.020 38.642 11.275 1.00 34.82 391 ARG B CA 1
ATOM 6289 C C . ARG B 1 373 ? 25.225 38.252 10.033 1.00 32.95 391 ARG B C 1
ATOM 6290 O O . ARG B 1 373 ? 25.351 38.871 8.977 1.00 32.52 391 ARG B O 1
ATOM 6298 N N . MET B 1 374 ? 24.389 37.232 10.190 1.00 33.07 392 MET B N 1
ATOM 6299 C CA . MET B 1 374 ? 23.507 36.747 9.139 1.00 33.55 392 MET B CA 1
ATOM 6300 C C . MET B 1 374 ? 22.523 37.826 8.663 1.00 35.97 392 MET B C 1
ATOM 6301 O O . MET B 1 374 ? 22.332 38.016 7.458 1.00 34.56 392 MET B O 1
ATOM 6306 N N . LYS B 1 375 ? 21.909 38.529 9.612 1.00 34.57 393 LYS B N 1
ATOM 6307 C CA . LYS B 1 375 ? 20.987 39.632 9.299 1.00 34.67 393 LYS B CA 1
ATOM 6308 C C . LYS B 1 375 ? 21.671 40.775 8.551 1.00 34.21 393 LYS B C 1
ATOM 6309 O O . LYS B 1 375 ? 21.068 41.408 7.690 1.00 36.57 393 LYS B O 1
ATOM 6315 N N . THR B 1 376 ? 22.924 41.040 8.898 1.00 34.87 394 THR B N 1
ATOM 6316 C CA . THR B 1 376 ? 23.687 42.116 8.275 1.00 36.78 394 THR B CA 1
ATOM 6317 C C . THR B 1 376 ? 24.053 41.758 6.835 1.00 39.50 394 THR B C 1
ATOM 6318 O O . THR B 1 376 ? 23.974 42.600 5.943 1.00 38.90 394 THR B O 1
ATOM 6322 N N . GLU B 1 377 ? 24.436 40.503 6.613 1.00 36.64 395 GLU B N 1
ATOM 6323 C CA . GLU B 1 377 ? 24.784 40.024 5.275 1.00 33.72 395 GLU B CA 1
ATOM 6324 C C . GLU B 1 377 ? 23.556 39.841 4.378 1.00 31.04 395 GLU B C 1
ATOM 6325 O O . GLU B 1 377 ? 23.611 40.123 3.177 1.00 33.67 395 GLU B O 1
ATOM 6331 N N . PHE B 1 378 ? 22.463 39.358 4.965 1.00 30.25 396 PHE B N 1
ATOM 6332 C CA . PHE B 1 378 ? 21.215 39.103 4.250 1.00 31.89 396 PHE B CA 1
ATOM 6333 C C . PHE B 1 378 ? 20.045 39.777 4.973 1.00 34.74 396 PHE B C 1
ATOM 6334 O O . PHE B 1 378 ? 19.343 39.133 5.753 1.00 33.78 396 PHE B O 1
ATOM 6342 N N . PRO B 1 379 ? 19.824 41.082 4.712 1.00 36.83 397 PRO B N 1
ATOM 6343 C CA . PRO B 1 379 ? 18.791 41.876 5.392 1.00 35.47 397 PRO B CA 1
ATOM 6344 C C . PRO B 1 379 ? 17.371 41.309 5.393 1.00 34.51 397 PRO B C 1
ATOM 6345 O O . PRO B 1 379 ? 16.574 41.704 6.246 1.00 35.94 397 PRO B O 1
ATOM 6349 N N . VAL B 1 380 ? 17.040 40.404 4.472 1.00 34.48 398 VAL B N 1
ATOM 6350 C CA . VAL B 1 380 ? 15.723 39.751 4.522 1.00 35.26 398 VAL B CA 1
ATOM 6351 C C . VAL B 1 380 ? 15.496 39.075 5.881 1.00 33.85 398 VAL B C 1
ATOM 6352 O O . VAL B 1 380 ? 14.362 38.994 6.357 1.00 32.37 398 VAL B O 1
ATOM 6356 N N . PHE B 1 381 ? 16.576 38.614 6.513 1.00 32.86 399 PHE B N 1
ATOM 6357 C CA . PHE B 1 381 ? 16.477 37.962 7.825 1.00 33.40 399 PHE B CA 1
ATOM 6358 C C . PHE B 1 381 ? 16.234 38.924 8.991 1.00 35.99 399 PHE B C 1
ATOM 6359 O O . PHE B 1 381 ? 16.089 38.486 10.131 1.00 35.09 399 PHE B O 1
ATOM 6367 N N . GLU B 1 382 ? 16.166 40.226 8.722 1.00 37.75 400 GLU B N 1
ATOM 6368 C CA . GLU B 1 382 ? 15.746 41.173 9.755 1.00 38.64 400 GLU B CA 1
ATOM 6369 C C . GLU B 1 382 ? 14.352 40.825 10.288 1.00 35.42 400 GLU B C 1
ATOM 6370 O O . GLU B 1 382 ? 14.065 41.051 11.460 1.00 38.77 400 GLU B O 1
ATOM 6376 N N . LYS B 1 383 ? 13.502 40.257 9.431 1.00 32.42 401 LYS B N 1
ATOM 6377 C CA . LYS B 1 383 ? 12.153 39.848 9.824 1.00 38.15 401 LYS B CA 1
ATOM 6378 C C . LYS B 1 383 ? 12.040 38.368 10.208 1.00 37.43 401 LYS B C 1
ATOM 6379 O O . LYS B 1 383 ? 10.943 37.880 10.478 1.00 35.37 401 LYS B O 1
ATOM 6385 N N . SER B 1 384 ? 13.167 37.661 10.234 1.00 35.45 402 SER B N 1
ATOM 6386 C CA . SER B 1 384 ? 13.205 36.291 10.743 1.00 35.50 402 SER B CA 1
ATOM 6387 C C . SER B 1 384 ? 13.282 36.326 12.263 1.00 37.36 402 SER B C 1
ATOM 6388 O O . SER B 1 384 ? 13.844 37.257 12.836 1.00 40.36 402 SER B O 1
ATOM 6391 N N . GLN B 1 385 ? 12.718 35.315 12.918 1.00 36.92 403 GLN B N 1
ATOM 6392 C CA . GLN B 1 385 ? 12.838 35.201 14.372 1.00 36.93 403 GLN B CA 1
ATOM 6393 C C . GLN B 1 385 ? 13.380 33.846 14.790 1.00 33.71 403 GLN B C 1
ATOM 6394 O O . GLN B 1 385 ? 13.308 32.874 14.032 1.00 30.87 403 GLN B O 1
ATOM 6400 N N . ILE B 1 386 ? 13.942 33.805 15.994 1.00 31.37 404 ILE B N 1
ATOM 6401 C CA . ILE B 1 386 ? 14.501 32.571 16.549 1.00 29.28 404 ILE B CA 1
ATOM 6402 C C . ILE B 1 386 ? 13.364 31.597 16.819 1.00 31.27 404 ILE B C 1
ATOM 6403 O O . ILE B 1 386 ? 12.362 31.952 17.442 1.00 31.25 404 ILE B O 1
ATOM 6408 N N . VAL B 1 387 ? 13.529 30.368 16.340 1.00 29.19 405 VAL B N 1
ATOM 6409 C CA . VAL B 1 387 ? 12.519 29.331 16.486 1.00 30.70 405 VAL B CA 1
ATOM 6410 C C . VAL B 1 387 ? 12.891 28.379 17.622 1.00 29.90 405 VAL B C 1
ATOM 6411 O O . VAL B 1 387 ? 12.030 27.946 18.384 1.00 29.82 405 VAL B O 1
ATOM 6415 N N . GLU B 1 388 ? 14.175 28.051 17.722 1.00 28.62 406 GLU B N 1
ATOM 6416 C CA . GLU B 1 388 ? 14.637 27.042 18.671 1.00 26.89 406 GLU B CA 1
ATOM 6417 C C . GLU B 1 388 ? 16.144 27.152 18.853 1.00 25.98 406 GLU B C 1
ATOM 6418 O O . GLU B 1 388 ? 16.867 27.453 17.905 1.00 27.75 406 GLU B O 1
ATOM 6424 N N . ARG B 1 389 ? 16.604 26.916 20.078 1.00 25.77 407 ARG B N 1
ATOM 6425 C CA . ARG B 1 389 ? 18.027 26.907 20.395 1.00 26.02 407 ARG B CA 1
ATOM 6426 C C . ARG B 1 389 ? 18.375 25.720 21.281 1.00 26.67 407 ARG B C 1
ATOM 6427 O O . ARG B 1 389 ? 17.580 25.302 22.129 1.00 28.74 407 ARG B O 1
ATOM 6435 N N . TRP B 1 390 ? 19.568 25.179 21.087 1.00 25.62 408 TRP B N 1
ATOM 6436 C CA . TRP B 1 390 ? 20.029 24.077 21.918 1.00 24.78 408 TRP B CA 1
ATOM 6437 C C . TRP B 1 390 ? 21.541 23.979 21.932 1.00 25.06 408 TRP B C 1
ATOM 6438 O O . TRP B 1 390 ? 22.226 24.560 21.087 1.00 26.19 408 TRP B O 1
ATOM 6449 N N . GLY B 1 391 ? 22.045 23.241 22.915 1.00 26.73 409 GLY B N 1
ATOM 6450 C CA . GLY B 1 391 ? 23.459 22.924 23.008 1.00 25.65 409 GLY B CA 1
ATOM 6451 C C . GLY B 1 391 ? 23.677 21.461 22.675 1.00 25.93 409 GLY B C 1
ATOM 6452 O O . GLY B 1 391 ? 22.719 20.690 22.552 1.00 27.36 409 GLY B O 1
ATOM 6453 N N . ALA B 1 392 ? 24.938 21.076 22.524 1.00 24.88 410 ALA B N 1
ATOM 6454 C CA . ALA B 1 392 ? 25.281 19.717 22.099 1.00 24.98 410 ALA B CA 1
ATOM 6455 C C . ALA B 1 392 ? 26.732 19.394 22.422 1.00 25.48 410 ALA B C 1
ATOM 6456 O O . ALA B 1 392 ? 27.536 20.290 22.686 1.00 25.50 410 ALA B O 1
ATOM 6458 N N . VAL B 1 393 ? 27.054 18.106 22.403 1.00 27.41 411 VAL B N 1
ATOM 6459 C CA . VAL B 1 393 ? 28.412 17.634 22.666 1.00 28.12 411 VAL B CA 1
ATOM 6460 C C . VAL B 1 393 ? 28.829 16.678 21.551 1.00 26.92 411 VAL B C 1
ATOM 6461 O O . VAL B 1 393 ? 28.053 15.806 21.165 1.00 25.85 411 VAL B O 1
ATOM 6465 N N . VAL B 1 394 ? 30.039 16.871 21.027 1.00 24.65 412 VAL B N 1
ATOM 6466 C CA . VAL B 1 394 ? 30.697 15.880 20.167 1.00 23.81 412 VAL B CA 1
ATOM 6467 C C . VAL B 1 394 ? 31.960 15.396 20.853 1.00 23.77 412 VAL B C 1
ATOM 6468 O O . VAL B 1 394 ? 32.435 16.032 21.792 1.00 24.59 412 VAL B O 1
ATOM 6472 N N . SER B 1 395 ? 32.500 14.277 20.374 1.00 22.93 413 SER B N 1
ATOM 6473 C CA A SER B 1 395 ? 33.699 13.680 20.957 0.50 23.45 413 SER B CA 1
ATOM 6474 C CA B SER B 1 395 ? 33.701 13.693 20.959 0.50 23.69 413 SER B CA 1
ATOM 6475 C C . SER B 1 395 ? 34.616 13.102 19.877 1.00 21.98 413 SER B C 1
ATOM 6476 O O . SER B 1 395 ? 34.679 11.887 19.689 1.00 22.23 413 SER B O 1
ATOM 6481 N N . PRO B 1 396 ? 35.336 13.972 19.153 1.00 22.30 414 PRO B N 1
ATOM 6482 C CA . PRO B 1 396 ? 36.248 13.473 18.121 1.00 23.89 414 PRO B CA 1
ATOM 6483 C C . PRO B 1 396 ? 37.522 12.845 18.671 1.00 25.17 414 PRO B C 1
ATOM 6484 O O . PRO B 1 396 ? 37.883 13.068 19.828 1.00 24.05 414 PRO B O 1
ATOM 6488 N N . THR B 1 397 ? 38.193 12.075 17.820 1.00 25.50 415 THR B N 1
ATOM 6489 C CA . THR B 1 397 ? 39.575 11.685 18.052 1.00 26.03 415 THR B CA 1
ATOM 6490 C C . THR B 1 397 ? 40.458 12.888 17.734 1.00 26.31 415 THR B C 1
ATOM 6491 O O . THR B 1 397 ? 39.972 13.930 17.296 1.00 25.79 415 THR B O 1
ATOM 6495 N N . PHE B 1 398 ? 41.762 12.726 17.919 1.00 29.17 416 PHE B N 1
ATOM 6496 C CA . PHE B 1 398 ? 42.717 13.801 17.630 1.00 28.19 416 PHE B CA 1
ATOM 6497 C C . PHE B 1 398 ? 43.232 13.820 16.186 1.00 28.14 416 PHE B C 1
ATOM 6498 O O . PHE B 1 398 ? 43.934 14.758 15.801 1.00 29.34 416 PHE B O 1
ATOM 6506 N N . ASP B 1 399 ? 42.892 12.807 15.387 1.00 27.12 417 ASP B N 1
ATOM 6507 C CA . ASP B 1 399 ? 43.474 12.670 14.043 1.00 27.58 417 ASP B CA 1
ATOM 6508 C C . ASP B 1 399 ? 42.478 12.796 12.883 1.00 28.92 417 ASP B C 1
ATOM 6509 O O . ASP B 1 399 ? 42.779 12.378 11.767 1.00 28.50 417 ASP B O 1
ATOM 6514 N N . GLU B 1 400 ? 41.308 13.374 13.149 1.00 29.13 418 GLU B N 1
ATOM 6515 C CA . GLU B 1 400 ? 40.302 13.644 12.110 1.00 33.57 418 GLU B CA 1
ATOM 6516 C C . GLU B 1 400 ? 39.836 12.372 11.397 1.00 31.02 418 GLU B C 1
ATOM 6517 O O . GLU B 1 400 ? 39.483 12.404 10.211 1.00 30.46 418 GLU B O 1
ATOM 6523 N N . LEU B 1 401 ? 39.835 11.258 12.122 1.00 26.80 419 LEU B N 1
ATOM 6524 C CA . LEU B 1 401 ? 39.371 9.983 11.583 1.00 25.00 419 LEU B CA 1
ATOM 6525 C C . LEU B 1 401 ? 38.453 9.321 12.598 1.00 24.15 419 LEU B C 1
ATOM 6526 O O . LEU B 1 401 ? 38.723 9.372 13.805 1.00 23.13 419 LEU B O 1
ATOM 6531 N N . PRO B 1 402 ? 37.372 8.680 12.119 1.00 23.30 420 PRO B N 1
ATOM 6532 C CA . PRO B 1 402 ? 36.504 7.954 13.039 1.00 22.89 420 PRO B CA 1
ATOM 6533 C C . PRO B 1 402 ? 37.157 6.678 13.546 1.00 20.59 420 PRO B C 1
ATOM 6534 O O . PRO B 1 402 ? 38.240 6.298 13.086 1.00 23.65 420 PRO B O 1
ATOM 6538 N N . ILE B 1 403 ? 36.501 6.044 14.508 1.00 21.82 421 ILE B N 1
ATOM 6539 C CA . ILE B 1 403 ? 36.861 4.712 14.955 1.00 21.50 421 ILE B CA 1
ATOM 6540 C C . ILE B 1 403 ? 35.778 3.762 14.473 1.00 22.06 421 ILE B C 1
ATOM 6541 O O . ILE B 1 403 ? 34.652 3.766 14.987 1.00 22.08 421 ILE B O 1
ATOM 6546 N N . ILE B 1 404 ? 36.129 2.981 13.455 1.00 21.60 422 ILE B N 1
ATOM 6547 C CA . ILE B 1 404 ? 35.276 1.933 12.907 1.00 21.77 422 ILE B CA 1
ATOM 6548 C C . ILE B 1 404 ? 36.181 0.715 12.837 1.00 22.12 422 ILE B C 1
ATOM 6549 O O . ILE B 1 404 ? 36.987 0.584 11.913 1.00 24.65 422 ILE B O 1
ATOM 6554 N N . SER B 1 405 ? 36.070 -0.159 13.829 1.00 22.36 423 SER B N 1
ATOM 6555 C CA . SER B 1 405 ? 37.134 -1.121 14.092 1.00 23.41 423 SER B CA 1
ATOM 6556 C C . SER B 1 405 ? 36.709 -2.282 14.974 1.00 24.11 423 SER B C 1
ATOM 6557 O O . SER B 1 405 ? 35.926 -2.115 15.914 1.00 24.57 423 SER B O 1
ATOM 6560 N N . GLU B 1 406 ? 37.264 -3.456 14.680 1.00 25.90 424 GLU B N 1
ATOM 6561 C CA . GLU B 1 406 ? 37.269 -4.554 15.635 1.00 28.49 424 GLU B CA 1
ATOM 6562 C C . GLU B 1 406 ? 38.104 -4.155 16.845 1.00 28.52 424 GLU B C 1
ATOM 6563 O O . GLU B 1 406 ? 38.975 -3.281 16.757 1.00 27.54 424 GLU B O 1
ATOM 6569 N N . VAL B 1 407 ? 37.827 -4.808 17.968 1.00 28.58 425 VAL B N 1
ATOM 6570 C CA . VAL B 1 407 ? 38.601 -4.645 19.185 1.00 28.90 425 VAL B CA 1
ATOM 6571 C C . VAL B 1 407 ? 39.331 -5.963 19.412 1.00 31.21 425 VAL B C 1
ATOM 6572 O O . VAL B 1 407 ? 38.703 -6.979 19.703 1.00 30.46 425 VAL B O 1
ATOM 6576 N N . LYS B 1 408 ? 40.653 -5.939 19.259 1.00 34.85 426 LYS B N 1
ATOM 6577 C CA . LYS B 1 408 ? 41.472 -7.158 19.318 1.00 38.34 426 LYS B CA 1
ATOM 6578 C C . LYS B 1 408 ? 41.327 -7.903 20.643 1.00 35.56 426 LYS B C 1
ATOM 6579 O O . LYS B 1 408 ? 41.312 -9.134 20.664 1.00 39.90 426 LYS B O 1
ATOM 6585 N N . GLU B 1 409 ? 41.204 -7.157 21.739 1.00 33.14 427 GLU B N 1
ATOM 6586 C CA . GLU B 1 409 ? 41.078 -7.749 23.069 1.00 34.10 427 GLU B CA 1
ATOM 6587 C C . GLU B 1 409 ? 39.761 -8.495 23.258 1.00 34.02 427 GLU B C 1
ATOM 6588 O O . GLU B 1 409 ? 39.677 -9.380 24.111 1.00 32.77 427 GLU B O 1
ATOM 6594 N N . TYR B 1 410 ? 38.745 -8.132 22.473 1.00 30.86 428 TYR B N 1
ATOM 6595 C CA . TYR B 1 410 ? 37.401 -8.683 22.628 1.00 30.64 428 TYR B CA 1
ATOM 6596 C C . TYR B 1 410 ? 36.819 -9.122 21.288 1.00 31.25 428 TYR B C 1
ATOM 6597 O O . TYR B 1 410 ? 36.004 -8.403 20.690 1.00 30.40 428 TYR B O 1
ATOM 6606 N N . PRO B 1 411 ? 37.237 -10.304 20.800 1.00 32.22 429 PRO B N 1
ATOM 6607 C CA . PRO B 1 411 ? 36.669 -10.840 19.566 1.00 31.42 429 PRO B CA 1
ATOM 6608 C C . PRO B 1 411 ? 35.145 -10.866 19.629 1.00 30.27 429 PRO B C 1
ATOM 6609 O O . PRO B 1 411 ? 34.569 -11.327 20.620 1.00 30.59 429 PRO B O 1
ATOM 6613 N N . GLY B 1 412 ? 34.511 -10.348 18.582 1.00 28.53 430 GLY B N 1
ATOM 6614 C CA . GLY B 1 412 ? 33.057 -10.209 18.547 1.00 27.89 430 GLY B CA 1
ATOM 6615 C C . GLY B 1 412 ? 32.594 -8.772 18.709 1.00 26.04 430 GLY B C 1
ATOM 6616 O O . GLY B 1 412 ? 31.468 -8.445 18.341 1.00 25.55 430 GLY B O 1
ATOM 6617 N N . LEU B 1 413 ? 33.454 -7.920 19.269 1.00 24.85 431 LEU B N 1
ATOM 6618 C CA . LEU B 1 413 ? 33.124 -6.509 19.491 1.00 24.82 431 LEU B CA 1
ATOM 6619 C C . LEU B 1 413 ? 33.633 -5.640 18.349 1.00 25.23 431 LEU B C 1
ATOM 6620 O O . LEU B 1 413 ? 34.787 -5.746 17.933 1.00 25.28 431 LEU B O 1
ATOM 6625 N N . VAL B 1 414 ? 32.755 -4.781 17.848 1.00 24.25 432 VAL B N 1
ATOM 6626 C CA . VAL B 1 414 ? 33.095 -3.832 16.803 1.00 22.79 432 VAL B CA 1
ATOM 6627 C C . VAL B 1 414 ? 32.623 -2.461 17.267 1.00 22.91 432 VAL B C 1
ATOM 6628 O O . VAL B 1 414 ? 31.515 -2.326 17.793 1.00 23.13 432 VAL B O 1
ATOM 6632 N N . ILE B 1 415 ? 33.472 -1.457 17.078 1.00 20.86 433 ILE B N 1
ATOM 6633 C CA . ILE B 1 415 ? 33.166 -0.086 17.481 1.00 21.23 433 ILE B CA 1
ATOM 6634 C C . ILE B 1 415 ? 32.902 0.754 16.239 1.00 21.78 433 ILE B C 1
ATOM 6635 O O . ILE B 1 415 ? 33.596 0.620 15.233 1.00 21.74 433 ILE B O 1
ATOM 6640 N N . ASN B 1 416 ? 31.874 1.599 16.327 1.00 21.08 434 ASN B N 1
ATOM 6641 C CA . ASN B 1 416 ? 31.529 2.569 15.294 1.00 20.18 434 ASN B CA 1
ATOM 6642 C C . ASN B 1 416 ? 31.179 3.876 15.997 1.00 20.26 434 ASN B C 1
ATOM 6643 O O . ASN B 1 416 ? 30.040 4.074 16.426 1.00 21.25 434 ASN B O 1
ATOM 6648 N N . THR B 1 417 ? 32.172 4.752 16.140 1.00 19.49 435 THR B N 1
ATOM 6649 C CA . THR B 1 417 ? 32.023 5.945 16.972 1.00 19.89 435 THR B CA 1
ATOM 6650 C C . THR B 1 417 ? 33.085 7.010 16.660 1.00 20.68 435 THR B C 1
ATOM 6651 O O . THR B 1 417 ? 33.831 6.892 15.683 1.00 19.66 435 THR B O 1
ATOM 6655 N N . ALA B 1 418 ? 33.108 8.064 17.479 1.00 21.89 436 ALA B N 1
ATOM 6656 C CA . ALA B 1 418 ? 34.143 9.105 17.437 1.00 21.91 436 ALA B CA 1
ATOM 6657 C C . ALA B 1 418 ? 34.236 9.854 16.108 1.00 23.25 436 ALA B C 1
ATOM 6658 O O . ALA B 1 418 ? 35.331 10.122 15.619 1.00 23.89 436 ALA B O 1
ATOM 6660 N N . THR B 1 419 ? 33.091 10.188 15.523 1.00 22.27 437 THR B N 1
ATOM 6661 C CA . THR B 1 419 ? 33.083 11.010 14.319 1.00 20.66 437 THR B CA 1
ATOM 6662 C C . THR B 1 419 ? 32.324 12.307 14.560 1.00 20.57 437 THR B C 1
ATOM 6663 O O . THR B 1 419 ? 31.367 12.342 15.333 1.00 21.33 437 THR B O 1
ATOM 6667 N N . VAL B 1 420 ? 32.776 13.371 13.902 1.00 21.64 438 VAL B N 1
ATOM 6668 C CA . VAL B 1 420 ? 32.054 14.621 13.879 1.00 22.74 438 VAL B CA 1
ATOM 6669 C C . VAL B 1 420 ? 31.227 14.791 12.585 1.00 21.82 438 VAL B C 1
ATOM 6670 O O . VAL B 1 420 ? 30.514 15.781 12.409 1.00 21.48 438 VAL B O 1
ATOM 6674 N N . TRP B 1 421 ? 31.326 13.780 11.705 1.00 21.58 439 TRP B N 1
ATOM 6675 C CA . TRP B 1 421 ? 30.616 13.797 10.423 1.00 20.67 439 TRP B CA 1
ATOM 6676 C C . TRP B 1 421 ? 29.680 12.601 10.279 1.00 19.27 439 TRP B C 1
ATOM 6677 O O . TRP B 1 421 ? 29.482 12.086 9.176 1.00 20.21 439 TRP B O 1
ATOM 6688 N N . GLY B 1 422 ? 29.087 12.176 11.394 1.00 18.30 440 GLY B N 1
ATOM 6689 C CA . GLY B 1 422 ? 28.255 10.980 11.434 1.00 20.05 440 GLY B CA 1
ATOM 6690 C C . GLY B 1 422 ? 26.919 11.052 10.715 1.00 20.33 440 GLY B C 1
ATOM 6691 O O . GLY B 1 422 ? 26.409 10.022 10.264 1.00 20.52 440 GLY B O 1
ATOM 6692 N N . MET B 1 423 ? 26.334 12.245 10.596 1.00 20.03 441 MET B N 1
ATOM 6693 C CA . MET B 1 423 ? 25.097 12.379 9.819 1.00 19.88 441 MET B CA 1
ATOM 6694 C C . MET B 1 423 ? 25.385 12.030 8.360 1.00 20.41 441 MET B C 1
ATOM 6695 O O . MET B 1 423 ? 24.603 11.321 7.719 1.00 21.42 441 MET B O 1
ATOM 6700 N N . THR B 1 424 ? 26.519 12.508 7.854 1.00 20.54 442 THR B N 1
ATOM 6701 C CA . THR B 1 424 ? 26.952 12.224 6.482 1.00 21.24 442 THR B CA 1
ATOM 6702 C C . THR B 1 424 ? 27.426 10.781 6.330 1.00 21.71 442 THR B C 1
ATOM 6703 O O . THR B 1 424 ? 27.017 10.073 5.403 1.00 21.37 442 THR B O 1
ATOM 6707 N N . GLU B 1 425 ? 28.296 10.364 7.242 1.00 20.67 443 GLU B N 1
ATOM 6708 C CA . GLU B 1 425 ? 28.971 9.069 7.151 1.00 20.48 443 GLU B CA 1
ATOM 6709 C C . GLU B 1 425 ? 28.083 7.888 7.541 1.00 19.71 443 GLU B C 1
ATOM 6710 O O . GLU B 1 425 ? 28.318 6.765 7.091 1.00 22.72 443 GLU B O 1
ATOM 6716 N N . GLY B 1 426 ? 27.079 8.150 8.377 1.00 20.73 444 GLY B N 1
ATOM 6717 C CA . GLY B 1 426 ? 26.251 7.113 9.005 1.00 20.51 444 GLY B CA 1
ATOM 6718 C C . GLY B 1 426 ? 25.806 5.967 8.112 1.00 22.62 444 GLY B C 1
ATOM 6719 O O . GLY B 1 426 ? 26.016 4.803 8.450 1.00 21.49 444 GLY B O 1
ATOM 6720 N N . PRO B 1 427 ? 25.169 6.283 6.969 1.00 22.87 445 PRO B N 1
ATOM 6721 C CA . PRO B 1 427 ? 24.747 5.206 6.070 1.00 22.45 445 PRO B CA 1
ATOM 6722 C C . PRO B 1 427 ? 25.911 4.363 5.544 1.00 22.51 445 PRO B C 1
ATOM 6723 O O . PRO B 1 427 ? 25.785 3.137 5.443 1.00 24.11 445 PRO B O 1
ATOM 6727 N N . ALA B 1 428 ? 27.035 5.007 5.235 1.00 21.51 446 ALA B N 1
ATOM 6728 C CA . ALA B 1 428 ? 28.224 4.302 4.757 1.00 22.22 446 ALA B CA 1
ATOM 6729 C C . ALA B 1 428 ? 28.910 3.526 5.881 1.00 22.98 446 ALA B C 1
ATOM 6730 O O . ALA B 1 428 ? 29.263 2.354 5.712 1.00 23.14 446 ALA B O 1
ATOM 6732 N N . ALA B 1 429 ? 29.093 4.179 7.028 1.00 22.42 447 ALA B N 1
ATOM 6733 C CA . ALA B 1 429 ? 29.748 3.553 8.173 1.00 21.71 447 ALA B CA 1
ATOM 6734 C C . ALA B 1 429 ? 28.940 2.372 8.709 1.00 21.66 447 ALA B C 1
ATOM 6735 O O . ALA B 1 429 ? 29.506 1.395 9.193 1.00 21.43 447 ALA B O 1
ATOM 6737 N N . GLY B 1 430 ? 27.616 2.476 8.634 1.00 22.00 448 GLY B N 1
ATOM 6738 C CA . GLY B 1 430 ? 26.737 1.399 9.059 1.00 21.81 448 GLY B CA 1
ATOM 6739 C C . GLY B 1 430 ? 26.941 0.172 8.192 1.00 22.53 448 GLY B C 1
ATOM 6740 O O . GLY B 1 430 ? 26.944 -0.953 8.702 1.00 24.59 448 GLY B O 1
ATOM 6741 N N . GLU B 1 431 ? 27.121 0.386 6.885 1.00 22.68 449 GLU B N 1
ATOM 6742 C CA . GLU B 1 431 ? 27.402 -0.723 5.970 1.00 24.05 449 GLU B CA 1
ATOM 6743 C C . GLU B 1 431 ? 28.784 -1.324 6.235 1.00 24.04 449 GLU B C 1
ATOM 6744 O O . GLU B 1 431 ? 28.929 -2.546 6.286 1.00 27.08 449 GLU B O 1
ATOM 6750 N N . VAL B 1 432 ? 29.791 -0.470 6.402 1.00 23.66 450 VAL B N 1
ATOM 6751 C CA . VAL B 1 432 ? 31.145 -0.928 6.725 1.00 23.05 450 VAL B CA 1
ATOM 6752 C C . VAL B 1 432 ? 31.148 -1.734 8.029 1.00 22.11 450 VAL B C 1
ATOM 6753 O O . VAL B 1 432 ? 31.760 -2.806 8.102 1.00 23.71 450 VAL B O 1
ATOM 6757 N N . THR B 1 433 ? 30.454 -1.226 9.047 1.00 22.88 451 THR B N 1
ATOM 6758 C CA . THR B 1 433 ? 30.392 -1.894 10.346 1.00 22.74 451 THR B CA 1
ATOM 6759 C C . THR B 1 433 ? 29.705 -3.262 10.223 1.00 25.26 451 THR B C 1
ATOM 6760 O O . THR B 1 433 ? 30.184 -4.251 10.777 1.00 25.58 451 THR B O 1
ATOM 6764 N N . ALA B 1 434 ? 28.597 -3.312 9.488 1.00 23.65 452 ALA B N 1
ATOM 6765 C CA . ALA B 1 434 ? 27.906 -4.573 9.227 1.00 25.70 452 ALA B CA 1
ATOM 6766 C C . ALA B 1 434 ? 28.823 -5.572 8.522 1.00 26.98 452 ALA B C 1
ATOM 6767 O O . ALA B 1 434 ? 28.807 -6.763 8.841 1.00 29.60 452 ALA B O 1
ATOM 6769 N N . ASP B 1 435 ? 29.619 -5.079 7.573 1.00 27.23 453 ASP B N 1
ATOM 6770 C CA . ASP B 1 435 ? 30.582 -5.914 6.848 1.00 29.68 453 ASP B CA 1
ATOM 6771 C C . ASP B 1 435 ? 31.634 -6.506 7.785 1.00 29.77 453 ASP B C 1
ATOM 6772 O O . ASP B 1 435 ? 31.971 -7.691 7.683 1.00 31.78 453 ASP B O 1
ATOM 6777 N N . ILE B 1 436 ? 32.146 -5.684 8.697 1.00 26.23 454 ILE B N 1
ATOM 6778 C CA . ILE B 1 436 ? 33.122 -6.147 9.680 1.00 27.04 454 ILE B CA 1
ATOM 6779 C C . ILE B 1 436 ? 32.496 -7.215 10.575 1.00 26.61 454 ILE B C 1
ATOM 6780 O O . ILE B 1 436 ? 33.117 -8.239 10.844 1.00 29.41 454 ILE B O 1
ATOM 6785 N N . VAL B 1 437 ? 31.269 -6.983 11.026 1.00 26.47 455 VAL B N 1
ATOM 6786 C CA . VAL B 1 437 ? 30.583 -7.955 11.884 1.00 26.32 455 VAL B CA 1
ATOM 6787 C C . VAL B 1 437 ? 30.421 -9.309 11.179 1.00 27.50 455 VAL B C 1
ATOM 6788 O O . VAL B 1 437 ? 30.664 -10.349 11.787 1.00 30.87 455 VAL B O 1
ATOM 6792 N N . THR B 1 438 ? 30.031 -9.288 9.904 1.00 30.53 456 THR B N 1
ATOM 6793 C CA . THR B 1 438 ? 29.679 -10.516 9.165 1.00 34.57 456 THR B CA 1
ATOM 6794 C C . THR B 1 438 ? 30.826 -11.162 8.375 1.00 36.38 456 THR B C 1
ATOM 6795 O O . THR B 1 438 ? 30.661 -12.260 7.833 1.00 40.87 456 THR B O 1
ATOM 6799 N N . GLY B 1 439 ? 31.968 -10.487 8.293 1.00 32.44 457 GLY B N 1
ATOM 6800 C CA . GLY B 1 439 ? 33.131 -11.022 7.581 1.00 36.39 457 GLY B CA 1
ATOM 6801 C C . GLY B 1 439 ? 33.149 -10.742 6.087 1.00 35.86 457 GLY B C 1
ATOM 6802 O O . GLY B 1 439 ? 33.985 -11.286 5.363 1.00 44.37 457 GLY B O 1
ATOM 6803 N N . LYS B 1 440 ? 32.236 -9.899 5.616 1.00 32.18 458 LYS B N 1
ATOM 6804 C CA . LYS B 1 440 ? 32.263 -9.442 4.233 1.00 32.16 458 LYS B CA 1
ATOM 6805 C C . LYS B 1 440 ? 33.338 -8.371 4.101 1.00 34.91 458 LYS B C 1
ATOM 6806 O O . LYS B 1 440 ? 33.403 -7.455 4.922 1.00 35.51 458 LYS B O 1
ATOM 6812 N N . LYS B 1 441 ? 34.174 -8.487 3.074 1.00 33.71 459 LYS B N 1
ATOM 6813 C CA . LYS B 1 441 ? 35.177 -7.461 2.780 1.00 36.57 459 LYS B CA 1
ATOM 6814 C C . LYS B 1 441 ? 34.467 -6.113 2.602 1.00 36.49 459 LYS B C 1
ATOM 6815 O O . LYS B 1 441 ? 33.635 -5.970 1.703 1.00 30.94 459 LYS B O 1
ATOM 6821 N N . PRO B 1 442 ? 34.771 -5.130 3.472 1.00 37.19 460 PRO B N 1
ATOM 6822 C CA . PRO B 1 442 ? 34.004 -3.886 3.434 1.00 35.49 460 PRO B CA 1
ATOM 6823 C C . PRO B 1 442 ? 34.041 -3.128 2.111 1.00 33.35 460 PRO B C 1
ATOM 6824 O O . PRO B 1 442 ? 35.035 -3.169 1.379 1.00 33.13 460 PRO B O 1
ATOM 6828 N N . VAL B 1 443 ? 32.933 -2.448 1.833 1.00 31.62 461 VAL B N 1
ATOM 6829 C CA . VAL B 1 443 ? 32.764 -1.629 0.637 1.00 34.88 461 VAL B CA 1
ATOM 6830 C C . VAL B 1 443 ? 33.804 -0.505 0.574 1.00 32.80 461 VAL B C 1
ATOM 6831 O O . VAL B 1 443 ? 34.201 -0.068 -0.510 1.00 35.32 461 VAL B O 1
ATOM 6835 N N . ILE B 1 444 ? 34.230 -0.047 1.748 1.00 29.08 462 ILE B N 1
ATOM 6836 C CA . ILE B 1 444 ? 35.289 0.948 1.882 1.00 28.82 462 ILE B CA 1
ATOM 6837 C C . ILE B 1 444 ? 36.340 0.403 2.844 1.00 27.13 462 ILE B C 1
ATOM 6838 O O . ILE B 1 444 ? 36.002 -0.157 3.883 1.00 29.23 462 ILE B O 1
ATOM 6843 N N . ASP B 1 445 ? 37.609 0.562 2.481 1.00 27.66 463 ASP B N 1
ATOM 6844 C CA . ASP B 1 445 ? 38.731 0.095 3.298 1.00 29.17 463 ASP B CA 1
ATOM 6845 C C . ASP B 1 445 ? 38.681 0.757 4.679 1.00 29.46 463 ASP B C 1
ATOM 6846 O O . ASP B 1 445 ? 38.817 1.976 4.775 1.00 30.04 463 ASP B O 1
ATOM 6851 N N . PRO B 1 446 ? 38.476 -0.040 5.750 1.00 28.37 464 PRO B N 1
ATOM 6852 C CA . PRO B 1 446 ? 38.381 0.537 7.087 1.00 27.02 464 PRO B CA 1
ATOM 6853 C C . PRO B 1 446 ? 39.710 0.609 7.840 1.00 26.75 464 PRO B C 1
ATOM 6854 O O . PRO B 1 446 ? 39.733 1.040 8.992 1.00 25.70 464 PRO B O 1
ATOM 6858 N N . THR B 1 447 ? 40.803 0.211 7.194 1.00 26.71 465 THR B N 1
ATOM 6859 C CA . THR B 1 447 ? 42.119 0.220 7.825 1.00 28.00 465 THR B CA 1
ATOM 6860 C C . THR B 1 447 ? 42.480 1.579 8.443 1.00 26.96 465 THR B C 1
ATOM 6861 O O . THR B 1 447 ? 42.995 1.613 9.560 1.00 29.05 465 THR B O 1
ATOM 6865 N N . PRO B 1 448 ? 42.204 2.699 7.738 1.00 26.60 466 PRO B N 1
ATOM 6866 C CA . PRO B 1 448 ? 42.530 3.994 8.359 1.00 27.56 466 PRO B CA 1
ATOM 6867 C C . PRO B 1 448 ? 41.758 4.290 9.646 1.00 27.21 466 PRO B C 1
ATOM 6868 O O . PRO B 1 448 ? 42.208 5.112 10.447 1.00 26.68 466 PRO B O 1
ATOM 6872 N N . PHE B 1 449 ? 40.619 3.619 9.839 1.00 24.82 467 PHE B N 1
ATOM 6873 C CA . PHE B 1 449 ? 39.743 3.861 10.990 1.00 24.64 467 PHE B CA 1
ATOM 6874 C C . PHE B 1 449 ? 39.964 2.869 12.132 1.00 24.96 467 PHE B C 1
ATOM 6875 O O . PHE B 1 449 ? 39.212 2.863 13.115 1.00 23.32 467 PHE B O 1
ATOM 6883 N N . SER B 1 450 ? 40.997 2.041 12.002 1.00 25.21 468 SER B N 1
ATOM 6884 C CA . SER B 1 450 ? 41.293 1.000 12.971 1.00 25.90 468 SER B CA 1
ATOM 6885 C C . SER B 1 450 ? 41.821 1.565 14.285 1.00 24.96 468 SER B C 1
ATOM 6886 O O . SER B 1 450 ? 42.476 2.603 14.308 1.00 26.25 468 SER B O 1
ATOM 6889 N N . LEU B 1 451 ? 41.545 0.856 15.374 1.00 26.16 469 LEU B N 1
ATOM 6890 C CA . LEU B 1 451 ? 42.164 1.155 16.667 1.00 28.92 469 LEU B CA 1
ATOM 6891 C C . LEU B 1 451 ? 43.672 0.895 16.652 1.00 31.91 469 LEU B C 1
ATOM 6892 O O . LEU B 1 451 ? 44.401 1.437 17.491 1.00 33.45 469 LEU B O 1
ATOM 6897 N N . ASP B 1 452 ? 44.128 0.071 15.706 1.00 32.39 470 ASP B N 1
ATOM 6898 C CA . ASP B 1 452 ? 45.557 -0.240 15.544 1.00 34.39 470 ASP B CA 1
ATOM 6899 C C . ASP B 1 452 ? 46.416 1.015 15.436 1.00 35.42 470 ASP B C 1
ATOM 6900 O O . ASP B 1 452 ? 47.566 1.019 15.873 1.00 37.82 470 ASP B O 1
ATOM 6905 N N . ARG B 1 453 ? 45.862 2.076 14.852 1.00 33.75 471 ARG B N 1
ATOM 6906 C CA . ARG B 1 453 ? 46.618 3.306 14.637 1.00 32.17 471 ARG B CA 1
ATOM 6907 C C . ARG B 1 453 ? 47.073 3.991 15.929 1.00 32.10 471 ARG B C 1
ATOM 6908 O O . ARG B 1 453 ? 47.992 4.801 15.893 1.00 36.42 471 ARG B O 1
ATOM 6916 N N . PHE B 1 454 ? 46.450 3.666 17.061 1.00 32.24 472 PHE B N 1
ATOM 6917 C CA . PHE B 1 454 ? 46.819 4.282 18.340 1.00 36.11 472 PHE B CA 1
ATOM 6918 C C . PHE B 1 454 ? 47.887 3.517 19.129 1.00 43.36 472 PHE B C 1
ATOM 6919 O O . PHE B 1 454 ? 48.395 4.031 20.124 1.00 50.66 472 PHE B O 1
ATOM 6927 N N . LYS B 1 455 ? 48.236 2.311 18.686 1.00 48.70 473 LYS B N 1
ATOM 6928 C CA . LYS B 1 455 ? 49.110 1.427 19.471 1.00 61.58 473 LYS B CA 1
ATOM 6929 C C . LYS B 1 455 ? 50.596 1.761 19.301 1.00 71.27 473 LYS B C 1
ATOM 6930 O O . LYS B 1 455 ? 50.964 2.598 18.474 1.00 63.49 473 LYS B O 1
ATOM 6936 N N . LYS B 1 456 ? 51.431 1.100 20.106 1.00 84.40 474 LYS B N 1
ATOM 6937 C CA . LYS B 1 456 ? 52.895 1.255 20.075 1.00 86.73 474 LYS B CA 1
ATOM 6938 C C . LYS B 1 456 ? 53.331 2.689 20.365 1.00 88.51 474 LYS B C 1
ATOM 6939 O O . LYS B 1 456 ? 53.047 3.229 21.434 1.00 92.52 474 LYS B O 1
#

Sequence (894 aa):
MVRRDGKFVESKSRALFVESTEGALPSESDVVIIGGGIQGIMTAINLAERGMSVTILEKGEVAGEQSGRAYSQIISYQTSPEIFPLHHYGKILWRGMNEKIIGADTSYRTQGRVEALADEKALDRAQEWIKTAKETAGFDVPLNTRIIKGEELSNRLVGAQTPWTVAAFEEDSGSVDPETGTPTTLARYAKQIGVKIYTHCAVRGIETAGGKISDVVTEKGAIRRTSNVVLAGGIWSRLFMGNMGVDLPTLNVYLSQQRVSGVPGAPRGNVHLPNGIHFREQADGTYAVAPRIFTSSSIVKDSFLLGPKFMHLLGGGELPLEFSIGEDLFNSFKMPTSWKLDEKSPFEQYRIATATQNTEHLDAVFQRMKTEFPVFEKSQIVERWGAVVSPTFDELPIISEVKEYPGLVINTATVWGMTEGPAAGEVTADIVTGKKPVIDPTPFSLDRFKKMVRRDGKFVESKSRALFVEESTEGALPSESDVVIIGGGIIQGIIMTAINLAERGMSVTILEKGEVAGEQSGRAYSQIISYQTSPEIFPLHHYGKILWRGMNEKIGADTSYRTQGRVEALADEKALDRAQEWIKTAKETAGFDVPLNTRIIKGEEELSNRRLVGAQTPWTVAAFEEDSGSVDPETGTPTLARYAKQIGVKIYTHCAVRGIETAGGKISDVVTEKGAIRTSNVVLAGGIWSRLFMGNMGVDLPTLNVYLSQQRVSGVPGAPRGNVHLPNGIHFREQADGTYAVAPRIFTSSSIVKDSFLLGPKFMHLLGGGELPLEFSIGEDLFNSFKMPTSWKLDEKSPFEQYRIATATQNTEHLDAVFQRMKTEFPVFEKSQIVERWGAVVSSPTFDELPIISEVKEYPGLVINTATVWGMTEGPAAGEVTADIVTGKKPVIDPTPFSLDRFKK

Secondary structure (DSSP, 8-state):
--B----EEE----SPP-PPPSSSPPSB-SEEEE--SHHHHHHHHHHHHTT--EEEE-SS-TT-SGGGT---EE--TT--TTTHHHHHHHHHHHHTHHHHHTS----EE--EEEE--SHHHHHHHHHHHHHHHHH--TT----EEEEEHHHHHHHTTT-SS---EEEEETT-EE--HHHHHHHHHHHHHHTT-EEESS--EEEEEEETTEEEEEEETTEEEE-S-EEE--GGGHHHHHHTTT-------EEEEEEEE---TTPPPSEEEETTTEEEEE-TTS-EEE----EEEE--HHHHHHHHHHTTTSS-SSS-EEEE-SHHHHHHHHS-S---TTS--GGGT-SSEEE---HHHHHHHHHHHHHHSGGGGG--EEEEEEEEE---SSS--EEEE-TTSTTEEEEE--S-HHHHHHHHHHHHHHHHHTPPPSS--GGG-GGGG--/--B----EEE----SPP-PPPSSSPPSB-SEEEE--SHHHHHHHHHHHTTT--EEEE-SS-TT-SGGGT---EE--TT--TTTHHHHHHHHHHHHHHHHHHTS----EE--EEEE--SHHHHHHHHHHHHHHHHH--TT----EEEEEHHHHHHHTTT-SS---EEEEETT-EE--HHHHHHHHHHHHHHTT-EEESS--EEEEEEETTEEEEEEETTEEEE-S-EEE--GGGHHHHHHTTT-------EEEEEEEE---TTPPPSEEEETTTEEEEE-TTS-EEE----EEEE--HHHHHHHHHHTTTSS-SSS-EEEE-SHHHHHHHHS-S---TTS--GGGT-SSEEE---HHHHHHHHHHHHHHSGGGGG--EEEEEEEEE---SSS--EEEE-TTSTTEEEEE--S-HHHHHHHHHHHHHHHHHTPPPSS--GGG-GGGG--

Nearest PDB structures (foldseek):
  5fjn-assembly2_B  TM=1.002E+00  e=0.000E+00  Proteus myxofaciens
  5hxw-assembly3_C  TM=9.828E-01  e=9.159E-71  Proteus vulgaris
  2gah-assembly1_B  TM=8.610E-01  e=9.741E-31  Stenotrophomonas maltophilia
  7cyx-assembly1_A  TM=8.727E-01  e=7.684E-29  Bacillus cereus ATCC 14579
  7cyx-assembly1_B  TM=8.645E-01  e=1.959E-28  Bacillus cereus ATCC 14579

Foldseek 3Di:
DAAAAKDKDFDFAPADFADADDDADAQAWAEEEEAQALQSLLLLQLQLVVPGAYEYEAQATRLLADLQADLFKQDQAPDDPQCNQLSLVLLVCLVCPCVVLVHCLQKDFWKEKEFADDVVSVVSRVVRLVVCQVVRDPPDGQQKDKDADPVNCVLQPQFPDRGGMTIMRRRIMGGNSSRRSSSSNVSSVVSNYGYGHSKHFQAWDDPPQFTAWTFIPRGIYGYRAYEYAPFQCSQLHVLQVVDGDQWAKKKFKKFKKAAFPRGRAAWYHYPVQWTWGQGSVRIIITGSQAIEHEDAPSCVVNVVLQVCPAVHDDHRYGYHYYPRHVVRVVQDSHDDSNDDHVCNVRSNMFMAHDVVSVVVNLVVVCVRRVRSVPMGTDDMGMHMGIAHRPQAAAFEDDSSHPNYTYGYRHPNCSSSSNQSSQQNSCVNVVHDGPRDCVVNYPCVVPD/DAAAAKDKDFDWAPADFADAFDDADDQAFQEEEEAQALQSLLLLQLLLVVVGAYEYEAQATRLLADLQADLFKQDQAPDDPQCNQLSLVLLVCLVCPCVVLVHCLQKDFWKEKEFADDVVSVVSRVVRLVVCQVVRDPPDGQQKDKDADPVNCVLQPQFPDRGGMTIMRRRMMGGNSSRRSSSSNVSSVVSRYGYGHSKHFQAFDDDPLFTQWTFIPRGIYGYRAYEYAHFPCSQLHVLQVVDGDQWAKKKFKKFKKAAFPRHRIAWYHYPVQWTWGQTSVRIIITGSQAIEHEDAPSCVVNVVLQVCPAVHDDHRYGYHYYPRHVVRVVQDSHDDSNDDHVCNVRSRMFMAHDVVSVVVNLVVVCVRRVSCVPMGTDDMGMHMGIAHRPQAAAFEDDPSYRNYTYGYRHPNCSSSSNQSSQQNSCVNVVNDHPRDCVVNYPVVVDD

InterPro domains:
  IPR006076 FAD dependent oxidoreductase [PF01266] (30-426)
  IPR036188 FAD/NAD(P)-binding domain superfamily [G3DSA:3.50.50.60] (30-250)
  IPR036188 FAD/NAD(P)-binding domain superfamily [G3DSA:3.50.50.60] (389-446)
  IPR036188 FAD/NAD(P)-binding domain superfamily [SSF51905] (29-445)